Protein AF-A0A8S1F5Q4-F1 (afdb_monomer_lite)

InterPro domains:
  IPR000629 ATP-dependent RNA helicase DEAD-box, conserved site [PS00039] (224-232)
  IPR001650 Helicase, C-terminal domain-like [PF00271] (304-413)
  IPR001650 Helicase, C-terminal domain-like [PS51194] (291-463)
  IPR001650 Helicase, C-terminal domain-like [SM00490] (331-414)
  IPR001680 WD40 repeat [PF00400] (800-829)
  IPR001680 WD40 repeat [PF00400] (889-925)
  IPR001680 WD40 repeat [PF00400] (971-1007)
  IPR001680 WD40 repeat [PS50082] (797-838)
  IPR001680 WD40 repeat [PS50082] (892-934)
  IPR001680 WD40 repeat [PS50082] (976-1017)
  IPR001680 WD40 repeat [SM00320] (749-787)
  IPR001680 WD40 repeat [SM00320] (790-829)
  IPR001680 WD40 repeat [SM00320] (837-876)
  IPR001680 WD40 repeat [SM00320] (885-925)
  IPR001680 WD40 repeat [SM00320] (928-965)
  IPR001680 WD40 repeat [SM00320] (969-1008)
  IPR001680 WD40 repeat [SM00320] (1011-1048)
  IPR011545 DEAD/DEAH-box helicase domain [PF00270] (97-267)
  IPR014001 Helicase superfamily 1/2, ATP-binding domain [PS51192] (104-278)
  IPR014001 Helicase superfamily 1/2, ATP-binding domain [SM00487] (92-295)

Foldseek 3Di:
DDDDDDDDDDDVPDPDPPPPPPPVPVVVVVVVVVVVVVVVVVVVVVVVVLVVLLVVLVVVLVCLVVDDLVVAFFPVVHSADPLLVVLCVVVVRTGAQSLLSVLQNQLLNLFAAEGAAAQQRPVLCSPLRSQLRVCVSVVPALQAAAAEEEEFADLQLLVVSLVSNCSSVVRPRFAEEEQEPQDDPVVCLVCRLRHHYYRYYLVRVLCCVVPHPSNDQANYAEYEYEQVVVCVVVVVVVSVLVVQVPHDPNHHYYYYHNDDDPVVVVVCVSRHDPYDYHDPPVPPLASADPLEAAAEEADDLLQLLLVVLLVCLVQQQAQEEEEDADPLLQVLSQVLCCVVPSVHAEAEAEPQDNPVVNVVRLVVSQPDSGYYYRYYCSCLGSDAHPHHAEQEYSDDDLDVVSVSSRSSNPCHPNDHHYYYYYAYPQLPPVVVVRCVVNSHDYYYDYDDPVSGDQCLVVLLVVCVVDVVSVVSLLVNLLVNLVSLVVRPPCSNRPSVVDDQASSSSSNNHPDGHDRVVCVVVVVVVVVVVVVVVVVVPPDPDDDDDDDDDDDDDDDDDDDDDDDDDDDDDDDDDDDDDDDDDDDDDDDDDPVNVVVVVVVDPDDDDDDDDDDDDDDDDDDDDDDDDDDDPVVVVVVVVVVVVVVVVVVVVVVVVVVVVVVVVVVVVVVVPPDDDDDDDDDDDDDDPPDDDPDDDDDDDDDDDDDDDDDPPVVVVVVVVVLVPDDDDPPPVPPPPVNVVVPADVLLVQVVLWFFDDKDFFPFFWQAWAFQQDPVRWIWTFGWQKIWIAGPVVRDTDDIDRPHPTGWHEWDAQNVSQKIWTWFACQKIFIAGPPVCPDPDGDTPDIENRDRGTFNYKDAFLVRQWIWTFWQCQKIFIAGPPDDPPDHHRDTPDMDRHDPGGFNEWDADNVDRQWIWTFGQVQKIFIARRVVRDTLAIERRVAGWQEKDQAVVSQKIWTFGWQKIWIFGVVVRTDTDDIDRPGPTGWRYWDAAPQRQWIWIFFQSQKIWIAGPVPRDTSDIDHHPAGWHYKYAHHVNQWIWTRGTSMIIIIGRDDPPPPPPVVVVVVVVVVVDPPDDDDDDDDDDDDDDDDDDPDDDPVPPDDDDPLRVCVVVVVLLVSLCQCQPDPDPDPDLVVVLVSLVVCVVVVCLLVNLAPDDPSSVQSLLVSLLSPCPPPVRVVSSVVNVVSNCVRCVPVQPPVVNVVSVVSSVSSVVVVVVVVVVVVVVVVVVVVVVVVVVVCVVVVVVDPDDDDDPDDDDDDCPDDPDDDDDDD

pLDDT: mean 72.37, std 23.04, range [19.89, 96.25]

Radius of gyration: 42.25 Å; chains: 1; bounding box: 136×98×160 Å

Secondary structure (DSSP, 8-state):
---------S-TTSSSSSSSSSHHHHHHHHHHHHHHHHHHHHHHHHHHHHHHHHHHHHHHHHHHTTS-GGG--SGGGS---HHHHHHHHHTT--S--HHHHHHHHHHHTT--EEEE--TTS-HHHHHHHHHHHHHHHTT--TTS---EEEE-S-HHHHHHHHHHHHHHGGGS---EEEE-BTB-HHHHHHHGGG-SEEEE-HHHHHHHHHH-TT---TT--EEEE-SHHHHHHTTTHHHHHHHHHTS-SSSEEEEEES---HHHHHHHHHH-SSPEEE-TTTT-S-SS-TTEEEEEEE--TTTHHHHHHHHHHH-TTSEEEEE-S-HHHHHHHHHHHHHH--SS-EEEE-TTS-HHHHHHHHHHHHH-SSEEEEE-TTTTSS---TT--EEEESS--SSHHHHHHHHTTSS-TT--EEEEEEE-TTTHHHHHHHHHHTT---EE-PPPGGG---THHHHHHHHHH-HHHHHHHHHHHHHHHHHHHH-S-TTT--GGG--HHHHHHHTT-SS----TTHHHHHHHHHHHHHHHHHHTTT--S------------------------------------------PPPP--HHHHHHHHHT-----------------------------TTHHHHHHHHHHHHHHHHHHHHHHHHHHHHHHHHHHHTTT--S---------------PPP------------------TTHHHHHHHHHHHH-PPPPTTTTS-TTTGGGSS-HHHHHHHTEEEEEEEE-SS-EEEEEE-SSTT-PEEEEETTEEEEE-TTT-SEEEEE---SS-EEEEEE-TTSSEEEEEETTSEEEEEETTGGGSSS---SEEEE--SS-EEEEEE-SSSSEEEEEETTSEEEEEESS----SS-PPPSEEEE--SS-EEEEEE-SS-TTEEEEEESSSEEEEEETTTTEEEEEEE-SS-EEEEEEPTTSSEEEEEETTEEEEEETTTTSEEEEEE---SS-EEEEEEETTTTEEEEEETTSEEEEEETTT--EEEEEE-SS-EEEEEE-TTSSEEEEEETTEEEEEEEPP------HHHHHHHHHTT---PPPP------SS-------PPPGGG-----HHHHHHHTT-HHHHHHHHHSTT---S-HHHHHHHHHHHHTTT-HHHHHTT--HHHHHHHHHHHHHHTT-TTTHHHHHHHHHHHHHHHTT-TT-HHHHHHHHHHHHHHHHHHHHHHHHHHHHHHHHHHHHHHHHHHHHHTT--S----------------S---S--

Structure (mmCIF, N/CA/C/O backbone):
data_AF-A0A8S1F5Q4-F1
#
_entry.id   AF-A0A8S1F5Q4-F1
#
loop_
_atom_site.group_PDB
_atom_site.id
_atom_site.type_symbol
_atom_site.label_atom_id
_atom_site.label_alt_id
_atom_site.label_comp_id
_atom_site.label_asym_id
_atom_site.label_entity_id
_atom_site.label_seq_id
_atom_site.pdbx_PDB_ins_code
_atom_site.Cartn_x
_atom_site.Cartn_y
_atom_site.Cartn_z
_atom_site.occupancy
_atom_site.B_iso_or_equiv
_atom_site.auth_seq_id
_atom_site.auth_comp_id
_atom_site.auth_asym_id
_atom_site.auth_atom_id
_atom_site.pdbx_PDB_model_num
ATOM 1 N N . MET A 1 1 ? -50.833 10.712 97.512 1.00 32.00 1 MET A N 1
ATOM 2 C CA . MET A 1 1 ? -49.747 10.052 98.278 1.00 32.00 1 MET A CA 1
ATOM 3 C C . MET A 1 1 ? -49.373 8.753 97.566 1.00 32.00 1 MET A C 1
ATOM 5 O O . MET A 1 1 ? -50.268 8.239 96.903 1.00 32.00 1 MET A O 1
ATOM 9 N N . PRO A 1 2 ? -48.155 8.193 97.718 1.00 52.97 2 PRO A N 1
ATOM 10 C CA . PRO A 1 2 ? -46.964 8.725 98.396 1.00 52.97 2 PRO A CA 1
ATOM 11 C C . PRO A 1 2 ? -45.700 8.847 97.492 1.00 52.97 2 PRO A C 1
ATOM 13 O O . PRO A 1 2 ? -45.705 8.457 96.333 1.00 52.97 2 PRO A O 1
ATOM 16 N N . HIS A 1 3 ? -44.661 9.454 98.082 1.00 34.16 3 HIS A N 1
ATOM 17 C CA . HIS A 1 3 ? -43.183 9.386 97.925 1.00 34.16 3 HIS A CA 1
ATOM 18 C C . HIS A 1 3 ? -42.518 8.381 96.924 1.00 34.16 3 HIS A C 1
ATOM 20 O O . HIS A 1 3 ? -43.102 7.359 96.597 1.00 34.16 3 HIS A O 1
ATOM 26 N N . THR A 1 4 ? -41.270 8.558 96.429 1.00 36.00 4 THR A N 1
ATOM 27 C CA . THR A 1 4 ? -40.132 9.418 96.876 1.00 36.00 4 THR A CA 1
ATOM 28 C C . THR A 1 4 ? -39.133 9.786 95.739 1.00 36.00 4 THR A C 1
ATOM 30 O O . THR A 1 4 ? -39.283 9.377 94.594 1.00 36.00 4 THR A O 1
ATOM 33 N N . ASN A 1 5 ? -38.091 10.567 96.070 1.00 31.89 5 ASN A N 1
ATOM 34 C CA . ASN A 1 5 ? -37.079 11.172 95.181 1.00 31.89 5 ASN A CA 1
ATOM 35 C C . ASN A 1 5 ? -35.859 10.294 94.781 1.00 31.89 5 ASN A C 1
ATOM 37 O O . ASN A 1 5 ? -35.498 9.348 95.471 1.00 31.89 5 ASN A O 1
ATOM 41 N N . ASN A 1 6 ? -35.115 10.803 93.782 1.00 28.64 6 ASN A N 1
ATOM 42 C CA . ASN A 1 6 ? -33.656 10.680 93.550 1.00 28.64 6 ASN A CA 1
ATOM 43 C C . ASN A 1 6 ? -33.017 9.344 93.092 1.00 28.64 6 ASN A C 1
ATOM 45 O O . ASN A 1 6 ? -32.606 8.522 93.906 1.00 28.64 6 ASN A O 1
ATOM 49 N N . LYS A 1 7 ? -32.565 9.321 91.823 1.00 32.69 7 LYS A N 1
ATOM 50 C CA . LYS A 1 7 ? -31.179 9.746 91.487 1.00 32.69 7 LYS A CA 1
ATOM 51 C C . LYS A 1 7 ? -31.016 10.139 90.006 1.00 32.69 7 LYS A C 1
ATOM 53 O O . LYS A 1 7 ? -31.901 9.913 89.187 1.00 32.69 7 LYS A O 1
ATOM 58 N N . GLN A 1 8 ? -29.919 10.831 89.690 1.00 28.41 8 GLN A N 1
ATOM 59 C CA . GLN A 1 8 ? -29.794 11.694 88.506 1.00 28.41 8 GLN A CA 1
ATOM 60 C C . GLN A 1 8 ? -29.066 11.064 87.300 1.00 28.41 8 GLN A C 1
ATOM 62 O O . GLN A 1 8 ? -28.077 10.353 87.439 1.00 28.41 8 GLN A O 1
ATOM 67 N N . GLY A 1 9 ? -29.507 11.463 86.102 1.00 40.00 9 GLY A N 1
ATOM 68 C CA . GLY A 1 9 ? -28.656 11.986 85.020 1.00 40.00 9 GLY A CA 1
ATOM 69 C C . GLY A 1 9 ? -27.405 11.221 84.559 1.00 40.00 9 GLY A C 1
ATOM 70 O O . GLY A 1 9 ? -26.304 11.542 84.995 1.00 40.00 9 GLY A O 1
ATOM 71 N N . LYS A 1 10 ? -27.547 10.376 83.518 1.00 33.53 10 LYS A N 1
ATOM 72 C CA . LYS A 1 10 ? -26.506 10.126 82.482 1.00 33.53 10 LYS A CA 1
ATOM 73 C C . LYS A 1 10 ? -27.036 9.332 81.262 1.00 33.53 10 LYS A C 1
ATOM 75 O O . LYS A 1 10 ? -26.681 8.173 81.079 1.00 33.53 10 LYS A O 1
ATOM 80 N N . ARG A 1 11 ? -27.885 9.934 80.398 1.00 31.89 11 ARG A N 1
ATOM 81 C CA . ARG A 1 11 ? -28.118 9.417 79.010 1.00 31.89 11 ARG A CA 1
ATOM 82 C C . ARG A 1 11 ? -28.834 10.319 77.980 1.00 31.89 11 ARG A C 1
ATOM 84 O O . ARG A 1 11 ? -28.804 9.982 76.799 1.00 31.89 11 ARG A O 1
ATOM 91 N N . LYS A 1 12 ? -29.407 11.481 78.337 1.00 33.00 12 LYS A N 1
ATOM 92 C CA . LYS A 1 12 ? -30.061 12.409 77.374 1.00 33.00 12 LYS A CA 1
ATOM 93 C C . LYS A 1 12 ? -29.076 13.265 76.540 1.00 33.00 12 LYS A C 1
ATOM 95 O O . LYS A 1 12 ? -29.266 14.467 76.402 1.00 33.00 12 LYS A O 1
ATOM 100 N N . GLN A 1 13 ? -28.032 12.658 75.963 1.00 34.66 13 GLN A N 1
ATOM 101 C CA . GLN A 1 13 ? -27.099 13.367 75.065 1.00 34.66 13 GLN A CA 1
ATOM 102 C C . GLN A 1 13 ? -26.383 12.460 74.036 1.00 34.66 13 GLN A C 1
ATOM 104 O O . GLN A 1 13 ? -25.209 12.650 73.741 1.00 34.66 13 GLN A O 1
ATOM 109 N N . LYS A 1 14 ? -27.074 11.450 73.475 1.00 36.19 14 LYS A N 1
ATOM 110 C CA . LYS A 1 14 ? -26.520 10.628 72.368 1.00 36.19 14 LYS A CA 1
ATOM 111 C C . LYS A 1 14 ? -27.525 10.155 71.300 1.00 36.19 14 LYS A C 1
ATOM 113 O O . LYS A 1 14 ? -27.208 9.274 70.512 1.00 36.19 14 LYS A O 1
ATOM 118 N N . PHE A 1 15 ? -28.717 10.761 71.246 1.00 33.44 15 PHE A N 1
ATOM 119 C CA . PHE A 1 15 ? -29.827 10.358 70.358 1.00 33.44 15 PHE A CA 1
ATOM 120 C C . PHE A 1 15 ? -30.441 11.523 69.546 1.00 33.44 15 PHE A C 1
ATOM 122 O O . PHE A 1 15 ? -31.631 11.532 69.257 1.00 33.44 15 PHE A O 1
ATOM 129 N N . LYS A 1 16 ? -29.635 12.531 69.166 1.00 33.91 16 LYS A N 1
ATOM 130 C CA . LYS A 1 16 ? -30.095 13.669 68.332 1.00 33.91 16 LYS A CA 1
ATOM 131 C C . LYS A 1 16 ? -29.193 14.027 67.135 1.00 33.91 16 LYS A C 1
ATOM 133 O O . LYS A 1 16 ? -29.323 15.107 66.574 1.00 33.91 16 LYS A O 1
ATOM 138 N N . GLN A 1 17 ? -28.299 13.117 66.732 1.00 34.34 17 GLN A N 1
ATOM 139 C CA . GLN A 1 17 ? -27.389 13.293 65.581 1.00 34.34 17 GLN A CA 1
ATOM 140 C C . GLN A 1 17 ? -27.389 12.128 64.568 1.00 34.34 17 GLN A C 1
ATOM 142 O O . GLN A 1 17 ? -26.711 12.226 63.552 1.00 34.34 17 GLN A O 1
ATOM 147 N N . LYS A 1 18 ? -28.165 11.051 64.785 1.00 34.28 18 LYS A N 1
ATOM 148 C CA . LYS A 1 18 ? -28.217 9.890 63.867 1.00 34.28 18 LYS A CA 1
ATOM 149 C C . LYS A 1 18 ? -29.406 9.846 62.892 1.00 34.28 18 LYS A C 1
ATOM 151 O O . LYS A 1 18 ? -29.429 8.958 62.054 1.00 34.28 18 LYS A O 1
ATOM 156 N N . SER A 1 19 ? -30.337 10.806 62.934 1.00 33.09 19 SER A N 1
ATOM 157 C CA . SER A 1 19 ? -31.489 10.868 62.009 1.00 33.09 19 SER A CA 1
ATOM 158 C C . SER A 1 19 ? -31.401 11.964 60.935 1.00 33.09 19 SER A C 1
ATOM 160 O O . SER A 1 19 ? -32.370 12.174 60.228 1.00 33.09 19 SER A O 1
ATOM 162 N N . ARG A 1 20 ? -30.269 12.675 60.796 1.00 30.89 20 ARG A N 1
ATOM 163 C CA . ARG A 1 20 ? -30.059 13.702 59.743 1.00 30.89 20 ARG A CA 1
ATOM 164 C C . ARG A 1 20 ? -29.095 13.290 58.622 1.00 30.89 20 ARG A C 1
ATOM 166 O O . ARG A 1 20 ? -28.882 14.057 57.692 1.00 30.89 20 ARG A O 1
ATOM 173 N N . TYR A 1 21 ? -28.510 12.095 58.712 1.00 36.91 21 TYR A N 1
ATOM 174 C CA . TYR A 1 21 ? -27.532 11.586 57.738 1.00 36.91 21 TYR A CA 1
ATOM 175 C C . TYR A 1 21 ? -28.067 10.464 56.831 1.00 36.91 21 TYR A C 1
ATOM 177 O O . TYR A 1 21 ? -27.402 10.127 55.859 1.00 36.91 21 TYR A O 1
ATOM 185 N N . ALA A 1 22 ? -29.259 9.921 57.104 1.00 34.47 22 ALA A N 1
ATOM 186 C CA . ALA A 1 22 ? -29.886 8.891 56.267 1.00 34.47 22 ALA A CA 1
ATOM 187 C C . ALA A 1 22 ? -30.712 9.489 55.108 1.00 34.47 22 ALA A C 1
ATOM 189 O O . ALA A 1 22 ? -30.582 9.063 53.966 1.00 34.47 22 ALA A O 1
ATOM 190 N N . GLU A 1 23 ? -31.512 10.524 55.384 1.00 33.69 23 GLU A N 1
ATOM 191 C CA . GLU A 1 23 ? -32.509 11.071 54.443 1.00 33.69 23 GLU A CA 1
ATOM 192 C C . GLU A 1 23 ? -31.888 11.751 53.202 1.00 33.69 23 GLU A C 1
ATOM 194 O O . GLU A 1 23 ? -32.475 11.747 52.122 1.00 33.69 23 GLU A O 1
ATOM 199 N N . ASN A 1 24 ? -30.673 12.300 53.326 1.00 37.44 24 ASN A N 1
ATOM 200 C CA . ASN A 1 24 ? -30.022 13.068 52.254 1.00 37.44 24 ASN A CA 1
ATOM 201 C C . ASN A 1 24 ? -29.370 12.219 51.150 1.00 37.44 24 ASN A C 1
ATOM 203 O O . ASN A 1 24 ? -29.115 12.747 50.066 1.00 37.44 24 ASN A O 1
ATOM 207 N N . TYR A 1 25 ? -29.073 10.939 51.398 1.00 42.50 25 TYR A N 1
ATOM 208 C CA . TYR A 1 25 ? -28.492 10.072 50.365 1.00 42.50 25 TYR A CA 1
ATOM 209 C C . TYR A 1 25 ? -29.565 9.544 49.410 1.00 42.50 25 TYR A C 1
ATOM 211 O O . TYR A 1 25 ? -29.386 9.619 48.192 1.00 42.50 25 TYR A O 1
ATOM 219 N N . ASP A 1 26 ? -30.709 9.110 49.946 1.00 46.38 26 ASP A N 1
ATOM 220 C CA . ASP A 1 26 ? -31.762 8.498 49.132 1.00 46.38 26 ASP A CA 1
ATOM 221 C C . ASP A 1 26 ? -32.503 9.519 48.241 1.00 46.38 26 ASP A C 1
ATOM 223 O O . ASP A 1 26 ? -32.948 9.224 47.133 1.00 46.38 26 ASP A O 1
ATOM 227 N N . PHE A 1 27 ? -32.545 10.792 48.650 1.00 46.59 27 PHE A N 1
ATOM 228 C CA . PHE A 1 27 ? -33.130 11.847 47.818 1.00 46.59 27 PHE A CA 1
ATOM 229 C C . PHE A 1 27 ? -32.359 12.084 46.503 1.00 46.59 27 PHE A C 1
ATOM 231 O O . PHE A 1 27 ? -32.960 12.503 45.511 1.00 46.59 27 PHE A O 1
ATOM 238 N N . LYS A 1 28 ? -31.047 11.795 46.450 1.00 48.47 28 LYS A N 1
ATOM 239 C CA . LYS A 1 28 ? -30.246 11.897 45.214 1.00 48.47 28 LYS A CA 1
ATOM 240 C C . LYS A 1 28 ? -30.462 10.701 44.283 1.00 48.47 28 LYS A C 1
ATOM 242 O O . LYS A 1 28 ? -30.693 10.920 43.094 1.00 48.47 28 LYS A O 1
ATOM 247 N N . SER A 1 29 ? -30.444 9.468 44.796 1.00 50.50 29 SER A N 1
ATOM 248 C CA . SER A 1 29 ? -30.765 8.254 44.021 1.00 50.50 29 SER A CA 1
ATOM 249 C C . SER A 1 29 ? -32.179 8.325 43.446 1.00 50.50 29 SER A C 1
ATOM 251 O O . SER A 1 29 ? -32.365 8.137 42.242 1.00 50.50 29 SER A O 1
ATOM 253 N N . LEU A 1 30 ? -33.169 8.690 44.268 1.00 49.72 30 LEU A N 1
ATOM 254 C CA . LEU A 1 30 ? -34.555 8.865 43.830 1.00 49.72 30 LEU A CA 1
ATOM 255 C C . LEU A 1 30 ? -34.701 9.976 42.784 1.00 49.72 30 LEU A C 1
ATOM 257 O O . LEU A 1 30 ? -35.465 9.802 41.832 1.00 49.72 30 LEU A O 1
ATOM 261 N N . LYS A 1 31 ? -33.956 11.087 42.894 1.00 55.62 31 LYS A N 1
ATOM 262 C CA . LYS A 1 31 ? -33.971 12.148 41.874 1.00 55.62 31 LYS A CA 1
ATOM 263 C C . LYS A 1 31 ? -33.420 11.649 40.534 1.00 55.62 31 LYS A C 1
ATOM 265 O O . LYS A 1 31 ? -34.119 11.783 39.533 1.00 55.62 31 LYS A O 1
ATOM 270 N N . VAL A 1 32 ? -32.266 10.976 40.522 1.00 61.28 32 VAL A N 1
ATOM 271 C CA . VAL A 1 32 ? -31.673 10.388 39.302 1.00 61.28 32 VAL A CA 1
ATOM 272 C C . VAL A 1 32 ? -32.579 9.309 38.689 1.00 61.28 32 VAL A C 1
ATOM 274 O O . VAL A 1 32 ? -32.727 9.239 37.469 1.00 61.28 32 VAL A O 1
ATOM 277 N N . LEU A 1 33 ? -33.255 8.492 39.504 1.00 58.38 33 LEU A N 1
ATOM 278 C CA . LEU A 1 33 ? -34.243 7.512 39.029 1.00 58.38 33 LEU A CA 1
ATOM 279 C C . LEU A 1 33 ? -35.497 8.177 38.437 1.00 58.38 33 LEU A C 1
ATOM 281 O O . LEU A 1 33 ? -36.035 7.700 37.434 1.00 58.38 33 LEU A O 1
ATOM 285 N N . LYS A 1 34 ? -35.955 9.291 39.019 1.00 61.06 34 LYS A N 1
ATOM 286 C CA . LYS A 1 34 ? -37.094 10.080 38.524 1.00 61.06 34 LYS A CA 1
ATOM 287 C C . LYS A 1 34 ? -36.738 10.824 37.233 1.00 61.06 34 LYS A C 1
ATOM 289 O O . LYS A 1 34 ? -37.537 10.828 36.302 1.00 61.06 34 LYS A O 1
ATOM 294 N N . GLU A 1 35 ? -35.520 11.349 37.128 1.00 60.03 35 GLU A N 1
ATOM 295 C CA . GLU A 1 35 ? -34.954 11.927 35.904 1.00 60.03 35 GLU A CA 1
ATOM 296 C C . GLU A 1 35 ? -34.806 10.861 34.805 1.00 60.03 35 GLU A C 1
ATOM 298 O O . GLU A 1 35 ? -35.297 11.076 33.699 1.00 60.03 35 GLU A O 1
ATOM 303 N N . ARG A 1 36 ? -34.282 9.662 35.108 1.00 66.00 36 ARG A N 1
ATOM 304 C CA . ARG A 1 36 ? -34.246 8.519 34.168 1.00 66.00 36 ARG A CA 1
ATOM 305 C C . ARG A 1 36 ? -35.643 8.076 33.708 1.00 66.00 36 ARG A C 1
ATOM 307 O O . ARG A 1 36 ? -35.829 7.802 32.523 1.00 66.00 36 ARG A O 1
ATOM 314 N N . ARG A 1 37 ? -36.643 8.033 34.600 1.00 67.19 37 ARG A N 1
ATOM 315 C CA . ARG A 1 37 ? -38.048 7.750 34.229 1.00 67.19 37 ARG A CA 1
ATOM 316 C C . ARG A 1 37 ? -38.642 8.847 33.341 1.00 67.19 37 ARG A C 1
ATOM 318 O O . ARG A 1 37 ? -39.289 8.526 32.347 1.00 67.19 37 ARG A O 1
ATOM 325 N N . ASN A 1 38 ? -38.387 10.117 33.647 1.00 65.88 38 ASN A N 1
ATOM 326 C CA . ASN A 1 38 ? -38.855 11.246 32.840 1.00 65.88 38 ASN A CA 1
ATOM 327 C C . ASN A 1 38 ? -38.162 11.301 31.468 1.00 65.88 38 ASN A C 1
ATOM 329 O O . ASN A 1 38 ? -38.821 11.589 30.473 1.00 65.88 38 ASN A O 1
ATOM 333 N N . ALA A 1 39 ? -36.873 10.961 31.389 1.00 62.94 39 ALA A N 1
ATOM 334 C CA . ALA A 1 39 ? -36.134 10.830 30.135 1.00 62.94 39 ALA A CA 1
ATOM 335 C C . ALA A 1 39 ? -36.678 9.681 29.270 1.00 62.94 39 ALA A C 1
ATOM 337 O O . ALA A 1 39 ? -36.912 9.886 28.081 1.00 62.94 39 ALA A O 1
ATOM 338 N N . LYS A 1 40 ? -36.975 8.508 29.862 1.00 66.62 40 LYS A N 1
ATOM 339 C CA . LYS A 1 40 ? -37.666 7.417 29.149 1.00 66.62 40 LYS A CA 1
ATOM 340 C C . LYS A 1 40 ? -39.034 7.859 28.619 1.00 66.62 40 LYS A C 1
ATOM 342 O O . LYS A 1 40 ? -39.288 7.670 27.436 1.00 66.62 40 LYS A O 1
ATOM 347 N N . LYS A 1 41 ? -39.871 8.509 29.443 1.00 66.56 41 LYS A N 1
ATOM 348 C CA . LYS A 1 41 ? -41.172 9.040 28.993 1.00 66.56 41 LYS A CA 1
ATOM 349 C C . LYS A 1 41 ? -41.029 10.055 27.855 1.00 66.56 41 LYS A C 1
ATOM 351 O O . LYS A 1 41 ? -41.737 9.931 26.867 1.00 66.56 41 LYS A O 1
ATOM 356 N N . ARG A 1 42 ? -40.083 11.000 27.951 1.00 65.75 42 ARG A N 1
ATOM 357 C CA . ARG A 1 42 ? -39.794 11.964 26.873 1.00 65.75 42 ARG A CA 1
ATOM 358 C C . ARG A 1 42 ? -39.364 11.265 25.580 1.00 65.75 42 ARG A C 1
ATOM 360 O O . ARG A 1 42 ? -39.939 11.559 24.539 1.00 65.75 42 ARG A O 1
ATOM 367 N N . LYS A 1 43 ? -38.416 10.319 25.637 1.00 67.69 43 LYS A N 1
ATOM 368 C CA . LYS A 1 43 ? -37.957 9.582 24.444 1.00 67.69 43 LYS A CA 1
ATOM 369 C C . LYS A 1 43 ? -39.063 8.713 23.832 1.00 67.69 43 LYS A C 1
ATOM 371 O O . LYS A 1 43 ? -39.106 8.577 22.617 1.00 67.69 43 LYS A O 1
ATOM 376 N N . GLN A 1 44 ? -39.978 8.186 24.643 1.00 68.88 44 GLN A N 1
ATOM 377 C CA . GLN A 1 44 ? -41.157 7.471 24.157 1.00 68.88 44 GLN A CA 1
ATOM 378 C C . GLN A 1 44 ? -42.150 8.415 23.449 1.00 68.88 44 GLN A C 1
ATOM 380 O O . GLN A 1 44 ? -42.456 8.186 22.285 1.00 68.88 44 GLN A O 1
ATOM 385 N N . SER A 1 45 ? -42.526 9.540 24.072 1.00 70.62 45 SER A N 1
ATOM 386 C CA . SER A 1 45 ? -43.408 10.546 23.448 1.00 70.62 45 SER A CA 1
ATOM 387 C C . SER A 1 45 ? -42.808 11.249 22.223 1.00 70.62 45 SER A C 1
ATOM 389 O O . SER A 1 45 ? -43.535 11.839 21.431 1.00 70.62 45 SER A O 1
ATOM 391 N N . LEU A 1 46 ? -41.479 11.218 22.070 1.00 70.88 46 LEU A N 1
ATOM 392 C CA . LEU A 1 46 ? -40.807 11.639 20.841 1.00 70.88 46 LEU A CA 1
ATOM 393 C C . LEU A 1 46 ? -40.981 10.577 19.749 1.00 70.88 46 LEU A C 1
ATOM 395 O O . LEU A 1 46 ? -41.449 10.920 18.673 1.00 70.88 46 LEU A O 1
ATOM 399 N N . LYS A 1 47 ? -40.717 9.294 20.040 1.00 69.00 47 LYS A N 1
ATOM 400 C CA . LYS A 1 47 ? -40.915 8.201 19.070 1.00 69.00 47 LYS A CA 1
ATOM 401 C C . LYS A 1 47 ? -42.355 8.077 18.565 1.00 69.00 47 LYS A C 1
ATOM 403 O O . LYS A 1 47 ? -42.549 7.748 17.402 1.00 69.00 47 LYS A O 1
ATOM 408 N N . GLU A 1 48 ? -43.341 8.346 19.418 1.00 73.00 48 GLU A N 1
ATOM 409 C CA . GLU A 1 48 ? -44.761 8.369 19.038 1.00 73.00 48 GLU A CA 1
ATOM 410 C C . GLU A 1 48 ? -45.021 9.466 17.980 1.00 73.00 48 GLU A C 1
ATOM 412 O O . GLU A 1 48 ? -45.508 9.164 16.892 1.00 73.00 48 GLU A O 1
ATOM 417 N N . LYS A 1 49 ? -44.548 10.698 18.219 1.00 73.06 49 LYS A N 1
ATOM 418 C CA . LYS A 1 49 ? -44.619 11.812 17.252 1.00 73.06 49 LYS A CA 1
ATOM 419 C C . LYS A 1 49 ? -43.796 11.598 15.981 1.00 73.06 49 LYS A C 1
ATOM 421 O O . LYS A 1 49 ? -44.156 12.099 14.922 1.00 73.06 49 LYS A O 1
ATOM 426 N N . GLU A 1 50 ? -42.678 10.880 16.068 1.00 73.31 50 GLU A N 1
ATOM 427 C CA . GLU A 1 50 ? -41.877 10.529 14.890 1.00 73.31 50 GLU A CA 1
ATOM 428 C C . GLU A 1 50 ? -42.588 9.512 13.988 1.00 73.31 50 GLU A C 1
ATOM 430 O O . GLU A 1 50 ? -42.379 9.547 12.779 1.00 73.31 50 GLU A O 1
ATOM 435 N N . GLY A 1 51 ? -43.464 8.663 14.539 1.00 74.12 51 GLY A N 1
ATOM 436 C CA . GLY A 1 51 ? -44.370 7.824 13.750 1.00 74.12 51 GLY A CA 1
ATOM 437 C C . GLY A 1 51 ? -45.361 8.667 12.946 1.00 74.12 51 GLY A C 1
ATOM 438 O O . GLY A 1 51 ? -45.377 8.585 11.720 1.00 74.12 51 GLY A O 1
ATOM 439 N N . GLU A 1 52 ? -46.103 9.542 13.634 1.00 75.81 52 GLU A N 1
ATOM 440 C CA . GLU A 1 52 ? -47.065 10.473 13.021 1.00 75.81 52 GLU A CA 1
ATOM 441 C C . GLU A 1 52 ? -46.402 11.357 11.944 1.00 75.81 52 GLU A C 1
ATOM 443 O O . GLU A 1 52 ? -46.954 11.563 10.863 1.00 75.81 52 GLU A O 1
ATOM 448 N N . MET A 1 53 ? -45.193 11.868 12.202 1.00 75.88 53 MET A N 1
ATOM 449 C CA . MET A 1 53 ? -44.465 12.713 11.249 1.00 75.88 53 MET A CA 1
ATOM 450 C C . MET A 1 53 ? -43.990 11.945 10.006 1.00 75.88 53 MET A C 1
ATOM 452 O O . MET A 1 53 ? -43.985 12.509 8.914 1.00 75.88 53 MET A O 1
ATOM 456 N N . LEU A 1 54 ? -43.605 10.674 10.148 1.00 78.81 54 LEU A N 1
ATOM 457 C CA . LEU A 1 54 ? -43.118 9.850 9.039 1.00 78.81 54 LEU A CA 1
ATOM 458 C C . LEU A 1 54 ? -44.242 9.520 8.043 1.00 78.81 54 LEU A C 1
ATOM 460 O O . LEU A 1 54 ? -44.027 9.624 6.837 1.00 78.81 54 LEU A O 1
ATOM 464 N N . GLU A 1 55 ? -45.451 9.228 8.532 1.00 76.44 55 GLU A N 1
ATOM 465 C CA . GLU A 1 55 ? -46.639 9.014 7.689 1.00 76.44 55 GLU A CA 1
ATOM 466 C C . GLU A 1 55 ? -47.000 10.284 6.894 1.00 76.44 55 GLU A C 1
ATOM 468 O O . GLU A 1 55 ? -47.118 10.238 5.668 1.00 76.44 55 GLU A O 1
ATOM 473 N N . ASN A 1 56 ? -47.048 11.447 7.560 1.00 80.56 56 ASN A N 1
ATOM 474 C CA . ASN A 1 56 ? -47.267 12.743 6.900 1.00 80.56 56 ASN A CA 1
ATOM 475 C C . ASN A 1 56 ? -46.198 13.054 5.829 1.00 80.56 56 ASN A C 1
ATOM 477 O O . ASN A 1 56 ? -46.503 13.622 4.778 1.00 80.56 56 ASN A O 1
ATOM 481 N N . ILE A 1 57 ? -44.933 12.698 6.070 1.00 78.25 57 ILE A N 1
ATOM 482 C CA . ILE A 1 57 ? -43.835 12.919 5.118 1.00 78.25 57 ILE A CA 1
ATOM 483 C C . ILE A 1 57 ? -43.978 12.026 3.871 1.00 78.25 57 ILE A C 1
ATOM 485 O O . ILE A 1 57 ? -43.758 12.497 2.752 1.00 78.25 57 ILE A O 1
ATOM 489 N N . GLU A 1 58 ? -44.406 10.769 4.018 1.00 76.31 58 GLU A N 1
ATOM 490 C CA . GLU A 1 58 ? -44.640 9.872 2.876 1.00 76.31 58 GLU A CA 1
ATOM 491 C C . GLU A 1 58 ? -45.793 10.312 1.962 1.00 76.31 58 GLU A C 1
ATOM 493 O O . GLU A 1 58 ? -45.761 10.031 0.761 1.00 76.31 58 GLU A O 1
ATOM 498 N N . GLU A 1 59 ? -46.812 10.994 2.486 1.00 77.06 59 GLU A N 1
ATOM 499 C CA . GLU A 1 59 ? -47.856 11.609 1.655 1.00 77.06 59 GLU A CA 1
ATOM 500 C C . GLU A 1 59 ? -47.329 12.842 0.911 1.00 77.06 59 GLU A C 1
ATOM 502 O O . GLU A 1 59 ? -47.494 12.948 -0.308 1.00 77.06 59 GLU A O 1
ATOM 507 N N . ASN A 1 60 ? -46.596 13.721 1.602 1.00 78.75 60 ASN A N 1
ATOM 508 C CA . ASN A 1 60 ? -46.001 14.913 0.995 1.00 78.75 60 ASN A CA 1
ATOM 509 C C . ASN A 1 60 ? -45.006 14.583 -0.135 1.00 78.75 60 ASN A C 1
ATOM 511 O O . ASN A 1 60 ? -44.984 15.284 -1.149 1.00 78.75 60 ASN A O 1
ATOM 515 N N . TYR A 1 61 ? -44.237 13.490 -0.035 1.00 74.94 61 TYR A N 1
ATOM 516 C CA . TYR A 1 61 ? -43.368 13.045 -1.134 1.00 74.94 61 TYR A CA 1
ATOM 517 C C . TYR A 1 61 ? -44.144 12.644 -2.401 1.00 74.94 61 TYR A C 1
ATOM 519 O O . TYR A 1 61 ? -43.704 12.959 -3.508 1.00 74.94 61 TYR A O 1
ATOM 527 N N . LYS A 1 62 ? -45.333 12.039 -2.266 1.00 71.19 62 LYS A N 1
ATOM 528 C CA . LYS A 1 62 ? -46.204 11.676 -3.405 1.00 71.19 62 LYS A CA 1
ATOM 529 C C . LYS A 1 62 ? -46.826 12.908 -4.079 1.00 71.19 62 LYS A C 1
ATOM 531 O O . LYS A 1 62 ? -47.198 12.851 -5.252 1.00 71.19 62 LYS A O 1
ATOM 536 N N . GLU A 1 63 ? -46.931 14.031 -3.367 1.00 72.25 63 GLU A N 1
ATOM 537 C CA . GLU A 1 63 ? -47.291 15.323 -3.959 1.00 72.25 63 GLU A CA 1
ATOM 538 C C . GLU A 1 63 ? -46.120 16.056 -4.615 1.00 72.25 63 GLU A C 1
ATOM 540 O O . GLU A 1 63 ? -46.346 16.834 -5.542 1.00 72.25 63 GLU A O 1
ATOM 545 N N . LEU A 1 64 ? -44.888 15.849 -4.142 1.00 71.12 64 LEU A N 1
ATOM 546 C CA . LEU A 1 64 ? -43.723 16.644 -4.544 1.00 71.12 64 LEU A CA 1
ATOM 547 C C . LEU A 1 64 ? -43.488 16.582 -6.060 1.00 71.12 64 LEU A C 1
ATOM 549 O O . LEU A 1 64 ? -43.320 17.620 -6.693 1.00 71.12 64 LEU A O 1
ATOM 553 N N . MET A 1 65 ? -43.624 15.396 -6.660 1.00 64.44 65 MET A N 1
ATOM 554 C CA . MET A 1 65 ? -43.530 15.175 -8.114 1.00 64.44 65 MET A CA 1
ATOM 555 C C . MET A 1 65 ? -44.611 15.895 -8.954 1.00 64.44 65 MET A C 1
ATOM 557 O O . MET A 1 65 ? -44.530 15.882 -10.180 1.00 64.44 65 MET A O 1
ATOM 561 N N . LYS A 1 66 ? -45.631 16.509 -8.332 1.00 63.59 66 LYS A N 1
ATOM 562 C CA . LYS A 1 66 ? -46.665 17.323 -9.006 1.00 63.59 66 LYS A CA 1
ATOM 563 C C . LYS A 1 66 ? -46.383 18.831 -8.935 1.00 63.59 66 LYS A C 1
ATOM 565 O O . LYS A 1 66 ? -47.086 19.606 -9.582 1.00 63.59 66 LYS A O 1
ATOM 570 N N . LYS A 1 67 ? -45.411 19.261 -8.123 1.00 65.94 67 LYS A N 1
ATOM 571 C CA . LYS A 1 67 ? -45.057 20.671 -7.888 1.00 65.94 67 LYS A CA 1
ATOM 572 C C . LYS A 1 67 ? -43.828 21.022 -8.739 1.00 65.94 67 LYS A C 1
ATOM 574 O O . LYS A 1 67 ? -42.934 20.201 -8.913 1.00 65.94 67 LYS A O 1
ATOM 579 N N . SER A 1 68 ? -43.796 22.225 -9.317 1.00 61.00 68 SER A N 1
ATOM 580 C CA . SER A 1 68 ? -42.675 22.657 -10.169 1.00 61.00 68 SER A CA 1
ATOM 581 C C . SER A 1 68 ? -41.403 22.842 -9.339 1.00 61.00 68 SER A C 1
ATOM 583 O O . SER A 1 68 ? -41.448 23.469 -8.285 1.00 61.00 68 SER A O 1
ATOM 585 N N . THR A 1 69 ? -40.248 22.384 -9.829 1.00 61.66 69 THR A N 1
ATOM 586 C CA . THR A 1 69 ? -38.951 22.535 -9.138 1.00 61.66 69 THR A CA 1
ATOM 587 C C . THR A 1 69 ? -38.576 23.991 -8.842 1.00 61.66 69 THR A C 1
ATOM 589 O O . THR A 1 69 ? -37.770 24.242 -7.950 1.00 61.66 69 THR A O 1
ATOM 592 N N . GLN A 1 70 ? -39.187 24.969 -9.518 1.00 61.94 70 GLN A N 1
ATOM 593 C CA . GLN A 1 70 ? -38.976 26.396 -9.252 1.00 61.94 70 GLN A CA 1
ATOM 594 C C . GLN A 1 70 ? -39.667 26.920 -7.975 1.00 61.94 70 GLN A C 1
ATOM 596 O O . GLN A 1 70 ? -39.360 28.034 -7.560 1.00 61.94 70 GLN A O 1
ATOM 601 N N . THR A 1 71 ? -40.568 26.167 -7.326 1.00 65.69 71 THR A N 1
ATOM 602 C CA . THR A 1 71 ? -41.278 26.655 -6.121 1.00 65.69 71 THR A CA 1
ATOM 603 C C . THR A 1 71 ? -40.485 26.531 -4.818 1.00 65.69 71 THR A C 1
ATOM 605 O O . THR A 1 71 ? -40.914 27.078 -3.808 1.00 65.69 71 THR A O 1
ATOM 608 N N . PHE A 1 72 ? -39.352 25.822 -4.812 1.00 77.38 72 PHE A N 1
ATOM 609 C CA . PHE A 1 72 ? -38.580 25.523 -3.599 1.00 77.38 72 PHE A CA 1
ATOM 610 C C . PHE A 1 72 ? -37.424 26.524 -3.414 1.00 77.38 72 PHE A C 1
ATOM 612 O O . PHE A 1 72 ? -36.377 26.409 -4.056 1.00 77.38 72 PHE A O 1
ATOM 619 N N . LEU A 1 73 ? -37.609 27.527 -2.551 1.00 79.00 73 LEU A N 1
ATOM 620 C CA . LEU A 1 73 ? -36.666 28.644 -2.362 1.00 79.00 73 LEU A CA 1
ATOM 621 C C . LEU A 1 73 ? -35.757 28.475 -1.133 1.00 79.00 73 LEU A C 1
ATOM 623 O O . LEU A 1 73 ? -34.712 29.122 -1.039 1.00 79.00 73 LEU A O 1
ATOM 627 N N . THR A 1 74 ? -36.148 27.609 -0.204 1.00 86.00 74 THR A N 1
ATOM 628 C CA . THR A 1 74 ? -35.488 27.305 1.068 1.00 86.00 74 THR A CA 1
ATOM 629 C C . THR A 1 74 ? -35.489 25.795 1.320 1.00 86.00 74 THR A C 1
ATOM 631 O O . THR A 1 74 ? -36.208 25.045 0.661 1.00 86.00 74 THR A O 1
ATOM 634 N N . PHE A 1 75 ? -34.686 25.317 2.274 1.00 85.75 75 PHE A N 1
ATOM 635 C CA . PHE A 1 75 ? -34.723 23.896 2.655 1.00 85.75 75 PHE A CA 1
ATOM 636 C C . PHE A 1 75 ? -35.991 23.506 3.433 1.00 85.75 75 PHE A C 1
ATOM 638 O O . PHE A 1 75 ? -36.376 22.343 3.387 1.00 85.75 75 PHE A O 1
ATOM 645 N N . ASP A 1 76 ? -36.663 24.464 4.081 1.00 84.25 76 ASP A N 1
ATOM 646 C CA . ASP A 1 76 ? -37.948 24.246 4.765 1.00 84.25 76 ASP A CA 1
ATOM 647 C C . ASP A 1 76 ? -39.123 24.008 3.793 1.00 84.25 76 ASP A C 1
ATOM 649 O O . ASP A 1 76 ? -40.157 23.490 4.207 1.00 84.25 76 ASP A O 1
ATOM 653 N N . ASP A 1 77 ? -38.970 24.333 2.501 1.00 83.44 77 ASP A N 1
ATOM 654 C CA . ASP A 1 77 ? -39.979 24.039 1.469 1.00 83.44 77 ASP A CA 1
ATOM 655 C C . ASP A 1 77 ? -39.994 22.546 1.059 1.00 83.44 77 ASP A C 1
ATOM 657 O O . ASP A 1 77 ? -40.925 22.091 0.390 1.00 83.44 77 ASP A O 1
ATOM 661 N N . PHE A 1 78 ? -38.965 21.772 1.433 1.00 84.75 78 PHE A N 1
ATOM 662 C CA . PHE A 1 78 ? -38.893 20.326 1.197 1.00 84.75 78 PHE A CA 1
ATOM 663 C C . PHE A 1 78 ? -39.423 19.547 2.419 1.00 84.75 78 PHE A C 1
ATOM 665 O O . PHE A 1 78 ? -39.118 19.919 3.552 1.00 84.75 78 PHE A O 1
ATOM 672 N N . PRO A 1 79 ? -40.144 18.421 2.233 1.00 84.56 79 PRO A N 1
ATOM 673 C CA . PRO A 1 79 ? -40.693 17.605 3.323 1.00 84.56 79 PRO A CA 1
ATOM 674 C C . PRO A 1 79 ? -39.621 16.708 3.973 1.00 84.56 79 PRO A C 1
ATOM 676 O O . PRO A 1 79 ? -39.713 15.481 3.971 1.00 84.56 79 PRO A O 1
ATOM 679 N N . LEU A 1 80 ? -38.574 17.339 4.503 1.00 87.88 80 LEU A N 1
ATOM 680 C CA . LEU A 1 80 ? -37.456 16.706 5.200 1.00 87.88 80 LEU A CA 1
ATOM 681 C C . LEU A 1 80 ? -37.799 16.437 6.673 1.00 87.88 80 LEU A C 1
ATOM 683 O O . LEU A 1 80 ? -38.586 17.158 7.292 1.00 87.88 80 LEU A O 1
ATOM 687 N N . SER A 1 81 ? -37.160 15.433 7.274 1.00 88.81 81 SER A N 1
ATOM 688 C CA . SER A 1 81 ? -37.252 15.195 8.714 1.00 88.81 81 SER A CA 1
ATOM 689 C C . SER A 1 81 ? -36.714 16.383 9.528 1.00 88.81 81 SER A C 1
ATOM 691 O O . SER A 1 81 ? -35.749 17.056 9.149 1.00 88.81 81 SER A O 1
ATOM 693 N N . TRP A 1 82 ? -37.304 16.615 10.707 1.00 86.75 82 TRP A N 1
ATOM 694 C CA . TRP A 1 82 ? -36.890 17.698 11.611 1.00 86.75 82 TRP A CA 1
ATOM 695 C C . TRP A 1 82 ? -35.406 17.612 12.002 1.00 86.75 82 TRP A C 1
ATOM 697 O O . TRP A 1 82 ? -34.746 18.640 12.115 1.00 86.75 82 TRP A O 1
ATOM 707 N N . ARG A 1 83 ? -34.869 16.390 12.135 1.00 89.12 83 ARG A N 1
ATOM 708 C CA . ARG A 1 83 ? -33.461 16.110 12.462 1.00 89.12 83 ARG A CA 1
ATOM 709 C C . ARG A 1 83 ? -32.517 16.634 11.378 1.00 89.12 83 ARG A C 1
ATOM 711 O O . ARG A 1 83 ? -31.516 17.272 11.693 1.00 89.12 83 ARG A O 1
ATOM 718 N N . THR A 1 84 ? -32.858 16.410 10.108 1.00 90.62 84 THR A N 1
ATOM 719 C CA . THR A 1 84 ? -32.088 16.929 8.968 1.00 90.62 84 THR A CA 1
ATOM 720 C C . THR A 1 84 ? -32.231 18.447 8.854 1.00 90.62 84 THR A C 1
ATOM 722 O O . THR A 1 84 ? -31.232 19.130 8.657 1.00 90.62 84 THR A O 1
ATOM 725 N N . LEU A 1 85 ? -33.435 19.004 9.044 1.00 90.06 85 LEU A N 1
ATOM 726 C CA . LEU A 1 85 ? -33.650 20.460 9.020 1.00 90.06 85 LEU A CA 1
ATOM 727 C C . LEU A 1 85 ? -32.890 21.195 10.136 1.00 90.06 85 LEU A C 1
ATOM 729 O O . LEU A 1 85 ? -32.335 22.264 9.890 1.00 90.06 85 LEU A O 1
ATOM 733 N N . GLU A 1 86 ? -32.824 20.633 11.345 1.00 89.88 86 GLU A N 1
ATOM 734 C CA . GLU A 1 86 ? -32.041 21.194 12.454 1.00 89.88 86 GLU A CA 1
ATOM 735 C C . GLU A 1 86 ? -30.532 21.104 12.169 1.00 89.88 86 GLU A C 1
ATOM 737 O O . GLU A 1 86 ? -29.820 22.095 12.325 1.00 89.88 86 GLU A O 1
ATOM 742 N N . GLY A 1 87 ? -30.055 19.975 11.627 1.00 90.69 87 GLY A N 1
ATOM 743 C CA . GLY A 1 87 ? -28.670 19.820 11.166 1.00 90.69 87 GLY A CA 1
ATOM 744 C C . GLY A 1 87 ? -28.279 20.786 10.038 1.00 90.69 87 GLY A C 1
ATOM 745 O O . GLY A 1 87 ? -27.172 21.321 10.041 1.00 90.69 87 GLY A O 1
ATOM 746 N N . LEU A 1 88 ? -29.183 21.078 9.096 1.00 90.44 88 LEU A N 1
ATOM 747 C CA . LEU A 1 88 ? -28.952 22.090 8.058 1.00 90.44 88 LEU A CA 1
ATOM 748 C C . LEU A 1 88 ? -28.904 23.512 8.646 1.00 90.44 88 LEU A C 1
ATOM 750 O O . LEU A 1 88 ? -28.044 24.304 8.260 1.00 90.44 88 LEU A O 1
ATOM 754 N N . LYS A 1 89 ? -29.778 23.823 9.613 1.00 89.31 89 LYS A N 1
ATOM 755 C CA . LYS A 1 89 ? -29.855 25.142 10.267 1.00 89.31 89 LYS A CA 1
ATOM 756 C C . LYS A 1 89 ? -28.668 25.439 11.177 1.00 89.31 89 LYS A C 1
ATOM 758 O O . LYS A 1 89 ? -28.215 26.579 11.195 1.00 89.31 89 LYS A O 1
ATOM 763 N N . GLU A 1 90 ? -28.130 24.440 11.876 1.00 89.94 90 GLU A N 1
ATOM 764 C CA . GLU A 1 90 ? -26.889 24.591 12.650 1.00 89.94 90 GLU A CA 1
ATOM 765 C C . GLU A 1 90 ? -25.665 24.926 11.778 1.00 89.94 90 GLU A C 1
ATOM 767 O O . GLU A 1 90 ? -24.740 25.575 12.256 1.00 89.94 90 GLU A O 1
ATOM 772 N N . ASN A 1 91 ? -25.663 24.506 10.508 1.00 86.00 91 ASN A N 1
ATOM 773 C CA . ASN A 1 91 ? -24.574 24.736 9.551 1.00 86.00 91 ASN A CA 1
ATOM 774 C C . ASN A 1 91 ? -24.895 25.877 8.556 1.00 86.00 91 ASN A C 1
ATOM 776 O O . ASN A 1 91 ? -24.342 25.928 7.461 1.00 86.00 91 ASN A O 1
ATOM 780 N N . ASP A 1 92 ? -25.818 26.779 8.919 1.00 86.25 92 ASP A N 1
ATOM 781 C CA . ASP A 1 92 ? -26.242 27.963 8.147 1.00 86.25 92 ASP A CA 1
ATOM 782 C C . ASP A 1 92 ? -26.787 27.705 6.715 1.00 86.25 92 ASP A C 1
ATOM 784 O O . ASP A 1 92 ? -27.040 28.650 5.955 1.00 86.25 92 ASP A O 1
ATOM 788 N N . TYR A 1 93 ? -27.073 26.449 6.350 1.00 86.94 93 TYR A N 1
ATOM 789 C CA . TYR A 1 93 ? -27.616 26.067 5.042 1.00 86.94 93 TYR A CA 1
ATOM 790 C C . TYR A 1 93 ? -29.089 26.486 4.899 1.00 86.94 93 TYR A C 1
ATOM 792 O O . TYR A 1 93 ? -30.011 25.759 5.263 1.00 86.94 93 TYR A O 1
ATOM 800 N N . LYS A 1 94 ? -29.317 27.689 4.352 1.00 84.06 94 LYS A N 1
ATOM 801 C CA . LYS A 1 94 ? -30.651 28.323 4.259 1.00 84.06 94 LYS A CA 1
ATOM 802 C C . LYS A 1 94 ? -31.362 28.151 2.912 1.00 84.06 94 LYS A C 1
ATOM 804 O O . LYS A 1 94 ? -32.591 28.097 2.886 1.00 84.06 94 LYS A O 1
ATOM 809 N N . LYS A 1 95 ? -30.622 28.073 1.800 1.00 87.38 95 LYS A N 1
ATOM 810 C CA . LYS A 1 95 ? -31.176 27.981 0.434 1.00 87.38 95 LYS A CA 1
ATOM 811 C C . LYS A 1 95 ? -30.519 26.856 -0.379 1.00 87.38 95 LYS A C 1
ATOM 813 O O . LYS A 1 95 ? -29.298 26.722 -0.291 1.00 87.38 95 LYS A O 1
ATOM 818 N N . PRO A 1 96 ? -31.281 26.108 -1.197 1.00 88.44 96 PRO A N 1
ATOM 819 C CA . PRO A 1 96 ? -30.740 25.095 -2.095 1.00 88.44 96 PRO A CA 1
ATOM 820 C C . PRO A 1 96 ? -30.133 25.715 -3.365 1.00 88.44 96 PRO A C 1
ATOM 822 O O . PRO A 1 96 ? -30.758 26.562 -4.017 1.00 88.44 96 PRO A O 1
ATOM 825 N N . THR A 1 97 ? -28.951 25.239 -3.765 1.00 86.19 97 THR A N 1
ATOM 826 C CA . THR A 1 97 ? -28.381 25.512 -5.100 1.00 86.19 97 THR A CA 1
ATOM 827 C C . THR A 1 97 ? -29.224 24.838 -6.187 1.00 86.19 97 THR A C 1
ATOM 829 O O . THR A 1 97 ? -29.983 23.911 -5.903 1.00 86.19 97 THR A O 1
ATOM 832 N N . ASP A 1 98 ? -29.114 25.262 -7.447 1.00 83.75 98 ASP A N 1
ATOM 833 C CA . ASP A 1 98 ? -30.017 24.770 -8.502 1.00 83.75 98 ASP A CA 1
ATOM 834 C C . ASP A 1 98 ? -29.887 23.256 -8.744 1.00 83.75 98 ASP A C 1
ATOM 836 O O . ASP A 1 98 ? -30.898 22.560 -8.823 1.00 83.75 98 ASP A O 1
ATOM 840 N N . ILE A 1 99 ? -28.661 22.709 -8.710 1.00 85.31 99 ILE A N 1
ATOM 841 C CA . ILE A 1 99 ? -28.451 21.252 -8.774 1.00 85.31 99 ILE A CA 1
ATOM 842 C C . ILE A 1 99 ? -29.094 20.526 -7.585 1.00 85.31 99 ILE A C 1
ATOM 844 O O . ILE A 1 99 ? -29.658 19.450 -7.775 1.00 85.31 99 ILE A O 1
ATOM 848 N N . GLN A 1 100 ? -29.055 21.091 -6.372 1.00 89.31 100 GLN A N 1
ATOM 849 C CA . GLN A 1 100 ? -29.743 20.513 -5.212 1.00 89.31 100 GLN A CA 1
ATOM 850 C C . GLN A 1 100 ? -31.262 20.563 -5.422 1.00 89.31 100 GLN A C 1
ATOM 852 O O . GLN A 1 100 ? -31.935 19.556 -5.228 1.00 89.31 100 GLN A O 1
ATOM 857 N N . ARG A 1 101 ? -31.801 21.699 -5.879 1.00 87.75 101 ARG A N 1
ATOM 858 C CA . ARG A 1 101 ? -33.242 21.906 -6.081 1.00 87.75 101 ARG A CA 1
ATOM 859 C C . ARG A 1 101 ? -33.835 20.930 -7.101 1.00 87.75 101 ARG A C 1
ATOM 861 O O . ARG A 1 101 ? -34.897 20.364 -6.855 1.00 87.75 101 ARG A O 1
ATOM 868 N N . GLU A 1 102 ? -33.133 20.697 -8.208 1.00 85.12 102 GLU A N 1
ATOM 869 C CA . GLU A 1 102 ? -33.534 19.720 -9.224 1.00 85.12 102 GLU A CA 1
ATOM 870 C C . GLU A 1 102 ? -33.374 18.276 -8.718 1.00 85.12 102 GLU A C 1
ATOM 872 O O . GLU A 1 102 ? -34.338 17.510 -8.715 1.00 85.12 102 GLU A O 1
ATOM 877 N N . THR A 1 103 ? -32.187 17.892 -8.230 1.00 89.19 103 THR A N 1
ATOM 878 C CA . THR A 1 103 ? -31.906 16.484 -7.874 1.00 89.19 103 THR A CA 1
ATOM 879 C C . THR A 1 103 ? -32.647 15.984 -6.636 1.00 89.19 103 THR A C 1
ATOM 881 O O . THR A 1 103 ? -33.091 14.835 -6.645 1.00 89.19 103 THR A O 1
ATOM 884 N N . LEU A 1 104 ? -32.830 16.809 -5.594 1.00 89.38 104 LEU A N 1
ATOM 885 C CA . LEU A 1 104 ? -33.523 16.398 -4.365 1.00 89.38 104 LEU A CA 1
ATOM 886 C C . LEU A 1 104 ? -34.965 15.960 -4.649 1.00 89.38 104 LEU A C 1
ATOM 888 O O . LEU A 1 104 ? -35.433 14.998 -4.042 1.00 89.38 104 LEU A O 1
ATOM 892 N N . SER A 1 105 ? -35.641 16.605 -5.607 1.00 85.50 105 SER A N 1
ATOM 893 C CA . SER A 1 105 ? -37.025 16.275 -5.973 1.00 85.50 105 SER A CA 1
ATOM 894 C C . SER A 1 105 ? -37.192 14.813 -6.421 1.00 85.50 105 SER A C 1
ATOM 896 O O . SER A 1 105 ? -38.128 14.133 -6.001 1.00 85.50 105 SER A O 1
ATOM 898 N N . HIS A 1 106 ? -36.237 14.297 -7.199 1.00 88.50 106 HIS A N 1
ATOM 899 C CA . HIS A 1 106 ? -36.234 12.924 -7.705 1.00 88.50 106 HIS A CA 1
ATOM 900 C C . HIS A 1 106 ? -35.569 11.940 -6.731 1.00 88.50 106 HIS A C 1
ATOM 902 O O . HIS A 1 106 ? -36.078 10.838 -6.512 1.00 88.50 106 HIS A O 1
ATOM 908 N N . ALA A 1 107 ? -34.457 12.342 -6.108 1.00 90.69 107 ALA A N 1
ATOM 909 C CA . ALA A 1 107 ? -33.687 11.483 -5.213 1.00 90.69 107 ALA A CA 1
ATOM 910 C C . ALA A 1 107 ? -34.459 11.142 -3.927 1.00 90.69 107 ALA A C 1
ATOM 912 O O . ALA A 1 107 ? -34.429 9.996 -3.479 1.00 90.69 107 ALA A O 1
ATOM 913 N N . LEU A 1 108 ? -35.210 12.087 -3.351 1.00 89.06 108 LEU A N 1
ATOM 914 C CA . LEU A 1 108 ? -36.019 11.813 -2.158 1.00 89.06 108 LEU A CA 1
ATOM 915 C C . LEU A 1 108 ? -37.208 10.883 -2.468 1.00 89.06 108 LEU A C 1
ATOM 917 O O . LEU A 1 108 ? -37.581 10.060 -1.630 1.00 89.06 108 LEU A O 1
ATOM 921 N N . ASN A 1 109 ? -37.733 10.913 -3.697 1.00 86.31 109 ASN A N 1
ATOM 922 C CA . ASN A 1 109 ? -38.742 9.968 -4.189 1.00 86.31 109 ASN A CA 1
ATOM 923 C C . ASN A 1 109 ? -38.164 8.571 -4.542 1.00 86.31 109 ASN A C 1
ATOM 925 O O . ASN A 1 109 ? -38.851 7.751 -5.144 1.00 86.31 109 ASN A O 1
ATOM 929 N N . GLY A 1 110 ? -36.902 8.283 -4.196 1.00 86.62 110 GLY A N 1
ATOM 930 C CA . GLY A 1 110 ? -36.284 6.963 -4.377 1.00 86.62 110 GLY A CA 1
ATOM 931 C C . GLY A 1 110 ? -35.873 6.627 -5.815 1.00 86.62 110 GLY A C 1
ATOM 932 O O . GLY A 1 110 ? -35.553 5.478 -6.098 1.00 86.62 110 GLY A O 1
ATOM 933 N N . SER A 1 111 ? -35.884 7.600 -6.733 1.00 89.56 111 SER A N 1
ATOM 934 C CA . SER A 1 111 ? -35.468 7.389 -8.128 1.00 89.56 111 SER A CA 1
ATOM 935 C C . SER A 1 111 ? -33.943 7.410 -8.271 1.00 89.56 111 SER A C 1
ATOM 937 O O . SER A 1 111 ? -33.270 8.176 -7.577 1.00 89.56 111 SER A O 1
ATOM 939 N N . ASP A 1 112 ? -33.388 6.619 -9.191 1.00 92.62 112 ASP A N 1
ATOM 940 C CA . ASP A 1 112 ? -31.977 6.731 -9.583 1.00 92.62 112 ASP A CA 1
ATOM 941 C C . ASP A 1 112 ? -31.724 8.092 -10.251 1.00 92.62 112 ASP A C 1
ATOM 943 O O . ASP A 1 112 ? -32.529 8.553 -11.065 1.00 92.62 112 ASP A O 1
ATOM 947 N N . VAL A 1 113 ? -30.599 8.740 -9.931 1.00 91.50 113 VAL A N 1
ATOM 948 C CA . VAL A 1 113 ? -30.265 10.082 -10.443 1.00 91.50 113 VAL A CA 1
ATOM 949 C C . VAL A 1 113 ? -28.828 10.131 -10.949 1.00 91.50 113 VAL A C 1
ATOM 951 O O . VAL A 1 113 ? -27.899 9.698 -10.268 1.00 91.50 113 VAL A O 1
ATOM 954 N N . VAL A 1 114 ? -28.644 10.716 -12.133 1.00 90.62 114 VAL A N 1
ATOM 955 C CA . VAL A 1 114 ? -27.342 11.046 -12.725 1.00 90.62 114 VAL A CA 1
ATOM 956 C C . VAL A 1 114 ? -27.209 12.570 -12.772 1.00 90.62 114 VAL A C 1
ATOM 958 O O . VAL A 1 114 ? -27.713 13.220 -13.689 1.00 90.62 114 VAL A O 1
ATOM 961 N N . GLY A 1 115 ? -26.551 13.141 -11.761 1.00 87.75 115 GLY A N 1
ATOM 962 C CA . GLY A 1 115 ? -26.370 14.583 -11.586 1.00 87.75 115 GLY A CA 1
ATOM 963 C C . GLY A 1 115 ? -25.044 15.093 -12.157 1.00 87.75 115 GLY A C 1
ATOM 964 O O . GLY A 1 115 ? -23.966 14.750 -11.661 1.00 87.75 115 GLY A O 1
ATOM 965 N N . ALA A 1 116 ? -25.112 15.964 -13.165 1.00 84.69 116 ALA A N 1
ATOM 966 C CA . ALA A 1 116 ? -23.952 16.614 -13.772 1.00 84.69 116 ALA A CA 1
ATOM 967 C C . ALA A 1 116 ? -23.931 18.116 -13.440 1.00 84.69 116 ALA A C 1
ATOM 969 O O . ALA A 1 116 ? -24.740 18.881 -13.963 1.00 84.69 116 ALA A O 1
ATOM 970 N N . ALA A 1 117 ? -22.996 18.546 -12.580 1.00 78.75 117 ALA A N 1
ATOM 971 C CA . ALA A 1 117 ? -22.850 19.959 -12.210 1.00 78.75 117 ALA A CA 1
ATOM 972 C C . ALA A 1 117 ? -21.410 20.373 -11.838 1.00 78.75 117 ALA A C 1
ATOM 974 O O . ALA A 1 117 ? -20.587 19.559 -11.403 1.00 78.75 117 ALA A O 1
ATOM 975 N N . LYS A 1 118 ? -21.128 21.679 -11.994 1.00 74.19 118 LYS A N 1
ATOM 976 C CA . LYS A 1 118 ? -19.812 22.339 -11.854 1.00 74.19 118 LYS A CA 1
ATOM 977 C C . LYS A 1 118 ? -19.203 22.011 -10.486 1.00 74.19 118 LYS A C 1
ATOM 979 O O . LYS A 1 118 ? -19.913 21.910 -9.483 1.00 74.19 118 LYS A O 1
ATOM 984 N N . THR A 1 119 ? -17.887 21.837 -10.420 1.00 72.12 119 THR A N 1
ATOM 985 C CA . THR A 1 119 ? -17.177 21.670 -9.140 1.00 72.12 119 THR A CA 1
ATOM 986 C C . THR A 1 119 ? -17.387 22.917 -8.279 1.00 72.12 119 THR A C 1
ATOM 988 O O . THR A 1 119 ? -17.148 24.019 -8.763 1.00 72.12 119 THR A O 1
ATOM 991 N N . GLY A 1 120 ? -17.858 22.753 -7.038 1.00 66.94 120 GLY A N 1
ATOM 992 C CA . GLY A 1 120 ? -18.266 23.870 -6.172 1.00 66.94 120 GLY A CA 1
ATOM 993 C C . GLY A 1 120 ? -19.755 24.257 -6.225 1.00 66.94 120 GLY A C 1
ATOM 994 O O . GLY A 1 120 ? -20.141 25.211 -5.564 1.00 66.94 120 GLY A O 1
ATOM 995 N N . SER A 1 121 ? -20.609 23.524 -6.955 1.00 72.75 121 SER A N 1
ATOM 996 C CA . SER A 1 121 ? -22.074 23.761 -7.016 1.00 72.75 121 SER A CA 1
ATOM 997 C C . SER A 1 121 ? -22.889 23.167 -5.847 1.00 72.75 121 SER A C 1
ATOM 999 O O . SER A 1 121 ? -24.117 23.113 -5.910 1.00 72.75 121 SER A O 1
ATOM 1001 N N . GLY A 1 122 ? -22.236 22.688 -4.782 1.00 78.69 122 GLY A N 1
ATOM 1002 C CA . GLY A 1 122 ? -22.915 22.118 -3.609 1.00 78.69 122 GLY A CA 1
ATOM 1003 C C . GLY A 1 122 ? -23.409 20.667 -3.753 1.00 78.69 122 GLY A C 1
ATOM 1004 O O . GLY A 1 122 ? -24.280 20.252 -2.988 1.00 78.69 122 GLY A O 1
ATOM 1005 N N . LYS A 1 123 ? -22.868 19.879 -4.698 1.00 87.19 123 LYS A N 1
ATOM 1006 C CA . LYS A 1 123 ? -23.289 18.481 -4.969 1.00 87.19 123 LYS A CA 1
ATOM 1007 C C . LYS A 1 123 ? -23.331 17.568 -3.734 1.00 87.19 123 LYS A C 1
ATOM 1009 O O . LYS A 1 123 ? -24.170 16.679 -3.688 1.00 87.19 123 LYS A O 1
ATOM 1014 N N . THR A 1 124 ? -22.496 17.801 -2.721 1.00 89.81 124 THR A N 1
ATOM 1015 C CA . THR A 1 124 ? -22.443 16.977 -1.501 1.00 89.81 124 THR A CA 1
ATOM 1016 C C . THR A 1 124 ? -23.797 16.877 -0.793 1.00 89.81 124 THR A C 1
ATOM 1018 O O . THR A 1 124 ? -24.263 15.778 -0.502 1.00 89.81 124 THR A O 1
ATOM 1021 N N . LEU A 1 125 ? -24.493 18.001 -0.573 1.00 90.50 125 LEU A N 1
ATOM 1022 C CA . LEU A 1 125 ? -25.808 17.984 0.087 1.00 90.50 125 LEU A CA 1
ATOM 1023 C C . LEU A 1 125 ? -26.890 17.309 -0.774 1.00 90.50 125 LEU A C 1
ATOM 1025 O O . LEU A 1 125 ? -27.811 16.709 -0.224 1.00 90.50 125 LEU A O 1
ATOM 1029 N N . ALA A 1 126 ? -26.746 17.339 -2.104 1.00 91.19 126 ALA A N 1
ATOM 1030 C CA . ALA A 1 126 ? -27.685 16.711 -3.033 1.00 91.19 126 ALA A CA 1
ATOM 1031 C C . ALA A 1 126 ? -27.743 15.176 -2.906 1.00 91.19 126 ALA A C 1
ATOM 1033 O O . ALA A 1 126 ? -28.773 14.592 -3.232 1.00 91.19 126 ALA A O 1
ATOM 1034 N N . PHE A 1 127 ? -26.684 14.523 -2.402 1.00 92.69 127 PHE A N 1
ATOM 1035 C CA . PHE A 1 127 ? -26.708 13.093 -2.060 1.00 92.69 127 PHE A CA 1
ATOM 1036 C C . PHE A 1 127 ? -26.734 12.802 -0.553 1.00 92.69 127 PHE A C 1
ATOM 1038 O O . PHE A 1 127 ? -27.324 11.802 -0.149 1.00 92.69 127 PHE A O 1
ATOM 1045 N N . VAL A 1 128 ? -26.165 13.665 0.299 1.00 94.44 128 VAL A N 1
ATOM 1046 C CA . VAL A 1 128 ? -26.192 13.465 1.762 1.00 94.44 128 VAL A CA 1
ATOM 1047 C C . VAL A 1 128 ? -27.615 13.549 2.326 1.00 94.44 128 VAL A C 1
ATOM 1049 O O . VAL A 1 128 ? -27.979 12.715 3.153 1.00 94.44 128 VAL A O 1
ATOM 1052 N N . ILE A 1 129 ? -28.442 14.494 1.861 1.00 94.00 129 ILE A N 1
ATOM 1053 C CA . ILE A 1 129 ? -29.826 14.639 2.347 1.00 94.00 129 ILE A CA 1
ATOM 1054 C C . ILE A 1 129 ? -30.669 13.388 1.991 1.00 94.00 129 ILE A C 1
ATOM 1056 O O . ILE A 1 129 ? -31.233 12.800 2.915 1.00 94.00 129 ILE A O 1
ATOM 1060 N N . PRO A 1 130 ? -30.705 12.880 0.735 1.00 93.75 130 PRO A N 1
ATOM 1061 C CA . PRO A 1 130 ? -31.399 11.628 0.419 1.00 93.75 130 PRO A CA 1
ATOM 1062 C C . PRO A 1 130 ? -30.902 10.403 1.190 1.00 93.75 130 PRO A C 1
ATOM 1064 O O . PRO A 1 130 ? -31.725 9.579 1.585 1.00 93.75 130 PRO A O 1
ATOM 1067 N N . VAL A 1 131 ? -29.594 10.291 1.456 1.00 94.94 131 VAL A N 1
ATOM 1068 C CA . VAL A 1 131 ? -29.038 9.193 2.270 1.00 94.94 131 VAL A CA 1
ATOM 1069 C C . VAL A 1 131 ? -29.609 9.198 3.691 1.00 94.94 131 VAL A C 1
ATOM 1071 O O . VAL A 1 131 ? -30.045 8.151 4.171 1.00 94.94 131 VAL A O 1
ATOM 1074 N N . LEU A 1 132 ? -29.662 10.359 4.352 1.00 93.62 132 LEU A N 1
ATOM 1075 C CA . LEU A 1 132 ? -30.222 10.477 5.703 1.00 93.62 132 LEU A CA 1
ATOM 1076 C C . LEU A 1 132 ? -31.739 10.214 5.716 1.00 93.62 132 LEU A C 1
ATOM 1078 O O . LEU A 1 132 ? -32.222 9.419 6.521 1.00 93.62 132 LEU A O 1
ATOM 1082 N N . GLU A 1 133 ? -32.489 10.825 4.796 1.00 91.50 133 GLU A N 1
ATOM 1083 C CA . GLU A 1 133 ? -33.956 10.722 4.742 1.00 91.50 133 GLU A CA 1
ATOM 1084 C C . GLU A 1 133 ? -34.461 9.329 4.328 1.00 91.50 133 GLU A C 1
ATOM 1086 O O . GLU A 1 133 ? -35.515 8.881 4.786 1.00 91.50 133 GLU A O 1
ATOM 1091 N N . ALA A 1 134 ? -33.738 8.604 3.469 1.00 90.31 134 ALA A N 1
ATOM 1092 C CA . ALA A 1 134 ? -34.101 7.235 3.107 1.00 90.31 134 ALA A CA 1
ATOM 1093 C C . ALA A 1 134 ? -33.881 6.254 4.265 1.00 90.31 134 ALA A C 1
ATOM 1095 O O . ALA A 1 134 ? -34.779 5.469 4.568 1.00 90.31 134 ALA A O 1
ATOM 1096 N N . LEU A 1 135 ? -32.740 6.336 4.961 1.00 91.12 135 LEU A N 1
ATOM 1097 C CA . LEU A 1 135 ? -32.479 5.506 6.143 1.00 91.12 135 LEU A CA 1
ATOM 1098 C C . LEU A 1 135 ? -33.442 5.839 7.294 1.00 91.12 135 LEU A C 1
ATOM 1100 O O . LEU A 1 135 ? -33.889 4.934 8.000 1.00 91.12 135 LEU A O 1
ATOM 1104 N N . TRP A 1 136 ? -33.824 7.112 7.447 1.00 90.00 136 TRP A N 1
ATOM 1105 C CA . TRP A 1 136 ? -34.803 7.533 8.450 1.00 90.00 136 TRP A CA 1
ATOM 1106 C C . TRP A 1 136 ? -36.202 6.966 8.159 1.00 90.00 136 TRP A C 1
ATOM 1108 O O . TRP A 1 136 ? -36.798 6.342 9.039 1.00 90.00 136 TRP A O 1
ATOM 1118 N N . ARG A 1 137 ? -36.691 7.071 6.912 1.00 87.06 137 ARG A N 1
ATOM 1119 C CA . ARG A 1 137 ? -37.965 6.451 6.482 1.00 87.06 137 ARG A CA 1
ATOM 1120 C C . ARG A 1 137 ? -37.958 4.929 6.620 1.00 87.06 137 ARG A C 1
ATOM 1122 O O . ARG A 1 137 ? -38.918 4.357 7.128 1.00 87.06 137 ARG A O 1
ATOM 1129 N N . ALA A 1 138 ? -36.851 4.280 6.258 1.00 85.94 138 ALA A N 1
ATOM 1130 C CA . ALA A 1 138 ? -36.649 2.842 6.439 1.00 85.94 138 ALA A CA 1
ATOM 1131 C C . ALA A 1 138 ? -36.484 2.419 7.918 1.00 85.94 138 ALA A C 1
ATOM 1133 O O . ALA A 1 138 ? -36.294 1.237 8.201 1.00 85.94 138 ALA A O 1
ATOM 1134 N N . LYS A 1 139 ? -36.561 3.367 8.870 1.00 85.75 139 LYS A N 1
ATOM 1135 C CA . LYS A 1 139 ? -36.463 3.157 10.326 1.00 85.75 139 LYS A CA 1
ATOM 1136 C C . LYS A 1 139 ? -35.166 2.438 10.737 1.00 85.75 139 LYS A C 1
ATOM 1138 O O . LYS A 1 139 ? -35.134 1.712 11.735 1.00 85.75 139 LYS A O 1
ATOM 1143 N N . TRP A 1 140 ? -34.087 2.679 9.983 1.00 87.94 140 TRP A N 1
ATOM 1144 C CA . TRP A 1 140 ? -32.750 2.156 10.268 1.00 87.94 140 TRP A CA 1
ATOM 1145 C C . TRP A 1 140 ? -32.272 2.659 11.634 1.00 87.94 140 TRP A C 1
ATOM 1147 O O . TRP A 1 140 ? -32.468 3.816 12.003 1.00 87.94 140 TRP A O 1
ATOM 1157 N N . SER A 1 141 ? -31.616 1.788 12.391 1.00 82.50 141 SER A N 1
ATOM 1158 C CA . SER A 1 141 ? -30.995 2.140 13.669 1.00 82.50 141 SER A CA 1
ATOM 1159 C C . SER A 1 141 ? -29.577 1.587 13.733 1.00 82.50 141 SER A C 1
ATOM 1161 O O . SER A 1 141 ? -29.249 0.651 13.005 1.00 82.50 141 SER A O 1
ATOM 1163 N N . SER A 1 142 ? -28.765 2.093 14.663 1.00 77.75 142 SER A N 1
ATOM 1164 C CA . SER A 1 142 ? -27.390 1.638 14.941 1.00 77.75 142 SER A CA 1
ATOM 1165 C C . SER A 1 142 ? -27.220 0.128 15.265 1.00 77.75 142 SER A C 1
ATOM 1167 O O . SER A 1 142 ? -26.113 -0.295 15.587 1.00 77.75 142 SER A O 1
ATOM 1169 N N . THR A 1 143 ? -28.286 -0.681 15.213 1.00 79.00 143 THR A N 1
ATOM 1170 C CA . THR A 1 143 ? -28.272 -2.154 15.353 1.00 79.00 143 THR A CA 1
ATOM 1171 C C . THR A 1 143 ? -28.410 -2.910 14.025 1.00 79.00 143 THR A C 1
ATOM 1173 O O . THR A 1 143 ? -28.155 -4.110 13.992 1.00 79.00 143 THR A O 1
ATOM 1176 N N . TYR A 1 144 ? -28.790 -2.230 12.940 1.00 82.38 144 TYR A N 1
ATOM 1177 C CA . TYR A 1 144 ? -28.787 -2.777 11.581 1.00 82.38 144 TYR A CA 1
ATOM 1178 C C . TYR A 1 144 ? -27.404 -2.621 10.936 1.00 82.38 144 TYR A C 1
ATOM 1180 O O . TYR A 1 144 ? -26.605 -1.783 11.358 1.00 82.38 144 TYR A O 1
ATOM 1188 N N . GLY A 1 145 ? -27.145 -3.400 9.885 1.00 84.88 145 GLY A N 1
ATOM 1189 C CA . GLY A 1 145 ? -25.913 -3.316 9.102 1.00 84.88 145 GLY A CA 1
ATOM 1190 C C . GLY A 1 145 ? -25.868 -2.125 8.136 1.00 84.88 145 GLY A C 1
ATOM 1191 O O . GLY A 1 145 ? -26.550 -1.104 8.312 1.00 84.88 145 GLY A O 1
ATOM 1192 N N . LEU A 1 146 ? -25.057 -2.289 7.090 1.00 91.50 146 LEU A N 1
ATOM 1193 C CA . LEU A 1 146 ? -24.805 -1.298 6.048 1.00 91.50 146 LEU A CA 1
ATOM 1194 C C . LEU A 1 146 ? -26.078 -0.965 5.252 1.00 91.50 146 LEU A C 1
ATOM 1196 O O . LEU A 1 146 ? -26.574 -1.782 4.479 1.00 91.50 146 LEU A O 1
ATOM 1200 N N . GLY A 1 147 ? -26.577 0.260 5.419 1.00 91.75 147 GLY A N 1
ATOM 1201 C CA . GLY A 1 147 ? -27.734 0.789 4.696 1.00 91.75 147 GLY A CA 1
ATOM 1202 C C . GLY A 1 147 ? -27.362 1.716 3.534 1.00 91.75 147 GLY A C 1
ATOM 1203 O O . GLY A 1 147 ? -28.061 1.722 2.521 1.00 91.75 147 GLY A O 1
ATOM 1204 N N . ALA A 1 148 ? -26.257 2.466 3.629 1.00 95.19 148 ALA A N 1
ATOM 1205 C CA . ALA A 1 148 ? -25.799 3.358 2.559 1.00 95.19 148 ALA A CA 1
ATOM 1206 C C . ALA A 1 148 ? -24.274 3.349 2.366 1.00 95.19 148 ALA A C 1
ATOM 1208 O O . ALA A 1 148 ? -23.503 3.322 3.326 1.00 95.19 148 ALA A O 1
ATOM 1209 N N . LEU A 1 149 ? -23.843 3.423 1.107 1.00 95.69 149 LEU A N 1
ATOM 1210 C CA . LEU A 1 149 ? -22.445 3.332 0.695 1.00 95.69 149 LEU A CA 1
ATOM 1211 C C . LEU A 1 149 ? -22.097 4.483 -0.253 1.00 95.69 149 LEU A C 1
ATOM 1213 O O . LEU A 1 149 ? -22.680 4.601 -1.327 1.00 95.69 149 LEU A O 1
ATOM 1217 N N . VAL A 1 150 ? -21.121 5.306 0.127 1.00 96.25 150 VAL A N 1
ATOM 1218 C CA . VAL A 1 150 ? -20.617 6.437 -0.661 1.00 96.25 150 VAL A CA 1
ATOM 1219 C C . VAL A 1 150 ? -19.190 6.143 -1.116 1.00 96.25 150 VAL A C 1
ATOM 1221 O O . VAL A 1 150 ? -18.296 5.944 -0.290 1.00 96.25 150 VAL A O 1
ATOM 1224 N N . ILE A 1 151 ? -18.967 6.124 -2.429 1.00 94.62 151 ILE A N 1
ATOM 1225 C CA . ILE A 1 151 ? -17.665 5.853 -3.047 1.00 94.62 151 ILE A CA 1
ATOM 1226 C C . ILE A 1 151 ? -17.108 7.140 -3.664 1.00 94.62 151 ILE A C 1
ATOM 1228 O O . ILE A 1 151 ? -17.798 7.829 -4.415 1.00 94.62 151 ILE A O 1
ATOM 1232 N N . SER A 1 152 ? -15.848 7.446 -3.344 1.00 91.62 152 SER A N 1
ATOM 1233 C CA . SER A 1 152 ? -15.149 8.681 -3.710 1.00 91.62 152 SER A CA 1
ATOM 1234 C C . SER A 1 152 ? -13.729 8.384 -4.241 1.00 91.62 152 SER A C 1
ATOM 1236 O O . SER A 1 152 ? -13.070 7.473 -3.729 1.00 91.62 152 SER A O 1
ATOM 1238 N N . PRO A 1 153 ? -13.201 9.115 -5.248 1.00 87.00 153 PRO A N 1
ATOM 1239 C CA . PRO A 1 153 ? -11.880 8.844 -5.833 1.00 87.00 153 PRO A CA 1
ATOM 1240 C C . PRO A 1 153 ? -10.692 9.128 -4.903 1.00 87.00 153 PRO A C 1
ATOM 1242 O O . PRO A 1 153 ? -9.603 8.594 -5.133 1.00 87.00 153 PRO A O 1
ATOM 1245 N N . THR A 1 154 ? -10.850 9.988 -3.891 1.00 85.88 154 THR A N 1
ATOM 1246 C CA . THR A 1 154 ? -9.744 10.452 -3.038 1.00 85.88 154 THR A CA 1
ATOM 1247 C C . THR A 1 154 ? -10.064 10.298 -1.552 1.00 85.88 154 THR A C 1
ATOM 1249 O O . THR A 1 154 ? -11.217 10.313 -1.126 1.00 85.88 154 THR A O 1
ATOM 1252 N N . ARG A 1 155 ? -9.022 10.105 -0.737 1.00 85.69 155 ARG A N 1
ATOM 1253 C CA . ARG A 1 155 ? -9.148 9.862 0.715 1.00 85.69 155 ARG A CA 1
ATOM 1254 C C . ARG A 1 155 ? -9.562 11.134 1.452 1.00 85.69 155 ARG A C 1
ATOM 1256 O O . ARG A 1 155 ? -10.193 11.091 2.499 1.00 85.69 155 ARG A O 1
ATOM 1263 N N . GLU A 1 156 ? -9.156 12.254 0.879 1.00 84.75 156 GLU A N 1
ATOM 1264 C CA . GLU A 1 156 ? -9.317 13.613 1.350 1.00 84.75 156 GLU A CA 1
ATOM 1265 C C . GLU A 1 156 ? -10.750 14.110 1.059 1.00 84.75 156 GLU A C 1
ATOM 1267 O O . GLU A 1 156 ? -11.396 14.637 1.959 1.00 84.75 156 GLU A O 1
ATOM 1272 N N . LEU A 1 157 ? -11.307 13.816 -0.129 1.00 86.62 157 LEU A N 1
ATOM 1273 C CA . LEU A 1 157 ? -12.731 14.038 -0.425 1.00 86.62 157 LEU A CA 1
ATOM 1274 C C . LEU A 1 157 ? -13.635 13.116 0.410 1.00 86.62 157 LEU A C 1
ATOM 1276 O O . LEU A 1 157 ? -14.638 13.573 0.951 1.00 86.62 157 LEU A O 1
ATOM 1280 N N . ALA A 1 158 ? -13.261 11.843 0.588 1.00 90.31 158 ALA A N 1
ATOM 1281 C CA . ALA A 1 158 ? -13.982 10.926 1.473 1.00 90.31 158 ALA A CA 1
ATOM 1282 C C . ALA A 1 158 ? -14.037 11.439 2.930 1.00 90.31 158 ALA A C 1
ATOM 1284 O O . ALA A 1 158 ? -15.090 11.377 3.563 1.00 90.31 158 ALA A O 1
ATOM 1285 N N . LEU A 1 159 ? -12.936 12.001 3.447 1.00 89.06 159 LEU A N 1
ATOM 1286 C CA . LEU A 1 159 ? -12.898 12.641 4.767 1.00 89.06 159 LEU A CA 1
ATOM 1287 C C . LEU A 1 159 ? -13.809 13.881 4.835 1.00 89.06 159 LEU A C 1
ATOM 1289 O O . LEU A 1 159 ? -14.524 14.050 5.821 1.00 89.06 159 LEU A O 1
ATOM 1293 N N . GLN A 1 160 ? -13.829 14.712 3.788 1.00 88.25 160 GLN A N 1
ATOM 1294 C CA . GLN A 1 160 ? -14.711 15.880 3.716 1.00 88.25 160 GLN A CA 1
ATOM 1295 C C . GLN A 1 160 ? -16.197 15.475 3.719 1.00 88.25 160 GLN A C 1
ATOM 1297 O O . GLN A 1 160 ? -16.974 16.000 4.513 1.00 88.25 160 GLN A O 1
ATOM 1302 N N . ILE A 1 161 ? -16.584 14.497 2.890 1.00 92.56 161 ILE A N 1
ATOM 1303 C CA . ILE A 1 161 ? -17.956 13.963 2.826 1.00 92.56 161 ILE A CA 1
ATOM 1304 C C . ILE A 1 161 ? -18.376 13.374 4.181 1.00 92.56 161 ILE A C 1
ATOM 1306 O O . ILE A 1 161 ? -19.485 13.630 4.647 1.00 92.56 161 ILE A O 1
ATOM 1310 N N . PHE A 1 162 ? -17.485 12.630 4.845 1.00 93.69 162 PHE A N 1
ATOM 1311 C CA . PHE A 1 162 ? -17.704 12.122 6.203 1.00 93.69 162 PHE A CA 1
ATOM 1312 C C . PHE A 1 162 ? -17.935 13.261 7.213 1.00 93.69 162 PHE A C 1
ATOM 1314 O O . PHE A 1 162 ? -18.846 13.172 8.035 1.00 93.69 162 PHE A O 1
ATOM 1321 N N . GLY A 1 163 ? -17.187 14.365 7.105 1.00 91.06 163 GLY A N 1
ATOM 1322 C CA . GLY A 1 163 ? -17.429 15.596 7.863 1.00 91.06 163 GLY A CA 1
ATOM 1323 C C . GLY A 1 163 ? -18.831 16.171 7.632 1.00 91.06 163 GLY A C 1
ATOM 1324 O O . GLY A 1 163 ? -19.567 16.380 8.594 1.00 91.06 163 GLY A O 1
ATOM 1325 N N . THR A 1 164 ? -19.246 16.347 6.372 1.00 91.62 164 THR A N 1
ATOM 1326 C CA . THR A 1 164 ? -20.592 16.846 6.021 1.00 91.62 164 THR A CA 1
ATOM 1327 C C . THR A 1 164 ? -21.709 15.931 6.536 1.00 91.62 164 THR A C 1
ATOM 1329 O O . THR A 1 164 ? -22.711 16.423 7.054 1.00 91.62 164 THR A O 1
ATOM 1332 N N . ILE A 1 165 ? -21.537 14.605 6.448 1.00 94.25 165 ILE A N 1
ATOM 1333 C CA . ILE A 1 165 ? -22.506 13.629 6.973 1.00 94.25 165 ILE A CA 1
ATOM 1334 C C . ILE A 1 165 ? -22.614 13.728 8.497 1.00 94.25 165 ILE A C 1
ATOM 1336 O O . ILE A 1 165 ? -23.724 13.700 9.014 1.00 94.25 165 ILE A O 1
ATOM 1340 N N . ASN A 1 166 ? -21.507 13.896 9.224 1.00 92.69 166 ASN A N 1
ATOM 1341 C CA . ASN A 1 166 ? -21.554 14.067 10.680 1.00 92.69 166 ASN A CA 1
ATOM 1342 C C . ASN A 1 166 ? -22.164 15.419 11.094 1.00 92.69 166 ASN A C 1
ATOM 1344 O O . ASN A 1 166 ? -22.853 15.485 12.109 1.00 92.69 166 ASN A O 1
ATOM 1348 N N . ALA A 1 167 ? -21.942 16.482 10.315 1.00 90.50 167 ALA A N 1
ATOM 1349 C CA . ALA A 1 167 ? -22.468 17.818 10.591 1.00 90.50 167 ALA A CA 1
ATOM 1350 C C . ALA A 1 167 ? -23.991 17.909 10.382 1.00 90.50 167 ALA A C 1
ATOM 1352 O O . ALA A 1 167 ? -24.710 18.356 11.274 1.00 90.50 167 ALA A O 1
ATOM 1353 N N . VAL A 1 168 ? -24.499 17.435 9.237 1.00 91.62 168 VAL A N 1
ATOM 1354 C CA . VAL A 1 168 ? -25.943 17.442 8.922 1.00 91.62 168 VAL A CA 1
ATOM 1355 C C . VAL A 1 168 ? -26.672 16.277 9.604 1.00 91.62 168 VAL A C 1
ATOM 1357 O O . VAL A 1 168 ? -27.805 16.420 10.055 1.00 91.62 168 VAL A O 1
ATOM 1360 N N . GLY A 1 169 ? -26.013 15.124 9.731 1.00 90.56 169 GLY A N 1
ATOM 1361 C CA . GLY A 1 169 ? -26.548 13.915 10.363 1.00 90.56 169 GLY A CA 1
ATOM 1362 C C . GLY A 1 169 ? -26.499 13.906 11.894 1.00 90.56 169 GLY A C 1
ATOM 1363 O O . GLY A 1 169 ? -26.998 12.956 12.493 1.00 90.56 169 GLY A O 1
ATOM 1364 N N . LYS A 1 170 ? -25.941 14.948 12.528 1.00 89.50 170 LYS A N 1
ATOM 1365 C CA . LYS A 1 170 ? -25.725 15.098 13.983 1.00 89.50 170 LYS A CA 1
ATOM 1366 C C . LYS A 1 170 ? -26.920 14.687 14.855 1.00 89.50 170 LYS A C 1
ATOM 1368 O O . LYS A 1 170 ? -26.734 14.138 15.938 1.00 89.50 170 LYS A O 1
ATOM 1373 N N . HIS A 1 171 ? -28.139 14.964 14.389 1.00 89.19 171 HIS A N 1
ATOM 1374 C CA . HIS A 1 171 ? -29.382 14.707 15.122 1.00 89.19 171 HIS A CA 1
ATOM 1375 C C . HIS A 1 171 ? -30.019 13.337 14.837 1.00 89.19 171 HIS A C 1
ATOM 1377 O O . HIS A 1 171 ? -31.085 13.058 15.379 1.00 89.19 171 HIS A O 1
ATOM 1383 N N . HIS A 1 172 ? -29.413 12.460 14.031 1.00 88.44 172 HIS A N 1
ATOM 1384 C CA . HIS A 1 172 ? -29.914 11.102 13.739 1.00 88.44 172 HIS A CA 1
ATOM 1385 C C . HIS A 1 172 ? -29.249 10.015 14.609 1.00 88.44 172 HIS A C 1
ATOM 1387 O O . HIS A 1 172 ? -28.172 10.215 15.158 1.00 88.44 172 HIS A O 1
ATOM 1393 N N . GLU A 1 173 ? -29.874 8.835 14.736 1.00 85.44 173 GLU A N 1
ATOM 1394 C CA . GLU A 1 173 ? -29.330 7.687 15.506 1.00 85.44 173 GLU A CA 1
ATOM 1395 C C . GLU A 1 173 ? -28.499 6.707 14.635 1.00 85.44 173 GLU A C 1
ATOM 1397 O O . GLU A 1 173 ? -28.462 5.504 14.914 1.00 85.44 173 GLU A O 1
ATOM 1402 N N . PHE A 1 174 ? -27.858 7.205 13.568 1.00 90.12 174 PHE A N 1
ATOM 1403 C CA . PHE A 1 174 ? -27.060 6.408 12.621 1.00 90.12 174 PHE A CA 1
ATOM 1404 C C . PHE A 1 174 ? -25.574 6.343 12.999 1.00 90.12 174 PHE A C 1
ATOM 1406 O O . PHE A 1 174 ? -25.003 7.307 13.507 1.00 90.12 174 PHE A O 1
ATOM 1413 N N . SER A 1 175 ? -24.912 5.239 12.652 1.00 90.50 175 SER A N 1
ATOM 1414 C CA . SER A 1 175 ? -23.450 5.121 12.687 1.00 90.50 175 SER A CA 1
ATOM 1415 C C . SER A 1 175 ? -22.827 5.377 11.306 1.00 90.50 175 SER A C 1
ATOM 1417 O O . SER A 1 175 ? -23.173 4.724 10.320 1.00 90.50 175 SER A O 1
ATOM 1419 N N . CYS A 1 176 ? -21.872 6.309 11.235 1.00 92.31 176 CYS A N 1
ATOM 1420 C CA . CYS A 1 176 ? -21.091 6.606 10.030 1.00 92.31 176 CYS A CA 1
ATOM 1421 C C . CYS A 1 176 ? -19.636 6.128 10.187 1.00 92.31 176 CYS A C 1
ATOM 1423 O O . CYS A 1 176 ? -19.064 6.219 11.276 1.00 92.31 176 CYS A O 1
ATOM 1425 N N . GLY A 1 177 ? -19.024 5.627 9.111 1.00 91.69 177 GLY A N 1
ATOM 1426 C CA . GLY A 1 177 ? -17.648 5.123 9.091 1.00 91.69 177 GLY A CA 1
ATOM 1427 C C . GLY A 1 177 ? -16.884 5.521 7.828 1.00 91.69 177 GLY A C 1
ATOM 1428 O O . GLY A 1 177 ? -17.468 5.690 6.759 1.00 91.69 177 GLY A O 1
ATOM 1429 N N . LEU A 1 178 ? -15.562 5.660 7.956 1.00 92.88 178 LEU A N 1
ATOM 1430 C CA . LEU A 1 178 ? -14.659 6.122 6.899 1.00 92.88 178 LEU A CA 1
ATOM 1431 C C . LEU A 1 178 ? -13.620 5.038 6.564 1.00 92.88 178 LEU A C 1
ATOM 1433 O O . LEU A 1 178 ? -12.761 4.740 7.391 1.00 92.88 178 LEU A O 1
ATOM 1437 N N . LEU A 1 179 ? -13.674 4.477 5.352 1.00 92.50 179 LEU A N 1
ATOM 1438 C CA . LEU A 1 179 ? -12.757 3.431 4.872 1.00 92.50 179 LEU A CA 1
ATOM 1439 C C . LEU A 1 179 ? -11.774 3.989 3.834 1.00 92.50 179 LEU A C 1
ATOM 1441 O O . LEU A 1 179 ? -12.039 4.021 2.623 1.00 92.50 179 LEU A O 1
ATOM 1445 N N . ILE A 1 180 ? -10.608 4.422 4.314 1.00 90.62 180 ILE A N 1
ATOM 1446 C CA . ILE A 1 180 ? -9.546 5.019 3.496 1.00 90.62 180 ILE A CA 1
ATOM 1447 C C . ILE A 1 180 ? -8.216 4.286 3.685 1.00 90.62 180 ILE A C 1
ATOM 1449 O O . ILE A 1 180 ? -7.815 3.932 4.790 1.00 90.62 180 ILE A O 1
ATOM 1453 N N . GLY A 1 181 ? -7.500 4.056 2.582 1.00 81.50 181 GLY A N 1
ATOM 1454 C CA . GLY A 1 181 ? -6.189 3.407 2.642 1.00 81.50 181 GLY A CA 1
ATOM 1455 C C . GLY A 1 181 ? -5.186 4.210 3.483 1.00 81.50 181 GLY A C 1
ATOM 1456 O O . GLY A 1 181 ? -5.129 5.436 3.389 1.00 81.50 181 GLY A O 1
ATOM 1457 N N . GLY A 1 182 ? -4.362 3.513 4.268 1.00 75.62 182 GLY A N 1
ATOM 1458 C CA . GLY A 1 182 ? -3.399 4.116 5.201 1.00 75.62 182 GLY A CA 1
ATOM 1459 C C . GLY A 1 182 ? -3.843 4.104 6.669 1.00 75.62 182 GLY A C 1
ATOM 1460 O O . GLY A 1 182 ? -3.014 4.373 7.533 1.00 75.62 182 GLY A O 1
ATOM 1461 N N . ASN A 1 183 ? -5.100 3.749 6.944 1.00 79.31 183 ASN A N 1
ATOM 1462 C CA . ASN A 1 183 ? -5.584 3.387 8.277 1.00 79.31 183 ASN A CA 1
ATOM 1463 C C . ASN A 1 183 ? -5.324 1.896 8.581 1.00 79.31 183 ASN A C 1
ATOM 1465 O O . ASN A 1 183 ? -5.077 1.094 7.672 1.00 79.31 183 ASN A O 1
ATOM 1469 N N . ASP A 1 184 ? -5.426 1.508 9.855 1.00 81.88 184 ASP A N 1
ATOM 1470 C CA . ASP A 1 184 ? -5.300 0.113 10.297 1.00 81.88 184 ASP A CA 1
ATOM 1471 C C . ASP A 1 184 ? -6.479 -0.747 9.803 1.00 81.88 184 ASP A C 1
ATOM 1473 O O . ASP A 1 184 ? -7.647 -0.467 10.080 1.00 81.88 184 ASP A O 1
ATOM 1477 N N . VAL A 1 185 ? -6.151 -1.817 9.073 1.00 85.62 185 VAL A N 1
ATOM 1478 C CA . VAL A 1 185 ? -7.110 -2.805 8.559 1.00 85.62 185 VAL A CA 1
ATOM 1479 C C . VAL A 1 185 ? -7.846 -3.503 9.703 1.00 85.62 185 VAL A C 1
ATOM 1481 O O . VAL A 1 185 ? -9.046 -3.737 9.602 1.00 85.62 185 VAL A O 1
ATOM 1484 N N . SER A 1 186 ? -7.146 -3.854 10.783 1.00 84.50 186 SER A N 1
ATOM 1485 C CA . SER A 1 186 ? -7.686 -4.677 11.869 1.00 84.50 186 SER A CA 1
ATOM 1486 C C . SER A 1 186 ? -8.744 -3.932 12.687 1.00 84.50 186 SER A C 1
ATOM 1488 O O . SER A 1 186 ? -9.808 -4.482 12.978 1.00 84.50 186 SER A O 1
ATOM 1490 N N . PHE A 1 187 ? -8.501 -2.647 12.963 1.00 86.31 187 PHE A N 1
ATOM 1491 C CA . PHE A 1 187 ? -9.472 -1.746 13.578 1.00 86.31 187 PHE A CA 1
ATOM 1492 C C . PHE A 1 187 ? -10.721 -1.570 12.702 1.00 86.31 187 PHE A C 1
ATOM 1494 O O . PHE A 1 187 ? -11.840 -1.694 13.198 1.00 86.31 187 PHE A O 1
ATOM 1501 N N . GLU A 1 188 ? -10.543 -1.332 11.397 1.00 88.44 188 GLU A N 1
ATOM 1502 C CA . GLU A 1 188 ? -11.663 -1.203 10.457 1.00 88.44 188 GLU A CA 1
ATOM 1503 C C . GLU A 1 188 ? -12.488 -2.497 10.365 1.00 88.44 188 GLU A C 1
ATOM 1505 O O . GLU A 1 188 ? -13.715 -2.434 10.462 1.00 88.44 188 GLU A O 1
ATOM 1510 N N . LYS A 1 189 ? -11.839 -3.669 10.246 1.00 86.81 189 LYS A N 1
ATOM 1511 C CA . LYS A 1 189 ? -12.533 -4.962 10.109 1.00 86.81 189 LYS A CA 1
ATOM 1512 C C . LYS A 1 189 ? -13.459 -5.247 11.289 1.00 86.81 189 LYS A C 1
ATOM 1514 O O . LYS A 1 189 ? -14.620 -5.568 11.063 1.00 86.81 189 LYS A O 1
ATOM 1519 N N . ASN A 1 190 ? -12.980 -5.034 12.516 1.00 85.81 190 ASN A N 1
ATOM 1520 C CA . ASN A 1 190 ? -13.757 -5.239 13.746 1.00 85.81 190 ASN A CA 1
ATOM 1521 C C . ASN A 1 190 ? -14.899 -4.224 13.941 1.00 85.81 190 ASN A C 1
ATOM 1523 O O . ASN A 1 190 ? -15.770 -4.434 14.786 1.00 85.81 190 ASN A O 1
ATOM 1527 N N . ARG A 1 191 ? -14.879 -3.086 13.232 1.00 85.44 191 ARG A N 1
ATOM 1528 C CA . ARG A 1 191 ? -15.859 -2.002 13.405 1.00 85.44 191 ARG A CA 1
ATOM 1529 C C . ARG A 1 191 ? -16.946 -1.997 12.331 1.00 85.44 191 ARG A C 1
ATOM 1531 O O . ARG A 1 191 ? -18.047 -1.535 12.620 1.00 85.44 191 ARG A O 1
ATOM 1538 N N . ILE A 1 192 ? -16.657 -2.513 11.132 1.00 87.00 192 ILE A N 1
ATOM 1539 C CA . ILE A 1 192 ? -17.506 -2.376 9.935 1.00 87.00 192 ILE A CA 1
ATOM 1540 C C . ILE A 1 192 ? -18.936 -2.910 10.121 1.00 87.00 192 ILE A C 1
ATOM 1542 O O . ILE A 1 192 ? -19.880 -2.291 9.641 1.00 87.00 192 ILE A O 1
ATOM 1546 N N . ALA A 1 193 ? -19.106 -4.005 10.871 1.00 82.06 193 ALA A N 1
ATOM 1547 C CA . ALA A 1 193 ? -20.394 -4.678 11.055 1.00 82.06 193 ALA A CA 1
ATOM 1548 C C . ALA A 1 193 ? -21.445 -3.827 11.797 1.00 82.06 193 ALA A C 1
ATOM 1550 O O . ALA A 1 193 ? -22.637 -4.093 11.690 1.00 82.06 193 ALA A O 1
ATOM 1551 N N . GLY A 1 194 ? -21.014 -2.799 12.540 1.00 82.56 194 GLY A N 1
ATOM 1552 C CA . GLY A 1 194 ? -21.889 -1.868 13.263 1.00 82.56 194 GLY A CA 1
ATOM 1553 C C . GLY A 1 194 ? -22.061 -0.503 12.588 1.00 82.56 194 GLY A C 1
ATOM 1554 O O . GLY A 1 194 ? -22.410 0.460 13.275 1.00 82.56 194 GLY A O 1
ATOM 1555 N N . VAL A 1 195 ? -21.750 -0.372 11.292 1.00 91.06 195 VAL A N 1
ATOM 1556 C CA . VAL A 1 195 ? -21.786 0.900 10.546 1.00 91.06 195 VAL A CA 1
ATOM 1557 C C . VAL A 1 195 ? -22.961 0.934 9.564 1.00 91.06 195 VAL A C 1
ATOM 1559 O O . VAL A 1 195 ? -23.037 0.113 8.655 1.00 91.06 195 VAL A O 1
ATOM 1562 N N . ASN A 1 196 ? -23.851 1.922 9.703 1.00 92.56 196 ASN A N 1
ATOM 1563 C CA . ASN A 1 196 ? -24.987 2.116 8.796 1.00 92.56 196 ASN A CA 1
ATOM 1564 C C . ASN A 1 196 ? -24.600 2.834 7.493 1.00 92.56 196 ASN A C 1
ATOM 1566 O O . ASN A 1 196 ? -25.154 2.518 6.440 1.00 92.56 196 ASN A O 1
ATOM 1570 N N . ILE A 1 197 ? -23.682 3.805 7.565 1.00 94.88 197 ILE A N 1
ATOM 1571 C CA . ILE A 1 197 ? -23.241 4.633 6.433 1.00 94.88 197 ILE A CA 1
ATOM 1572 C C . ILE A 1 197 ? -21.724 4.511 6.276 1.00 94.88 197 ILE A C 1
ATOM 1574 O O . ILE A 1 197 ? -20.978 4.906 7.170 1.00 94.88 197 ILE A O 1
ATOM 1578 N N . ILE A 1 198 ? -21.248 4.001 5.139 1.00 94.94 198 ILE A N 1
ATOM 1579 C CA . ILE A 1 198 ? -19.812 3.908 4.834 1.00 94.94 198 ILE A CA 1
ATOM 1580 C C . ILE A 1 198 ? -19.436 4.925 3.758 1.00 94.94 198 ILE A C 1
ATOM 1582 O O . ILE A 1 198 ? -19.961 4.881 2.649 1.00 94.94 198 ILE A O 1
ATOM 1586 N N . VAL A 1 199 ? -18.465 5.791 4.056 1.00 96.06 199 VAL A N 1
ATOM 1587 C CA . VAL A 1 199 ? -17.773 6.634 3.071 1.00 96.06 199 VAL A CA 1
ATOM 1588 C C . VAL A 1 199 ? -16.409 6.013 2.779 1.00 96.06 199 VAL A C 1
ATOM 1590 O O . VAL A 1 199 ? -15.660 5.697 3.704 1.00 96.06 199 VAL A O 1
ATOM 1593 N N . CYS A 1 200 ? -16.069 5.787 1.511 1.00 94.19 200 CYS A N 1
ATOM 1594 C CA . CYS A 1 200 ? -14.915 4.958 1.162 1.00 94.19 200 CYS A CA 1
ATOM 1595 C C . CYS A 1 200 ? -14.205 5.350 -0.140 1.00 94.19 200 CYS A C 1
ATOM 1597 O O . CYS A 1 200 ? -14.714 6.104 -0.969 1.00 94.19 200 CYS A O 1
ATOM 1599 N N . THR A 1 201 ? -13.016 4.770 -0.328 1.00 92.88 201 THR A N 1
ATOM 1600 C CA . THR A 1 201 ? -12.278 4.783 -1.605 1.00 92.88 201 THR A CA 1
ATOM 1601 C C . THR A 1 201 ? -12.313 3.389 -2.254 1.00 92.88 201 THR A C 1
ATOM 1603 O O . THR A 1 201 ? -12.154 2.406 -1.522 1.00 92.88 201 THR A O 1
ATOM 1606 N N . PRO A 1 202 ? -12.469 3.256 -3.594 1.00 91.69 202 PRO A N 1
ATOM 1607 C CA . PRO A 1 202 ? -12.731 1.972 -4.261 1.00 91.69 202 PRO A CA 1
ATOM 1608 C C . PRO A 1 202 ? -11.784 0.835 -3.857 1.00 91.69 202 PRO A C 1
ATOM 1610 O O . PRO A 1 202 ? -12.231 -0.229 -3.440 1.00 91.69 202 PRO A O 1
ATOM 1613 N N . GLY A 1 203 ? -10.469 1.069 -3.908 1.00 90.12 203 GLY A N 1
ATOM 1614 C CA . GLY A 1 203 ? -9.478 0.038 -3.586 1.00 90.12 203 GLY A CA 1
ATOM 1615 C C . GLY A 1 203 ? -9.508 -0.437 -2.129 1.00 90.12 203 GLY A C 1
ATOM 1616 O O . GLY A 1 203 ? -9.207 -1.598 -1.872 1.00 90.12 203 GLY A O 1
ATOM 1617 N N . ARG A 1 204 ? -9.898 0.423 -1.174 1.00 91.00 204 ARG A N 1
ATOM 1618 C CA . ARG A 1 204 ? -10.013 0.038 0.243 1.00 91.00 204 ARG A CA 1
ATOM 1619 C C . ARG A 1 204 ? -11.344 -0.641 0.547 1.00 91.00 204 ARG A C 1
ATOM 1621 O O . ARG A 1 204 ? -11.368 -1.562 1.354 1.00 91.00 204 ARG A O 1
ATOM 1628 N N . LEU A 1 205 ? -12.424 -0.227 -0.118 1.00 92.81 205 LEU A N 1
ATOM 1629 C CA . LEU A 1 205 ? -13.699 -0.935 -0.045 1.00 92.81 205 LEU A CA 1
ATOM 1630 C C . LEU A 1 205 ? -13.544 -2.369 -0.563 1.00 92.81 205 LEU A C 1
ATOM 1632 O O . LEU A 1 205 ? -13.883 -3.306 0.151 1.00 92.81 205 LEU A O 1
ATOM 1636 N N . LEU A 1 206 ? -12.966 -2.536 -1.758 1.00 91.62 206 LEU A N 1
ATOM 1637 C CA . LEU A 1 206 ? -12.754 -3.850 -2.365 1.00 91.62 206 LEU A CA 1
ATOM 1638 C C . LEU A 1 206 ? -11.868 -4.751 -1.488 1.00 91.62 206 LEU A C 1
ATOM 1640 O O . LEU A 1 206 ? -12.188 -5.919 -1.326 1.00 91.62 206 LEU A O 1
ATOM 1644 N N . GLN A 1 207 ? -10.834 -4.206 -0.829 1.00 91.38 207 GLN A N 1
ATOM 1645 C CA . GLN A 1 207 ? -10.041 -4.965 0.150 1.00 91.38 207 GLN A CA 1
ATOM 1646 C C . GLN A 1 207 ? -10.901 -5.527 1.299 1.00 91.38 207 GLN A C 1
ATOM 1648 O O . GLN A 1 207 ? -10.688 -6.659 1.724 1.00 91.38 207 GLN A O 1
ATOM 1653 N N . HIS A 1 208 ? -11.876 -4.770 1.812 1.00 90.94 208 HIS A N 1
ATOM 1654 C CA . HIS A 1 208 ? -12.787 -5.283 2.842 1.00 90.94 208 HIS A CA 1
ATOM 1655 C C . HIS A 1 208 ? -13.815 -6.271 2.279 1.00 90.94 208 HIS A C 1
ATOM 1657 O O . HIS A 1 208 ? -14.129 -7.232 2.968 1.00 90.94 208 HIS A O 1
ATOM 1663 N N . MET A 1 209 ? -14.283 -6.099 1.039 1.00 89.94 209 MET A N 1
ATOM 1664 C CA . MET A 1 209 ? -15.166 -7.076 0.379 1.00 89.94 209 MET A CA 1
ATOM 1665 C C . MET A 1 209 ? -14.454 -8.413 0.091 1.00 89.94 209 MET A C 1
ATOM 1667 O O . MET A 1 209 ? -15.073 -9.465 0.206 1.00 89.94 209 MET A O 1
ATOM 1671 N N . ASP A 1 210 ? -13.160 -8.379 -0.244 1.00 88.69 210 ASP A N 1
ATOM 1672 C CA . ASP A 1 210 ? -12.354 -9.568 -0.561 1.00 88.69 210 ASP A CA 1
ATOM 1673 C C . ASP A 1 210 ? -11.749 -10.248 0.689 1.00 88.69 210 ASP A C 1
ATOM 1675 O O . ASP A 1 210 ? -11.499 -11.454 0.672 1.00 88.69 210 ASP A O 1
ATOM 1679 N N . GLU A 1 211 ? -11.465 -9.500 1.768 1.00 88.56 211 GLU A N 1
ATOM 1680 C CA . GLU A 1 211 ? -10.762 -10.014 2.958 1.00 88.56 211 GLU A CA 1
ATOM 1681 C C . GLU A 1 211 ? -11.559 -9.994 4.285 1.00 88.56 211 GLU A C 1
ATOM 1683 O O . GLU A 1 211 ? -10.977 -10.337 5.324 1.00 88.56 211 GLU A O 1
ATOM 1688 N N . ASN A 1 212 ? -12.805 -9.508 4.334 1.00 86.06 212 ASN A N 1
ATOM 1689 C CA . ASN A 1 212 ? -13.562 -9.409 5.590 1.00 86.06 212 ASN A CA 1
ATOM 1690 C C . ASN A 1 212 ? -14.955 -10.047 5.510 1.00 86.06 212 ASN A C 1
ATOM 1692 O O . ASN A 1 212 ? -15.919 -9.430 5.071 1.00 86.06 212 ASN A O 1
ATOM 1696 N N . GLU A 1 213 ? -15.066 -11.247 6.074 1.00 80.31 213 GLU A N 1
ATOM 1697 C CA . GLU A 1 213 ? -16.309 -12.019 6.213 1.00 80.31 213 GLU A CA 1
ATOM 1698 C C . GLU A 1 213 ? -17.424 -11.266 6.973 1.00 80.31 213 GLU A C 1
ATOM 1700 O O . GLU A 1 213 ? -18.601 -11.578 6.812 1.00 80.31 213 GLU A O 1
ATOM 1705 N N . GLN A 1 214 ? -17.082 -10.249 7.776 1.00 80.62 214 GLN A N 1
ATOM 1706 C CA . GLN A 1 214 ? -18.046 -9.419 8.515 1.00 80.62 214 GLN A CA 1
ATOM 1707 C C . GLN A 1 214 ? -18.655 -8.272 7.679 1.00 80.62 214 GLN A C 1
ATOM 1709 O O . GLN A 1 214 ? -19.486 -7.515 8.183 1.00 80.62 214 GLN A O 1
ATOM 1714 N N . MET A 1 215 ? -18.237 -8.100 6.422 1.00 85.19 215 MET A N 1
ATOM 1715 C CA . MET A 1 215 ? -18.669 -7.009 5.544 1.00 85.19 215 MET A CA 1
ATOM 1716 C C . MET A 1 215 ? -19.882 -7.441 4.698 1.00 85.19 215 MET A C 1
ATOM 1718 O O . MET A 1 215 ? -19.753 -7.861 3.552 1.00 85.19 215 MET A O 1
ATOM 1722 N N . GLN A 1 216 ? -21.081 -7.358 5.280 1.00 83.81 216 GLN A N 1
ATOM 1723 C CA . GLN A 1 216 ? -22.334 -7.702 4.593 1.00 83.81 216 GLN A CA 1
ATOM 1724 C C . GLN A 1 216 ? -22.902 -6.505 3.814 1.00 83.81 216 GLN A C 1
ATOM 1726 O O . GLN A 1 216 ? -23.118 -5.432 4.378 1.00 83.81 216 GLN A O 1
ATOM 1731 N N . CYS A 1 217 ? -23.176 -6.700 2.519 1.00 87.88 217 CYS A N 1
ATOM 1732 C CA . CYS A 1 217 ? -23.756 -5.682 1.628 1.00 87.88 217 CYS A CA 1
ATOM 1733 C C . CYS A 1 217 ? -25.216 -5.946 1.232 1.00 87.88 217 CYS A C 1
ATOM 1735 O O . CYS A 1 217 ? -25.816 -5.107 0.564 1.00 87.88 217 CYS A O 1
ATOM 1737 N N . ASP A 1 218 ? -25.802 -7.080 1.620 1.00 87.88 218 ASP A N 1
ATOM 1738 C CA . ASP A 1 218 ? -27.085 -7.560 1.080 1.00 87.88 218 ASP A CA 1
ATOM 1739 C C . ASP A 1 218 ? -28.278 -6.640 1.387 1.00 87.88 218 ASP A C 1
ATOM 1741 O O . ASP A 1 218 ? -29.259 -6.621 0.646 1.00 87.88 218 ASP A O 1
ATOM 1745 N N . GLN A 1 219 ? -28.182 -5.853 2.464 1.00 86.81 219 GLN A N 1
ATOM 1746 C CA . GLN A 1 219 ? -29.212 -4.911 2.915 1.00 86.81 219 GLN A CA 1
ATOM 1747 C C . GLN A 1 219 ? -29.011 -3.472 2.396 1.00 86.81 219 GLN A C 1
ATOM 1749 O O . GLN A 1 219 ? -29.769 -2.581 2.783 1.00 86.81 219 GLN A O 1
ATOM 1754 N N . LEU A 1 220 ? -28.027 -3.223 1.520 1.00 92.38 220 LEU A N 1
ATOM 1755 C CA . LEU A 1 220 ? -27.699 -1.881 1.029 1.00 92.38 220 LEU A CA 1
ATOM 1756 C C . LEU A 1 220 ? -28.883 -1.226 0.293 1.00 92.38 220 LEU A C 1
ATOM 1758 O O . LEU A 1 220 ? -29.278 -1.676 -0.780 1.00 92.38 220 LEU A O 1
ATOM 1762 N N . GLN A 1 221 ? -29.389 -0.116 0.834 1.00 91.81 221 GLN A N 1
ATOM 1763 C CA . GLN A 1 221 ? -30.493 0.657 0.255 1.00 91.81 221 GLN A CA 1
ATOM 1764 C C . GLN A 1 221 ? -30.013 1.680 -0.781 1.00 91.81 221 GLN A C 1
ATOM 1766 O O . GLN A 1 221 ? -30.669 1.856 -1.807 1.00 91.81 221 GLN A O 1
ATOM 1771 N N . ILE A 1 222 ? -28.882 2.356 -0.528 1.00 94.81 222 ILE A N 1
ATOM 1772 C CA . ILE A 1 222 ? -28.363 3.430 -1.395 1.00 94.81 222 ILE A CA 1
ATOM 1773 C C . ILE A 1 222 ? -26.880 3.240 -1.721 1.00 94.81 222 ILE A C 1
ATOM 1775 O O . ILE A 1 222 ? -26.041 3.135 -0.826 1.00 94.81 222 ILE A O 1
ATOM 1779 N N . LEU A 1 223 ? -26.553 3.306 -3.013 1.00 95.38 223 LEU A N 1
ATOM 1780 C CA . LEU A 1 223 ? -25.194 3.490 -3.524 1.00 95.38 223 LEU A CA 1
ATOM 1781 C C . LEU A 1 223 ? -25.020 4.922 -4.054 1.00 95.38 223 LEU A C 1
ATOM 1783 O O . LEU A 1 223 ? -25.772 5.352 -4.926 1.00 95.38 223 LEU A O 1
ATOM 1787 N N . VAL A 1 224 ? -23.992 5.633 -3.591 1.00 95.19 224 VAL A N 1
ATOM 1788 C CA . VAL A 1 224 ? -23.576 6.936 -4.129 1.00 95.19 224 VAL A CA 1
ATOM 1789 C C . VAL A 1 224 ? -22.191 6.821 -4.764 1.00 95.19 224 VAL A C 1
ATOM 1791 O O . VAL A 1 224 ? -21.256 6.319 -4.139 1.00 95.19 224 VAL A O 1
ATOM 1794 N N . LEU A 1 225 ? -22.049 7.318 -5.992 1.00 92.94 225 LEU A N 1
ATOM 1795 C CA . LEU A 1 225 ? -20.783 7.416 -6.723 1.00 92.94 225 LEU A CA 1
ATOM 1796 C C . LEU A 1 225 ? -20.485 8.898 -7.001 1.00 92.94 225 LEU A C 1
ATOM 1798 O O . LEU A 1 225 ? -21.137 9.485 -7.862 1.00 92.94 225 LEU A O 1
ATOM 1802 N N . ASP A 1 226 ? -19.526 9.500 -6.290 1.00 90.88 226 ASP A N 1
ATOM 1803 C CA . ASP A 1 226 ? -19.119 10.905 -6.490 1.00 90.88 226 ASP A CA 1
ATOM 1804 C C . ASP A 1 226 ? -17.808 11.021 -7.290 1.00 90.88 226 ASP A C 1
ATOM 1806 O O . ASP A 1 226 ? -16.964 10.125 -7.258 1.00 90.88 226 ASP A O 1
ATOM 1810 N N . GLU A 1 227 ? -17.657 12.116 -8.044 1.00 85.81 227 GLU A N 1
ATOM 1811 C CA . GLU A 1 227 ? -16.624 12.327 -9.077 1.00 85.81 227 GLU A CA 1
ATOM 1812 C C . GLU A 1 227 ? -16.360 11.070 -9.939 1.00 85.81 227 GLU A C 1
ATOM 1814 O O . GLU A 1 227 ? -15.222 10.624 -10.137 1.00 85.81 227 GLU A O 1
ATOM 1819 N N . ALA A 1 228 ? -17.441 10.477 -10.459 1.00 81.81 228 ALA A N 1
ATOM 1820 C CA . ALA A 1 228 ? -17.400 9.222 -11.213 1.00 81.81 228 ALA A CA 1
ATOM 1821 C C . ALA A 1 228 ? -16.500 9.268 -12.467 1.00 81.81 228 ALA A C 1
ATOM 1823 O O . ALA A 1 228 ? -15.864 8.269 -12.802 1.00 81.81 228 ALA A O 1
ATOM 1824 N N . ASP A 1 229 ? -16.386 10.429 -13.116 1.00 78.19 229 ASP A N 1
ATOM 1825 C CA . ASP A 1 229 ? -15.411 10.716 -14.174 1.00 78.19 229 ASP A CA 1
ATOM 1826 C C . ASP A 1 229 ? -13.972 10.478 -13.692 1.00 78.19 229 ASP A C 1
ATOM 1828 O O . ASP A 1 229 ? -13.226 9.700 -14.292 1.00 78.19 229 ASP A O 1
ATOM 1832 N N . ARG A 1 230 ? -13.600 11.033 -12.534 1.00 77.50 230 ARG A N 1
ATOM 1833 C CA . ARG A 1 230 ? -12.239 10.894 -11.993 1.00 77.50 230 ARG A CA 1
ATOM 1834 C C . ARG A 1 230 ? -11.927 9.495 -11.472 1.00 77.50 230 ARG A C 1
ATOM 1836 O O . ARG A 1 230 ? -10.774 9.067 -11.553 1.00 77.50 230 ARG A O 1
ATOM 1843 N N . MET A 1 231 ? -12.925 8.743 -11.003 1.00 81.00 231 MET A N 1
ATOM 1844 C CA . MET A 1 231 ? -12.727 7.325 -10.673 1.00 81.00 231 MET A CA 1
ATOM 1845 C C . MET A 1 231 ? -12.383 6.475 -11.909 1.00 81.00 231 MET A C 1
ATOM 1847 O O . MET A 1 231 ? -11.586 5.537 -11.808 1.00 81.00 231 MET A O 1
ATOM 1851 N N . LEU A 1 232 ? -12.939 6.807 -13.079 1.00 78.06 232 LEU A N 1
ATOM 1852 C CA . LEU A 1 232 ? -12.615 6.136 -14.340 1.00 78.06 232 LEU A CA 1
ATOM 1853 C C . LEU A 1 232 ? -11.208 6.529 -14.830 1.00 78.06 232 LEU A C 1
ATOM 1855 O O . LEU A 1 232 ? -10.407 5.634 -15.114 1.00 78.06 232 LEU A O 1
ATOM 1859 N N . ASP A 1 233 ? -10.874 7.827 -14.832 1.00 69.38 233 ASP A N 1
ATOM 1860 C CA . ASP A 1 233 ? -9.551 8.357 -15.221 1.00 69.38 233 ASP A CA 1
ATOM 1861 C C . ASP A 1 233 ? -8.398 7.734 -14.423 1.00 69.38 233 ASP A C 1
ATOM 1863 O O . ASP A 1 233 ? -7.356 7.372 -14.973 1.00 69.38 233 ASP A O 1
ATOM 1867 N N . MET A 1 234 ? -8.582 7.585 -13.106 1.00 63.28 234 MET A N 1
ATOM 1868 C CA . MET A 1 234 ? -7.574 7.025 -12.199 1.00 63.28 234 MET A CA 1
ATOM 1869 C C . MET A 1 234 ? -7.357 5.510 -12.374 1.00 63.28 234 MET A C 1
ATOM 1871 O O . MET A 1 234 ? -6.530 4.924 -11.677 1.00 63.28 234 MET A O 1
ATOM 1875 N N . GLY A 1 235 ? -8.073 4.861 -13.299 1.00 72.12 235 GLY A N 1
ATOM 1876 C CA . GLY A 1 235 ? -7.955 3.430 -13.580 1.00 72.12 235 GLY A CA 1
ATOM 1877 C C . GLY A 1 235 ? -8.735 2.529 -12.617 1.00 72.12 235 GLY A C 1
ATOM 1878 O O . GLY A 1 235 ? -8.698 1.305 -12.769 1.00 72.12 235 GLY A O 1
ATOM 1879 N N . PHE A 1 236 ? -9.495 3.097 -11.671 1.00 79.75 236 PHE A N 1
ATOM 1880 C CA . PHE A 1 236 ? -10.321 2.329 -10.732 1.00 79.75 236 PHE A CA 1
ATOM 1881 C C . PHE A 1 236 ? -11.552 1.686 -11.388 1.00 79.75 236 PHE A C 1
ATOM 1883 O O . PHE A 1 236 ? -12.226 0.894 -10.738 1.00 79.75 236 PHE A O 1
ATOM 1890 N N . ALA A 1 237 ? -11.813 1.932 -12.678 1.00 81.62 237 ALA A N 1
ATOM 1891 C CA . ALA A 1 237 ? -12.901 1.319 -13.450 1.00 81.62 237 ALA A CA 1
ATOM 1892 C C . ALA A 1 237 ? -13.025 -0.209 -13.257 1.00 81.62 237 ALA A C 1
ATOM 1894 O O . ALA A 1 237 ? -14.129 -0.734 -13.148 1.00 81.62 237 ALA A O 1
ATOM 1895 N N . ARG A 1 238 ? -11.900 -0.938 -13.153 1.00 84.44 238 ARG A N 1
ATOM 1896 C CA . ARG A 1 238 ? -11.922 -2.387 -12.859 1.00 84.44 238 ARG A CA 1
ATOM 1897 C C . ARG A 1 238 ? -12.421 -2.695 -11.445 1.00 84.44 238 ARG A C 1
ATOM 1899 O O . ARG A 1 238 ? -13.206 -3.617 -11.280 1.00 84.44 238 ARG A O 1
ATOM 1906 N N . GLN A 1 239 ? -11.972 -1.927 -10.452 1.00 88.88 239 GLN A N 1
ATOM 1907 C CA . GLN A 1 239 ? -12.362 -2.099 -9.051 1.00 88.88 239 GLN A CA 1
ATOM 1908 C C . GLN A 1 239 ? -13.834 -1.730 -8.843 1.00 88.88 239 GLN A C 1
ATOM 1910 O O . GLN A 1 239 ? -14.555 -2.490 -8.209 1.00 88.88 239 GLN A O 1
ATOM 1915 N N . LEU A 1 240 ? -14.298 -0.622 -9.437 1.00 88.06 240 LEU A N 1
ATOM 1916 C CA . LEU A 1 240 ? -15.712 -0.231 -9.432 1.00 88.06 240 LEU A CA 1
ATOM 1917 C C . LEU A 1 240 ? -16.611 -1.313 -10.032 1.00 88.06 240 LEU A C 1
ATOM 1919 O O . LEU A 1 240 ? -17.623 -1.647 -9.427 1.00 88.06 240 LEU A O 1
ATOM 1923 N N . ASN A 1 241 ? -16.230 -1.899 -11.169 1.00 87.44 241 ASN A N 1
ATOM 1924 C CA . ASN A 1 241 ? -17.010 -2.980 -11.769 1.00 87.44 241 ASN A CA 1
ATOM 1925 C C . ASN A 1 241 ? -17.083 -4.210 -10.844 1.00 87.44 241 ASN A C 1
ATOM 1927 O O . ASN A 1 241 ? -18.168 -4.760 -10.682 1.00 87.44 241 ASN A O 1
ATOM 1931 N N . SER A 1 242 ? -15.981 -4.609 -10.192 1.00 89.31 242 SER A N 1
ATOM 1932 C CA . SER A 1 242 ? -16.003 -5.692 -9.192 1.00 89.31 242 SER A CA 1
ATOM 1933 C C . SER A 1 242 ? -16.898 -5.369 -7.991 1.00 89.31 242 SER A C 1
ATOM 1935 O O . SER A 1 242 ? -17.693 -6.211 -7.588 1.00 89.31 242 SER A O 1
ATOM 1937 N N . ILE A 1 243 ? -16.817 -4.146 -7.452 1.00 91.31 243 ILE A N 1
ATOM 1938 C CA . ILE A 1 243 ? -17.676 -3.688 -6.349 1.00 91.31 243 ILE A CA 1
ATOM 1939 C C . ILE A 1 243 ? -19.149 -3.778 -6.765 1.00 91.31 243 ILE A C 1
ATOM 1941 O O . ILE A 1 243 ? -19.934 -4.438 -6.098 1.00 91.31 243 ILE A O 1
ATOM 1945 N N . VAL A 1 244 ? -19.528 -3.166 -7.891 1.00 88.88 244 VAL A N 1
ATOM 1946 C CA . VAL A 1 244 ? -20.927 -3.078 -8.346 1.00 88.88 244 VAL A CA 1
ATOM 1947 C C . VAL A 1 244 ? -21.526 -4.449 -8.680 1.00 88.88 244 VAL A C 1
ATOM 1949 O O . VAL A 1 244 ? -22.724 -4.640 -8.472 1.00 88.88 244 VAL A O 1
ATOM 1952 N N . LEU A 1 245 ? -20.715 -5.410 -9.141 1.00 87.62 245 LEU A N 1
ATOM 1953 C CA . LEU A 1 245 ? -21.136 -6.804 -9.344 1.00 87.62 245 LEU A CA 1
ATOM 1954 C C . LEU A 1 245 ? -21.435 -7.546 -8.030 1.00 87.62 245 LEU A C 1
ATOM 1956 O O . LEU A 1 245 ? -22.288 -8.431 -8.030 1.00 87.62 245 LEU A O 1
ATOM 1960 N N . ASN A 1 246 ? -20.775 -7.166 -6.932 1.00 88.94 246 ASN A N 1
ATOM 1961 C CA . ASN A 1 246 ? -20.950 -7.753 -5.600 1.00 88.94 246 ASN A CA 1
ATOM 1962 C C . ASN A 1 246 ? -22.010 -7.023 -4.742 1.00 88.94 246 ASN A C 1
ATOM 1964 O O . ASN A 1 246 ? -22.246 -7.420 -3.604 1.00 88.94 246 ASN A O 1
ATOM 1968 N N . LEU A 1 247 ? -22.645 -5.957 -5.249 1.00 91.44 247 LEU A N 1
ATOM 1969 C CA . LEU A 1 247 ? -23.693 -5.206 -4.540 1.00 91.44 247 LEU A CA 1
ATOM 1970 C C . LEU A 1 247 ? -25.107 -5.638 -4.975 1.00 91.44 247 LEU A C 1
ATOM 1972 O O . LEU A 1 247 ? -25.324 -5.923 -6.158 1.00 91.44 247 LEU A O 1
ATOM 1976 N N . PRO A 1 248 ? -26.109 -5.616 -4.071 1.00 90.50 248 PRO A N 1
ATOM 1977 C CA . PRO A 1 248 ? -27.478 -6.001 -4.404 1.00 90.50 248 PRO A CA 1
ATOM 1978 C C . PRO A 1 248 ? -28.056 -5.113 -5.511 1.00 90.50 248 PRO A C 1
ATOM 1980 O O . PRO A 1 248 ? -27.813 -3.904 -5.563 1.00 90.50 248 PRO A O 1
ATOM 1983 N N . LYS A 1 249 ? -28.837 -5.719 -6.415 1.00 85.00 249 LYS A N 1
ATOM 1984 C CA . LYS A 1 249 ? -29.459 -5.016 -7.553 1.00 85.00 249 LYS A CA 1
ATOM 1985 C C . LYS A 1 249 ? -30.651 -4.148 -7.147 1.00 85.00 249 LYS A C 1
ATOM 1987 O O . LYS A 1 249 ? -30.929 -3.165 -7.825 1.00 85.00 249 LYS A O 1
ATOM 1992 N N . ASN A 1 250 ? -31.354 -4.518 -6.077 1.00 88.25 250 ASN A N 1
ATOM 1993 C CA . ASN A 1 250 ? -32.501 -3.778 -5.557 1.00 88.25 250 ASN A CA 1
ATOM 1994 C C . ASN A 1 250 ? -32.029 -2.714 -4.555 1.00 88.25 250 ASN A C 1
ATOM 1996 O O . ASN A 1 250 ? -32.024 -2.953 -3.352 1.00 88.25 250 ASN A O 1
ATOM 2000 N N . ARG A 1 251 ? -31.574 -1.579 -5.087 1.00 91.31 251 ARG A N 1
ATOM 2001 C CA . ARG A 1 251 ? -31.070 -0.407 -4.358 1.00 91.31 251 ARG A CA 1
ATOM 2002 C C . ARG A 1 251 ? -31.328 0.841 -5.204 1.00 91.31 251 ARG A C 1
ATOM 2004 O O . ARG A 1 251 ? -31.368 0.732 -6.429 1.00 91.31 251 ARG A O 1
ATOM 2011 N N . GLN A 1 252 ? -31.387 2.011 -4.582 1.00 93.12 252 GLN A N 1
ATOM 2012 C CA . GLN A 1 252 ? -31.269 3.283 -5.295 1.00 93.12 252 GLN A CA 1
ATOM 2013 C C . GLN A 1 252 ? -29.786 3.570 -5.587 1.00 93.12 252 GLN A C 1
ATOM 2015 O O . GLN A 1 252 ? -28.917 3.334 -4.743 1.00 93.12 252 GLN A O 1
ATOM 2020 N N . THR A 1 253 ? -29.477 4.085 -6.774 1.00 94.06 253 THR A N 1
ATOM 2021 C CA . THR A 1 253 ? -28.123 4.484 -7.173 1.00 94.06 253 THR A CA 1
ATOM 2022 C C . THR A 1 253 ? -28.089 5.948 -7.614 1.00 94.06 253 THR A C 1
ATOM 2024 O O . THR A 1 253 ? -28.765 6.363 -8.555 1.00 94.06 253 THR A O 1
ATOM 2027 N N . LEU A 1 254 ? -27.255 6.738 -6.936 1.00 93.69 254 LEU A N 1
ATOM 2028 C CA . LEU A 1 254 ? -27.023 8.154 -7.206 1.00 93.69 254 LEU A CA 1
ATOM 2029 C C . LEU A 1 254 ? -25.606 8.335 -7.766 1.00 93.69 254 LEU A C 1
ATOM 2031 O O . LEU A 1 254 ? -24.625 8.017 -7.095 1.00 93.69 254 LEU A O 1
ATOM 2035 N N . LEU A 1 255 ? -25.477 8.850 -8.988 1.00 91.56 255 LEU A N 1
ATOM 2036 C CA . LEU A 1 255 ? -24.185 9.120 -9.623 1.00 91.56 255 LEU A CA 1
ATOM 2037 C C . LEU A 1 255 ? -24.009 10.624 -9.820 1.00 91.56 255 LEU A C 1
ATOM 2039 O O . LEU A 1 255 ? -24.784 11.261 -10.531 1.00 91.56 255 LEU A O 1
ATOM 2043 N N . PHE A 1 256 ? -22.954 11.177 -9.229 1.00 89.00 256 PHE A N 1
ATOM 2044 C CA . PHE A 1 256 ? -22.581 12.577 -9.355 1.00 89.00 256 PHE A CA 1
ATOM 2045 C C . PHE A 1 256 ? -21.230 12.719 -10.060 1.00 89.00 256 PHE A C 1
ATOM 2047 O O . PHE A 1 256 ? -20.270 11.986 -9.825 1.00 89.00 256 PHE A O 1
ATOM 2054 N N . SER A 1 257 ? -21.165 13.684 -10.972 1.00 84.62 257 SER A N 1
ATOM 2055 C CA . SER A 1 257 ? -19.978 13.962 -11.779 1.00 84.62 257 SER A CA 1
ATOM 2056 C C . SER A 1 257 ? -19.906 15.450 -12.120 1.00 84.62 257 SER A C 1
ATOM 2058 O O . SER A 1 257 ? -20.851 16.209 -11.874 1.00 84.62 257 SER A O 1
ATOM 2060 N N . ALA A 1 258 ? -18.752 15.920 -12.587 1.00 74.88 258 ALA A N 1
ATOM 2061 C CA . ALA A 1 258 ? -18.622 17.259 -13.150 1.00 74.88 258 ALA A CA 1
ATOM 2062 C C . ALA A 1 258 ? -18.955 17.297 -14.652 1.00 74.88 258 ALA A C 1
ATOM 2064 O O . ALA A 1 258 ? -19.388 18.339 -15.145 1.00 74.88 258 ALA A O 1
ATOM 2065 N N . THR A 1 259 ? -18.807 16.170 -15.359 1.00 70.50 259 THR A N 1
ATOM 2066 C CA . THR A 1 259 ? -18.874 16.088 -16.824 1.00 70.50 259 THR A CA 1
ATOM 2067 C C . THR A 1 259 ? -19.649 14.851 -17.303 1.00 70.50 259 THR A C 1
ATOM 2069 O O . THR A 1 259 ? -19.552 13.767 -16.735 1.00 70.50 259 THR A O 1
ATOM 2072 N N . GLN A 1 260 ? -20.426 14.968 -18.387 1.00 68.81 260 GLN A N 1
ATOM 2073 C CA . GLN A 1 260 ? -21.122 13.818 -18.990 1.00 68.81 260 GLN A CA 1
ATOM 2074 C C . GLN A 1 260 ? -20.290 13.149 -20.103 1.00 68.81 260 GLN A C 1
ATOM 2076 O O . GLN A 1 260 ? -20.717 13.084 -21.260 1.00 68.81 260 GLN A O 1
ATOM 2081 N N . THR A 1 261 ? -19.098 12.638 -19.777 1.00 72.31 261 THR A N 1
ATOM 2082 C CA . THR A 1 261 ? -18.270 11.913 -20.762 1.00 72.31 261 THR A CA 1
ATOM 2083 C C . THR A 1 261 ? -18.936 10.605 -21.215 1.00 72.31 261 THR A C 1
ATOM 2085 O O . THR A 1 261 ? -19.775 10.025 -20.519 1.00 72.31 261 THR A O 1
ATOM 2088 N N . ARG A 1 262 ? -18.547 10.089 -22.393 1.00 69.38 262 ARG A N 1
ATOM 2089 C CA . ARG A 1 262 ? -19.072 8.810 -22.920 1.00 69.38 262 ARG A CA 1
ATOM 2090 C C . ARG A 1 262 ? -18.832 7.647 -21.946 1.00 69.38 262 ARG A C 1
ATOM 2092 O O . ARG A 1 262 ? -19.731 6.839 -21.739 1.00 69.38 262 ARG A O 1
ATOM 2099 N N . ASN A 1 263 ? -17.670 7.628 -21.290 1.00 70.31 263 ASN A N 1
ATOM 2100 C CA . ASN A 1 263 ? -17.298 6.599 -20.318 1.00 70.31 263 ASN A CA 1
ATOM 2101 C C . ASN A 1 263 ? -18.208 6.624 -19.076 1.00 70.31 263 ASN A C 1
ATOM 2103 O O . ASN A 1 263 ? -18.591 5.566 -18.584 1.00 70.31 263 ASN A O 1
ATOM 2107 N N . VAL A 1 264 ? -18.605 7.814 -18.601 1.00 75.62 264 VAL A N 1
ATOM 2108 C CA . VAL A 1 264 ? -19.580 7.946 -17.503 1.00 75.62 264 VAL A CA 1
ATOM 2109 C C . VAL A 1 264 ? -20.951 7.421 -17.935 1.00 75.62 264 VAL A C 1
ATOM 2111 O O . VAL A 1 264 ? -21.571 6.680 -17.178 1.00 75.62 264 VAL A O 1
ATOM 2114 N N . LYS A 1 265 ? -21.407 7.701 -19.166 1.00 77.50 265 LYS A N 1
ATOM 2115 C CA . LYS A 1 265 ? -22.688 7.161 -19.673 1.00 77.50 265 LYS A CA 1
ATOM 2116 C C . LYS A 1 265 ? -22.686 5.629 -19.779 1.00 77.50 265 LYS A C 1
ATOM 2118 O O . LYS A 1 265 ? -23.715 5.011 -19.508 1.00 77.50 265 LYS A O 1
ATOM 2123 N N . ASP A 1 266 ? -21.548 5.013 -20.100 1.00 77.31 266 ASP A N 1
ATOM 2124 C CA . ASP A 1 266 ? -21.394 3.552 -20.064 1.00 77.31 266 ASP A CA 1
ATOM 2125 C C . ASP A 1 266 ? -21.321 2.982 -18.635 1.00 77.31 266 ASP A C 1
ATOM 2127 O O . ASP A 1 266 ? -21.862 1.905 -18.395 1.00 77.31 266 ASP A O 1
ATOM 2131 N N . LEU A 1 267 ? -20.765 3.715 -17.662 1.00 77.38 267 LEU A N 1
ATOM 2132 C CA . LEU A 1 267 ? -20.845 3.342 -16.243 1.00 77.38 267 LEU A CA 1
ATOM 2133 C C . LEU A 1 267 ? -22.293 3.416 -15.717 1.00 77.38 267 LEU A C 1
ATOM 2135 O O . LEU A 1 267 ? -22.749 2.480 -15.062 1.00 77.38 267 LEU A O 1
ATOM 2139 N N . CYS A 1 268 ? -23.055 4.468 -16.053 1.00 80.50 268 CYS A N 1
ATOM 2140 C CA . CYS A 1 268 ? -24.470 4.591 -15.670 1.00 80.50 268 CYS A CA 1
ATOM 2141 C C . CYS A 1 268 ? -25.283 3.356 -16.094 1.00 80.50 268 CYS A C 1
ATOM 2143 O O . CYS A 1 268 ? -26.041 2.817 -15.288 1.00 80.50 268 CYS A O 1
ATOM 2145 N N . ARG A 1 269 ? -25.078 2.869 -17.328 1.00 79.19 269 ARG A N 1
ATOM 2146 C CA . ARG A 1 269 ? -25.751 1.682 -17.898 1.00 79.19 269 ARG A CA 1
ATOM 2147 C C . ARG A 1 269 ? -25.511 0.380 -17.124 1.00 79.19 269 ARG A C 1
ATOM 2149 O O . ARG A 1 269 ? -26.288 -0.554 -17.286 1.00 79.19 269 ARG A O 1
ATOM 2156 N N . VAL A 1 270 ? -24.442 0.300 -16.331 1.00 79.62 270 VAL A N 1
ATOM 2157 C CA . VAL A 1 270 ? -24.115 -0.866 -15.489 1.00 79.62 270 VAL A CA 1
ATOM 2158 C C . VAL A 1 270 ? -24.596 -0.666 -14.047 1.00 79.62 270 VAL A C 1
ATOM 2160 O O . VAL A 1 270 ? -24.974 -1.630 -13.385 1.00 79.62 270 VAL A O 1
ATOM 2163 N N . CYS A 1 271 ? -24.588 0.576 -13.555 1.00 81.88 271 CYS A N 1
ATOM 2164 C CA . CYS A 1 271 ? -24.835 0.885 -12.146 1.00 81.88 271 CYS A CA 1
ATOM 2165 C C . CYS A 1 271 ? -26.294 1.213 -11.787 1.00 81.88 271 CYS A C 1
ATOM 2167 O O . CYS A 1 271 ? -26.648 1.027 -10.623 1.00 81.88 271 CYS A O 1
ATOM 2169 N N . THR A 1 272 ? -27.098 1.716 -12.733 1.00 83.50 272 THR A N 1
ATOM 2170 C CA . THR A 1 272 ? -28.421 2.335 -12.476 1.00 83.50 272 THR A CA 1
ATOM 2171 C C . THR A 1 272 ? -29.580 1.632 -13.191 1.00 83.50 272 THR A C 1
ATOM 2173 O O . THR A 1 272 ? -29.376 0.957 -14.201 1.00 83.50 272 THR A O 1
ATOM 2176 N N . GLN A 1 273 ? -30.806 1.825 -12.696 1.00 82.75 273 GLN A N 1
ATOM 2177 C CA . GLN A 1 273 ? -32.052 1.364 -13.318 1.00 82.75 273 GLN A CA 1
ATOM 2178 C C . GLN A 1 273 ? -32.972 2.559 -13.616 1.00 82.75 273 GLN A C 1
ATOM 2180 O O . GLN A 1 273 ? -33.431 3.233 -12.702 1.00 82.75 273 GLN A O 1
ATOM 2185 N N . ASN A 1 274 ? -33.256 2.812 -14.900 1.00 84.75 274 ASN A N 1
ATOM 2186 C CA . ASN A 1 274 ? -34.078 3.939 -15.381 1.00 84.75 274 ASN A CA 1
ATOM 2187 C C . ASN A 1 274 ? -33.730 5.311 -14.739 1.00 84.75 274 ASN A C 1
ATOM 2189 O O . ASN A 1 274 ? -34.620 5.974 -14.204 1.00 84.75 274 ASN A O 1
ATOM 2193 N N . PRO A 1 275 ? -32.455 5.754 -14.779 1.00 89.19 275 PRO A N 1
ATOM 2194 C CA . PRO A 1 275 ? -32.020 6.972 -14.101 1.00 89.19 275 PRO A CA 1
ATOM 2195 C C . PRO A 1 275 ? -32.636 8.248 -14.688 1.00 89.19 275 PRO A C 1
ATOM 2197 O O . PRO A 1 275 ? -32.720 8.417 -15.908 1.00 89.19 275 PRO A O 1
ATOM 2200 N N . VAL A 1 276 ? -32.948 9.203 -13.812 1.00 88.81 276 VAL A N 1
ATOM 2201 C CA . VAL A 1 276 ? -33.224 10.592 -14.193 1.00 88.81 276 VAL A CA 1
ATOM 2202 C C . VAL A 1 276 ? -31.896 11.317 -14.416 1.00 88.81 276 VAL A C 1
ATOM 2204 O O . VAL A 1 276 ? -31.051 11.382 -13.522 1.00 88.81 276 VAL A O 1
ATOM 2207 N N . TYR A 1 277 ? -31.701 11.875 -15.609 1.00 86.75 277 TYR A N 1
ATOM 2208 C CA . TYR A 1 277 ? -30.544 12.715 -15.922 1.00 86.75 277 TYR A CA 1
ATOM 2209 C C . TYR A 1 277 ? -30.839 14.169 -15.544 1.00 86.75 277 TYR A C 1
ATOM 2211 O O . TYR A 1 277 ? -31.852 14.716 -15.970 1.00 86.75 277 TYR A O 1
ATOM 2219 N N . VAL A 1 278 ? -29.951 14.785 -14.760 1.00 85.38 278 VAL A N 1
ATOM 2220 C CA . VAL A 1 278 ? -30.068 16.183 -14.316 1.00 85.38 278 VAL A CA 1
ATOM 2221 C C . VAL A 1 278 ? -28.810 16.948 -14.732 1.00 85.38 278 VAL A C 1
ATOM 2223 O O . VAL A 1 278 ? -27.694 16.604 -14.327 1.00 85.38 278 VAL A O 1
ATOM 2226 N N . SER A 1 279 ? -28.987 17.964 -15.578 1.00 80.12 279 SER A N 1
ATOM 2227 C CA . SER A 1 279 ? -27.917 18.624 -16.339 1.00 80.12 279 SER A CA 1
ATOM 2228 C C . SER A 1 279 ? -28.101 20.146 -16.407 1.00 80.12 279 SER A C 1
ATOM 2230 O O . SER A 1 279 ? -28.336 20.721 -17.467 1.00 80.12 279 SER A O 1
ATOM 2232 N N . VAL A 1 280 ? -27.872 20.817 -15.272 1.00 69.81 280 VAL A N 1
ATOM 2233 C CA . VAL A 1 280 ? -27.930 22.291 -15.106 1.00 69.81 280 VAL A CA 1
ATOM 2234 C C . VAL A 1 280 ? -27.093 23.062 -16.153 1.00 69.81 280 VAL A C 1
ATOM 2236 O O . VAL A 1 280 ? -27.331 24.239 -16.414 1.00 69.81 280 VAL A O 1
ATOM 2239 N N . HIS A 1 281 ? -26.121 22.405 -16.795 1.00 62.06 281 HIS A N 1
ATOM 2240 C CA . HIS A 1 281 ? -25.207 23.023 -17.763 1.00 62.06 281 HIS A CA 1
ATOM 2241 C C . HIS A 1 281 ? -25.724 23.128 -19.190 1.00 62.06 281 HIS A C 1
ATOM 2243 O O . HIS A 1 281 ? -25.192 23.943 -19.938 1.00 62.06 281 HIS A O 1
ATOM 2249 N N . GLU A 1 282 ? -26.739 22.355 -19.580 1.00 56.69 282 GLU A N 1
ATOM 2250 C CA . GLU A 1 282 ? -27.292 22.422 -20.945 1.00 56.69 282 GLU A CA 1
ATOM 2251 C C . GLU A 1 282 ? -27.972 23.779 -21.216 1.00 56.69 282 GLU A C 1
ATOM 2253 O O . GLU A 1 282 ? -28.081 24.199 -22.366 1.00 56.69 282 GLU A O 1
ATOM 2258 N N . ASN A 1 283 ? -28.313 24.513 -20.149 1.00 45.94 283 ASN A N 1
ATOM 2259 C CA . ASN A 1 283 ? -28.860 25.870 -20.184 1.00 45.94 283 ASN A CA 1
ATOM 2260 C C . ASN A 1 283 ? -27.807 26.984 -19.972 1.00 45.94 283 ASN A C 1
ATOM 2262 O O . ASN A 1 283 ? -28.164 28.160 -20.003 1.00 45.94 283 ASN A O 1
ATOM 2266 N N . SER A 1 284 ? -26.526 26.661 -19.724 1.00 50.12 284 SER A N 1
ATOM 2267 C CA . SER A 1 284 ? -25.496 27.653 -19.357 1.00 50.12 284 SER A CA 1
ATOM 2268 C C . SER A 1 284 ? -24.490 27.912 -20.485 1.00 50.12 284 SER A C 1
ATOM 2270 O O . SER A 1 284 ? -23.854 26.986 -20.981 1.00 50.12 284 SER A O 1
ATOM 2272 N N . MET A 1 285 ? -24.292 29.182 -20.858 1.00 50.16 285 MET A N 1
ATOM 2273 C CA . MET A 1 285 ? -23.463 29.584 -22.012 1.00 50.16 285 MET A CA 1
ATOM 2274 C C . MET A 1 285 ? -21.953 29.313 -21.861 1.00 50.16 285 MET A C 1
ATOM 2276 O O . MET A 1 285 ? -21.230 29.337 -22.859 1.00 50.16 285 MET A O 1
ATOM 2280 N N . THR A 1 286 ? -21.453 29.087 -20.641 1.00 55.97 286 THR A N 1
ATOM 2281 C CA . THR A 1 286 ? -20.017 28.939 -20.346 1.00 55.97 286 THR A CA 1
ATOM 2282 C C . THR A 1 286 ? -19.723 27.724 -19.465 1.00 55.97 286 THR A C 1
ATOM 2284 O O . THR A 1 286 ? -20.462 27.389 -18.537 1.00 55.97 286 THR A O 1
ATOM 2287 N N . SER A 1 287 ? -18.586 27.073 -19.721 1.00 60.94 287 SER A N 1
ATOM 2288 C CA . SER A 1 287 ? -18.167 25.839 -19.032 1.00 60.94 287 SER A CA 1
ATOM 2289 C C . SER A 1 287 ? -17.675 26.058 -17.588 1.00 60.94 287 SER A C 1
ATOM 2291 O O . SER A 1 287 ? -17.563 25.108 -16.813 1.00 60.94 287 SER A O 1
ATOM 2293 N N . THR A 1 288 ? -17.393 27.303 -17.197 1.00 71.12 288 THR A N 1
ATOM 2294 C CA . THR A 1 288 ? -16.779 27.694 -15.910 1.00 71.12 288 THR A CA 1
ATOM 2295 C C . THR A 1 288 ? -17.775 28.424 -14.987 1.00 71.12 288 THR A C 1
ATOM 2297 O O . THR A 1 288 ? -18.899 28.702 -15.411 1.00 71.12 288 THR A O 1
ATOM 2300 N N . PRO A 1 289 ? -17.436 28.715 -13.714 1.00 71.88 289 PRO A N 1
ATOM 2301 C CA . PRO A 1 289 ? -18.218 29.638 -12.884 1.00 71.88 289 PRO A CA 1
ATOM 2302 C C . PRO A 1 289 ? -18.218 31.059 -13.471 1.00 71.88 289 PRO A C 1
ATOM 2304 O O . PRO A 1 289 ? -17.248 31.457 -14.115 1.00 71.88 289 PRO A O 1
ATOM 2307 N N . GLU A 1 290 ? -19.280 31.830 -13.231 1.00 71.75 290 GLU A N 1
ATOM 2308 C CA . GLU A 1 290 ? -19.445 33.180 -13.803 1.00 71.75 290 GLU A CA 1
ATOM 2309 C C . GLU A 1 290 ? -18.624 34.244 -13.055 1.00 71.75 290 GLU A C 1
ATOM 2311 O O . GLU A 1 290 ? -18.003 35.103 -13.677 1.00 71.75 290 GLU A O 1
ATOM 2316 N N . ASN A 1 291 ? -18.514 34.131 -11.726 1.00 82.06 291 ASN A N 1
ATOM 2317 C CA . ASN A 1 291 ? -17.723 35.037 -10.878 1.00 82.06 291 ASN A CA 1
ATOM 2318 C C . ASN A 1 291 ? -16.204 34.735 -10.882 1.00 82.06 291 ASN A C 1
ATOM 2320 O O . ASN A 1 291 ? -15.460 35.245 -10.038 1.00 82.06 291 ASN A O 1
ATOM 2324 N N . LEU A 1 292 ? -15.731 33.907 -11.821 1.00 85.75 292 LEU A N 1
ATOM 2325 C CA . LEU A 1 292 ? -14.330 33.515 -11.972 1.00 85.75 292 LEU A CA 1
ATOM 2326 C C . LEU A 1 292 ? -13.640 34.346 -13.064 1.00 85.75 292 LEU A C 1
ATOM 2328 O O . LEU A 1 292 ? -13.846 34.121 -14.258 1.00 85.75 292 LEU A O 1
ATOM 2332 N N . LYS A 1 293 ? -12.732 35.243 -12.668 1.00 88.50 293 LYS A N 1
ATOM 2333 C CA . LYS A 1 293 ? -11.822 35.911 -13.606 1.00 88.50 293 LYS A CA 1
ATOM 2334 C C . LYS A 1 293 ? -10.706 34.965 -14.030 1.00 88.50 293 LYS A C 1
ATOM 2336 O O . LYS A 1 293 ? -10.019 34.395 -13.185 1.00 88.50 293 LYS A O 1
ATOM 2341 N N . GLN A 1 294 ? -10.507 34.807 -15.333 1.00 90.25 294 GLN A N 1
ATOM 2342 C CA . GLN A 1 294 ? -9.545 33.861 -15.896 1.00 90.25 294 GLN A CA 1
ATOM 2343 C C . GLN A 1 294 ? -8.509 34.621 -16.717 1.00 90.25 294 GLN A C 1
ATOM 2345 O O . GLN A 1 294 ? -8.848 35.300 -17.681 1.00 90.25 294 GLN A O 1
ATOM 2350 N N . MET A 1 295 ? -7.245 34.506 -16.324 1.00 92.50 295 MET A N 1
ATOM 2351 C CA . MET A 1 295 ? -6.116 35.200 -16.934 1.00 92.50 295 MET A CA 1
ATOM 2352 C C . MET A 1 295 ? -5.037 34.208 -17.370 1.00 92.50 295 MET A C 1
ATOM 2354 O O . MET A 1 295 ? -4.870 33.139 -16.771 1.00 92.50 295 MET A O 1
ATOM 2358 N N . TYR A 1 296 ? -4.246 34.585 -18.369 1.00 92.56 296 TYR A N 1
ATOM 2359 C CA . TYR A 1 296 ? -2.981 33.927 -18.690 1.00 92.56 296 TYR A CA 1
ATOM 2360 C C . TYR A 1 296 ? -1.820 34.920 -18.680 1.00 92.56 296 TYR A C 1
ATOM 2362 O O . TYR A 1 296 ? -2.005 36.104 -18.938 1.00 92.56 296 TYR A O 1
ATOM 2370 N N . ALA A 1 297 ? -0.617 34.427 -18.401 1.00 91.69 297 ALA A N 1
ATOM 2371 C CA . ALA A 1 297 ? 0.623 35.181 -18.533 1.00 91.69 297 ALA A CA 1
ATOM 2372 C C . ALA A 1 297 ? 1.589 34.430 -19.456 1.00 91.69 297 ALA A C 1
ATOM 2374 O O . ALA A 1 297 ? 1.763 33.212 -19.329 1.00 91.69 297 ALA A O 1
ATOM 2375 N N . LEU A 1 298 ? 2.218 35.169 -20.371 1.00 91.69 298 LEU A N 1
ATOM 2376 C CA . LEU A 1 298 ? 3.273 34.678 -21.255 1.00 91.69 298 LEU A CA 1
ATOM 2377 C C . LEU A 1 298 ? 4.609 34.669 -20.505 1.00 91.69 298 LEU A C 1
ATOM 2379 O O . LEU A 1 298 ? 5.142 35.726 -20.180 1.00 91.69 298 LEU A O 1
ATOM 2383 N N . ILE A 1 299 ? 5.129 33.476 -20.200 1.00 90.31 299 ILE A N 1
ATOM 2384 C CA . ILE A 1 299 ? 6.340 33.291 -19.386 1.00 90.31 299 ILE A CA 1
ATOM 2385 C C . ILE A 1 299 ? 7.165 32.114 -19.922 1.00 90.31 299 ILE A C 1
ATOM 2387 O O . ILE A 1 299 ? 6.662 30.991 -20.039 1.00 90.31 299 ILE A O 1
ATOM 2391 N N . ASP A 1 300 ? 8.453 32.340 -20.185 1.00 89.38 300 ASP A N 1
ATOM 2392 C CA . ASP A 1 300 ? 9.390 31.275 -20.550 1.00 89.38 300 ASP A CA 1
ATOM 2393 C C . ASP A 1 300 ? 9.663 30.317 -19.378 1.00 89.38 300 ASP A C 1
ATOM 2395 O O . ASP A 1 300 ? 9.703 30.710 -18.211 1.00 89.38 300 ASP A O 1
ATOM 2399 N N . GLU A 1 301 ? 9.906 29.033 -19.674 1.00 87.56 301 GLU A N 1
ATOM 2400 C CA . GLU A 1 301 ? 10.000 27.982 -18.642 1.00 87.56 301 GLU A CA 1
ATOM 2401 C C . GLU A 1 301 ? 11.033 28.262 -17.542 1.00 87.56 301 GLU A C 1
ATOM 2403 O O . GLU A 1 301 ? 10.846 27.854 -16.394 1.00 87.56 301 GLU A O 1
ATOM 2408 N N . HIS A 1 302 ? 12.125 28.947 -17.885 1.00 89.06 302 HIS A N 1
ATOM 2409 C CA . HIS A 1 302 ? 13.194 29.280 -16.951 1.00 89.06 302 HIS A CA 1
ATOM 2410 C C . HIS A 1 302 ? 12.850 30.472 -16.036 1.00 89.06 302 HIS A C 1
ATOM 2412 O O . HIS A 1 302 ? 13.430 30.589 -14.961 1.00 89.06 302 HIS A O 1
ATOM 2418 N N . GLU A 1 303 ? 11.865 31.302 -16.384 1.00 89.62 303 GLU A N 1
ATOM 2419 C CA . GLU A 1 303 ? 11.434 32.444 -15.566 1.00 89.62 303 GLU A CA 1
ATOM 2420 C C . GLU A 1 303 ? 10.204 32.149 -14.697 1.00 89.62 303 GLU A C 1
ATOM 2422 O O . GLU A 1 303 ? 9.923 32.893 -13.752 1.00 89.62 303 GLU A O 1
ATOM 2427 N N . LYS A 1 304 ? 9.484 31.046 -14.957 1.00 91.12 304 LYS A N 1
ATOM 2428 C CA . LYS A 1 304 ? 8.283 30.644 -14.199 1.00 91.12 304 LYS A CA 1
ATOM 2429 C C . LYS A 1 304 ? 8.486 30.646 -12.680 1.00 91.12 304 LYS A C 1
ATOM 2431 O O . LYS A 1 304 ? 7.591 31.061 -11.947 1.00 91.12 304 LYS A O 1
ATOM 2436 N N . LEU A 1 305 ? 9.650 30.201 -12.195 1.00 92.25 305 LEU A N 1
ATOM 2437 C CA . LEU A 1 305 ? 9.944 30.126 -10.756 1.00 92.25 305 LEU A CA 1
ATOM 2438 C C . LEU A 1 305 ? 10.102 31.518 -10.115 1.00 92.25 305 LEU A C 1
ATOM 2440 O O . LEU A 1 305 ? 9.579 31.740 -9.023 1.00 92.25 305 LEU A O 1
ATOM 2444 N N . ASN A 1 306 ? 10.758 32.454 -10.812 1.00 91.75 306 ASN A N 1
ATOM 2445 C CA . ASN A 1 306 ? 10.894 33.844 -10.366 1.00 91.75 306 ASN A CA 1
ATOM 2446 C C . ASN A 1 306 ? 9.523 34.541 -10.335 1.00 91.75 306 ASN A C 1
ATOM 2448 O O . ASN A 1 306 ? 9.157 35.162 -9.338 1.00 91.75 306 ASN A O 1
ATOM 2452 N N . ASN A 1 307 ? 8.727 34.362 -11.393 1.00 91.06 307 ASN A N 1
ATOM 2453 C CA . ASN A 1 307 ? 7.384 34.931 -11.491 1.00 91.06 307 ASN A CA 1
ATOM 2454 C C . ASN A 1 307 ? 6.424 34.375 -10.424 1.00 91.06 307 ASN A C 1
ATOM 2456 O O . ASN A 1 307 ? 5.694 35.147 -9.806 1.00 91.06 307 ASN A O 1
ATOM 2460 N N . LEU A 1 308 ? 6.462 33.065 -10.135 1.00 92.56 308 LEU A N 1
ATOM 2461 C CA . LEU A 1 308 ? 5.665 32.468 -9.054 1.00 92.56 308 LEU A CA 1
ATOM 2462 C C . LEU A 1 308 ? 6.008 33.075 -7.684 1.00 92.56 308 LEU A C 1
ATOM 2464 O O . LEU A 1 308 ? 5.112 33.344 -6.886 1.00 92.56 308 LEU A O 1
ATOM 2468 N N . TRP A 1 309 ? 7.294 33.300 -7.408 1.00 91.94 309 TRP A N 1
ATOM 2469 C CA . TRP A 1 309 ? 7.731 33.915 -6.157 1.00 91.94 309 TRP A CA 1
ATOM 2470 C C . TRP A 1 309 ? 7.279 35.376 -6.044 1.00 91.94 309 TRP A C 1
ATOM 2472 O O . TRP A 1 309 ? 6.688 35.738 -5.029 1.00 91.94 309 TRP A O 1
ATOM 2482 N N . SER A 1 310 ? 7.482 36.201 -7.081 1.00 90.38 310 SER A N 1
ATOM 2483 C CA . SER A 1 310 ? 6.985 37.588 -7.095 1.00 90.38 310 SER A CA 1
ATOM 2484 C C . SER A 1 310 ? 5.461 37.660 -6.952 1.00 90.38 310 SER A C 1
ATOM 2486 O O . SER A 1 310 ? 4.953 38.502 -6.216 1.00 90.38 310 SER A O 1
ATOM 2488 N N . PHE A 1 311 ? 4.722 36.740 -7.577 1.00 90.94 311 PHE A N 1
ATOM 2489 C CA . PHE A 1 311 ? 3.273 36.629 -7.411 1.00 90.94 311 PHE A CA 1
ATOM 2490 C C . PHE A 1 311 ? 2.879 36.343 -5.948 1.00 90.94 311 PHE A C 1
ATOM 2492 O O . PHE A 1 311 ? 2.038 37.042 -5.379 1.00 90.94 311 PHE A O 1
ATOM 2499 N N . ILE A 1 312 ? 3.530 35.371 -5.299 1.00 92.00 312 ILE A N 1
ATOM 2500 C CA . ILE A 1 312 ? 3.315 35.056 -3.877 1.00 92.00 312 ILE A CA 1
ATOM 2501 C C . ILE A 1 312 ? 3.698 36.243 -2.975 1.00 92.00 312 ILE A C 1
ATOM 2503 O O . ILE A 1 312 ? 2.982 36.551 -2.021 1.00 92.00 312 ILE A O 1
ATOM 2507 N N . GLU A 1 313 ? 4.795 36.942 -3.280 1.00 88.94 313 GLU A N 1
ATOM 2508 C CA . GLU A 1 313 ? 5.225 38.143 -2.554 1.00 88.94 313 GLU A CA 1
ATOM 2509 C C . GLU A 1 313 ? 4.235 39.315 -2.664 1.00 88.94 313 GLU A C 1
ATOM 2511 O O . GLU A 1 313 ? 4.165 40.116 -1.727 1.00 88.94 313 GLU A O 1
ATOM 2516 N N . THR A 1 314 ? 3.470 39.409 -3.754 1.00 89.06 314 THR A N 1
ATOM 2517 C CA . THR A 1 314 ? 2.397 40.401 -3.935 1.00 89.06 314 THR A CA 1
ATOM 2518 C C . THR A 1 314 ? 1.135 40.010 -3.162 1.00 89.06 314 THR A C 1
ATOM 2520 O O . THR A 1 314 ? 0.532 40.846 -2.489 1.00 89.06 314 THR A O 1
ATOM 2523 N N . PHE A 1 315 ? 0.751 38.729 -3.181 1.00 88.69 315 PHE A N 1
ATOM 2524 C CA . PHE A 1 315 ? -0.529 38.250 -2.640 1.00 88.69 315 PHE A CA 1
ATOM 2525 C C . PHE A 1 315 ? -0.446 37.569 -1.256 1.00 88.69 315 PHE A C 1
ATOM 2527 O O . PHE A 1 315 ? -1.346 36.822 -0.878 1.00 88.69 315 PHE A O 1
ATOM 2534 N N . ARG A 1 316 ? 0.574 37.879 -0.438 1.00 87.69 316 ARG A N 1
ATOM 2535 C CA . ARG A 1 316 ? 0.848 37.260 0.890 1.00 87.69 316 ARG A CA 1
ATOM 2536 C C . ARG A 1 316 ? -0.332 37.183 1.873 1.00 87.69 316 ARG A C 1
ATOM 2538 O O . ARG A 1 316 ? -0.295 36.376 2.794 1.00 87.69 316 ARG A O 1
ATOM 2545 N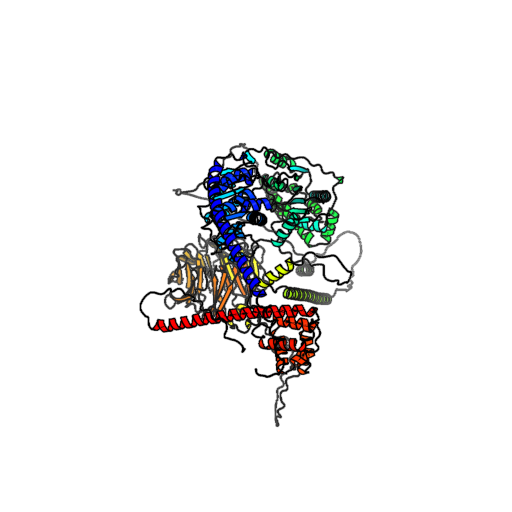 N . LYS A 1 317 ? -1.344 38.046 1.729 1.00 88.69 317 LYS A N 1
ATOM 2546 C CA . LYS A 1 317 ? -2.540 38.092 2.594 1.00 88.69 317 LYS A CA 1
ATOM 2547 C C . LYS A 1 317 ? -3.707 37.221 2.098 1.00 88.69 317 LYS A C 1
ATOM 2549 O O . LYS A 1 317 ? -4.785 37.312 2.674 1.00 88.69 317 LYS A O 1
ATOM 2554 N N . LYS A 1 318 ? -3.532 36.448 1.022 1.00 89.50 318 LYS A N 1
ATOM 2555 C CA . LYS A 1 318 ? -4.592 35.673 0.356 1.00 89.50 318 LYS A CA 1
ATOM 2556 C C . LYS A 1 318 ? -4.341 34.164 0.461 1.00 89.50 318 LYS A C 1
ATOM 2558 O O . LYS A 1 318 ? -3.205 33.738 0.673 1.00 89.50 318 LYS A O 1
ATOM 2563 N N . LYS A 1 319 ? -5.391 33.351 0.300 1.00 92.00 319 LYS A N 1
ATOM 2564 C CA . LYS A 1 319 ? -5.282 31.890 0.143 1.00 92.00 319 LYS A CA 1
ATOM 2565 C C . LYS A 1 319 ? -5.057 31.562 -1.344 1.00 92.00 319 LYS A C 1
ATOM 2567 O O . LYS A 1 319 ? -5.855 31.957 -2.194 1.00 92.00 319 LYS A O 1
ATOM 2572 N N . ILE A 1 320 ? -3.941 30.897 -1.656 1.00 93.12 320 ILE A N 1
ATOM 2573 C CA . ILE A 1 320 ? -3.450 30.645 -3.023 1.00 93.12 320 ILE A CA 1
ATOM 2574 C C . ILE A 1 320 ? -3.219 29.142 -3.225 1.00 93.12 320 ILE A C 1
ATOM 2576 O O . ILE A 1 320 ? -2.491 28.513 -2.454 1.00 93.12 320 ILE A O 1
ATOM 2580 N N . LEU A 1 321 ? -3.774 28.576 -4.297 1.00 93.44 321 LEU A N 1
ATOM 2581 C CA . LEU A 1 321 ? -3.553 27.188 -4.711 1.00 93.44 321 LEU A CA 1
ATOM 2582 C C . LEU A 1 321 ? -2.725 27.147 -6.004 1.00 93.44 321 LEU A C 1
ATOM 2584 O O . LEU A 1 321 ? -3.130 27.704 -7.020 1.00 93.44 321 LEU A O 1
ATOM 2588 N N . VAL A 1 322 ? -1.564 26.488 -5.976 1.00 94.62 322 VAL A N 1
ATOM 2589 C CA . VAL A 1 322 ? -0.604 26.445 -7.092 1.00 94.62 322 VAL A CA 1
ATOM 2590 C C . VAL A 1 322 ? -0.511 25.028 -7.659 1.00 94.62 322 VAL A C 1
ATOM 2592 O O . VAL A 1 322 ? -0.011 24.131 -6.985 1.00 94.62 322 VAL A O 1
ATOM 2595 N N . PHE A 1 323 ? -0.938 24.821 -8.904 1.00 94.69 323 PHE A N 1
ATOM 2596 C CA . PHE A 1 323 ? -0.871 23.531 -9.599 1.00 94.69 323 PHE A CA 1
ATOM 2597 C C . PHE A 1 323 ? 0.433 23.354 -10.390 1.00 94.69 323 PHE A C 1
ATOM 2599 O O . PHE A 1 323 ? 0.746 24.156 -11.275 1.00 94.69 323 PHE A O 1
ATOM 2606 N N . VAL A 1 324 ? 1.158 22.264 -10.113 1.00 94.12 324 VAL A N 1
ATOM 2607 C CA . VAL A 1 324 ? 2.378 21.829 -10.821 1.00 94.12 324 VAL A CA 1
ATOM 2608 C C . VAL A 1 324 ? 2.255 20.386 -11.326 1.00 94.12 324 VAL A C 1
ATOM 2610 O O . VAL A 1 324 ? 1.585 19.553 -10.716 1.00 94.12 324 VAL A O 1
ATOM 2613 N N . ALA A 1 325 ? 2.941 20.059 -12.422 1.00 89.94 325 ALA A N 1
ATOM 2614 C CA . ALA A 1 325 ? 2.756 18.808 -13.160 1.00 89.94 325 ALA A CA 1
ATOM 2615 C C . ALA A 1 325 ? 3.305 17.554 -12.458 1.00 89.94 325 ALA A C 1
ATOM 2617 O O . ALA A 1 325 ? 2.876 16.442 -12.767 1.00 89.94 325 ALA A O 1
ATOM 2618 N N . THR A 1 326 ? 4.270 17.677 -11.534 1.00 91.94 326 THR A N 1
ATOM 2619 C CA . THR A 1 326 ? 4.878 16.499 -10.887 1.00 91.94 326 THR A CA 1
ATOM 2620 C C . THR A 1 326 ? 5.052 16.628 -9.377 1.00 91.94 326 THR A C 1
ATOM 2622 O O . THR A 1 326 ? 5.454 17.660 -8.841 1.00 91.94 326 THR A O 1
ATOM 2625 N N . CYS A 1 327 ? 4.870 15.503 -8.674 1.00 91.88 327 CYS A N 1
ATOM 2626 C CA . CYS A 1 327 ? 5.048 15.405 -7.219 1.00 91.88 327 CYS A CA 1
ATOM 2627 C C . CYS A 1 327 ? 6.459 15.805 -6.752 1.00 91.88 327 CYS A C 1
ATOM 2629 O O . CYS A 1 327 ? 6.647 16.183 -5.599 1.00 91.88 327 CYS A O 1
ATOM 2631 N N . LYS A 1 328 ? 7.474 15.696 -7.624 1.00 93.69 328 LYS A N 1
ATOM 2632 C CA . LYS A 1 328 ? 8.856 16.062 -7.282 1.00 93.69 328 LYS A CA 1
ATOM 2633 C C . LYS A 1 328 ? 9.144 17.549 -7.532 1.00 93.69 328 LYS A C 1
ATOM 2635 O O . LYS A 1 328 ? 9.952 18.097 -6.792 1.00 93.69 328 LYS A O 1
ATOM 2640 N N . GLN A 1 329 ? 8.449 18.216 -8.464 1.00 93.56 329 GLN A N 1
ATOM 2641 C CA . GLN A 1 329 ? 8.387 19.687 -8.496 1.00 93.56 329 GLN A CA 1
ATOM 2642 C C . GLN A 1 329 ? 7.666 20.226 -7.261 1.00 93.56 329 GLN A C 1
ATOM 2644 O O . GLN A 1 329 ? 8.259 21.034 -6.558 1.00 93.56 329 GLN A O 1
ATOM 2649 N N . ALA A 1 330 ? 6.459 19.728 -6.952 1.00 94.38 330 ALA A N 1
ATOM 2650 C CA . ALA A 1 330 ? 5.671 20.193 -5.804 1.00 94.38 330 ALA A CA 1
ATOM 2651 C C . ALA A 1 330 ? 6.501 20.169 -4.516 1.00 94.38 330 ALA A C 1
ATOM 2653 O O . ALA A 1 330 ? 6.709 21.200 -3.885 1.00 94.38 330 ALA A O 1
ATOM 2654 N N . ARG A 1 331 ? 7.105 19.010 -4.222 1.00 94.44 331 ARG A N 1
ATOM 2655 C CA . ARG A 1 331 ? 8.011 18.838 -3.086 1.00 94.44 331 ARG A CA 1
ATOM 2656 C C . ARG A 1 331 ? 9.188 19.815 -3.088 1.00 94.44 331 ARG A C 1
ATOM 2658 O O . ARG A 1 331 ? 9.453 20.417 -2.055 1.00 94.44 331 ARG A O 1
ATOM 2665 N N . PHE A 1 332 ? 9.899 19.965 -4.209 1.00 95.06 332 PHE A N 1
ATOM 2666 C CA . PHE A 1 332 ? 11.054 20.864 -4.274 1.00 95.06 332 PHE A CA 1
ATOM 2667 C C . PHE A 1 332 ? 10.661 22.329 -4.048 1.00 95.06 332 PHE A C 1
ATOM 2669 O O . PHE A 1 332 ? 11.327 23.013 -3.278 1.00 95.06 332 PHE A O 1
ATOM 2676 N N . ILE A 1 333 ? 9.590 22.806 -4.692 1.00 94.88 333 ILE A N 1
ATOM 2677 C CA . ILE A 1 333 ? 9.167 24.208 -4.592 1.00 94.88 333 ILE A CA 1
ATOM 2678 C C . ILE A 1 333 ? 8.637 24.492 -3.177 1.00 94.88 333 ILE A C 1
ATOM 2680 O O . ILE A 1 333 ? 9.000 25.516 -2.608 1.00 94.88 333 ILE A O 1
ATOM 2684 N N . THR A 1 334 ? 7.892 23.565 -2.553 1.00 94.81 334 THR A N 1
ATOM 2685 C CA . THR A 1 334 ? 7.511 23.676 -1.131 1.00 94.81 334 THR A CA 1
ATOM 2686 C C . THR A 1 334 ? 8.746 23.727 -0.227 1.00 94.81 334 THR A C 1
ATOM 2688 O O . THR A 1 334 ? 8.910 24.698 0.504 1.00 94.81 334 THR A O 1
ATOM 2691 N N . GLU A 1 335 ? 9.652 22.741 -0.298 1.00 93.25 335 GLU A N 1
ATOM 2692 C CA . GLU A 1 335 ? 10.865 22.701 0.542 1.00 93.25 335 GLU A CA 1
ATOM 2693 C C . GLU A 1 335 ? 11.727 23.972 0.371 1.00 93.25 335 GLU A C 1
ATOM 2695 O O . GLU A 1 335 ? 12.206 24.532 1.358 1.00 93.25 335 GLU A O 1
ATOM 2700 N N . ALA A 1 336 ? 11.884 24.468 -0.862 1.00 93.06 336 ALA A N 1
ATOM 2701 C CA . ALA A 1 336 ? 12.654 25.674 -1.161 1.00 93.06 336 ALA A CA 1
ATOM 2702 C C . ALA A 1 336 ? 11.964 26.962 -0.679 1.00 93.06 336 ALA A C 1
ATOM 2704 O O . ALA A 1 336 ? 12.613 27.804 -0.060 1.00 93.06 336 ALA A O 1
ATOM 2705 N N . PHE A 1 337 ? 10.660 27.133 -0.915 1.00 93.94 337 PHE A N 1
ATOM 2706 C CA . PHE A 1 337 ? 9.944 28.346 -0.503 1.00 93.94 337 PHE A CA 1
ATOM 2707 C C . PHE A 1 337 ? 9.745 28.404 1.021 1.00 93.94 337 PHE A C 1
ATOM 2709 O O . PHE A 1 337 ? 9.840 29.486 1.598 1.00 93.94 337 PHE A O 1
ATOM 2716 N N . CYS A 1 338 ? 9.581 27.266 1.706 1.00 92.50 338 CYS A N 1
ATOM 2717 C CA . CYS A 1 338 ? 9.619 27.211 3.172 1.00 92.50 338 CYS A CA 1
ATOM 2718 C C . CYS A 1 338 ? 10.977 27.676 3.737 1.00 92.50 338 CYS A C 1
ATOM 2720 O O . CYS A 1 338 ? 11.006 28.367 4.755 1.00 92.50 338 CYS A O 1
ATOM 2722 N N . ALA A 1 339 ? 12.091 27.341 3.074 1.00 89.50 339 ALA A N 1
ATOM 2723 C CA . ALA A 1 339 ? 13.426 27.797 3.469 1.00 89.50 339 ALA A CA 1
ATOM 2724 C C . ALA A 1 339 ? 13.656 29.295 3.180 1.00 89.50 339 ALA A C 1
ATOM 2726 O O . ALA A 1 339 ? 14.227 29.995 4.013 1.00 89.50 339 ALA A O 1
ATOM 2727 N N . LEU A 1 340 ? 13.171 29.797 2.038 1.00 88.56 340 LEU A N 1
ATOM 2728 C CA . LEU A 1 340 ? 13.285 31.206 1.630 1.00 88.56 340 LEU A CA 1
ATOM 2729 C C . LEU A 1 340 ? 12.339 32.160 2.388 1.00 88.56 340 LEU A C 1
ATOM 2731 O O . LEU A 1 340 ? 12.606 33.356 2.442 1.00 88.56 340 LEU A O 1
ATOM 2735 N N . ARG A 1 341 ? 11.247 31.647 2.978 1.00 88.44 341 ARG A N 1
ATOM 2736 C CA . ARG A 1 341 ? 10.270 32.377 3.817 1.00 88.44 341 ARG A CA 1
ATOM 2737 C C . ARG A 1 341 ? 9.639 33.619 3.139 1.00 88.44 341 ARG A C 1
ATOM 2739 O O . ARG A 1 341 ? 9.912 34.743 3.556 1.00 88.44 341 ARG A O 1
ATOM 2746 N N . PRO A 1 342 ? 8.695 33.465 2.185 1.00 84.31 342 PRO A N 1
ATOM 2747 C CA . PRO A 1 342 ? 8.046 34.589 1.483 1.00 84.31 342 PRO A CA 1
ATOM 2748 C C . PRO A 1 342 ? 7.150 35.502 2.355 1.00 84.31 342 PRO A C 1
ATOM 2750 O O . PRO A 1 342 ? 6.521 36.430 1.848 1.00 84.31 342 PRO A O 1
ATOM 2753 N N . GLY A 1 343 ? 7.056 35.278 3.671 1.00 84.12 343 GLY A N 1
ATOM 2754 C CA . GLY A 1 343 ? 6.173 36.033 4.575 1.00 84.12 343 GLY A CA 1
ATOM 2755 C C . GLY A 1 343 ? 4.704 35.589 4.552 1.00 84.12 343 GLY A C 1
ATOM 2756 O O . GLY A 1 343 ? 3.840 36.327 5.011 1.00 84.12 343 GLY A O 1
ATOM 2757 N N . VAL A 1 344 ? 4.432 34.395 4.026 1.00 90.75 344 VAL A N 1
ATOM 2758 C CA . VAL A 1 344 ? 3.143 33.685 4.040 1.00 90.75 344 VAL A CA 1
ATOM 2759 C C . VAL A 1 344 ? 3.446 32.192 4.267 1.00 90.75 344 VAL A C 1
ATOM 2761 O O . VAL A 1 344 ? 4.484 31.728 3.779 1.00 90.75 344 VAL A O 1
ATOM 2764 N N . PRO A 1 345 ? 2.640 31.425 5.029 1.00 92.25 345 PRO A N 1
ATOM 2765 C CA . PRO A 1 345 ? 2.891 29.998 5.210 1.00 92.25 345 PRO A CA 1
ATOM 2766 C C . PRO A 1 345 ? 2.735 29.248 3.882 1.00 92.25 345 PRO A C 1
ATOM 2768 O O . PRO A 1 345 ? 1.722 29.376 3.194 1.00 92.25 345 PRO A O 1
ATOM 2771 N N . VAL A 1 346 ? 3.749 28.452 3.537 1.00 94.06 346 VAL A N 1
ATOM 2772 C CA . VAL A 1 346 ? 3.767 27.603 2.339 1.00 94.06 346 VAL A CA 1
ATOM 2773 C C . VAL A 1 346 ? 3.604 26.144 2.760 1.00 94.06 346 VAL A C 1
ATOM 2775 O O . VAL A 1 346 ? 4.276 25.680 3.679 1.00 94.06 346 VAL A O 1
ATOM 2778 N N . MET A 1 347 ? 2.705 25.435 2.086 1.00 93.50 347 MET A N 1
ATOM 2779 C CA . MET A 1 347 ? 2.336 24.038 2.321 1.00 93.50 347 MET A CA 1
ATOM 2780 C C . MET A 1 347 ? 2.374 23.265 0.991 1.00 93.50 347 MET A C 1
ATOM 2782 O O . MET A 1 347 ? 2.552 23.857 -0.080 1.00 93.50 347 MET A O 1
ATOM 2786 N N . GLY A 1 348 ? 2.244 21.937 1.028 1.00 92.81 348 GLY A N 1
ATOM 2787 C CA . GLY A 1 348 ? 2.361 21.116 -0.178 1.00 92.81 348 GLY A CA 1
ATOM 2788 C C . GLY A 1 348 ? 1.493 19.863 -0.167 1.00 92.81 348 GLY A C 1
ATOM 2789 O O . GLY A 1 348 ? 1.381 19.193 0.855 1.00 92.81 348 GLY A O 1
ATOM 2790 N N . LEU A 1 349 ? 0.893 19.538 -1.318 1.00 90.75 349 LEU A N 1
ATOM 2791 C CA . LEU A 1 349 ? -0.072 18.442 -1.448 1.00 90.75 349 LEU A CA 1
ATOM 2792 C C . LEU A 1 349 ? 0.195 17.596 -2.705 1.00 90.75 349 LEU A C 1
ATOM 2794 O O . LEU A 1 349 ? -0.209 17.919 -3.826 1.00 90.75 349 LEU A O 1
ATOM 2798 N N . TRP A 1 350 ? 0.906 16.481 -2.522 1.00 90.06 350 TRP A N 1
ATOM 2799 C CA . TRP A 1 350 ? 1.269 15.565 -3.605 1.00 90.06 350 TRP A CA 1
ATOM 2800 C C . TRP A 1 350 ? 1.018 14.097 -3.247 1.00 90.06 350 TRP A C 1
ATOM 2802 O O . TRP A 1 350 ? 1.179 13.672 -2.103 1.00 90.06 350 TRP A O 1
ATOM 2812 N N . GLY A 1 351 ? 0.653 13.303 -4.259 1.00 81.38 351 GLY A N 1
ATOM 2813 C CA . GLY A 1 351 ? 0.089 11.958 -4.082 1.00 81.38 351 GLY A CA 1
ATOM 2814 C C . GLY A 1 351 ? 1.002 10.918 -3.432 1.00 81.38 351 GLY A C 1
ATOM 2815 O O . GLY A 1 351 ? 0.505 9.890 -2.983 1.00 81.38 351 GLY A O 1
ATOM 2816 N N . THR A 1 352 ? 2.306 11.193 -3.334 1.00 82.69 352 THR A N 1
ATOM 2817 C CA . THR A 1 352 ? 3.273 10.309 -2.664 1.00 82.69 352 THR A CA 1
ATOM 2818 C C . THR A 1 352 ? 3.431 10.603 -1.163 1.00 82.69 352 THR A C 1
ATOM 2820 O O . THR A 1 352 ? 4.006 9.796 -0.455 1.00 82.69 352 THR A O 1
ATOM 2823 N N . MET A 1 353 ? 2.922 11.722 -0.629 1.00 84.06 353 MET A N 1
ATOM 2824 C CA . MET A 1 353 ? 3.138 12.087 0.783 1.00 84.06 353 MET A CA 1
ATOM 2825 C C . MET A 1 353 ? 2.343 11.205 1.764 1.00 84.06 353 MET A C 1
ATOM 2827 O O . MET A 1 353 ? 1.158 10.957 1.524 1.00 84.06 353 MET A O 1
ATOM 2831 N N . ASN A 1 354 ? 2.964 10.798 2.885 1.00 83.94 354 ASN A N 1
ATOM 2832 C CA . ASN A 1 354 ? 2.338 10.031 3.979 1.00 83.94 354 ASN A CA 1
ATOM 2833 C C . ASN A 1 354 ? 0.967 10.592 4.388 1.00 83.94 354 ASN A C 1
ATOM 2835 O O . ASN A 1 354 ? 0.829 11.801 4.581 1.00 83.94 354 ASN A O 1
ATOM 2839 N N . GLN A 1 355 ? -0.013 9.706 4.609 1.00 79.75 355 GLN A N 1
ATOM 2840 C CA . GLN A 1 355 ? -1.413 10.093 4.823 1.00 79.75 355 GLN A CA 1
ATOM 2841 C C . GLN A 1 355 ? -1.608 11.067 5.995 1.00 79.75 355 GLN A C 1
ATOM 2843 O O . GLN A 1 355 ? -2.267 12.085 5.820 1.00 79.75 355 GLN A O 1
ATOM 2848 N N . THR A 1 356 ? -0.986 10.818 7.152 1.00 84.81 356 THR A N 1
ATOM 2849 C CA . THR A 1 356 ? -1.119 11.676 8.345 1.00 84.81 356 THR A CA 1
ATOM 2850 C C . THR A 1 356 ? -0.667 13.111 8.070 1.00 84.81 356 THR A C 1
ATOM 2852 O O . THR A 1 356 ? -1.428 14.046 8.287 1.00 84.81 356 THR A O 1
ATOM 2855 N N . LYS A 1 357 ? 0.529 13.283 7.485 1.00 85.75 357 LYS A N 1
ATOM 2856 C CA . LYS A 1 357 ? 1.072 14.602 7.106 1.00 85.75 357 LYS A CA 1
ATOM 2857 C C . LYS A 1 357 ? 0.256 15.286 6.014 1.00 85.75 357 LYS A C 1
ATOM 2859 O O . LYS A 1 357 ? 0.282 16.506 5.886 1.00 85.75 357 LYS A O 1
ATOM 2864 N N . ARG A 1 358 ? -0.432 14.499 5.187 1.00 85.81 358 ARG A N 1
ATOM 2865 C CA . ARG A 1 358 ? -1.294 14.995 4.118 1.00 85.81 358 ARG A CA 1
ATOM 2866 C C . ARG A 1 358 ? -2.610 15.542 4.665 1.00 85.81 358 ARG A C 1
ATOM 2868 O O . ARG A 1 358 ? -3.012 16.613 4.235 1.00 85.81 358 ARG A O 1
ATOM 2875 N N . ILE A 1 359 ? -3.215 14.855 5.634 1.00 85.06 359 ILE A N 1
ATOM 2876 C CA . ILE A 1 359 ? -4.381 15.352 6.376 1.00 85.06 359 ILE A CA 1
ATOM 2877 C C . ILE A 1 359 ? -3.985 16.601 7.178 1.00 85.06 359 ILE A C 1
ATOM 2879 O O . ILE A 1 359 ? -4.634 17.626 7.032 1.00 85.06 359 ILE A O 1
ATOM 2883 N N . GLU A 1 360 ? -2.859 16.570 7.899 1.00 88.06 360 GLU A N 1
ATOM 2884 C CA . GLU A 1 360 ? -2.290 17.733 8.610 1.00 88.06 360 GLU A CA 1
ATOM 2885 C C . GLU A 1 360 ? -2.072 18.947 7.683 1.00 88.06 360 GLU A C 1
ATOM 2887 O O . GLU A 1 360 ? -2.414 20.072 8.033 1.00 88.06 360 GLU A O 1
ATOM 2892 N N . SER A 1 361 ? -1.531 18.734 6.477 1.00 89.38 361 SER A N 1
ATOM 2893 C CA . SER A 1 361 ? -1.326 19.812 5.494 1.00 89.38 361 SER A CA 1
ATOM 2894 C C . SER A 1 361 ? -2.636 20.317 4.880 1.00 89.38 361 SER A C 1
ATOM 2896 O O . SER A 1 361 ? -2.703 21.474 4.476 1.00 89.38 361 SER A O 1
ATOM 2898 N N . PHE A 1 362 ? -3.658 19.460 4.794 1.00 87.69 362 PHE A N 1
ATOM 2899 C CA . PHE A 1 362 ? -4.991 19.805 4.304 1.00 87.69 362 PHE A CA 1
ATOM 2900 C C . PHE A 1 362 ? -5.743 20.662 5.331 1.00 87.69 362 PHE A C 1
ATOM 2902 O O . PHE A 1 362 ? -6.093 21.795 5.011 1.00 87.69 362 PHE A O 1
ATOM 2909 N N . THR A 1 363 ? -5.915 20.182 6.571 1.00 86.69 363 THR A N 1
ATOM 2910 C CA . THR A 1 363 ? -6.669 20.913 7.610 1.00 86.69 363 THR A CA 1
ATOM 2911 C C . THR A 1 363 ? -6.008 22.249 7.923 1.00 86.69 363 THR A C 1
ATOM 2913 O O . THR A 1 363 ? -6.661 23.286 7.890 1.00 86.69 363 THR A O 1
ATOM 2916 N N . ARG A 1 364 ? -4.677 22.263 8.075 1.00 90.06 364 ARG A N 1
ATOM 2917 C CA . ARG A 1 364 ? -3.917 23.488 8.339 1.00 90.06 364 ARG A CA 1
ATOM 2918 C C . ARG A 1 364 ? -4.017 24.513 7.208 1.00 90.06 364 ARG A C 1
ATOM 2920 O O . ARG A 1 364 ? -3.966 25.711 7.485 1.00 90.06 364 ARG A O 1
ATOM 2927 N N . PHE A 1 365 ? -4.121 24.088 5.946 1.00 90.44 365 PHE A N 1
ATOM 2928 C CA . PHE A 1 365 ? -4.348 25.014 4.830 1.00 90.44 365 PHE A CA 1
ATOM 2929 C C . PHE A 1 365 ? -5.772 25.569 4.847 1.00 90.44 365 PHE A C 1
ATOM 2931 O O . PHE A 1 365 ? -5.966 26.741 4.528 1.00 90.44 365 PHE A O 1
ATOM 2938 N N . ASP A 1 366 ? -6.750 24.756 5.240 1.00 85.94 366 ASP A N 1
ATOM 2939 C CA . ASP A 1 366 ? -8.148 25.167 5.284 1.00 85.94 366 ASP A CA 1
ATOM 2940 C C . ASP A 1 366 ? -8.410 26.174 6.418 1.00 85.94 366 ASP A C 1
ATOM 2942 O O . ASP A 1 366 ? -8.839 27.298 6.155 1.00 85.94 366 ASP A O 1
ATOM 2946 N N . GLU A 1 367 ? -7.959 25.849 7.635 1.00 87.75 367 GLU A N 1
ATOM 2947 C CA . GLU A 1 367 ? -7.928 26.724 8.822 1.00 87.75 367 GLU A CA 1
ATOM 2948 C C . GLU A 1 367 ? -7.184 28.061 8.582 1.00 87.75 367 GLU A C 1
ATOM 2950 O O . GLU A 1 367 ? -7.436 29.072 9.248 1.00 87.75 367 GLU A O 1
ATOM 2955 N N . SER A 1 368 ? -6.230 28.093 7.642 1.00 88.25 368 SER A N 1
ATOM 2956 C CA . SER A 1 368 ? -5.383 29.263 7.387 1.00 88.25 368 SER A CA 1
ATOM 2957 C C . SER A 1 368 ? -6.060 30.309 6.499 1.00 88.25 368 SER A C 1
ATOM 2959 O O . SER A 1 368 ? -6.152 30.157 5.283 1.00 88.25 368 SER A O 1
ATOM 2961 N N . LYS A 1 369 ? -6.388 31.470 7.083 1.00 86.81 369 LYS A N 1
ATOM 2962 C CA . LYS A 1 369 ? -6.930 32.643 6.357 1.00 86.81 369 LYS A CA 1
ATOM 2963 C C . LYS A 1 369 ? -6.030 33.166 5.223 1.00 86.81 369 LYS A C 1
ATOM 2965 O O . LYS A 1 369 ? -6.529 33.778 4.285 1.00 86.81 369 LYS A O 1
ATOM 2970 N N . ALA A 1 370 ? -4.717 32.948 5.303 1.00 89.81 370 ALA A N 1
ATOM 2971 C CA . ALA A 1 370 ? -3.762 33.271 4.244 1.00 89.81 370 ALA A CA 1
ATOM 2972 C C . ALA A 1 370 ? -2.645 32.220 4.211 1.00 89.81 370 ALA A C 1
ATOM 2974 O O . ALA A 1 370 ? -1.912 32.058 5.187 1.00 89.81 370 ALA A O 1
ATOM 2975 N N . ALA A 1 371 ? -2.532 31.499 3.097 1.00 93.12 371 ALA A N 1
ATOM 2976 C CA . ALA A 1 371 ? -1.572 30.417 2.899 1.00 93.12 371 ALA A CA 1
ATOM 2977 C C . ALA A 1 371 ? -1.367 30.132 1.407 1.00 93.12 371 ALA A C 1
ATOM 2979 O O . ALA A 1 371 ? -2.248 30.393 0.589 1.00 93.12 371 ALA A O 1
ATOM 2980 N N . VAL A 1 372 ? -0.225 29.536 1.061 1.00 94.38 372 VAL A N 1
ATOM 2981 C CA . VAL A 1 372 ? 0.057 29.031 -0.288 1.00 94.38 372 VAL A CA 1
ATOM 2982 C C . VAL A 1 372 ? 0.179 27.516 -0.240 1.00 94.38 372 VAL A C 1
ATOM 2984 O O . VAL A 1 372 ? 1.055 27.000 0.451 1.00 94.38 372 VAL A O 1
ATOM 2987 N N . MET A 1 373 ? -0.634 26.794 -1.007 1.00 93.75 373 MET A N 1
ATOM 2988 C CA . MET A 1 373 ? -0.483 25.349 -1.174 1.00 93.75 373 MET A CA 1
ATOM 2989 C C . MET A 1 373 ? 0.013 25.014 -2.575 1.00 93.75 373 MET A C 1
ATOM 2991 O O . MET A 1 373 ? -0.639 25.325 -3.568 1.00 93.75 373 MET A O 1
ATOM 2995 N N . ILE A 1 374 ? 1.160 24.340 -2.649 1.00 95.00 374 ILE A N 1
ATOM 2996 C CA . ILE A 1 374 ? 1.730 23.850 -3.905 1.00 95.00 374 ILE A CA 1
ATOM 2997 C C . ILE A 1 374 ? 1.309 22.394 -4.090 1.00 95.00 374 ILE A C 1
ATOM 2999 O O . ILE A 1 374 ? 1.722 21.501 -3.346 1.00 95.00 374 ILE A O 1
ATOM 3003 N N . ALA A 1 375 ? 0.471 22.150 -5.087 1.00 92.69 375 ALA A N 1
ATOM 3004 C CA . ALA A 1 375 ? -0.207 20.887 -5.288 1.00 92.69 375 ALA A CA 1
ATOM 3005 C C . ALA A 1 375 ? 0.008 20.298 -6.685 1.00 92.69 375 ALA A C 1
ATOM 3007 O O . ALA A 1 375 ? 0.366 20.969 -7.649 1.00 92.69 375 ALA A O 1
ATOM 3008 N N . THR A 1 376 ? -0.253 19.001 -6.777 1.00 90.19 376 THR A N 1
ATOM 3009 C CA . THR A 1 376 ? -0.450 18.290 -8.052 1.00 90.19 376 THR A CA 1
ATOM 3010 C C . THR A 1 376 ? -1.946 18.102 -8.307 1.00 90.19 376 THR A C 1
ATOM 3012 O O . THR A 1 376 ? -2.758 18.440 -7.447 1.00 90.19 376 THR A O 1
ATOM 3015 N N . ASP A 1 377 ? -2.333 17.474 -9.419 1.00 80.31 377 ASP A N 1
ATOM 3016 C CA . ASP A 1 377 ? -3.733 17.131 -9.747 1.00 80.31 377 ASP A CA 1
ATOM 3017 C C . ASP A 1 377 ? -4.438 16.185 -8.746 1.00 80.31 377 ASP A C 1
ATOM 3019 O O . ASP A 1 377 ? -5.572 15.772 -8.954 1.00 80.31 377 ASP A O 1
ATOM 3023 N N . VAL A 1 378 ? -3.805 15.856 -7.616 1.00 75.06 378 VAL A N 1
ATOM 3024 C CA . VAL A 1 378 ? -4.499 15.362 -6.417 1.00 75.06 378 VAL A CA 1
ATOM 3025 C C . VAL A 1 378 ? -5.457 16.424 -5.856 1.00 75.06 378 VAL A C 1
ATOM 3027 O O . VAL A 1 378 ? -6.547 16.075 -5.422 1.00 75.06 378 VAL A O 1
ATOM 3030 N N . ALA A 1 379 ? -5.092 17.712 -5.904 1.00 67.50 379 ALA A N 1
ATOM 3031 C CA . ALA A 1 379 ? -5.909 18.805 -5.368 1.00 67.50 379 ALA A CA 1
ATOM 3032 C C . ALA A 1 379 ? -7.049 19.268 -6.292 1.00 67.50 379 ALA A C 1
ATOM 3034 O O . ALA A 1 379 ? -7.892 20.051 -5.867 1.00 67.50 379 ALA A O 1
ATOM 3035 N N . SER A 1 380 ? -7.096 18.806 -7.547 1.00 63.50 380 SER A N 1
ATOM 3036 C CA . SER A 1 380 ? -8.178 19.124 -8.493 1.00 63.50 380 SER A CA 1
ATOM 3037 C C . SER A 1 380 ? -9.356 18.139 -8.424 1.00 63.50 380 SER A C 1
ATOM 3039 O O . SER A 1 380 ? -10.313 18.295 -9.179 1.00 63.50 380 SER A O 1
ATOM 3041 N N . ARG A 1 381 ? -9.302 17.150 -7.518 1.00 71.94 381 ARG A N 1
ATOM 3042 C CA . ARG A 1 381 ? -10.283 16.062 -7.347 1.00 71.94 381 ARG A CA 1
ATOM 3043 C C . ARG A 1 381 ? -11.129 16.285 -6.096 1.00 71.94 381 ARG A C 1
ATOM 3045 O O . ARG A 1 381 ? -10.681 15.985 -4.988 1.00 71.94 381 ARG A O 1
ATOM 3052 N N . GLY A 1 382 ? -12.316 16.858 -6.263 1.00 65.31 382 GLY A N 1
ATOM 3053 C CA . GLY A 1 382 ? -13.329 17.017 -5.218 1.00 65.31 382 GLY A CA 1
ATOM 3054 C C . GLY A 1 382 ? -13.057 18.132 -4.224 1.00 65.31 382 GLY A C 1
ATOM 3055 O O . GLY A 1 382 ? -13.899 19.018 -4.095 1.00 65.31 382 GLY A O 1
ATOM 3056 N N . LEU A 1 383 ? -11.843 18.152 -3.662 1.00 74.69 383 LEU A N 1
ATOM 3057 C CA . LEU A 1 383 ? -11.428 18.959 -2.513 1.00 74.69 383 LEU A CA 1
ATOM 3058 C C . LEU A 1 383 ? -12.025 20.361 -2.525 1.00 74.69 383 LEU A C 1
ATOM 3060 O O . LEU A 1 383 ? -11.852 21.122 -3.491 1.00 74.69 383 LEU A O 1
ATOM 3064 N N . ASP A 1 384 ? -12.731 20.652 -1.444 1.00 73.50 384 ASP A N 1
ATOM 3065 C CA . ASP A 1 384 ? -13.136 21.988 -1.054 1.00 73.50 384 ASP A CA 1
ATOM 3066 C C . ASP A 1 384 ? -12.089 22.624 -0.148 1.00 73.50 384 ASP A C 1
ATOM 3068 O O . ASP A 1 384 ? -11.347 21.932 0.548 1.00 73.50 384 ASP A O 1
ATOM 3072 N N . PHE A 1 385 ? -12.018 23.946 -0.231 1.00 79.81 385 PHE A N 1
ATOM 3073 C CA . PHE A 1 385 ? -11.104 24.783 0.529 1.00 79.81 385 PHE A CA 1
ATOM 3074 C C . PHE A 1 385 ? -11.776 26.140 0.700 1.00 79.81 385 PHE A C 1
ATOM 3076 O O . PHE A 1 385 ? -12.064 26.806 -0.298 1.00 79.81 385 PHE A O 1
ATOM 3083 N N . GLU A 1 386 ? -12.008 26.572 1.934 1.00 74.38 386 GLU A N 1
ATOM 3084 C CA . GLU A 1 386 ? -12.735 27.818 2.176 1.00 74.38 386 GLU A CA 1
ATOM 3085 C C . GLU A 1 386 ? -11.962 29.025 1.620 1.00 74.38 386 GLU A C 1
ATOM 3087 O O . GLU A 1 386 ? -10.778 29.200 1.918 1.00 74.38 386 GLU A O 1
ATOM 3092 N N . ASN A 1 387 ? -12.629 29.898 0.862 1.00 80.00 387 ASN A N 1
ATOM 3093 C CA . ASN A 1 387 ? -12.126 31.222 0.474 1.00 80.00 387 ASN A CA 1
ATOM 3094 C C . ASN A 1 387 ? -10.803 31.214 -0.344 1.00 80.00 387 ASN A C 1
ATOM 3096 O O . ASN A 1 387 ? -9.912 32.043 -0.128 1.00 80.00 387 ASN A O 1
ATOM 3100 N N . VAL A 1 388 ? -10.625 30.274 -1.288 1.00 87.88 388 VAL A N 1
ATOM 3101 C CA . VAL A 1 388 ? -9.477 30.284 -2.228 1.00 87.88 388 VAL A CA 1
ATOM 3102 C C . VAL A 1 388 ? -9.665 31.371 -3.289 1.00 87.88 388 VAL A C 1
ATOM 3104 O O . VAL A 1 388 ? -10.375 31.182 -4.276 1.00 87.88 388 VAL A O 1
ATOM 3107 N N . GLU A 1 389 ? -8.979 32.502 -3.128 1.00 89.25 389 GLU A N 1
ATOM 3108 C CA . GLU A 1 389 ? -9.081 33.650 -4.046 1.00 89.25 389 GLU A CA 1
ATOM 3109 C C . GLU A 1 389 ? -8.278 33.504 -5.347 1.00 89.25 389 GLU A C 1
ATOM 3111 O O . GLU A 1 389 ? -8.622 34.138 -6.348 1.00 89.25 389 GLU A O 1
ATOM 3116 N N . TRP A 1 390 ? -7.197 32.714 -5.331 1.00 91.94 390 TRP A N 1
ATOM 3117 C CA . TRP A 1 390 ? -6.276 32.571 -6.463 1.00 91.94 390 TRP A CA 1
ATOM 3118 C C . TRP A 1 390 ? -5.910 31.114 -6.749 1.00 91.94 390 TRP A C 1
ATOM 3120 O O . TRP A 1 390 ? -5.317 30.431 -5.912 1.00 91.94 390 TRP A O 1
ATOM 3130 N N . VAL A 1 391 ? -6.172 30.675 -7.982 1.00 92.81 391 VAL A N 1
ATOM 3131 C CA . VAL A 1 391 ? -5.660 29.422 -8.552 1.00 92.81 391 VAL A CA 1
ATOM 3132 C C . VAL A 1 391 ? -4.580 29.744 -9.584 1.00 92.81 391 VAL A C 1
ATOM 3134 O O . VAL A 1 391 ? -4.862 30.313 -10.635 1.00 92.81 391 VAL A O 1
ATOM 3137 N N . VAL A 1 392 ? -3.337 29.353 -9.307 1.00 93.88 392 VAL A N 1
ATOM 3138 C CA . VAL A 1 392 ? -2.196 29.533 -10.217 1.00 93.88 392 VAL A CA 1
ATOM 3139 C C . VAL A 1 392 ? -1.859 28.201 -10.876 1.00 93.88 392 VAL A C 1
ATOM 3141 O O . VAL A 1 392 ? -1.481 27.242 -10.208 1.00 93.88 392 VAL A O 1
ATOM 3144 N N . GLN A 1 393 ? -1.945 28.131 -12.198 1.00 93.56 393 GLN A N 1
ATOM 3145 C CA . GLN A 1 393 ? -1.519 26.974 -12.978 1.00 93.56 393 GLN A CA 1
ATOM 3146 C C . GLN A 1 393 ? -0.102 27.224 -13.500 1.00 93.56 393 GLN A C 1
ATOM 3148 O O . GLN A 1 393 ? 0.096 27.784 -14.578 1.00 93.56 393 GLN A O 1
ATOM 3153 N N . PHE A 1 394 ? 0.888 26.830 -12.695 1.00 93.56 394 PHE A N 1
ATOM 3154 C CA . PHE A 1 394 ? 2.312 26.997 -12.994 1.00 93.56 394 PHE A CA 1
ATOM 3155 C C . PHE A 1 394 ? 2.743 26.128 -14.184 1.00 93.56 394 PHE A C 1
ATOM 3157 O O . PHE A 1 394 ? 3.501 26.580 -15.045 1.00 93.56 394 PHE A O 1
ATOM 3164 N N . ASP A 1 395 ? 2.221 24.901 -14.259 1.00 90.56 395 ASP A N 1
ATOM 3165 C CA . ASP A 1 395 ? 2.385 24.010 -15.407 1.00 90.56 395 ASP A CA 1
ATOM 3166 C C . ASP A 1 395 ? 1.075 23.880 -16.195 1.00 90.56 395 ASP A C 1
ATOM 3168 O O . ASP A 1 395 ? 0.005 23.608 -15.636 1.00 90.56 395 ASP A O 1
ATOM 3172 N N . CYS A 1 396 ? 1.185 24.052 -17.514 1.00 88.38 396 CYS A N 1
ATOM 3173 C CA . CYS A 1 396 ? 0.065 24.028 -18.449 1.00 88.38 396 CYS A CA 1
ATOM 3174 C C . CYS A 1 396 ? -0.648 22.655 -18.410 1.00 88.38 396 CYS A C 1
ATOM 3176 O O . CYS A 1 396 ? 0.040 21.629 -18.464 1.00 88.38 396 CYS A O 1
ATOM 3178 N N . PRO A 1 397 ? -1.990 22.595 -18.276 1.00 87.25 397 PRO A N 1
ATOM 3179 C CA . PRO A 1 397 ? -2.729 21.331 -18.250 1.00 87.25 397 PRO A CA 1
ATOM 3180 C C . PRO A 1 397 ? -2.645 20.595 -19.594 1.00 87.25 397 PRO A C 1
ATOM 3182 O O . PRO A 1 397 ? -2.480 21.207 -20.649 1.00 87.25 397 PRO A O 1
ATOM 3185 N N . ALA A 1 398 ? -2.762 19.266 -19.556 1.00 81.38 398 ALA A N 1
ATOM 3186 C CA . ALA A 1 398 ? -2.679 18.432 -20.757 1.00 81.38 398 ALA A CA 1
ATOM 3187 C C . ALA A 1 398 ? -3.993 18.396 -21.561 1.00 81.38 398 ALA A C 1
ATOM 3189 O O . ALA A 1 398 ? -3.956 18.278 -22.788 1.00 81.38 398 ALA A O 1
ATOM 3190 N N . GLU A 1 399 ? -5.129 18.479 -20.862 1.00 81.19 399 GLU A N 1
ATOM 3191 C CA . GLU A 1 399 ? -6.490 18.326 -21.386 1.00 81.19 399 GLU A CA 1
ATOM 3192 C C . GLU A 1 399 ? -7.404 19.414 -20.758 1.00 81.19 399 GLU A C 1
ATOM 3194 O O . GLU A 1 399 ? -7.143 19.890 -19.650 1.00 81.19 399 GLU A O 1
ATOM 3199 N N . ILE A 1 400 ? -8.452 19.861 -21.468 1.00 82.88 400 ILE A N 1
ATOM 3200 C CA . ILE A 1 400 ? -9.289 21.016 -21.052 1.00 82.88 400 ILE A CA 1
ATOM 3201 C C . ILE A 1 400 ? -10.083 20.709 -19.771 1.00 82.88 400 ILE A C 1
ATOM 3203 O O . ILE A 1 400 ? -10.293 21.582 -18.931 1.00 82.88 400 ILE A O 1
ATOM 3207 N N . GLU A 1 401 ? -10.482 19.453 -19.579 1.00 78.31 401 GLU A N 1
ATOM 3208 C CA . GLU A 1 401 ? -11.211 19.008 -18.389 1.00 78.31 401 GLU A CA 1
ATOM 3209 C C . GLU A 1 401 ? -10.365 19.201 -17.115 1.00 78.31 401 GLU A C 1
ATOM 3211 O O . GLU A 1 401 ? -10.877 19.659 -16.094 1.00 78.31 401 GLU A O 1
ATOM 3216 N N . ASP A 1 402 ? -9.044 18.986 -17.176 1.00 80.69 402 ASP A N 1
ATOM 3217 C CA . ASP A 1 402 ? -8.137 19.310 -16.066 1.00 80.69 402 ASP A CA 1
ATOM 3218 C C . ASP A 1 402 ? -8.077 20.819 -15.789 1.00 80.69 402 ASP A C 1
ATOM 3220 O O . ASP A 1 402 ? -8.072 21.214 -14.623 1.00 80.69 402 ASP A O 1
ATOM 3224 N N . TYR A 1 403 ? -8.082 21.672 -16.823 1.00 86.50 403 TYR A N 1
ATOM 3225 C CA . TYR A 1 403 ? -8.152 23.129 -16.645 1.00 86.50 403 TYR A CA 1
ATOM 3226 C C . TYR A 1 403 ? -9.422 23.523 -15.876 1.00 86.50 403 TYR A C 1
ATOM 3228 O O . TYR A 1 403 ? -9.327 24.184 -14.840 1.00 86.50 403 TYR A O 1
ATOM 3236 N N . ILE A 1 404 ? -10.595 23.059 -16.325 1.00 81.50 404 ILE A N 1
ATOM 3237 C CA . ILE A 1 404 ? -11.894 23.365 -15.702 1.00 81.50 404 ILE A CA 1
ATOM 3238 C C . ILE A 1 404 ? -11.919 22.896 -14.235 1.00 81.50 404 ILE A C 1
ATOM 3240 O O . ILE A 1 404 ? -12.278 23.664 -13.340 1.00 81.50 404 ILE A O 1
ATOM 3244 N N . HIS A 1 405 ? -11.464 21.671 -13.956 1.00 80.19 405 HIS A N 1
ATOM 3245 C CA . HIS A 1 405 ? -11.448 21.111 -12.599 1.00 80.19 405 HIS A CA 1
ATOM 3246 C C . HIS A 1 405 ? -10.429 21.773 -11.654 1.00 80.19 405 HIS A C 1
ATOM 3248 O O . HIS A 1 405 ? -10.655 21.793 -10.436 1.00 80.19 405 HIS A O 1
ATOM 3254 N N . ARG A 1 406 ? -9.333 22.332 -12.190 1.00 86.19 406 ARG A N 1
ATOM 3255 C CA . ARG A 1 406 ? -8.368 23.158 -11.444 1.00 86.19 406 ARG A CA 1
ATOM 3256 C C . ARG A 1 406 ? -8.936 24.538 -11.120 1.00 86.19 406 ARG A C 1
ATOM 3258 O O . ARG A 1 406 ? -8.872 24.945 -9.964 1.00 86.19 406 ARG A O 1
ATOM 3265 N N . VAL A 1 407 ? -9.504 25.257 -12.094 1.00 85.00 407 VAL A N 1
ATOM 3266 C CA . VAL A 1 407 ? -10.017 26.621 -11.848 1.00 85.00 407 VAL A CA 1
ATOM 3267 C C . VAL A 1 407 ? -11.272 26.621 -10.973 1.00 85.00 407 VAL A C 1
ATOM 3269 O O . VAL A 1 407 ? -11.421 27.494 -10.124 1.00 85.00 407 VAL A O 1
ATOM 3272 N N . GLY A 1 408 ? -12.093 25.568 -11.053 1.00 79.06 408 GLY A N 1
ATOM 3273 C CA . GLY A 1 408 ? -13.214 25.301 -10.145 1.00 79.06 408 GLY A CA 1
ATOM 3274 C C . GLY A 1 408 ? -12.832 24.960 -8.692 1.00 79.06 408 GLY A C 1
ATOM 3275 O O . GLY A 1 408 ? -13.659 24.430 -7.944 1.00 79.06 408 GLY A O 1
ATOM 3276 N N . ARG A 1 409 ? -11.588 25.228 -8.268 1.00 82.81 409 ARG A N 1
ATOM 3277 C CA . ARG A 1 409 ? -11.196 25.348 -6.849 1.00 82.81 409 ARG A CA 1
ATOM 3278 C C . ARG A 1 409 ? -11.375 26.769 -6.291 1.00 82.81 409 ARG A C 1
ATOM 3280 O O . ARG A 1 409 ? -11.221 26.947 -5.093 1.00 82.81 409 ARG A O 1
ATOM 3287 N N . SER A 1 410 ? -11.712 27.747 -7.131 1.00 80.94 410 SER A N 1
ATOM 3288 C CA . SER A 1 410 ? -12.063 29.125 -6.755 1.00 80.94 410 SER A CA 1
ATOM 3289 C C . SER A 1 410 ? -13.465 29.483 -7.279 1.00 80.94 410 SER A C 1
ATOM 3291 O O . SER A 1 410 ? -14.054 28.699 -8.026 1.00 80.94 410 SER A O 1
ATOM 3293 N N . ALA A 1 411 ? -14.001 30.644 -6.883 1.00 76.19 411 ALA A N 1
ATOM 3294 C CA . ALA A 1 411 ? -15.353 31.119 -7.220 1.00 76.19 411 ALA A CA 1
ATOM 3295 C C . ALA A 1 411 ? -16.476 30.103 -6.897 1.00 76.19 411 ALA A C 1
ATOM 3297 O O . ALA A 1 411 ? -17.318 29.781 -7.741 1.00 76.19 411 ALA A O 1
ATOM 3298 N N . ARG A 1 412 ? -16.458 29.556 -5.674 1.00 74.56 412 ARG A N 1
ATOM 3299 C CA . ARG A 1 412 ? -17.494 28.646 -5.150 1.00 74.56 412 ARG A CA 1
ATOM 3300 C C . ARG A 1 412 ? -18.602 29.433 -4.461 1.00 74.56 412 ARG A C 1
ATOM 3302 O O . ARG A 1 412 ? -18.338 30.519 -3.969 1.00 74.56 412 ARG A O 1
ATOM 3309 N N . MET A 1 413 ? -19.818 28.883 -4.413 1.00 66.44 413 MET A N 1
ATOM 3310 C CA . MET A 1 413 ? -20.945 29.449 -3.644 1.00 66.44 413 MET A CA 1
ATOM 3311 C C . MET A 1 413 ? -21.130 30.973 -3.849 1.00 66.44 413 MET A C 1
ATOM 3313 O O . MET A 1 413 ? -21.219 31.733 -2.892 1.00 66.44 413 MET A O 1
ATOM 3317 N N . GLU A 1 414 ? -21.144 31.409 -5.115 1.00 67.25 414 GLU A N 1
ATOM 3318 C CA . GLU A 1 414 ? -21.242 32.816 -5.562 1.00 67.25 414 GLU A CA 1
ATOM 3319 C C . GLU A 1 414 ? -20.037 33.736 -5.241 1.00 67.25 414 GLU A C 1
ATOM 3321 O O . GLU A 1 414 ? -20.022 34.888 -5.680 1.00 67.25 414 GLU A O 1
ATOM 3326 N N . GLU A 1 415 ? -18.977 33.258 -4.582 1.00 75.31 415 GLU A N 1
ATOM 3327 C CA . GLU A 1 415 ? -17.771 34.057 -4.329 1.00 75.31 415 GLU A CA 1
ATOM 3328 C C . GLU A 1 415 ? -17.018 34.472 -5.607 1.00 75.31 415 GLU A C 1
ATOM 3330 O O . GLU A 1 415 ? -17.139 33.872 -6.678 1.00 75.31 415 GLU A O 1
ATOM 3335 N N . LYS A 1 416 ? -16.177 35.508 -5.483 1.00 84.31 416 LYS A N 1
ATOM 3336 C CA . LYS A 1 416 ? -15.311 36.005 -6.562 1.00 84.31 416 LYS A CA 1
ATOM 3337 C C . LYS A 1 416 ? -13.961 35.299 -6.534 1.00 84.31 416 LYS A C 1
ATOM 3339 O O . LYS A 1 416 ? -13.280 35.311 -5.513 1.00 84.31 416 LYS A O 1
ATOM 3344 N N . GLY A 1 417 ? -13.554 34.746 -7.672 1.00 87.44 417 GLY A N 1
ATOM 3345 C CA . GLY A 1 417 ? -12.306 33.995 -7.807 1.00 87.44 417 GLY A CA 1
ATOM 3346 C C . GLY A 1 417 ? -11.429 34.477 -8.954 1.00 87.44 417 GLY A C 1
ATOM 3347 O O . GLY A 1 417 ? -11.926 35.042 -9.929 1.00 87.44 417 GLY A O 1
ATOM 3348 N N . ASN A 1 418 ? -10.126 34.214 -8.861 1.00 90.56 418 ASN A N 1
ATOM 3349 C CA . ASN A 1 418 ? -9.154 34.525 -9.906 1.00 90.56 418 ASN A CA 1
ATOM 3350 C C . ASN A 1 418 ? -8.343 33.276 -10.287 1.00 90.56 418 ASN A C 1
ATOM 3352 O O . ASN A 1 418 ? -7.859 32.534 -9.431 1.00 90.56 418 ASN A O 1
ATOM 3356 N N . SER A 1 419 ? -8.146 33.069 -11.585 1.00 92.06 419 SER A N 1
ATOM 3357 C CA . SER A 1 419 ? -7.294 32.029 -12.162 1.00 92.06 419 SER A CA 1
ATOM 3358 C C . SER A 1 419 ? -6.176 32.670 -12.980 1.00 92.06 419 SER A C 1
ATOM 3360 O O . SER A 1 419 ? -6.443 33.584 -13.758 1.00 92.06 419 SER A O 1
ATOM 3362 N N . LEU A 1 420 ? -4.944 32.175 -12.837 1.00 93.06 420 LEU A N 1
ATOM 3363 C CA . LEU A 1 420 ? -3.781 32.609 -13.613 1.00 93.06 420 LEU A CA 1
ATOM 3364 C C . LEU A 1 420 ? -3.034 31.404 -14.202 1.00 93.06 420 LEU A C 1
ATOM 3366 O O . LEU A 1 420 ? -2.510 30.572 -13.463 1.00 93.06 420 LEU A O 1
ATOM 3370 N N . LEU A 1 421 ? -2.960 31.316 -15.531 1.00 93.06 421 LEU A N 1
ATOM 3371 C CA . LEU A 1 421 ? -2.277 30.242 -16.263 1.00 93.06 421 LEU A CA 1
ATOM 3372 C C . LEU A 1 421 ? -0.921 30.708 -16.827 1.00 93.06 421 LEU A C 1
ATOM 3374 O O . LEU A 1 421 ? -0.861 31.681 -17.573 1.00 93.06 421 LEU A O 1
ATOM 3378 N N . PHE A 1 422 ? 0.167 29.995 -16.515 1.00 93.31 422 PHE A N 1
ATOM 3379 C CA . PHE A 1 422 ? 1.509 30.278 -17.046 1.00 93.31 422 PHE A CA 1
ATOM 3380 C C . PHE A 1 422 ? 1.759 29.529 -18.367 1.00 93.31 422 PHE A C 1
ATOM 3382 O O . PHE A 1 422 ? 2.097 28.336 -18.372 1.00 93.31 422 PHE A O 1
ATOM 3389 N N . ILE A 1 423 ? 1.642 30.245 -19.488 1.00 90.88 423 ILE A N 1
ATOM 3390 C CA . ILE A 1 423 ? 1.793 29.710 -20.849 1.00 90.88 423 ILE A CA 1
ATOM 3391 C C . ILE A 1 423 ? 3.153 30.129 -21.423 1.00 90.88 423 ILE A C 1
ATOM 3393 O O . ILE A 1 423 ? 3.548 31.286 -21.306 1.00 90.88 423 ILE A O 1
ATOM 3397 N N . THR A 1 424 ? 3.875 29.210 -22.071 1.00 89.31 424 THR A N 1
ATOM 3398 C CA . THR A 1 424 ? 5.085 29.579 -22.833 1.00 89.31 424 THR A CA 1
ATOM 3399 C C . THR A 1 424 ? 4.706 30.155 -24.206 1.00 89.31 424 THR A C 1
ATOM 3401 O O . THR A 1 424 ? 3.691 29.735 -24.766 1.00 89.31 424 THR A O 1
ATOM 3404 N N . PRO A 1 425 ? 5.515 31.034 -24.829 1.00 86.94 425 PRO A N 1
ATOM 3405 C CA . PRO A 1 425 ? 5.186 31.623 -26.135 1.00 86.94 425 PRO A CA 1
ATOM 3406 C C . PRO A 1 425 ? 4.871 30.613 -27.253 1.00 86.94 425 PRO A C 1
ATOM 3408 O O . PRO A 1 425 ? 4.128 30.931 -28.171 1.00 86.94 425 PRO A O 1
ATOM 3411 N N . ARG A 1 426 ? 5.380 29.373 -27.168 1.00 82.62 426 ARG A N 1
ATOM 3412 C CA . ARG A 1 426 ? 5.089 28.285 -28.126 1.00 82.62 426 ARG A CA 1
ATOM 3413 C C . ARG A 1 426 ? 3.819 27.478 -27.820 1.00 82.62 426 ARG A C 1
ATOM 3415 O O . ARG A 1 426 ? 3.366 26.730 -28.675 1.00 82.62 426 ARG A O 1
ATOM 3422 N N . GLN A 1 427 ? 3.266 27.594 -26.614 1.00 84.94 427 GLN A N 1
ATOM 3423 C CA . GLN A 1 427 ? 2.014 26.939 -26.200 1.00 84.94 427 GLN A CA 1
ATOM 3424 C C . GLN A 1 427 ? 0.783 27.832 -26.389 1.00 84.94 427 GLN A C 1
ATOM 3426 O O . GLN A 1 427 ? -0.335 27.320 -26.391 1.00 84.94 427 GLN A O 1
ATOM 3431 N N . HIS A 1 428 ? 0.999 29.141 -26.538 1.00 87.00 428 HIS A N 1
ATOM 3432 C CA . HIS A 1 428 ? -0.015 30.187 -26.657 1.00 87.00 428 HIS A CA 1
ATOM 3433 C C . HIS A 1 428 ? -1.126 29.840 -27.659 1.00 87.00 428 HIS A C 1
ATOM 3435 O O . HIS A 1 428 ? -2.271 29.639 -27.257 1.00 87.00 428 HIS A O 1
ATOM 3441 N N . ASP A 1 429 ? -0.778 29.701 -28.937 1.00 85.00 429 ASP A N 1
ATOM 3442 C CA . ASP A 1 429 ? -1.759 29.671 -30.027 1.00 85.00 429 ASP A CA 1
ATOM 3443 C C . ASP A 1 429 ? -2.673 28.435 -29.972 1.00 85.00 429 ASP A C 1
ATOM 3445 O O . ASP A 1 429 ? -3.891 28.537 -30.126 1.00 85.00 429 ASP A O 1
ATOM 3449 N N . GLU A 1 430 ? -2.108 27.253 -29.701 1.00 85.00 430 GLU A N 1
ATOM 3450 C CA . GLU A 1 430 ? -2.885 26.012 -29.623 1.00 85.00 430 GLU A CA 1
ATOM 3451 C C . GLU A 1 430 ? -3.693 25.918 -28.318 1.00 85.00 430 GLU A C 1
ATOM 3453 O O . GLU A 1 430 ? -4.848 25.492 -28.361 1.00 85.00 430 GLU A O 1
ATOM 3458 N N . MET A 1 431 ? -3.157 26.370 -27.173 1.00 86.00 431 MET A N 1
ATOM 3459 C CA . MET A 1 431 ? -3.906 26.359 -25.908 1.00 86.00 431 MET A CA 1
ATOM 3460 C C . MET A 1 431 ? -5.068 27.361 -25.928 1.00 86.00 431 MET A C 1
ATOM 3462 O O . MET A 1 431 ? -6.177 27.018 -25.521 1.00 86.00 431 MET A O 1
ATOM 3466 N N . ILE A 1 432 ? -4.869 28.566 -26.469 1.00 86.56 432 ILE A N 1
ATOM 3467 C CA . ILE A 1 432 ? -5.952 29.549 -26.615 1.00 86.56 432 ILE A CA 1
ATOM 3468 C C . ILE A 1 432 ? -6.994 29.058 -27.626 1.00 86.56 432 ILE A C 1
ATOM 3470 O O . ILE A 1 432 ? -8.188 29.147 -27.346 1.00 86.56 432 ILE A O 1
ATOM 3474 N N . SER A 1 433 ? -6.579 28.439 -28.740 1.00 87.12 433 SER A N 1
ATOM 3475 C CA . SER A 1 433 ? -7.518 27.812 -29.682 1.00 87.12 433 SER A CA 1
ATOM 3476 C C . SER A 1 433 ? -8.369 26.715 -29.025 1.00 87.12 433 SER A C 1
ATOM 3478 O O . SER A 1 433 ? -9.544 26.570 -29.362 1.00 87.12 433 SER A O 1
ATOM 3480 N N . LEU A 1 434 ? -7.808 25.944 -28.087 1.00 84.31 434 LEU A N 1
ATOM 3481 C CA . LEU A 1 434 ? -8.543 24.933 -27.319 1.00 84.31 434 LEU A CA 1
ATOM 3482 C C . LEU A 1 434 ? -9.524 25.564 -26.318 1.00 84.31 434 LEU A C 1
ATOM 3484 O O . LEU A 1 434 ? -10.685 25.162 -26.289 1.00 84.31 434 LEU A O 1
ATOM 3488 N N . LEU A 1 435 ? -9.103 26.582 -25.561 1.00 84.62 435 LEU A N 1
ATOM 3489 C CA . LEU A 1 435 ? -9.964 27.283 -24.597 1.00 84.62 435 LEU A CA 1
ATOM 3490 C C . LEU A 1 435 ? -11.143 27.998 -25.283 1.00 84.62 435 LEU A C 1
ATOM 3492 O O . LEU A 1 435 ? -12.287 27.870 -24.834 1.00 84.62 435 LEU A O 1
ATOM 3496 N N . GLN A 1 436 ? -10.893 28.653 -26.422 1.00 84.31 436 GLN A N 1
ATOM 3497 C CA . GLN A 1 436 ? -11.926 29.284 -27.253 1.00 84.31 436 GLN A CA 1
ATOM 3498 C C . GLN A 1 436 ? -12.949 28.263 -27.776 1.00 84.31 436 GLN A C 1
ATOM 3500 O O . GLN A 1 436 ? -14.148 28.511 -27.686 1.00 84.31 436 GLN A O 1
ATOM 3505 N N . LYS A 1 437 ? -12.509 27.080 -28.236 1.00 83.19 437 LYS A N 1
ATOM 3506 C CA . LYS A 1 437 ? -13.405 25.979 -28.661 1.00 83.19 437 LYS A CA 1
ATOM 3507 C C . LYS A 1 437 ? -14.290 25.425 -27.536 1.00 83.19 437 LYS A C 1
ATOM 3509 O O . LYS A 1 437 ? -15.289 24.778 -27.829 1.00 83.19 437 LYS A O 1
ATOM 3514 N N . SER A 1 438 ? -13.930 25.656 -26.273 1.00 75.75 438 SER A N 1
ATOM 3515 C CA . SER A 1 438 ? -14.706 25.258 -25.087 1.00 75.75 438 SER A CA 1
ATOM 3516 C C . SER A 1 438 ? -15.537 26.392 -24.460 1.00 75.75 438 SER A C 1
ATOM 3518 O O . SER A 1 438 ? -16.038 26.236 -23.342 1.00 75.75 438 SER A O 1
ATOM 3520 N N . ASN A 1 439 ? -15.685 27.524 -25.166 1.00 80.25 439 ASN A N 1
ATOM 3521 C CA . ASN A 1 439 ? -16.398 28.729 -24.720 1.00 80.25 439 ASN A CA 1
ATOM 3522 C C . ASN A 1 439 ? -15.905 29.267 -23.360 1.00 80.25 439 ASN A C 1
ATOM 3524 O O . ASN A 1 439 ? -16.700 29.673 -22.509 1.00 80.25 439 ASN A O 1
ATOM 3528 N N . ILE A 1 440 ? -14.584 29.256 -23.140 1.00 82.19 440 ILE A N 1
ATOM 3529 C CA . ILE A 1 440 ? -13.951 29.797 -21.929 1.00 82.19 440 ILE A CA 1
ATOM 3530 C C . ILE A 1 440 ? -13.376 31.192 -22.238 1.00 82.19 440 ILE A C 1
ATOM 3532 O O . ILE A 1 440 ? -12.443 31.288 -23.040 1.00 82.19 440 ILE A O 1
ATOM 3536 N N . PRO A 1 441 ? -13.886 32.277 -21.620 1.00 81.88 441 PRO A N 1
ATOM 3537 C CA . PRO A 1 441 ? -13.281 33.602 -21.735 1.00 81.88 441 PRO A CA 1
ATOM 3538 C C . PRO A 1 441 ? -11.977 33.662 -20.925 1.00 81.88 441 PRO A C 1
ATOM 3540 O O . PRO A 1 441 ? -11.938 33.205 -19.783 1.00 81.88 441 PRO A O 1
ATOM 3543 N N . ILE A 1 442 ? -10.914 34.232 -21.500 1.00 85.12 442 ILE A N 1
ATOM 3544 C CA . ILE A 1 442 ? -9.617 34.395 -20.827 1.00 85.12 442 ILE A CA 1
ATOM 3545 C C . ILE A 1 442 ? -8.930 35.708 -21.247 1.00 85.12 442 ILE A C 1
ATOM 3547 O O . ILE A 1 442 ? -8.961 36.079 -22.419 1.00 85.12 442 ILE A O 1
ATOM 3551 N N . GLU A 1 443 ? -8.322 36.410 -20.289 1.00 89.19 443 GLU A N 1
ATOM 3552 C CA . GLU A 1 443 ? -7.679 37.725 -20.460 1.00 89.19 443 GLU A CA 1
ATOM 3553 C C . GLU A 1 443 ? -6.134 37.618 -20.437 1.00 89.19 443 GLU A C 1
ATOM 3555 O O . GLU A 1 443 ? -5.573 36.791 -19.713 1.00 89.19 443 GLU A O 1
ATOM 3560 N N . GLU A 1 444 ? -5.419 38.461 -21.197 1.00 88.88 444 GLU A N 1
ATOM 3561 C CA . GLU A 1 444 ? -3.948 38.557 -21.115 1.00 88.88 444 GLU A CA 1
ATOM 3562 C C . GLU A 1 444 ? -3.533 39.393 -19.890 1.00 88.88 444 GLU A C 1
ATOM 3564 O O . GLU A 1 444 ? -3.800 40.592 -19.817 1.00 88.88 444 GLU A O 1
ATOM 3569 N N . SER A 1 445 ? -2.815 38.780 -18.948 1.00 85.75 445 SER A N 1
ATOM 3570 C CA . SER A 1 445 ? -2.198 39.454 -17.804 1.00 85.75 445 SER A CA 1
ATOM 3571 C C . SER A 1 445 ? -0.725 39.738 -18.089 1.00 85.75 445 SER A C 1
ATOM 3573 O O . SER A 1 445 ? 0.131 38.856 -17.975 1.00 85.75 445 SER A O 1
ATOM 3575 N N . ARG A 1 446 ? -0.409 40.996 -18.406 1.00 78.94 446 ARG A N 1
ATOM 3576 C CA . ARG A 1 446 ? 0.974 41.466 -18.574 1.00 78.94 446 ARG A CA 1
ATOM 3577 C C . ARG A 1 446 ? 1.631 41.659 -17.209 1.00 78.94 446 ARG A C 1
ATOM 3579 O O . ARG A 1 446 ? 1.094 42.360 -16.358 1.00 78.94 446 ARG A O 1
ATOM 3586 N N . ILE A 1 447 ? 2.782 41.023 -17.004 1.00 76.88 447 ILE A N 1
ATOM 3587 C CA . ILE A 1 447 ? 3.569 41.135 -15.771 1.00 76.88 447 ILE A CA 1
ATOM 3588 C C . ILE A 1 447 ? 4.595 42.255 -15.952 1.00 76.88 447 ILE A C 1
ATOM 3590 O O . ILE A 1 447 ? 5.386 42.218 -16.894 1.00 76.88 447 ILE A O 1
ATOM 3594 N N . ASP A 1 448 ? 4.612 43.231 -15.043 1.00 74.19 448 ASP A N 1
ATOM 3595 C CA . ASP A 1 448 ? 5.627 44.286 -15.050 1.00 74.19 448 ASP A CA 1
ATOM 3596 C C . ASP A 1 448 ? 7.018 43.692 -14.765 1.00 74.19 448 ASP A C 1
ATOM 3598 O O . ASP A 1 448 ? 7.219 43.140 -13.675 1.00 74.19 448 ASP A O 1
ATOM 3602 N N . PRO A 1 449 ? 8.020 43.840 -15.655 1.00 71.88 449 PRO A N 1
ATOM 3603 C CA . PRO A 1 449 ? 9.344 43.244 -15.450 1.00 71.88 449 PRO A CA 1
ATOM 3604 C C . PRO A 1 449 ? 10.046 43.791 -14.197 1.00 71.88 449 PRO A C 1
ATOM 3606 O O . PRO A 1 449 ? 10.772 43.065 -13.525 1.00 71.88 449 PRO A O 1
ATOM 3609 N N . ASN A 1 450 ? 9.750 45.037 -13.808 1.00 70.00 450 ASN A N 1
ATOM 3610 C CA . ASN A 1 450 ? 10.254 45.660 -12.579 1.00 70.00 450 ASN A CA 1
ATOM 3611 C C . ASN A 1 450 ? 9.711 45.013 -11.284 1.00 70.00 450 ASN A C 1
ATOM 3613 O O . ASN A 1 450 ? 10.238 45.283 -10.205 1.00 70.00 450 ASN A O 1
ATOM 3617 N N . SER A 1 451 ? 8.667 44.178 -11.365 1.00 74.56 451 SER A N 1
ATOM 3618 C CA . SER A 1 451 ? 8.123 43.424 -10.223 1.00 74.56 451 SER A CA 1
ATOM 3619 C C . SER A 1 451 ? 8.806 42.065 -10.007 1.00 74.56 451 SER A C 1
ATOM 3621 O O . SER A 1 451 ? 8.635 41.440 -8.953 1.00 74.56 451 SER A O 1
ATOM 3623 N N . ILE A 1 452 ? 9.589 41.592 -10.983 1.00 80.62 452 ILE A N 1
ATOM 3624 C CA . ILE A 1 452 ? 10.203 40.262 -10.970 1.00 80.62 452 ILE A CA 1
ATOM 3625 C C . ILE A 1 452 ? 11.466 40.288 -10.103 1.00 80.62 452 ILE A C 1
ATOM 3627 O O . ILE A 1 452 ? 12.428 41.003 -10.383 1.00 80.62 452 ILE A O 1
ATOM 3631 N N . LYS A 1 453 ? 11.482 39.478 -9.042 1.00 83.62 453 LYS A N 1
ATOM 3632 C CA . LYS A 1 453 ? 12.652 39.290 -8.175 1.00 83.62 453 LYS A CA 1
ATOM 3633 C C . LYS A 1 453 ? 13.429 38.056 -8.605 1.00 83.62 453 LYS A C 1
ATOM 3635 O O . LYS A 1 453 ? 12.841 37.034 -8.943 1.00 83.62 453 LYS A O 1
ATOM 3640 N N . ASP A 1 454 ? 14.756 38.143 -8.574 1.00 84.69 454 ASP A N 1
ATOM 3641 C CA . ASP A 1 454 ? 15.624 37.093 -9.108 1.00 84.69 454 ASP A CA 1
ATOM 3642 C C . ASP A 1 454 ? 16.195 36.189 -8.001 1.00 84.69 454 ASP A C 1
ATOM 3644 O O . ASP A 1 454 ? 17.241 36.450 -7.403 1.00 84.69 454 ASP A O 1
ATOM 3648 N N . ILE A 1 455 ? 15.479 35.102 -7.704 1.00 88.88 455 ILE A N 1
ATOM 3649 C CA . ILE A 1 455 ? 15.748 34.222 -6.552 1.00 88.88 455 ILE A CA 1
ATOM 3650 C C . ILE A 1 455 ? 16.883 33.223 -6.849 1.00 88.88 455 ILE A C 1
ATOM 3652 O O . ILE A 1 455 ? 17.396 32.565 -5.940 1.00 88.88 455 ILE A O 1
ATOM 3656 N N . ARG A 1 456 ? 17.360 33.143 -8.102 1.00 89.38 456 ARG A N 1
ATOM 3657 C CA . ARG A 1 456 ? 18.431 32.227 -8.549 1.00 89.38 456 ARG A CA 1
ATOM 3658 C C . ARG A 1 456 ? 19.669 32.250 -7.643 1.00 89.38 456 ARG A C 1
ATOM 3660 O O . ARG A 1 456 ? 20.243 31.199 -7.360 1.00 89.38 456 ARG A O 1
ATOM 3667 N N . VAL A 1 457 ? 20.067 33.421 -7.139 1.00 89.50 457 VAL A N 1
ATOM 3668 C CA . VAL A 1 457 ? 21.213 33.564 -6.217 1.00 89.50 457 VAL A CA 1
ATOM 3669 C C . VAL A 1 457 ? 20.932 32.924 -4.851 1.00 89.50 457 VAL A C 1
ATOM 3671 O O . VAL A 1 457 ? 21.769 32.182 -4.336 1.00 89.50 457 VAL A O 1
ATOM 3674 N N . GLN A 1 458 ? 19.743 33.154 -4.289 1.00 89.06 458 GLN A N 1
ATOM 3675 C CA . GLN A 1 458 ? 19.330 32.612 -2.989 1.00 89.06 458 GLN A CA 1
ATOM 3676 C C . GLN A 1 458 ? 19.146 31.086 -3.058 1.00 89.06 458 GLN A C 1
ATOM 3678 O O . GLN A 1 458 ? 19.616 30.359 -2.183 1.00 89.06 458 GLN A O 1
ATOM 3683 N N . LEU A 1 459 ? 18.564 30.577 -4.151 1.00 90.88 459 LEU A N 1
ATOM 3684 C CA . LEU A 1 459 ? 18.453 29.139 -4.417 1.00 90.88 459 LEU A CA 1
ATOM 3685 C C . LEU A 1 459 ? 19.828 28.474 -4.554 1.00 90.88 459 LEU A C 1
ATOM 3687 O O . LEU A 1 459 ? 20.067 27.443 -3.928 1.00 90.88 459 LEU A O 1
ATOM 3691 N N . ARG A 1 460 ? 20.772 29.067 -5.301 1.00 91.62 460 ARG A N 1
ATOM 3692 C CA . ARG A 1 460 ? 22.151 28.546 -5.397 1.00 91.62 460 ARG A CA 1
ATOM 3693 C C . ARG A 1 460 ? 22.832 28.449 -4.022 1.00 91.62 460 ARG A C 1
ATOM 3695 O O . ARG A 1 460 ? 23.562 27.483 -3.800 1.00 91.62 460 ARG A O 1
ATOM 3702 N N . ALA A 1 461 ? 22.575 29.388 -3.104 1.00 90.50 461 ALA A N 1
ATOM 3703 C CA . ALA A 1 461 ? 23.080 29.332 -1.729 1.00 90.50 461 ALA A CA 1
ATOM 3704 C C . ALA A 1 461 ? 22.454 28.172 -0.928 1.00 90.50 461 ALA A C 1
ATOM 3706 O O . ALA A 1 461 ? 23.182 27.306 -0.438 1.00 90.50 461 ALA A O 1
ATOM 3707 N N . LEU A 1 462 ? 21.119 28.068 -0.897 1.00 89.94 462 LEU A N 1
ATOM 3708 C CA . LEU A 1 462 ? 20.410 26.968 -0.220 1.00 89.94 462 LEU A CA 1
ATOM 3709 C C . LEU A 1 462 ? 20.798 25.581 -0.768 1.00 89.94 462 LEU A C 1
ATOM 3711 O O . LEU A 1 462 ? 20.879 24.612 -0.013 1.00 89.94 462 LEU A O 1
ATOM 3715 N N . LEU A 1 463 ? 21.088 25.470 -2.069 1.00 90.56 463 LEU A N 1
ATOM 3716 C CA . LEU A 1 463 ? 21.555 24.240 -2.730 1.00 90.56 463 LEU A CA 1
ATOM 3717 C C . LEU A 1 463 ? 23.068 23.977 -2.605 1.00 90.56 463 LEU A C 1
ATOM 3719 O O . LEU A 1 463 ? 23.558 22.926 -3.055 1.00 90.56 463 LEU A O 1
ATOM 3723 N N . ALA A 1 464 ? 23.828 24.915 -2.041 1.00 88.50 464 ALA A N 1
ATOM 3724 C CA . ALA A 1 464 ? 25.192 24.690 -1.575 1.00 88.50 464 ALA A CA 1
ATOM 3725 C C . ALA A 1 464 ? 25.190 24.166 -0.130 1.00 88.50 464 ALA A C 1
ATOM 3727 O O . ALA A 1 464 ? 25.916 23.218 0.164 1.00 88.50 464 ALA A O 1
ATOM 3728 N N . GLU A 1 465 ? 24.328 24.725 0.721 1.00 89.38 465 GLU A N 1
ATOM 3729 C CA . GLU A 1 465 ? 24.133 24.330 2.118 1.00 89.38 465 GLU A CA 1
ATOM 3730 C C . GLU A 1 465 ? 23.474 22.944 2.257 1.00 89.38 465 GLU A C 1
ATOM 3732 O O . GLU A 1 465 ? 24.003 22.052 2.925 1.00 89.38 465 GLU A O 1
ATOM 3737 N N . SER A 1 466 ? 22.343 22.717 1.580 1.00 88.12 466 SER A N 1
ATOM 3738 C CA . SER A 1 466 ? 21.513 21.524 1.779 1.00 88.12 466 SER A CA 1
ATOM 3739 C C . SER A 1 466 ? 21.676 20.477 0.662 1.00 88.12 466 SER A C 1
ATOM 3741 O O . SER A 1 466 ? 21.200 20.601 -0.472 1.00 88.12 466 SER A O 1
ATOM 3743 N N . SER A 1 467 ? 22.352 19.370 0.997 1.00 87.88 467 SER A N 1
ATOM 3744 C CA . SER A 1 467 ? 22.642 18.277 0.052 1.00 87.88 467 SER A CA 1
ATOM 3745 C C . SER A 1 467 ? 21.380 17.616 -0.520 1.00 87.88 467 SER A C 1
ATOM 3747 O O . SER A 1 467 ? 21.386 17.153 -1.661 1.00 87.88 467 SER A O 1
ATOM 3749 N N . ASP A 1 468 ? 20.297 17.558 0.254 1.00 89.00 468 ASP A N 1
ATOM 3750 C CA . ASP A 1 468 ? 19.088 16.811 -0.103 1.00 89.00 468 ASP A CA 1
ATOM 3751 C C . ASP A 1 468 ? 18.082 17.640 -0.903 1.00 89.00 468 ASP A C 1
ATOM 3753 O O . ASP A 1 468 ? 17.530 17.119 -1.876 1.00 89.00 468 ASP A O 1
ATOM 3757 N N . LEU A 1 469 ? 17.973 18.947 -0.640 1.00 89.81 469 LEU A N 1
ATOM 3758 C CA . LEU A 1 469 ? 17.251 19.875 -1.517 1.00 89.81 469 LEU A CA 1
ATOM 3759 C C . LEU A 1 469 ? 17.869 19.868 -2.927 1.00 89.81 469 LEU A C 1
ATOM 3761 O O . LEU A 1 469 ? 17.153 19.813 -3.922 1.00 89.81 469 LEU A O 1
ATOM 3765 N N . LYS A 1 470 ? 19.204 19.773 -3.027 1.00 91.69 470 LYS A N 1
ATOM 3766 C CA . LYS A 1 470 ? 19.936 19.624 -4.301 1.00 91.69 470 LYS A CA 1
ATOM 3767 C C . LYS A 1 470 ? 19.621 18.318 -5.031 1.00 91.69 470 LYS A C 1
ATOM 3769 O O . LYS A 1 470 ? 19.484 18.312 -6.255 1.00 91.69 470 LYS A O 1
ATOM 3774 N N . LYS A 1 471 ? 19.463 17.209 -4.299 1.00 90.75 471 LYS A N 1
ATOM 3775 C CA . LYS A 1 471 ? 18.989 15.934 -4.871 1.00 90.75 471 LYS A CA 1
ATOM 3776 C C . LYS A 1 471 ? 17.535 16.062 -5.335 1.00 90.75 471 LYS A C 1
ATOM 3778 O O . LYS A 1 471 ? 17.182 15.460 -6.344 1.00 90.75 471 LYS A O 1
ATOM 3783 N N . ASN A 1 472 ? 16.701 16.828 -4.634 1.00 91.75 472 ASN A N 1
ATOM 3784 C CA . ASN A 1 472 ? 15.298 17.030 -4.991 1.00 91.75 472 ASN A CA 1
ATOM 3785 C C . ASN A 1 472 ? 15.138 17.965 -6.205 1.00 91.75 472 ASN A C 1
ATOM 3787 O O . ASN A 1 472 ? 14.408 17.595 -7.118 1.00 91.75 472 ASN A O 1
ATOM 3791 N N . ALA A 1 473 ? 15.928 19.038 -6.320 1.00 93.25 473 ALA A N 1
ATOM 3792 C CA . ALA A 1 473 ? 16.047 19.873 -7.523 1.00 93.25 473 ALA A CA 1
ATOM 3793 C C . ALA A 1 473 ? 16.477 19.066 -8.767 1.00 93.25 473 ALA A C 1
ATOM 3795 O O . ALA A 1 473 ? 15.897 19.172 -9.846 1.00 93.25 473 ALA A O 1
ATOM 3796 N N . GLN A 1 474 ? 17.469 18.179 -8.627 1.00 92.31 474 GLN A N 1
ATOM 3797 C CA . GLN A 1 474 ? 17.872 17.298 -9.732 1.00 92.31 474 GLN A CA 1
ATOM 3798 C C . GLN A 1 474 ? 16.787 16.273 -10.103 1.00 92.31 474 GLN A C 1
ATOM 3800 O O . GLN A 1 474 ? 16.708 15.863 -11.261 1.00 92.31 474 GLN A O 1
ATOM 3805 N N . LYS A 1 475 ? 15.945 15.850 -9.148 1.00 91.44 475 LYS A N 1
ATOM 3806 C CA . LYS A 1 475 ? 14.801 14.959 -9.405 1.00 91.44 475 LYS A CA 1
ATOM 3807 C C . LYS A 1 475 ? 13.613 15.701 -10.025 1.00 91.44 475 LYS A C 1
ATOM 3809 O O . LYS A 1 475 ? 12.954 15.097 -10.863 1.00 91.44 475 LYS A O 1
ATOM 3814 N N . SER A 1 476 ? 13.334 16.951 -9.643 1.00 93.50 476 SER A N 1
ATOM 3815 C CA . SER A 1 476 ? 12.203 17.741 -10.155 1.00 93.50 476 SER A CA 1
ATOM 3816 C C . SER A 1 476 ? 12.380 18.079 -11.634 1.00 93.50 476 SER A C 1
ATOM 3818 O O . SER A 1 476 ? 11.523 17.714 -12.434 1.00 93.50 476 SER A O 1
ATOM 3820 N N . VAL A 1 477 ? 13.536 18.630 -12.023 1.00 92.31 477 VAL A N 1
ATOM 3821 C CA . VAL A 1 477 ? 13.884 18.909 -13.431 1.00 92.31 477 VAL A CA 1
ATOM 3822 C C . VAL A 1 477 ? 13.781 17.638 -14.287 1.00 92.31 477 VAL A C 1
ATOM 3824 O O . VAL A 1 477 ? 13.169 17.626 -15.352 1.00 92.31 477 VAL A O 1
ATOM 3827 N N . VAL A 1 478 ? 14.314 16.515 -13.791 1.00 91.56 478 VAL A N 1
ATOM 3828 C CA . VAL A 1 478 ? 14.267 15.216 -14.487 1.00 91.56 478 VAL A CA 1
ATOM 3829 C C . VAL A 1 478 ? 12.871 14.567 -14.468 1.00 91.56 478 VAL A C 1
ATOM 3831 O O . VAL A 1 478 ? 12.637 13.644 -15.252 1.00 91.56 478 VAL A O 1
ATOM 3834 N N . ALA A 1 479 ? 11.953 15.007 -13.603 1.00 90.38 479 ALA A N 1
ATOM 3835 C CA . ALA A 1 479 ? 10.558 14.568 -13.587 1.00 90.38 479 ALA A CA 1
ATOM 3836 C C . ALA A 1 479 ? 9.708 15.378 -14.577 1.00 90.38 479 ALA A C 1
ATOM 3838 O O . ALA A 1 479 ? 9.020 14.765 -15.389 1.00 90.38 479 ALA A O 1
ATOM 3839 N N . TYR A 1 480 ? 9.828 16.710 -14.581 1.00 91.12 480 TYR A N 1
ATOM 3840 C CA . TYR A 1 480 ? 9.128 17.602 -15.516 1.00 91.12 480 TYR A CA 1
ATOM 3841 C C . TYR A 1 480 ? 9.384 17.215 -16.982 1.00 91.12 480 TYR A C 1
ATOM 3843 O O . TYR A 1 480 ? 8.465 16.991 -17.767 1.00 91.12 480 TYR A O 1
ATOM 3851 N N . LEU A 1 481 ? 10.651 16.976 -17.332 1.00 89.69 481 LEU A N 1
ATOM 3852 C CA . LEU A 1 481 ? 11.033 16.540 -18.680 1.00 89.69 481 LEU A CA 1
ATOM 3853 C C . LEU A 1 481 ? 10.474 15.154 -19.061 1.00 89.69 481 LEU A C 1
ATOM 3855 O O . LEU A 1 481 ? 10.455 14.810 -20.241 1.00 89.69 481 LEU A O 1
ATOM 3859 N N . ARG A 1 482 ? 10.026 14.337 -18.093 1.00 88.06 482 ARG A N 1
ATOM 3860 C CA . ARG A 1 482 ? 9.318 13.071 -18.363 1.00 88.06 482 ARG A CA 1
ATOM 3861 C C . ARG A 1 482 ? 7.817 13.268 -18.517 1.00 88.06 482 ARG A C 1
ATOM 3863 O O . ARG A 1 482 ? 7.246 12.578 -19.352 1.00 88.06 482 ARG A O 1
ATOM 3870 N N . SER A 1 483 ? 7.183 14.166 -17.758 1.00 88.19 483 SER A N 1
ATOM 3871 C CA . SER A 1 483 ? 5.761 14.476 -17.962 1.00 88.19 483 SER A CA 1
ATOM 3872 C C . SER A 1 483 ? 5.547 15.101 -19.340 1.00 88.19 483 SER A C 1
ATOM 3874 O O . SER A 1 483 ? 4.730 14.584 -20.093 1.00 88.19 483 SER A O 1
ATOM 3876 N N . VAL A 1 484 ? 6.384 16.070 -19.740 1.00 87.31 484 VAL A N 1
ATOM 3877 C CA . VAL A 1 484 ? 6.370 16.648 -21.100 1.00 87.31 484 VAL A CA 1
ATOM 3878 C C . VAL A 1 484 ? 6.597 15.573 -22.179 1.00 87.31 484 VAL A C 1
ATOM 3880 O O . VAL A 1 484 ? 5.903 15.560 -23.188 1.00 87.31 484 VAL A O 1
ATOM 3883 N N . HIS A 1 485 ? 7.502 14.607 -21.960 1.00 85.50 485 HIS A N 1
ATOM 3884 C CA . HIS A 1 485 ? 7.705 13.476 -22.887 1.00 85.50 485 HIS A CA 1
ATOM 3885 C C . HIS A 1 485 ? 6.519 12.496 -22.949 1.00 85.50 485 HIS A C 1
ATOM 3887 O O . HIS A 1 485 ? 6.344 11.808 -23.954 1.00 85.50 485 HIS A O 1
ATOM 3893 N N . SER A 1 486 ? 5.733 12.393 -21.875 1.00 83.94 486 SER A N 1
ATOM 3894 C CA . SER A 1 486 ? 4.624 11.442 -21.744 1.00 83.94 486 SER A CA 1
ATOM 3895 C C . SER A 1 486 ? 3.270 12.004 -22.194 1.00 83.94 486 SER A C 1
ATOM 3897 O O . SER A 1 486 ? 2.306 11.242 -22.284 1.00 83.94 486 SER A O 1
ATOM 3899 N N . MET A 1 487 ? 3.173 13.310 -22.446 1.00 82.50 487 MET A N 1
ATOM 3900 C CA . MET A 1 487 ? 1.943 13.967 -22.888 1.00 82.50 487 MET A CA 1
ATOM 3901 C C . MET A 1 487 ? 1.595 13.599 -24.340 1.00 82.50 487 MET A C 1
ATOM 3903 O O . MET A 1 487 ? 2.459 13.498 -25.212 1.00 82.50 487 MET A O 1
ATOM 3907 N N . ARG A 1 488 ? 0.297 13.391 -24.604 1.00 77.94 488 ARG A N 1
ATOM 3908 C CA . ARG A 1 488 ? -0.223 12.987 -25.926 1.00 77.94 488 ARG A CA 1
ATOM 3909 C C . ARG A 1 488 ? -0.105 14.111 -26.962 1.00 77.94 488 ARG A C 1
ATOM 3911 O O . ARG A 1 488 ? 0.280 13.861 -28.104 1.00 77.94 488 ARG A O 1
ATOM 3918 N N . ASN A 1 489 ? -0.391 15.344 -26.544 1.00 80.12 489 ASN A N 1
ATOM 3919 C CA . ASN A 1 489 ? -0.461 16.531 -27.397 1.00 80.12 489 ASN A CA 1
ATOM 3920 C C . ASN A 1 489 ? 0.943 17.081 -27.707 1.00 80.12 489 ASN A C 1
ATOM 3922 O O . ASN A 1 489 ? 1.382 18.088 -27.162 1.00 80.12 489 ASN A O 1
ATOM 3926 N N . LYS A 1 490 ? 1.669 16.401 -28.600 1.00 78.44 490 LYS A N 1
ATOM 3927 C CA . LYS A 1 490 ? 3.064 16.722 -28.970 1.00 78.44 490 LYS A CA 1
ATOM 3928 C C . LYS A 1 490 ? 3.269 18.064 -29.685 1.00 78.44 490 LYS A C 1
ATOM 3930 O O . LYS A 1 490 ? 4.421 18.405 -29.929 1.00 78.44 490 LYS A O 1
ATOM 3935 N N . LYS A 1 491 ? 2.194 18.775 -30.039 1.00 75.31 491 LYS A N 1
ATOM 3936 C CA . LYS A 1 491 ? 2.216 20.150 -30.559 1.00 75.31 491 LYS A CA 1
ATOM 3937 C C . LYS A 1 491 ? 2.365 21.144 -29.386 1.00 75.31 491 LYS A C 1
ATOM 3939 O O . LYS A 1 491 ? 3.408 21.773 -29.269 1.00 75.31 491 LYS A O 1
ATOM 3944 N N . LEU A 1 492 ? 1.446 21.124 -28.412 1.00 77.94 492 LEU A N 1
ATOM 3945 C CA . LEU A 1 492 ? 1.598 21.802 -27.107 1.00 77.94 492 LEU A CA 1
ATOM 3946 C C . LEU A 1 492 ? 2.910 21.462 -26.365 1.00 77.94 492 LEU A C 1
ATOM 3948 O O . LEU A 1 492 ? 3.489 22.313 -25.686 1.00 77.94 492 LEU A O 1
ATOM 3952 N N . PHE A 1 493 ? 3.370 20.208 -26.429 1.00 82.62 493 PHE A N 1
ATOM 3953 C CA . PHE A 1 493 ? 4.436 19.693 -25.557 1.00 82.62 493 PHE A CA 1
ATOM 3954 C C . PHE A 1 493 ? 5.700 19.277 -26.333 1.00 82.62 493 PHE A C 1
ATOM 3956 O O . PHE A 1 493 ? 6.015 18.098 -26.507 1.00 82.62 493 PHE A O 1
ATOM 3963 N N . HIS A 1 494 ? 6.457 20.280 -26.789 1.00 78.31 494 HIS A N 1
ATOM 3964 C CA . HIS A 1 494 ? 7.714 20.119 -27.530 1.00 78.31 494 HIS A CA 1
ATOM 3965 C C . HIS A 1 494 ? 8.964 20.045 -26.626 1.00 78.31 494 HIS A C 1
ATOM 3967 O O . HIS A 1 494 ? 9.468 21.058 -26.149 1.00 78.31 494 HIS A O 1
ATOM 3973 N N . LEU A 1 495 ? 9.564 18.857 -26.480 1.00 79.06 495 LEU A N 1
ATOM 3974 C CA . LEU A 1 495 ? 10.824 18.669 -25.728 1.00 79.06 495 LEU A CA 1
ATOM 3975 C C . LEU A 1 495 ? 12.040 19.399 -26.320 1.00 79.06 495 LEU A C 1
ATOM 3977 O O . LEU A 1 495 ? 12.935 19.794 -25.580 1.00 79.06 495 LEU A O 1
ATOM 3981 N N . SER A 1 496 ? 12.105 19.542 -27.646 1.00 75.94 496 SER A N 1
ATOM 3982 C CA . SER A 1 496 ? 13.211 20.212 -28.348 1.00 75.94 496 SER A CA 1
ATOM 3983 C C . SER A 1 496 ? 13.234 21.727 -28.126 1.00 75.94 496 SER A C 1
ATOM 3985 O O . SER A 1 496 ? 14.265 22.354 -28.347 1.00 75.94 496 SER A O 1
ATOM 3987 N N . ALA A 1 497 ? 12.118 22.309 -27.676 1.00 74.69 497 ALA A N 1
ATOM 3988 C CA . ALA A 1 497 ? 12.000 23.730 -27.373 1.00 74.69 497 ALA A CA 1
ATOM 3989 C C . ALA A 1 497 ? 12.641 24.125 -26.028 1.00 74.69 497 ALA A C 1
ATOM 3991 O O . ALA A 1 497 ? 12.902 25.308 -25.815 1.00 74.69 497 ALA A O 1
ATOM 3992 N N . ILE A 1 498 ? 12.879 23.159 -25.133 1.00 82.25 498 ILE A N 1
ATOM 3993 C CA . ILE A 1 498 ? 13.270 23.394 -23.738 1.00 82.25 498 ILE A CA 1
ATOM 3994 C C . ILE A 1 498 ? 14.795 23.485 -23.612 1.00 82.25 498 ILE A C 1
ATOM 3996 O O . ILE A 1 498 ? 15.500 22.478 -23.748 1.00 82.25 498 ILE A O 1
ATOM 4000 N N . ASN A 1 499 ? 15.329 24.666 -23.275 1.00 86.38 499 ASN A N 1
ATOM 4001 C CA . ASN A 1 499 ? 16.748 24.775 -22.935 1.00 86.38 499 ASN A CA 1
ATOM 4002 C C . ASN A 1 499 ? 17.020 24.210 -21.531 1.00 86.38 499 ASN A C 1
ATOM 4004 O O . ASN A 1 499 ? 16.899 24.885 -20.509 1.00 86.38 499 ASN A O 1
ATOM 4008 N N . LEU A 1 500 ? 17.465 22.952 -21.507 1.00 85.56 500 LEU A N 1
ATOM 4009 C CA . LEU A 1 500 ? 17.846 22.216 -20.302 1.00 85.56 500 LEU A CA 1
ATOM 4010 C C . LEU A 1 500 ? 18.869 22.953 -19.414 1.00 85.56 500 LEU A C 1
ATOM 4012 O O . LEU A 1 500 ? 18.887 22.707 -18.208 1.00 85.56 500 LEU A O 1
ATOM 4016 N N . LYS A 1 501 ? 19.735 23.814 -19.969 1.00 87.50 501 LYS A N 1
ATOM 4017 C CA . LYS A 1 501 ? 20.721 24.572 -19.178 1.00 87.50 501 LYS A CA 1
ATOM 4018 C C . LYS A 1 501 ? 20.021 25.622 -18.321 1.00 87.50 501 LYS A C 1
ATOM 4020 O O . LYS A 1 501 ? 20.092 25.551 -17.099 1.00 87.50 501 LYS A O 1
ATOM 4025 N N . ASP A 1 502 ? 19.302 26.528 -18.969 1.00 88.06 502 ASP A N 1
ATOM 4026 C CA . ASP A 1 502 ? 18.689 27.703 -18.350 1.00 88.06 502 ASP A CA 1
ATOM 4027 C C . ASP A 1 502 ? 17.571 27.277 -17.385 1.00 88.06 502 ASP A C 1
ATOM 4029 O O . ASP A 1 502 ? 17.482 27.780 -16.267 1.00 88.06 502 ASP A O 1
ATOM 4033 N N . TYR A 1 503 ? 16.799 26.245 -17.756 1.00 90.62 503 TYR A N 1
ATOM 4034 C CA . TYR A 1 503 ? 15.812 25.623 -16.868 1.00 90.62 503 TYR A CA 1
ATOM 4035 C C . TYR A 1 503 ? 16.448 24.902 -15.664 1.00 90.62 503 TYR A C 1
ATOM 4037 O O . TYR A 1 503 ? 15.853 24.837 -14.595 1.00 90.62 503 TYR A O 1
ATOM 4045 N N . SER A 1 504 ? 17.671 24.371 -15.784 1.00 91.31 504 SER A N 1
ATOM 4046 C CA . SER A 1 504 ? 18.384 23.846 -14.606 1.00 91.31 504 SER A CA 1
ATOM 4047 C C . SER A 1 504 ? 18.881 24.977 -13.699 1.00 91.31 504 SER A C 1
ATOM 4049 O O . SER A 1 504 ? 18.858 24.840 -12.475 1.00 91.31 504 SER A O 1
ATOM 4051 N N . ASP A 1 505 ? 19.322 26.091 -14.283 1.00 90.19 505 ASP A N 1
ATOM 4052 C CA . ASP A 1 505 ? 19.856 27.229 -13.536 1.00 90.19 505 ASP A CA 1
ATOM 4053 C C . ASP A 1 505 ? 18.770 28.034 -12.803 1.00 90.19 505 ASP A C 1
ATOM 4055 O O . ASP A 1 505 ? 19.020 28.522 -11.701 1.00 90.19 505 ASP A O 1
ATOM 4059 N N . SER A 1 506 ? 17.538 28.088 -13.327 1.00 90.31 506 SER A N 1
ATOM 4060 C CA . SER A 1 506 ? 16.392 28.654 -12.597 1.00 90.31 506 SER A CA 1
ATOM 4061 C C . SER A 1 506 ? 16.067 27.877 -11.315 1.00 90.31 506 SER A C 1
ATOM 4063 O O . SER A 1 506 ? 15.776 28.475 -10.282 1.00 90.31 506 SER A O 1
ATOM 4065 N N . TYR A 1 507 ? 16.246 26.552 -11.332 1.00 91.25 507 TYR A N 1
ATOM 4066 C CA . TYR A 1 507 ? 16.210 25.686 -10.146 1.00 91.25 507 TYR A CA 1
ATOM 4067 C C . TYR A 1 507 ? 17.487 25.786 -9.281 1.00 91.25 507 TYR A C 1
ATOM 4069 O O . TYR A 1 507 ? 17.648 25.011 -8.341 1.00 91.25 507 TYR A O 1
ATOM 4077 N N . GLY A 1 508 ? 18.414 26.705 -9.577 1.00 88.44 508 GLY A N 1
ATOM 4078 C CA . GLY A 1 508 ? 19.658 26.934 -8.834 1.00 88.44 508 GLY A CA 1
ATOM 4079 C C . GLY A 1 508 ? 20.771 25.903 -9.081 1.00 88.44 508 GLY A C 1
ATOM 4080 O O . GLY A 1 508 ? 21.739 25.842 -8.316 1.00 88.44 508 GLY A O 1
ATOM 4081 N N . LEU A 1 509 ? 20.663 25.058 -10.115 1.00 90.12 509 LEU A N 1
ATOM 4082 C CA . LEU A 1 509 ? 21.642 24.005 -10.398 1.00 90.12 509 LEU A CA 1
ATOM 4083 C C . LEU A 1 509 ? 22.778 24.497 -11.307 1.00 90.12 509 LEU A C 1
ATOM 4085 O O . LEU A 1 509 ? 22.628 24.573 -12.521 1.00 90.12 509 LEU A O 1
ATOM 4089 N N . ILE A 1 510 ? 23.971 24.652 -10.720 1.00 84.75 510 ILE A N 1
ATOM 4090 C CA . ILE A 1 510 ? 25.249 24.987 -11.396 1.00 84.75 510 ILE A CA 1
ATOM 4091 C C . ILE A 1 510 ? 25.552 24.093 -12.625 1.00 84.75 510 ILE A C 1
ATOM 4093 O O . ILE A 1 510 ? 26.303 24.483 -13.515 1.00 84.75 510 ILE A O 1
ATOM 4097 N N . ALA A 1 511 ? 25.004 22.874 -12.680 1.00 84.88 511 ALA A N 1
ATOM 4098 C CA . ALA A 1 511 ? 25.144 21.979 -13.824 1.00 84.88 511 ALA A CA 1
ATOM 4099 C C . ALA A 1 511 ? 23.872 21.153 -14.055 1.00 84.88 511 ALA A C 1
ATOM 4101 O O . ALA A 1 511 ? 23.328 20.555 -13.121 1.00 84.88 511 ALA A O 1
ATOM 4102 N N . ALA A 1 512 ? 23.453 21.064 -15.320 1.00 85.00 512 ALA A N 1
ATOM 4103 C CA . ALA A 1 512 ? 22.271 20.319 -15.735 1.00 85.00 512 ALA A CA 1
ATOM 4104 C C . ALA A 1 512 ? 22.369 18.804 -15.423 1.00 85.00 512 ALA A C 1
ATOM 4106 O O . ALA A 1 512 ? 23.420 18.184 -15.643 1.00 85.00 512 ALA A O 1
ATOM 4107 N N . PRO A 1 513 ? 21.283 18.165 -14.944 1.00 86.12 513 PRO A N 1
ATOM 4108 C CA . PRO A 1 513 ? 21.260 16.734 -14.656 1.00 86.12 513 PRO A CA 1
ATOM 4109 C C . PRO A 1 513 ? 21.245 15.891 -15.945 1.00 86.12 513 PRO A C 1
ATOM 4111 O O . PRO A 1 513 ? 20.657 16.267 -16.956 1.00 86.12 513 PRO A O 1
ATOM 4114 N N . ARG A 1 514 ? 21.872 14.704 -15.927 1.00 79.19 514 ARG A N 1
ATOM 4115 C CA . ARG A 1 514 ? 21.979 13.841 -17.123 1.00 79.19 514 ARG A CA 1
ATOM 4116 C C . ARG A 1 514 ? 20.690 13.064 -17.412 1.00 79.19 514 ARG A C 1
ATOM 4118 O O . ARG A 1 514 ? 20.351 12.110 -16.706 1.00 79.19 514 ARG A O 1
ATOM 4125 N N . VAL A 1 515 ? 20.011 13.433 -18.496 1.00 80.75 515 VAL A N 1
ATOM 4126 C CA . VAL A 1 515 ? 18.705 12.890 -18.897 1.00 80.75 515 VAL A CA 1
ATOM 4127 C C . VAL A 1 515 ? 18.856 11.673 -19.827 1.00 80.75 515 VAL A C 1
ATOM 4129 O O . VAL A 1 515 ? 18.906 11.780 -21.050 1.00 80.75 515 VAL A O 1
ATOM 4132 N N . ARG A 1 516 ? 18.895 10.469 -19.237 1.00 76.19 516 ARG A N 1
ATOM 4133 C CA . ARG A 1 516 ? 19.185 9.197 -19.941 1.00 76.19 516 ARG A CA 1
ATOM 4134 C C . ARG A 1 516 ? 18.204 8.775 -21.051 1.00 76.19 516 ARG A C 1
ATOM 4136 O O . ARG A 1 516 ? 18.510 7.807 -21.745 1.00 76.19 516 ARG A O 1
ATOM 4143 N N . PHE A 1 517 ? 17.026 9.391 -21.183 1.00 77.75 517 PHE A N 1
ATOM 4144 C CA . PHE A 1 517 ? 16.078 9.069 -22.265 1.00 77.75 517 PHE A CA 1
ATOM 4145 C C . PHE A 1 517 ? 16.315 9.939 -23.504 1.00 77.75 517 PHE A C 1
ATOM 4147 O O . PHE A 1 517 ? 16.475 9.380 -24.582 1.00 77.75 517 PHE A O 1
ATOM 4154 N N . LEU A 1 518 ? 16.539 11.249 -23.341 1.00 71.88 518 LEU A N 1
ATOM 4155 C CA . LEU A 1 518 ? 17.005 12.123 -24.428 1.00 71.88 518 LEU A CA 1
ATOM 4156 C C . LEU A 1 518 ? 18.306 11.585 -25.062 1.00 71.88 518 LEU A C 1
ATOM 4158 O O . LEU A 1 518 ? 18.424 11.514 -26.280 1.00 71.88 518 LEU A O 1
ATOM 4162 N N . GLU A 1 519 ? 19.237 11.065 -24.250 1.00 68.75 519 GLU A N 1
ATOM 4163 C CA . GLU A 1 519 ? 20.443 10.362 -24.729 1.00 68.75 519 GLU A CA 1
ATOM 4164 C C . GLU A 1 519 ? 20.183 9.079 -25.551 1.00 68.75 519 GLU A C 1
ATOM 4166 O O . GLU A 1 519 ? 21.111 8.592 -26.205 1.00 68.75 519 GLU A O 1
ATOM 4171 N N . LYS A 1 520 ? 18.997 8.466 -25.456 1.00 69.56 520 LYS A N 1
ATOM 4172 C CA . LYS A 1 520 ? 18.595 7.300 -26.262 1.00 69.56 520 LYS A CA 1
ATOM 4173 C C . LYS A 1 520 ? 17.872 7.738 -27.522 1.00 69.56 520 LYS A C 1
ATOM 4175 O O . LYS A 1 520 ? 18.147 7.184 -28.578 1.00 69.56 520 LYS A O 1
ATOM 4180 N N . ASP A 1 521 ? 16.985 8.718 -27.422 1.00 64.94 521 ASP A N 1
ATOM 4181 C CA . ASP A 1 521 ? 16.200 9.163 -28.568 1.00 64.94 521 ASP A CA 1
ATOM 4182 C C . ASP A 1 521 ? 17.067 9.971 -29.548 1.00 64.94 521 ASP A C 1
ATOM 4184 O O . ASP A 1 521 ? 16.996 9.716 -30.743 1.00 64.94 521 ASP A O 1
ATOM 4188 N N . ALA A 1 522 ? 18.044 10.753 -29.070 1.00 63.75 522 ALA A N 1
ATOM 4189 C CA . ALA A 1 522 ? 19.105 11.335 -29.909 1.00 63.75 522 ALA A CA 1
ATOM 4190 C C . ALA A 1 522 ? 20.105 10.300 -30.478 1.00 63.75 522 ALA A C 1
ATOM 4192 O O . ALA A 1 522 ? 20.880 10.611 -31.378 1.00 63.75 522 ALA A O 1
ATOM 4193 N N . LYS A 1 523 ? 20.122 9.060 -29.961 1.00 68.50 523 LYS A N 1
ATOM 4194 C CA . LYS A 1 523 ? 20.832 7.933 -30.601 1.00 68.50 523 LYS A CA 1
ATOM 4195 C C . LYS A 1 523 ? 19.942 7.189 -31.595 1.00 68.50 523 LYS A C 1
ATOM 4197 O O . LYS A 1 523 ? 20.467 6.639 -32.548 1.00 68.50 523 LYS A O 1
ATOM 4202 N N . ARG A 1 524 ? 18.620 7.194 -31.401 1.00 64.44 524 ARG A N 1
ATOM 4203 C CA . ARG A 1 524 ? 17.637 6.662 -32.355 1.00 64.44 524 ARG A CA 1
ATOM 4204 C C . ARG A 1 524 ? 17.450 7.575 -33.560 1.00 64.44 524 ARG A C 1
ATOM 4206 O O . ARG A 1 524 ? 17.310 7.044 -34.650 1.00 64.44 524 ARG A O 1
ATOM 4213 N N . SER A 1 525 ? 17.488 8.899 -33.387 1.00 58.09 525 SER A N 1
ATOM 4214 C CA . SER A 1 525 ? 17.501 9.843 -34.511 1.00 58.09 525 SER A CA 1
ATOM 4215 C C . SER A 1 525 ? 18.778 9.645 -35.326 1.00 58.09 525 SER A C 1
ATOM 4217 O O . SER A 1 525 ? 18.685 9.310 -36.493 1.00 58.09 525 SER A O 1
ATOM 4219 N N . LYS A 1 526 ? 19.952 9.613 -34.681 1.00 62.25 526 LYS A N 1
ATOM 4220 C CA . LYS A 1 526 ? 21.236 9.297 -35.337 1.00 62.25 526 LYS A CA 1
ATOM 4221 C C . LYS A 1 526 ? 21.333 7.893 -35.949 1.00 62.25 526 LYS A C 1
ATOM 4223 O O . LYS A 1 526 ? 22.170 7.682 -36.810 1.00 62.25 526 LYS A O 1
ATOM 4228 N N . GLN A 1 527 ? 20.494 6.943 -35.531 1.00 55.75 527 GLN A N 1
ATOM 4229 C CA . GLN A 1 527 ? 20.342 5.618 -36.162 1.00 55.75 527 GLN A CA 1
ATOM 4230 C C . GLN A 1 527 ? 19.215 5.557 -37.210 1.00 55.75 527 GLN A C 1
ATOM 4232 O O . GLN A 1 527 ? 18.973 4.492 -37.770 1.00 55.75 527 GLN A O 1
ATOM 4237 N N . LYS A 1 528 ? 18.508 6.667 -37.444 1.00 52.91 528 LYS A N 1
ATOM 4238 C CA . LYS A 1 528 ? 17.640 6.892 -38.604 1.00 52.91 528 LYS A CA 1
ATOM 4239 C C . LYS A 1 528 ? 18.342 7.772 -39.635 1.00 52.91 528 LYS A C 1
ATOM 4241 O O . LYS A 1 528 ? 18.376 7.398 -40.788 1.00 52.91 528 LYS A O 1
ATOM 4246 N N . GLU A 1 529 ? 18.968 8.866 -39.204 1.00 47.94 529 GLU A N 1
ATOM 4247 C CA . GLU A 1 529 ? 19.848 9.726 -40.008 1.00 47.94 529 GLU A CA 1
ATOM 4248 C C . GLU A 1 529 ? 20.917 8.863 -40.709 1.00 47.94 529 GLU A C 1
ATOM 4250 O O . GLU A 1 529 ? 20.887 8.741 -41.925 1.00 47.94 529 GLU A O 1
ATOM 4255 N N . ALA A 1 530 ? 21.717 8.095 -39.955 1.00 48.53 530 ALA A N 1
ATOM 4256 C CA . ALA A 1 530 ? 22.688 7.141 -40.512 1.00 48.53 530 ALA A CA 1
ATOM 4257 C C . ALA A 1 530 ? 22.070 5.840 -41.082 1.00 48.53 530 ALA A C 1
ATOM 4259 O O . ALA A 1 530 ? 22.763 4.835 -41.197 1.00 48.53 530 ALA A O 1
ATOM 4260 N N . LYS A 1 531 ? 20.760 5.822 -41.356 1.00 46.19 531 LYS A N 1
ATOM 4261 C CA . LYS A 1 531 ? 20.117 4.830 -42.229 1.00 46.19 531 LYS A CA 1
ATOM 4262 C C . LYS A 1 531 ? 19.664 5.493 -43.518 1.00 46.19 531 LYS A C 1
ATOM 4264 O O . LYS A 1 531 ? 19.997 4.976 -44.564 1.00 46.19 531 LYS A O 1
ATOM 4269 N N . ASN A 1 532 ? 19.021 6.655 -43.442 1.00 40.78 532 ASN A N 1
ATOM 4270 C CA . ASN A 1 532 ? 18.729 7.494 -44.598 1.00 40.78 532 ASN A CA 1
ATOM 4271 C C . ASN A 1 532 ? 20.008 7.816 -45.405 1.00 40.78 532 ASN A C 1
ATOM 4273 O O . ASN A 1 532 ? 19.975 7.730 -46.620 1.00 40.78 532 ASN A O 1
ATOM 4277 N N . GLU A 1 533 ? 21.146 8.083 -44.751 1.00 42.56 533 GLU A N 1
ATOM 4278 C CA . GLU A 1 533 ? 22.451 8.276 -45.421 1.00 42.56 533 GLU A CA 1
ATOM 4279 C C . GLU A 1 533 ? 23.005 6.990 -46.086 1.00 42.56 533 GLU A C 1
ATOM 4281 O O . GLU A 1 533 ? 23.812 7.079 -47.011 1.00 42.56 533 GLU A O 1
ATOM 4286 N N . GLU A 1 534 ? 22.592 5.796 -45.639 1.00 42.44 534 GLU A N 1
ATOM 4287 C CA . GLU A 1 534 ? 22.902 4.518 -46.310 1.00 42.44 534 GLU A CA 1
ATOM 4288 C C . GLU A 1 534 ? 21.905 4.256 -47.460 1.00 42.44 534 GLU A C 1
ATOM 4290 O O . GLU A 1 534 ? 22.315 3.880 -48.554 1.00 42.44 534 GLU A O 1
ATOM 4295 N N . ASP A 1 535 ? 20.617 4.532 -47.232 1.00 38.44 535 ASP A N 1
ATOM 4296 C CA . ASP A 1 535 ? 19.509 4.328 -48.170 1.00 38.44 535 ASP A CA 1
ATOM 4297 C C . ASP A 1 535 ? 19.549 5.354 -49.354 1.00 38.44 535 ASP A C 1
ATOM 4299 O O . ASP A 1 535 ? 19.048 5.064 -50.437 1.00 38.44 535 ASP A O 1
ATOM 4303 N N . GLU A 1 536 ? 20.203 6.522 -49.214 1.00 35.25 536 GLU A N 1
ATOM 4304 C CA . GLU A 1 536 ? 20.388 7.545 -50.277 1.00 35.25 536 GLU A CA 1
ATOM 4305 C C . GLU A 1 536 ? 21.458 7.201 -51.343 1.00 35.25 536 GLU A C 1
ATOM 4307 O O . GLU A 1 536 ? 21.654 7.975 -52.282 1.00 35.25 536 GLU A O 1
ATOM 4312 N N . ASN A 1 537 ? 22.165 6.066 -51.232 1.00 33.19 537 ASN A N 1
ATOM 4313 C CA . ASN A 1 537 ? 23.296 5.725 -52.114 1.00 33.19 537 ASN A CA 1
ATOM 4314 C C . ASN A 1 537 ? 23.054 4.578 -53.122 1.00 33.19 537 ASN A C 1
ATOM 4316 O O . ASN A 1 537 ? 23.949 4.326 -53.931 1.00 33.19 537 ASN A O 1
ATOM 4320 N N . GLU A 1 538 ? 21.899 3.893 -53.123 1.00 32.94 538 GLU A N 1
ATOM 4321 C CA . GLU A 1 538 ? 21.657 2.749 -54.037 1.00 32.94 538 GLU A CA 1
ATOM 4322 C C . GLU A 1 538 ? 20.559 2.960 -55.107 1.00 32.94 538 GLU A C 1
ATOM 4324 O O . GLU A 1 538 ? 20.695 2.422 -56.208 1.00 32.94 538 GLU A O 1
ATOM 4329 N N . ASP A 1 539 ? 19.531 3.790 -54.882 1.00 29.06 539 ASP A N 1
ATOM 4330 C CA . ASP A 1 539 ? 18.419 3.948 -55.842 1.00 29.06 539 ASP A CA 1
ATOM 4331 C C . ASP A 1 539 ? 18.635 5.077 -56.870 1.00 29.06 539 ASP A C 1
ATOM 4333 O O . ASP A 1 539 ? 18.264 6.235 -56.675 1.00 29.06 539 ASP A O 1
ATOM 4337 N N . SER A 1 540 ? 19.190 4.711 -58.032 1.00 29.45 540 SER A N 1
ATOM 4338 C CA . SER A 1 540 ? 19.318 5.587 -59.215 1.00 29.45 540 SER A CA 1
ATOM 4339 C C . SER A 1 540 ? 18.541 5.096 -60.452 1.00 29.45 540 SER A C 1
ATOM 4341 O O . SER A 1 540 ? 18.890 5.417 -61.589 1.00 29.45 540 SER A O 1
ATOM 4343 N N . ALA A 1 541 ? 17.443 4.355 -60.248 1.00 28.44 541 ALA A N 1
ATOM 4344 C CA . ALA A 1 541 ? 16.482 4.003 -61.298 1.00 28.44 541 ALA A CA 1
ATOM 4345 C C . ALA A 1 541 ? 15.066 3.770 -60.734 1.00 28.44 541 ALA A C 1
ATOM 4347 O O . ALA A 1 541 ? 14.902 2.981 -59.812 1.00 28.44 541 ALA A O 1
ATOM 4348 N N . GLY A 1 542 ? 14.033 4.380 -61.336 1.00 27.73 542 GLY A N 1
ATOM 4349 C CA . GLY A 1 542 ? 12.625 4.049 -61.042 1.00 27.73 542 GLY A CA 1
ATOM 4350 C C . GLY A 1 542 ? 11.736 5.234 -60.656 1.00 27.73 542 GLY A C 1
ATOM 4351 O O . GLY A 1 542 ? 11.380 5.413 -59.497 1.00 27.73 542 GLY A O 1
ATOM 4352 N N . LEU A 1 543 ? 11.313 6.021 -61.646 1.00 25.72 543 LEU A N 1
ATOM 4353 C CA . LEU A 1 543 ? 10.219 6.983 -61.480 1.00 25.72 543 LEU A CA 1
ATOM 4354 C C . LEU A 1 543 ? 8.875 6.229 -61.403 1.00 25.72 543 LEU A C 1
ATOM 4356 O O . LEU A 1 543 ? 8.665 5.365 -62.247 1.00 25.72 543 LEU A O 1
ATOM 4360 N N . PHE A 1 544 ? 7.962 6.579 -60.484 1.00 25.09 544 PHE A N 1
ATOM 4361 C CA . PHE A 1 544 ? 6.554 6.915 -60.798 1.00 25.09 544 PHE A CA 1
ATOM 4362 C C . PHE A 1 544 ? 5.742 7.377 -59.564 1.00 25.09 544 PHE A C 1
ATOM 4364 O O . PHE A 1 544 ? 6.204 7.347 -58.428 1.00 25.09 544 PHE A O 1
ATOM 4371 N N . SER A 1 545 ? 4.560 7.931 -59.832 1.00 22.72 545 SER A N 1
ATOM 4372 C CA . SER A 1 545 ? 3.868 8.967 -59.056 1.00 22.72 545 SER A CA 1
ATOM 4373 C C . SER A 1 545 ? 2.800 8.501 -58.052 1.00 22.72 545 SER A C 1
ATOM 4375 O O . SER A 1 545 ? 1.988 7.642 -58.374 1.00 22.72 545 SER A O 1
ATOM 4377 N N . ILE A 1 546 ? 2.730 9.217 -56.920 1.00 25.41 546 ILE A N 1
ATOM 4378 C CA . ILE A 1 546 ? 1.538 9.905 -56.359 1.00 25.41 546 ILE A CA 1
ATOM 4379 C C . ILE A 1 546 ? 0.173 9.183 -56.466 1.00 25.41 546 ILE A C 1
ATOM 4381 O O . ILE A 1 546 ? -0.406 9.133 -57.549 1.00 25.41 546 ILE A O 1
ATOM 4385 N N . ASN A 1 547 ? -0.439 8.846 -55.317 1.00 23.91 547 ASN A N 1
ATOM 4386 C CA . ASN A 1 547 ? -1.730 9.452 -54.933 1.00 23.91 547 ASN A CA 1
ATOM 4387 C C . ASN A 1 547 ? -2.122 9.232 -53.460 1.00 23.91 547 ASN A C 1
ATOM 4389 O O . ASN A 1 547 ? -1.662 8.301 -52.802 1.00 23.91 547 ASN A O 1
ATOM 4393 N N . GLU A 1 548 ? -2.985 10.120 -52.968 1.00 26.59 548 GLU A N 1
ATOM 4394 C CA . GLU A 1 548 ? -3.630 10.085 -51.649 1.00 26.59 548 GLU A CA 1
ATOM 4395 C C . GLU A 1 548 ? -5.000 9.381 -51.739 1.00 26.59 548 GLU A C 1
ATOM 4397 O O . GLU A 1 548 ? -5.641 9.472 -52.789 1.00 26.59 548 GLU A O 1
ATOM 4402 N N . ASN A 1 549 ? -5.463 8.724 -50.659 1.00 22.97 549 ASN A N 1
ATOM 4403 C CA . ASN A 1 549 ? -6.767 8.982 -50.000 1.00 22.97 549 ASN A CA 1
ATOM 4404 C C . ASN A 1 549 ? -7.206 7.901 -48.980 1.00 22.97 549 ASN A C 1
ATOM 4406 O O . ASN A 1 549 ? -6.634 6.815 -48.902 1.00 22.97 549 ASN A O 1
ATOM 4410 N N . ASP A 1 550 ? -8.260 8.269 -48.242 1.00 22.64 550 ASP A N 1
ATOM 4411 C CA . ASP A 1 550 ? -9.219 7.472 -47.457 1.00 22.64 550 ASP A CA 1
ATOM 4412 C C . ASP A 1 550 ? -8.810 6.886 -46.084 1.00 22.64 550 ASP A C 1
ATOM 4414 O O . ASP A 1 550 ? -8.201 5.825 -45.938 1.00 22.64 550 ASP A O 1
ATOM 4418 N N . ASP A 1 551 ? -9.300 7.574 -45.041 1.00 22.97 551 ASP A N 1
ATOM 4419 C CA . ASP A 1 551 ? -9.634 7.025 -43.719 1.00 22.97 551 ASP A CA 1
ATOM 4420 C C . ASP A 1 551 ? -10.603 5.826 -43.809 1.00 22.97 551 ASP A C 1
ATOM 4422 O O . ASP A 1 551 ? -11.413 5.774 -44.725 1.00 22.97 551 ASP A O 1
ATOM 4426 N N . TYR A 1 552 ? -10.662 4.958 -42.782 1.00 24.69 552 TYR A N 1
ATOM 4427 C CA . TYR A 1 552 ? -11.950 4.549 -42.171 1.00 24.69 552 TYR A CA 1
ATOM 4428 C C . TYR A 1 552 ? -11.792 3.894 -40.775 1.00 24.69 552 TYR A C 1
ATOM 4430 O O . TYR A 1 552 ? -10.696 3.580 -40.311 1.00 24.69 552 TYR A O 1
ATOM 4438 N N . LEU A 1 553 ? -12.916 3.774 -40.055 1.00 22.78 553 LEU A N 1
ATOM 4439 C CA . LEU A 1 553 ? -13.009 3.643 -38.593 1.00 22.78 553 LEU A CA 1
ATOM 4440 C C . LEU A 1 553 ? -12.860 2.224 -37.989 1.00 22.78 553 LEU A C 1
ATOM 4442 O O . LEU A 1 553 ? -13.217 1.209 -38.571 1.00 22.78 553 LEU A O 1
ATOM 4446 N N . PHE A 1 554 ? -12.456 2.223 -36.711 1.00 21.94 554 PHE A N 1
ATOM 4447 C CA . PHE A 1 554 ? -12.843 1.328 -35.600 1.00 21.94 554 PHE A CA 1
ATOM 4448 C C . PHE A 1 554 ? -13.703 0.050 -35.860 1.00 21.94 554 PHE A C 1
ATOM 4450 O O . PHE A 1 554 ? -14.925 0.116 -35.935 1.00 21.94 554 PHE A O 1
ATOM 4457 N N . ALA A 1 555 ? -13.065 -1.101 -35.583 1.00 23.48 555 ALA A N 1
ATOM 4458 C CA . ALA A 1 555 ? -13.392 -2.033 -34.476 1.00 23.48 555 ALA A CA 1
ATOM 4459 C C . ALA A 1 555 ? -14.396 -3.219 -34.598 1.00 23.48 555 ALA A C 1
ATOM 4461 O O . ALA A 1 555 ? -15.492 -3.122 -35.134 1.00 23.48 555 ALA A O 1
ATOM 4462 N N . LYS A 1 556 ? -14.035 -4.259 -33.811 1.00 22.34 556 LYS A N 1
ATOM 4463 C CA . LYS A 1 556 ? -14.803 -5.398 -33.238 1.00 22.34 556 LYS A CA 1
ATOM 4464 C C . LYS A 1 556 ? -14.994 -6.694 -34.058 1.00 22.34 556 LYS A C 1
ATOM 4466 O O . LYS A 1 556 ? -14.986 -6.712 -35.275 1.00 22.34 556 LYS A O 1
ATOM 4471 N N . ALA A 1 557 ? -15.224 -7.755 -33.266 1.00 22.70 557 ALA A N 1
ATOM 4472 C CA . ALA A 1 557 ? -15.708 -9.109 -33.578 1.00 22.70 557 ALA A CA 1
ATOM 4473 C C . ALA A 1 557 ? -14.744 -10.132 -34.229 1.00 22.70 557 ALA A C 1
ATOM 4475 O O . ALA A 1 557 ? -14.461 -10.120 -35.419 1.00 22.70 557 ALA A O 1
ATOM 4476 N N . SER A 1 558 ? -14.351 -11.120 -33.419 1.00 22.50 558 SER A N 1
ATOM 4477 C CA . SER A 1 558 ? -14.277 -12.540 -33.808 1.00 22.50 558 SER A CA 1
ATOM 4478 C C . SER A 1 558 ? -15.690 -13.172 -33.635 1.00 22.50 558 SER A C 1
ATOM 4480 O O . SER A 1 558 ? -16.525 -12.498 -33.021 1.00 22.50 558 SER A O 1
ATOM 4482 N N . PRO A 1 559 ? -16.013 -14.415 -34.093 1.00 32.19 559 PRO A N 1
ATOM 4483 C CA . PRO A 1 559 ? -15.097 -15.526 -34.405 1.00 32.19 559 PRO A CA 1
ATOM 4484 C C . PRO A 1 559 ? -15.454 -16.424 -35.630 1.00 32.19 559 PRO A C 1
ATOM 4486 O O . PRO A 1 559 ? -16.421 -16.194 -36.343 1.00 32.19 559 PRO A O 1
ATOM 4489 N N . SER A 1 560 ? -14.711 -17.540 -35.746 1.00 20.27 560 SER A N 1
ATOM 4490 C CA . SER A 1 560 ? -15.092 -18.866 -36.302 1.00 20.27 560 SER A CA 1
ATOM 4491 C C . SER A 1 560 ? -14.453 -19.376 -37.621 1.00 20.27 560 SER A C 1
ATOM 4493 O O . SER A 1 560 ? -14.853 -19.051 -38.725 1.00 20.27 560 SER A O 1
ATOM 4495 N N . LYS A 1 561 ? -13.484 -20.290 -37.426 1.00 22.69 561 LYS A N 1
ATOM 4496 C CA . LYS A 1 561 ? -13.308 -21.635 -38.032 1.00 22.69 561 LYS A CA 1
ATOM 4497 C C . LYS A 1 561 ? -13.417 -21.893 -39.560 1.00 22.69 561 LYS A C 1
ATOM 4499 O O . LYS A 1 561 ? -14.502 -21.881 -40.122 1.00 22.69 561 LYS A O 1
ATOM 4504 N N . LYS A 1 562 ? -12.326 -22.537 -40.026 1.00 19.89 562 LYS A N 1
ATOM 4505 C CA . LYS A 1 562 ? -12.138 -23.551 -41.100 1.00 19.89 562 LYS A CA 1
ATOM 4506 C C . LYS A 1 562 ? -11.633 -23.085 -42.478 1.00 19.89 562 LYS A C 1
ATOM 4508 O O . LYS A 1 562 ? -12.185 -22.197 -43.108 1.00 19.89 562 LYS A O 1
ATOM 4513 N N . THR A 1 563 ? -10.584 -23.788 -42.911 1.00 21.20 563 THR A N 1
ATOM 4514 C CA . THR A 1 563 ? -9.990 -23.860 -44.257 1.00 21.20 563 THR A CA 1
ATOM 4515 C C . THR A 1 563 ? -10.701 -24.943 -45.100 1.00 21.20 563 THR A C 1
ATOM 4517 O O . THR A 1 563 ? -11.591 -25.625 -44.572 1.00 21.20 563 THR A O 1
ATOM 4520 N N . PRO A 1 564 ? -10.363 -25.097 -46.396 1.00 25.67 564 PRO A N 1
ATOM 4521 C CA . PRO A 1 564 ? -9.249 -25.995 -46.757 1.00 25.67 564 PRO A CA 1
ATOM 4522 C C . PRO A 1 564 ? -8.303 -25.464 -47.862 1.00 25.67 564 PRO A C 1
ATOM 4524 O O . PRO A 1 564 ? -8.687 -24.578 -48.612 1.00 25.67 564 PRO A O 1
ATOM 4527 N N . ASN A 1 565 ? -7.096 -26.049 -47.894 1.00 21.69 565 ASN A N 1
ATOM 4528 C CA . ASN A 1 565 ? -6.157 -26.370 -48.996 1.00 21.69 565 ASN A CA 1
ATOM 4529 C C . ASN A 1 565 ? -6.116 -25.469 -50.268 1.00 21.69 565 ASN A C 1
ATOM 4531 O O . ASN A 1 565 ? -7.150 -25.123 -50.826 1.00 21.69 565 ASN A O 1
ATOM 4535 N N . GLY A 1 566 ? -4.962 -25.160 -50.873 1.00 22.44 566 GLY A N 1
ATOM 4536 C CA . GLY A 1 566 ? -3.641 -25.786 -50.707 1.00 22.44 566 GLY A CA 1
ATOM 4537 C C . GLY A 1 566 ? -2.962 -26.085 -52.058 1.00 22.44 566 GLY A C 1
ATOM 4538 O O . GLY A 1 566 ? -3.614 -25.934 -53.092 1.00 22.44 566 GLY A O 1
ATOM 4539 N N . ASP A 1 567 ? -1.696 -26.514 -52.153 1.00 23.59 567 ASP A N 1
ATOM 4540 C CA . ASP A 1 567 ? -0.571 -26.654 -51.192 1.00 23.59 567 ASP A CA 1
ATOM 4541 C C . ASP A 1 567 ? 0.726 -26.760 -52.067 1.00 23.59 567 ASP A C 1
ATOM 4543 O O . ASP A 1 567 ? 0.674 -27.462 -53.079 1.00 23.59 567 ASP A O 1
ATOM 4547 N N . ASP A 1 568 ? 1.915 -26.169 -51.852 1.00 23.34 568 ASP A N 1
ATOM 4548 C CA . ASP A 1 568 ? 2.412 -25.073 -50.983 1.00 23.34 568 ASP A CA 1
ATOM 4549 C C . ASP A 1 568 ? 3.209 -24.042 -51.872 1.00 23.34 568 ASP A C 1
ATOM 4551 O O . ASP A 1 568 ? 2.555 -23.456 -52.733 1.00 23.34 568 ASP A O 1
ATOM 4555 N N . ASP A 1 569 ? 4.525 -23.714 -51.876 1.00 23.66 569 ASP A N 1
ATOM 4556 C CA . ASP A 1 569 ? 5.724 -23.919 -51.017 1.00 23.66 569 ASP A CA 1
ATOM 4557 C C . ASP A 1 569 ? 6.868 -22.903 -51.389 1.00 23.66 569 ASP A C 1
ATOM 4559 O O . ASP A 1 569 ? 6.729 -22.105 -52.314 1.00 23.66 569 ASP A O 1
ATOM 4563 N N . ASP A 1 570 ? 8.005 -22.976 -50.680 1.00 22.41 570 ASP A N 1
ATOM 4564 C CA . ASP A 1 570 ? 9.387 -22.522 -50.975 1.00 22.41 570 ASP A CA 1
ATOM 4565 C C . ASP A 1 570 ? 9.762 -21.005 -50.974 1.00 22.41 570 ASP A C 1
ATOM 4567 O O . ASP A 1 570 ? 9.854 -20.341 -52.006 1.00 22.41 570 ASP A O 1
ATOM 4571 N N . ILE A 1 571 ? 10.142 -20.466 -49.794 1.00 22.94 571 ILE A N 1
ATOM 4572 C CA . ILE A 1 571 ? 11.562 -20.170 -49.424 1.00 22.94 571 ILE A CA 1
ATOM 4573 C C . ILE A 1 571 ? 11.705 -19.388 -48.080 1.00 22.94 571 ILE A C 1
ATOM 4575 O O . ILE A 1 571 ? 11.330 -18.232 -47.917 1.00 22.94 571 ILE A O 1
ATOM 4579 N N . ALA A 1 572 ? 12.363 -20.046 -47.117 1.00 22.92 572 ALA A N 1
ATOM 4580 C CA . ALA A 1 572 ? 13.245 -19.550 -46.037 1.00 22.92 572 ALA A CA 1
ATOM 4581 C C . ALA A 1 572 ? 12.957 -18.283 -45.154 1.00 22.92 572 ALA A C 1
ATOM 4583 O O . ALA A 1 572 ? 13.413 -17.178 -45.426 1.00 22.92 572 ALA A O 1
ATOM 4584 N N . LYS A 1 573 ? 12.595 -18.583 -43.890 1.00 24.55 573 LYS A N 1
ATOM 4585 C CA . LYS A 1 573 ? 13.312 -18.217 -42.626 1.00 24.55 573 LYS A CA 1
ATOM 4586 C C . LYS A 1 573 ? 13.205 -16.826 -41.948 1.00 24.55 573 LYS A C 1
ATOM 4588 O O . LYS A 1 573 ? 14.011 -15.930 -42.147 1.00 24.55 573 LYS A O 1
ATOM 4593 N N . GLU A 1 574 ? 12.454 -16.891 -40.842 1.00 22.44 574 GLU A N 1
ATOM 4594 C CA . GLU A 1 574 ? 12.844 -16.579 -39.444 1.00 22.44 574 GLU A CA 1
ATOM 4595 C C . GLU A 1 574 ? 13.157 -15.144 -38.962 1.00 22.44 574 GLU A C 1
ATOM 4597 O O . GLU A 1 574 ? 13.742 -14.289 -39.613 1.00 22.44 574 GLU A O 1
ATOM 4602 N N . THR A 1 575 ? 12.810 -14.916 -37.690 1.00 24.50 575 THR A N 1
ATOM 4603 C CA . THR A 1 575 ? 12.899 -13.618 -37.014 1.00 24.50 575 THR A CA 1
ATOM 4604 C C . THR A 1 575 ? 14.111 -13.461 -36.083 1.00 24.50 575 THR A C 1
ATOM 4606 O O . THR A 1 575 ? 14.490 -14.378 -35.346 1.00 24.50 575 THR A O 1
ATOM 4609 N N . ALA A 1 576 ? 14.536 -12.197 -35.954 1.00 25.50 576 ALA A N 1
ATOM 4610 C CA . ALA A 1 576 ? 14.821 -11.488 -34.693 1.00 25.50 576 ALA A CA 1
ATOM 4611 C C . ALA A 1 576 ? 16.277 -11.207 -34.256 1.00 25.50 576 ALA A C 1
ATOM 4613 O O . ALA A 1 576 ? 17.213 -11.979 -34.452 1.00 25.50 576 ALA A O 1
ATOM 4614 N N . SER A 1 577 ? 16.368 -10.135 -33.449 1.00 23.45 577 SER A N 1
ATOM 4615 C CA . SER A 1 577 ? 17.526 -9.623 -32.690 1.00 23.45 577 SER A CA 1
ATOM 4616 C C . SER A 1 577 ? 18.529 -8.776 -33.511 1.00 23.45 577 SER A C 1
ATOM 4618 O O . SER A 1 577 ? 18.626 -8.928 -34.714 1.00 23.45 577 SER A O 1
ATOM 4620 N N . THR A 1 578 ? 19.286 -7.825 -32.939 1.00 23.27 578 THR A N 1
ATOM 4621 C CA . THR A 1 578 ? 19.682 -7.663 -31.523 1.00 23.27 578 THR A CA 1
ATOM 4622 C C . THR A 1 578 ? 19.709 -6.219 -30.990 1.00 23.27 578 THR A C 1
ATOM 4624 O O . THR A 1 578 ? 19.982 -5.249 -31.685 1.00 23.27 578 THR A O 1
ATOM 4627 N N . THR A 1 579 ? 19.583 -6.129 -29.662 1.00 25.89 579 THR A N 1
ATOM 4628 C CA . THR A 1 579 ? 20.025 -5.027 -28.781 1.00 25.89 579 THR A CA 1
ATOM 4629 C C . THR A 1 579 ? 21.466 -4.534 -29.014 1.00 25.89 579 THR A C 1
ATOM 4631 O O . THR A 1 579 ? 22.313 -5.335 -29.408 1.00 25.89 579 THR A O 1
ATOM 4634 N N . LYS A 1 580 ? 21.828 -3.355 -28.472 1.00 24.08 580 LYS A N 1
ATOM 4635 C CA . LYS A 1 580 ? 23.186 -3.102 -27.923 1.00 24.08 580 LYS A CA 1
ATOM 4636 C C . LYS A 1 580 ? 23.183 -2.188 -26.679 1.00 24.08 580 LYS A C 1
ATOM 4638 O O . LYS A 1 580 ? 22.211 -1.491 -26.406 1.00 24.08 580 LYS A O 1
ATOM 4643 N N . LYS A 1 581 ? 24.264 -2.261 -25.886 1.00 26.12 581 LYS A N 1
ATOM 4644 C CA . LYS A 1 581 ? 24.477 -1.588 -24.582 1.00 26.12 581 LYS A CA 1
ATOM 4645 C C . LYS A 1 581 ? 25.723 -0.685 -24.621 1.00 26.12 581 LYS A C 1
ATOM 4647 O O . LYS A 1 581 ? 26.689 -1.031 -25.290 1.00 26.12 581 LYS A O 1
ATOM 4652 N N . ALA A 1 582 ? 25.768 0.336 -23.762 1.00 24.70 582 ALA A N 1
ATOM 4653 C CA . ALA A 1 582 ? 27.000 0.880 -23.164 1.00 24.70 582 ALA A CA 1
ATOM 4654 C C . ALA A 1 582 ? 26.681 1.262 -21.698 1.00 24.70 582 ALA A C 1
ATOM 4656 O O . ALA A 1 582 ? 25.627 1.842 -21.457 1.00 24.70 582 ALA A O 1
ATOM 4657 N N . LEU A 1 583 ? 27.370 0.811 -20.639 1.00 28.31 583 LEU A N 1
ATOM 4658 C CA . LEU A 1 583 ? 28.804 0.763 -20.280 1.00 28.31 583 LEU A CA 1
ATOM 4659 C C . LEU A 1 583 ? 29.382 2.101 -19.784 1.00 28.31 583 LEU A C 1
ATOM 4661 O O . LEU A 1 583 ? 29.766 2.970 -20.558 1.00 28.31 583 LEU A O 1
ATOM 4665 N N . THR A 1 584 ? 29.522 2.206 -18.459 1.00 25.20 584 THR A N 1
ATOM 4666 C CA . THR A 1 584 ? 30.218 3.282 -17.734 1.00 25.20 584 THR A CA 1
ATOM 4667 C C . THR A 1 584 ? 31.631 2.847 -17.329 1.00 25.20 584 THR A C 1
ATOM 4669 O O . THR A 1 584 ? 31.798 1.782 -16.732 1.00 25.20 584 THR A O 1
ATOM 4672 N N . LYS A 1 585 ? 32.652 3.675 -17.587 1.00 28.62 585 LYS A N 1
ATOM 4673 C CA . LYS A 1 585 ? 34.043 3.417 -17.160 1.00 28.62 585 LYS A CA 1
ATOM 4674 C C . LYS A 1 585 ? 34.224 3.690 -15.652 1.00 28.62 585 LYS A C 1
ATOM 4676 O O . LYS A 1 585 ? 33.688 4.668 -15.142 1.00 28.62 585 LYS A O 1
ATOM 4681 N N . LYS A 1 586 ? 35.014 2.860 -14.953 1.00 31.53 586 LYS A N 1
ATOM 4682 C CA . LYS A 1 586 ? 35.532 3.140 -13.593 1.00 31.53 586 LYS A CA 1
ATOM 4683 C C . LYS A 1 586 ? 36.864 3.903 -13.677 1.00 31.53 586 LYS A C 1
ATOM 4685 O O . LYS A 1 586 ? 37.611 3.709 -14.636 1.00 31.53 586 LYS A O 1
ATOM 4690 N N . LEU A 1 587 ? 37.188 4.707 -12.658 1.00 31.94 587 LEU A N 1
ATOM 4691 C CA . LEU A 1 587 ? 38.549 5.232 -12.468 1.00 31.94 587 LEU A CA 1
ATOM 4692 C C . LEU A 1 587 ? 39.548 4.083 -12.246 1.00 31.94 587 LEU A C 1
ATOM 4694 O O . LEU A 1 587 ? 39.210 3.050 -11.664 1.00 31.94 587 LEU A O 1
ATOM 4698 N N . VAL A 1 588 ? 40.789 4.284 -12.691 1.00 35.44 588 VAL A N 1
ATOM 4699 C CA . VAL A 1 588 ? 41.878 3.300 -12.618 1.00 35.44 588 VAL A CA 1
ATOM 4700 C C . VAL A 1 588 ? 42.966 3.825 -11.683 1.00 35.44 588 VAL A C 1
ATOM 4702 O O . VAL A 1 588 ? 43.486 4.917 -11.890 1.00 35.44 588 VAL A O 1
ATOM 4705 N N . THR A 1 589 ? 43.330 3.054 -10.658 1.00 41.59 589 THR A N 1
ATOM 4706 C CA . THR A 1 589 ? 44.424 3.407 -9.738 1.00 41.59 589 THR A CA 1
ATOM 4707 C C . THR A 1 589 ? 45.792 3.237 -10.408 1.00 41.59 589 THR A C 1
ATOM 4709 O O . THR A 1 589 ? 45.980 2.334 -11.228 1.00 41.59 589 THR A O 1
ATOM 4712 N N . LYS A 1 590 ? 46.778 4.072 -10.033 1.00 42.94 590 LYS A N 1
ATOM 4713 C CA . LYS A 1 590 ? 48.127 4.093 -10.645 1.00 42.94 590 LYS A CA 1
ATOM 4714 C C . LYS A 1 590 ? 48.797 2.704 -10.683 1.00 42.94 590 LYS A C 1
ATOM 4716 O O . LYS A 1 590 ? 49.405 2.348 -11.688 1.00 42.94 590 LYS A O 1
ATOM 4721 N N . VAL A 1 591 ? 48.583 1.873 -9.657 1.00 42.38 591 VAL A N 1
ATOM 4722 C CA . VAL A 1 591 ? 49.065 0.475 -9.569 1.00 42.38 591 VAL A CA 1
ATOM 4723 C C . VAL A 1 591 ? 48.611 -0.397 -10.755 1.00 42.38 591 VAL A C 1
ATOM 4725 O O . VAL A 1 591 ? 49.375 -1.225 -11.249 1.00 42.38 591 VAL A O 1
ATOM 4728 N N . SER A 1 592 ? 47.384 -0.203 -11.250 1.00 44.94 592 SER A N 1
ATOM 4729 C CA . SER A 1 592 ? 46.838 -0.952 -12.393 1.00 44.94 592 SER A CA 1
ATOM 4730 C C . SER A 1 592 ? 47.432 -0.500 -13.735 1.00 44.94 592 SER A C 1
ATOM 4732 O O . SER A 1 592 ? 47.540 -1.300 -14.664 1.00 44.94 592 SER A O 1
ATOM 4734 N N . MET A 1 593 ? 47.892 0.753 -13.832 1.00 40.91 593 MET A N 1
ATOM 4735 C CA . MET A 1 593 ? 48.670 1.220 -14.985 1.00 40.91 593 MET A CA 1
ATOM 4736 C C . MET A 1 593 ? 50.108 0.692 -14.921 1.00 40.91 593 MET A C 1
ATOM 4738 O O . MET A 1 593 ? 50.571 0.096 -15.889 1.00 40.91 593 MET A O 1
ATOM 4742 N N . ALA A 1 594 ? 50.773 0.792 -13.764 1.00 43.91 594 ALA A N 1
ATOM 4743 C CA . ALA A 1 594 ? 52.133 0.286 -13.565 1.00 43.91 594 ALA A CA 1
ATOM 4744 C C . ALA A 1 594 ? 52.261 -1.217 -13.888 1.00 43.91 594 ALA A C 1
ATOM 4746 O O . ALA A 1 594 ? 53.156 -1.612 -14.633 1.00 43.91 594 ALA A O 1
ATOM 4747 N N . LYS A 1 595 ? 51.315 -2.058 -13.432 1.00 50.28 595 LYS A N 1
ATOM 4748 C CA . LYS A 1 595 ? 51.272 -3.485 -13.814 1.00 50.28 595 LYS A CA 1
ATOM 4749 C C . LYS A 1 595 ? 51.029 -3.716 -15.311 1.00 50.28 595 LYS A C 1
ATOM 4751 O O . LYS A 1 595 ? 51.557 -4.678 -15.858 1.00 50.28 595 LYS A O 1
ATOM 4756 N N . LYS A 1 596 ? 50.263 -2.857 -15.994 1.00 45.88 596 LYS A N 1
ATOM 4757 C CA . LYS A 1 596 ? 50.066 -2.951 -17.455 1.00 45.88 596 LYS A CA 1
ATOM 4758 C C . LYS A 1 596 ? 51.297 -2.525 -18.256 1.00 45.88 596 LYS A C 1
ATOM 4760 O O . LYS A 1 596 ? 51.491 -3.048 -19.348 1.00 45.88 596 LYS A O 1
ATOM 4765 N N . ILE A 1 597 ? 52.109 -1.615 -17.719 1.00 45.88 597 ILE A N 1
ATOM 4766 C CA . ILE A 1 597 ? 53.389 -1.206 -18.311 1.00 45.88 597 ILE A CA 1
ATOM 4767 C C . ILE A 1 597 ? 54.417 -2.331 -18.125 1.00 45.88 597 ILE A C 1
ATOM 4769 O O . ILE A 1 597 ? 54.943 -2.825 -19.113 1.00 45.88 597 ILE A O 1
ATOM 4773 N N . LEU A 1 598 ? 54.605 -2.836 -16.898 1.00 41.03 598 LEU A N 1
ATOM 4774 C CA . LEU A 1 598 ? 55.517 -3.958 -16.610 1.00 41.03 598 LEU A CA 1
ATOM 4775 C C . LEU A 1 598 ? 55.184 -5.246 -17.385 1.00 41.03 598 LEU A C 1
ATOM 4777 O O . LEU A 1 598 ? 56.092 -5.955 -17.811 1.00 41.03 598 LEU A O 1
ATOM 4781 N N . ASN A 1 599 ? 53.900 -5.546 -17.610 1.00 46.31 599 ASN A N 1
ATOM 4782 C CA . ASN A 1 599 ? 53.500 -6.712 -18.406 1.00 46.31 599 ASN A CA 1
ATOM 4783 C C . ASN A 1 599 ? 53.686 -6.516 -19.925 1.00 46.31 599 ASN A C 1
ATOM 4785 O O . ASN A 1 599 ? 53.624 -7.496 -20.668 1.00 46.31 599 ASN A O 1
ATOM 4789 N N . LYS A 1 600 ? 53.919 -5.289 -20.411 1.00 47.78 600 LYS A N 1
ATOM 4790 C CA . LYS A 1 600 ? 54.276 -5.021 -21.809 1.00 47.78 600 LYS A CA 1
ATOM 4791 C C . LYS A 1 600 ? 55.798 -4.960 -21.952 1.00 47.78 600 LYS A C 1
ATOM 4793 O O . LYS A 1 600 ? 56.393 -3.890 -21.877 1.00 47.78 600 LYS A O 1
ATOM 4798 N N . LYS A 1 601 ? 56.419 -6.114 -22.232 1.00 41.75 601 LYS A N 1
ATOM 4799 C CA . LYS A 1 601 ? 57.821 -6.210 -22.682 1.00 41.75 601 LYS A CA 1
ATOM 4800 C C . LYS A 1 601 ? 57.995 -5.532 -24.051 1.00 41.75 601 LYS A C 1
ATOM 4802 O O . LYS A 1 601 ? 57.966 -6.192 -25.084 1.00 41.75 601 LYS A O 1
ATOM 4807 N N . ILE A 1 602 ? 58.143 -4.212 -24.057 1.00 36.16 602 ILE A N 1
ATOM 4808 C CA . ILE A 1 602 ? 58.440 -3.417 -25.252 1.00 36.16 602 ILE A CA 1
ATOM 4809 C C . ILE A 1 602 ? 59.963 -3.362 -25.408 1.00 36.16 602 ILE A C 1
ATOM 4811 O O . ILE A 1 602 ? 60.654 -2.880 -24.513 1.00 36.16 602 ILE A O 1
ATOM 4815 N N . LYS A 1 603 ? 60.493 -3.851 -26.539 1.00 36.91 603 LYS A N 1
ATOM 4816 C CA . LYS A 1 603 ? 61.859 -3.506 -26.957 1.00 36.91 603 LYS A CA 1
ATOM 4817 C C . LYS A 1 603 ? 61.891 -2.013 -27.284 1.00 36.91 603 LYS A C 1
ATOM 4819 O O . LYS A 1 603 ? 61.027 -1.531 -28.013 1.00 36.91 603 LYS A O 1
ATOM 4824 N N . VAL A 1 604 ? 62.883 -1.301 -26.761 1.00 30.91 604 VAL A N 1
ATOM 4825 C CA . VAL A 1 604 ? 63.147 0.086 -27.153 1.00 30.91 604 VAL A CA 1
ATOM 4826 C C . VAL A 1 604 ? 63.871 0.055 -28.497 1.00 30.91 604 VAL A C 1
ATOM 4828 O O . VAL A 1 604 ? 64.984 -0.460 -28.573 1.00 30.91 604 VAL A O 1
ATOM 4831 N N . ASN A 1 605 ? 63.248 0.590 -29.547 1.00 29.48 605 ASN A N 1
ATOM 4832 C CA . ASN A 1 605 ? 63.975 0.922 -30.770 1.00 29.48 605 ASN A CA 1
ATOM 4833 C C . ASN A 1 605 ? 64.785 2.196 -30.511 1.00 29.48 605 ASN A C 1
ATOM 4835 O O . ASN A 1 605 ? 64.243 3.184 -30.011 1.00 29.48 605 ASN A O 1
ATOM 4839 N N . SER A 1 606 ? 66.072 2.178 -30.848 1.00 34.84 606 SER A N 1
ATOM 4840 C CA . SER A 1 606 ? 66.931 3.356 -30.790 1.00 34.84 606 SER A CA 1
ATOM 4841 C C . SER A 1 606 ? 66.479 4.395 -31.819 1.00 34.84 606 SER A C 1
ATOM 4843 O O . SER A 1 606 ? 66.295 4.089 -32.998 1.00 34.84 606 SER A O 1
ATOM 4845 N N . LYS A 1 607 ? 66.307 5.645 -31.379 1.00 32.12 607 LYS A N 1
ATOM 4846 C CA . LYS A 1 607 ? 66.060 6.773 -32.278 1.00 32.12 607 LYS A CA 1
ATOM 4847 C C . LYS A 1 607 ? 67.408 7.253 -32.820 1.00 32.12 607 LYS A C 1
ATOM 4849 O O . LYS A 1 607 ? 68.133 7.931 -32.100 1.00 32.12 607 LYS A O 1
ATOM 4854 N N . LYS A 1 608 ? 67.735 6.918 -34.073 1.00 29.95 608 LYS A N 1
ATOM 4855 C CA . LYS A 1 608 ? 68.741 7.691 -34.816 1.00 29.95 608 LYS A CA 1
ATOM 4856 C C . LYS A 1 608 ? 68.193 9.095 -35.079 1.00 29.95 608 LYS A C 1
ATOM 4858 O O . LYS A 1 608 ? 67.003 9.258 -35.349 1.00 29.95 608 LYS A O 1
ATOM 4863 N N . VAL A 1 609 ? 69.082 10.074 -35.015 1.00 34.41 609 VAL A N 1
ATOM 4864 C CA . VAL A 1 609 ? 68.924 11.404 -35.604 1.00 34.41 609 VAL A CA 1
ATOM 4865 C C . VAL A 1 609 ? 70.134 11.580 -36.517 1.00 34.41 609 VAL A C 1
ATOM 4867 O O . VAL A 1 609 ? 71.227 11.149 -36.155 1.00 34.41 609 VAL A O 1
ATOM 4870 N N . PHE A 1 610 ? 69.902 12.130 -37.701 1.00 25.19 610 PHE A N 1
ATOM 4871 C CA . PHE A 1 610 ? 70.922 12.726 -38.552 1.00 25.19 610 PHE A CA 1
ATOM 4872 C C . PHE A 1 610 ? 70.526 14.192 -38.690 1.00 25.19 610 PHE A C 1
ATOM 4874 O O . PHE A 1 610 ? 69.357 14.452 -38.961 1.00 25.19 610 PHE A O 1
ATOM 4881 N N . ASP A 1 611 ? 71.489 15.069 -38.467 1.00 30.52 611 ASP A N 1
ATOM 4882 C CA . ASP A 1 611 ? 71.666 16.402 -39.046 1.00 30.52 611 ASP A CA 1
ATOM 4883 C C . ASP A 1 611 ? 73.199 16.624 -39.027 1.00 30.52 611 ASP A C 1
ATOM 4885 O O . ASP A 1 611 ? 73.907 15.896 -38.318 1.00 30.52 611 ASP A O 1
ATOM 4889 N N . ASP A 1 612 ? 73.711 17.516 -39.870 1.00 35.12 612 ASP A N 1
ATOM 4890 C CA . ASP A 1 612 ? 75.099 17.459 -40.355 1.00 35.12 612 ASP A CA 1
ATOM 4891 C C . ASP A 1 612 ? 76.169 18.150 -39.467 1.00 35.12 612 ASP A C 1
ATOM 4893 O O . ASP A 1 612 ? 75.877 18.722 -38.415 1.00 35.12 612 ASP A O 1
ATOM 4897 N N . ASP A 1 613 ? 77.410 18.092 -39.968 1.00 35.12 613 ASP A N 1
ATOM 4898 C CA . ASP A 1 613 ? 78.652 18.765 -39.548 1.00 35.12 613 ASP A CA 1
ATOM 4899 C C . ASP A 1 613 ? 79.503 18.165 -38.395 1.00 35.12 613 ASP A C 1
ATOM 4901 O O . ASP A 1 613 ? 79.072 17.372 -37.557 1.00 35.12 613 ASP A O 1
ATOM 4905 N N . GLU A 1 614 ? 80.800 18.485 -38.478 1.00 33.19 614 GLU A N 1
ATOM 4906 C CA . GLU A 1 614 ? 81.975 17.848 -37.852 1.00 33.19 614 GLU A CA 1
ATOM 4907 C C . GLU A 1 614 ? 82.113 18.215 -36.340 1.00 33.19 614 GLU A C 1
ATOM 4909 O O . GLU A 1 614 ? 81.532 19.194 -35.880 1.00 33.19 614 GLU A O 1
ATOM 4914 N N . ASP A 1 615 ? 82.846 17.519 -35.454 1.00 31.11 615 ASP A N 1
ATOM 4915 C CA . ASP A 1 615 ? 83.954 16.561 -35.612 1.00 31.11 615 ASP A CA 1
ATOM 4916 C C . ASP A 1 615 ? 84.151 15.683 -34.330 1.00 31.11 615 ASP A C 1
ATOM 4918 O O . ASP A 1 615 ? 83.673 16.026 -33.248 1.00 31.11 615 ASP A O 1
ATOM 4922 N N . GLY A 1 616 ? 84.939 14.600 -34.414 1.00 30.47 616 GLY A N 1
ATOM 4923 C CA . GLY A 1 616 ? 85.822 14.142 -33.320 1.00 30.47 616 GLY A CA 1
ATOM 4924 C C . GLY A 1 616 ? 85.310 13.290 -32.129 1.00 30.47 616 GLY A C 1
ATOM 4925 O O . GLY A 1 616 ? 85.097 13.801 -31.035 1.00 30.47 616 GLY A O 1
ATOM 4926 N N . GLY A 1 617 ? 85.409 11.955 -32.252 1.00 29.62 617 GLY A N 1
ATOM 4927 C CA . GLY A 1 617 ? 86.033 11.089 -31.218 1.00 29.62 617 GLY A CA 1
ATOM 4928 C C . GLY A 1 617 ? 85.213 10.550 -30.019 1.00 29.62 617 GLY A C 1
ATOM 4929 O O . GLY A 1 617 ? 84.710 11.282 -29.174 1.00 29.62 617 GLY A O 1
ATOM 4930 N N . GLU A 1 618 ? 85.194 9.219 -29.852 1.00 30.53 618 GLU A N 1
ATOM 4931 C CA . GLU A 1 618 ? 84.563 8.533 -28.708 1.00 30.53 618 GLU A CA 1
ATOM 4932 C C . GLU A 1 618 ? 85.352 8.633 -27.382 1.00 30.53 618 GLU A C 1
ATOM 4934 O O . GLU A 1 618 ? 86.580 8.504 -27.358 1.00 30.53 618 GLU A O 1
ATOM 4939 N N . LYS A 1 619 ? 84.632 8.660 -26.245 1.00 29.84 619 LYS A N 1
ATOM 4940 C CA . LYS A 1 619 ? 85.072 7.993 -25.000 1.00 29.84 619 LYS A CA 1
ATOM 4941 C C . LYS A 1 619 ? 83.917 7.707 -24.037 1.00 29.84 619 LYS A C 1
ATOM 4943 O O . LYS A 1 619 ? 83.104 8.573 -23.740 1.00 29.84 619 LYS A O 1
ATOM 4948 N N . SER A 1 620 ? 83.872 6.482 -23.514 1.00 30.53 620 SER A N 1
ATOM 4949 C CA . SER A 1 620 ? 82.834 6.013 -22.591 1.00 30.53 620 SER A CA 1
ATOM 4950 C C . SER A 1 620 ? 83.228 6.182 -21.120 1.00 30.53 620 SER A C 1
ATOM 4952 O O . SER A 1 620 ? 84.241 5.626 -20.692 1.00 30.53 620 SER A O 1
ATOM 4954 N N . THR A 1 621 ? 82.379 6.820 -20.313 1.00 27.56 621 THR A N 1
ATOM 4955 C CA . THR A 1 621 ? 82.456 6.780 -18.843 1.00 27.56 621 THR A CA 1
ATOM 4956 C C . THR A 1 621 ? 81.088 6.478 -18.231 1.00 27.56 621 THR A C 1
ATOM 4958 O O . THR A 1 621 ? 80.074 7.080 -18.575 1.00 27.56 621 THR A O 1
ATOM 4961 N N . MET A 1 622 ? 81.057 5.511 -17.313 1.00 32.53 622 MET A N 1
ATOM 4962 C CA . MET A 1 622 ? 79.872 5.173 -16.522 1.00 32.53 622 MET A CA 1
ATOM 4963 C C . MET A 1 622 ? 79.822 6.066 -15.279 1.00 32.53 622 MET A C 1
ATOM 4965 O O . MET A 1 622 ? 80.797 6.116 -14.532 1.00 32.53 622 MET A O 1
ATOM 4969 N N . LEU A 1 623 ? 78.677 6.695 -15.007 1.00 29.75 623 LEU A N 1
ATOM 4970 C CA . LEU A 1 623 ? 78.357 7.260 -13.693 1.00 29.75 623 LEU A CA 1
ATOM 4971 C C . LEU A 1 623 ? 77.046 6.656 -13.188 1.00 29.75 623 LEU A C 1
ATOM 4973 O O . LEU A 1 623 ? 76.076 6.515 -13.933 1.00 29.75 623 LEU A O 1
ATOM 4977 N N . SER A 1 624 ? 77.051 6.229 -11.926 1.00 42.81 624 SER A N 1
ATOM 4978 C CA . SER A 1 624 ? 76.097 5.253 -11.402 1.00 42.81 624 SER A CA 1
ATOM 4979 C C . SER A 1 624 ? 75.263 5.793 -10.241 1.00 42.81 624 SER A C 1
ATOM 4981 O O . SER A 1 624 ? 75.658 5.661 -9.086 1.00 42.81 624 SER A O 1
ATOM 4983 N N . GLU A 1 625 ? 74.055 6.273 -10.534 1.00 36.53 625 GLU A N 1
ATOM 4984 C CA . GLU A 1 625 ? 72.967 6.369 -9.548 1.00 36.53 625 GLU A CA 1
ATOM 4985 C C . GLU A 1 625 ? 71.717 5.641 -10.062 1.00 36.53 625 GLU A C 1
ATOM 4987 O O . GLU A 1 625 ? 70.755 6.221 -10.564 1.00 36.53 625 GLU A O 1
ATOM 4992 N N . GLY A 1 626 ? 71.743 4.310 -9.958 1.00 39.53 626 GLY A N 1
ATOM 4993 C CA . GLY A 1 626 ? 70.571 3.478 -10.214 1.00 39.53 626 GLY A CA 1
ATOM 4994 C C . GLY A 1 626 ? 69.609 3.510 -9.026 1.00 39.53 626 GLY A C 1
ATOM 4995 O O . GLY A 1 626 ? 69.961 3.057 -7.939 1.00 39.53 626 GLY A O 1
ATOM 4996 N N . LEU A 1 627 ? 68.380 3.992 -9.236 1.00 43.50 627 LEU A N 1
ATOM 4997 C CA . LEU A 1 627 ? 67.303 3.942 -8.238 1.00 43.50 627 LEU A CA 1
ATOM 4998 C C . LEU A 1 627 ? 67.065 2.500 -7.758 1.00 43.50 627 LEU A C 1
ATOM 5000 O O . LEU A 1 627 ? 66.600 1.654 -8.525 1.00 43.50 627 LEU A O 1
ATOM 5004 N N . ASP A 1 628 ? 67.358 2.227 -6.483 1.00 49.25 628 ASP A N 1
ATOM 5005 C CA . ASP A 1 628 ? 67.302 0.871 -5.934 1.00 49.25 628 ASP A CA 1
ATOM 5006 C C . ASP A 1 628 ? 65.863 0.321 -5.895 1.00 49.25 628 ASP A C 1
ATOM 5008 O O . ASP A 1 628 ? 65.011 0.688 -5.076 1.00 49.25 628 ASP A O 1
ATOM 5012 N N . ILE A 1 629 ? 65.620 -0.626 -6.802 1.00 50.38 629 ILE A N 1
ATOM 5013 C CA . ILE A 1 629 ? 64.343 -1.306 -7.025 1.00 50.38 629 ILE A CA 1
ATOM 5014 C C . ILE A 1 629 ? 63.914 -2.128 -5.794 1.00 50.38 629 ILE A C 1
ATOM 5016 O O . ILE A 1 629 ? 62.730 -2.448 -5.661 1.00 50.38 629 ILE A O 1
ATOM 5020 N N . GLN A 1 630 ? 64.830 -2.493 -4.890 1.00 48.03 630 GLN A N 1
ATOM 5021 C CA . GLN A 1 630 ? 64.484 -3.173 -3.639 1.00 48.03 630 GLN A CA 1
ATOM 5022 C C . GLN A 1 630 ? 63.914 -2.182 -2.622 1.00 48.03 630 GLN A C 1
ATOM 5024 O O . GLN A 1 630 ? 62.801 -2.391 -2.135 1.00 48.03 630 GLN A O 1
ATOM 5029 N N . LYS A 1 631 ? 64.596 -1.054 -2.402 1.00 51.69 631 LYS A N 1
ATOM 5030 C CA . LYS A 1 631 ? 64.159 0.015 -1.491 1.00 51.69 631 LYS A CA 1
ATOM 5031 C C . LYS A 1 631 ? 62.771 0.552 -1.869 1.00 51.69 631 LYS A C 1
ATOM 5033 O O . LYS A 1 631 ? 61.845 0.517 -1.061 1.00 51.69 631 LYS A O 1
ATOM 5038 N N . ALA A 1 632 ? 62.558 0.845 -3.156 1.00 55.06 632 ALA A N 1
ATOM 5039 C CA . ALA A 1 632 ? 61.256 1.271 -3.683 1.00 55.06 632 ALA A CA 1
ATOM 5040 C C . ALA A 1 632 ? 60.126 0.220 -3.535 1.00 55.06 632 ALA A C 1
ATOM 5042 O O . ALA A 1 632 ? 58.942 0.573 -3.505 1.00 55.06 632 ALA A O 1
ATOM 5043 N N . LYS A 1 633 ? 60.451 -1.081 -3.434 1.00 60.28 633 LYS A N 1
ATOM 5044 C CA . LYS A 1 633 ? 59.465 -2.131 -3.106 1.00 60.28 633 LYS A CA 1
ATOM 5045 C C . LYS A 1 633 ? 59.122 -2.146 -1.621 1.00 60.28 633 LYS A C 1
ATOM 5047 O O . LYS A 1 633 ? 57.967 -2.416 -1.296 1.00 60.28 633 LYS A O 1
ATOM 5052 N N . GLU A 1 634 ? 60.081 -1.889 -0.736 1.00 57.22 634 GLU A N 1
ATOM 5053 C CA . GLU A 1 634 ? 59.829 -1.818 0.706 1.00 57.22 634 GLU A CA 1
ATOM 5054 C C . GLU A 1 634 ? 58.985 -0.592 1.062 1.00 57.22 634 GLU A C 1
ATOM 5056 O O . GLU A 1 634 ? 57.990 -0.733 1.775 1.00 57.22 634 GLU A O 1
ATOM 5061 N N . ASP A 1 635 ? 59.268 0.564 0.462 1.00 61.84 635 ASP A N 1
ATOM 5062 C CA . ASP A 1 635 ? 58.474 1.782 0.651 1.00 61.84 635 ASP A CA 1
ATOM 5063 C C . ASP A 1 635 ? 57.020 1.598 0.185 1.00 61.84 635 ASP A C 1
ATOM 5065 O O . ASP A 1 635 ? 56.087 1.858 0.947 1.00 61.84 635 ASP A O 1
ATOM 5069 N N . MET A 1 636 ? 56.784 1.021 -1.004 1.00 51.31 636 MET A N 1
ATOM 5070 C CA . MET A 1 636 ? 55.421 0.661 -1.439 1.00 51.31 636 MET A CA 1
ATOM 5071 C C . MET A 1 636 ? 54.724 -0.327 -0.488 1.00 51.31 636 MET A C 1
ATOM 5073 O O . MET A 1 636 ? 53.506 -0.265 -0.313 1.00 51.31 636 MET A O 1
ATOM 5077 N N . LYS A 1 637 ? 55.474 -1.247 0.126 1.00 62.75 637 LYS A N 1
ATOM 5078 C CA . LYS A 1 637 ? 54.955 -2.257 1.062 1.00 62.75 637 LYS A CA 1
ATOM 5079 C C . LYS A 1 637 ? 54.636 -1.649 2.432 1.00 62.75 637 LYS A C 1
ATOM 5081 O O . LYS A 1 637 ? 53.699 -2.106 3.086 1.00 62.75 637 LYS A O 1
ATOM 5086 N N . ASN A 1 638 ? 55.357 -0.604 2.836 1.00 61.19 638 ASN A N 1
ATOM 5087 C CA . ASN A 1 638 ? 55.055 0.210 4.010 1.00 61.19 638 ASN A CA 1
ATOM 5088 C C . ASN A 1 638 ? 53.826 1.102 3.768 1.00 61.19 638 ASN A C 1
ATOM 5090 O O . ASN A 1 638 ? 52.901 1.063 4.576 1.00 61.19 638 ASN A O 1
ATOM 5094 N N . VAL A 1 639 ? 53.727 1.784 2.622 1.00 61.38 639 VAL A N 1
ATOM 5095 C CA . VAL A 1 639 ? 52.541 2.587 2.263 1.00 61.38 639 VAL A CA 1
ATOM 5096 C C . VAL A 1 639 ? 51.271 1.726 2.190 1.00 61.38 639 VAL A C 1
ATOM 5098 O O . VAL A 1 639 ? 50.265 2.073 2.801 1.00 61.38 639 VAL A O 1
ATOM 5101 N N . ASP A 1 640 ? 51.305 0.549 1.552 1.00 62.94 640 ASP A N 1
ATOM 5102 C CA . ASP A 1 640 ? 50.161 -0.387 1.536 1.00 62.94 640 ASP A CA 1
ATOM 5103 C C . ASP A 1 640 ? 49.823 -0.921 2.949 1.00 62.94 640 ASP A C 1
ATOM 5105 O O . ASP A 1 640 ? 48.662 -1.148 3.289 1.00 62.94 640 ASP A O 1
ATOM 5109 N N . LYS A 1 641 ? 50.814 -1.069 3.837 1.00 63.50 641 LYS A N 1
ATOM 5110 C CA . LYS A 1 641 ? 50.602 -1.445 5.247 1.00 63.50 641 LYS A CA 1
ATOM 5111 C C . LYS A 1 641 ? 49.915 -0.325 6.040 1.00 63.50 641 LYS A C 1
ATOM 5113 O O . LYS A 1 641 ? 49.047 -0.635 6.863 1.00 63.50 641 LYS A O 1
ATOM 5118 N N . GLU A 1 642 ? 50.245 0.938 5.772 1.00 57.03 642 GLU A N 1
ATOM 5119 C CA . GLU A 1 642 ? 49.598 2.113 6.367 1.00 57.03 642 GLU A CA 1
ATOM 5120 C C . GLU A 1 642 ? 48.198 2.366 5.804 1.00 57.03 642 GLU A C 1
ATOM 5122 O O . GLU A 1 642 ? 47.258 2.495 6.587 1.00 57.03 642 GLU A O 1
ATOM 5127 N N . ASP A 1 643 ? 47.993 2.312 4.486 1.00 59.38 643 ASP A N 1
ATOM 5128 C CA . ASP A 1 643 ? 46.659 2.424 3.883 1.00 59.38 643 ASP A CA 1
ATOM 5129 C C . ASP A 1 643 ? 45.732 1.299 4.371 1.00 59.38 643 ASP A C 1
ATOM 5131 O O . ASP A 1 643 ? 44.587 1.550 4.755 1.00 59.38 643 ASP A O 1
ATOM 5135 N N . ARG A 1 644 ? 46.225 0.058 4.504 1.00 62.28 644 ARG A N 1
ATOM 5136 C CA . ARG A 1 644 ? 45.474 -1.043 5.143 1.00 62.28 644 ARG A CA 1
ATOM 5137 C C . ARG A 1 644 ? 45.226 -0.836 6.638 1.00 62.28 644 ARG A C 1
ATOM 5139 O O . ARG A 1 644 ? 44.378 -1.537 7.201 1.00 62.28 644 ARG A O 1
ATOM 5146 N N . LYS A 1 645 ? 45.968 0.037 7.321 1.00 54.53 645 LYS A N 1
ATOM 5147 C CA . LYS A 1 645 ? 45.736 0.412 8.726 1.00 54.53 645 LYS A CA 1
ATOM 5148 C C . LYS A 1 645 ? 44.669 1.511 8.794 1.00 54.53 645 LYS A C 1
ATOM 5150 O O . LYS A 1 645 ? 43.621 1.286 9.395 1.00 54.53 645 LYS A O 1
ATOM 5155 N N . ARG A 1 646 ? 44.848 2.587 8.026 1.00 50.53 646 ARG A N 1
ATOM 5156 C CA . ARG A 1 646 ? 43.913 3.710 7.842 1.00 50.53 646 ARG A CA 1
ATOM 5157 C C . ARG A 1 646 ? 42.529 3.238 7.379 1.00 50.53 646 ARG A C 1
ATOM 5159 O O . ARG A 1 646 ? 41.511 3.633 7.939 1.00 50.53 646 ARG A O 1
ATOM 5166 N N . PHE A 1 647 ? 42.468 2.298 6.432 1.00 48.59 647 PHE A N 1
ATOM 5167 C CA . PHE A 1 647 ? 41.219 1.679 5.967 1.00 48.59 647 PHE A CA 1
ATOM 5168 C C . PHE A 1 647 ? 40.572 0.768 7.027 1.00 48.59 647 PHE A C 1
ATOM 5170 O O . PHE A 1 647 ? 39.346 0.664 7.080 1.00 48.59 647 PHE A O 1
ATOM 5177 N N . ARG A 1 648 ? 41.358 0.127 7.907 1.00 54.72 648 ARG A N 1
ATOM 5178 C CA . ARG A 1 648 ? 40.828 -0.625 9.062 1.00 54.72 648 ARG A CA 1
ATOM 5179 C C . ARG A 1 648 ? 40.260 0.304 10.128 1.00 54.72 648 ARG A C 1
ATOM 5181 O O . ARG A 1 648 ? 39.177 0.019 10.623 1.00 54.72 648 ARG A O 1
ATOM 5188 N N . GLU A 1 649 ? 40.930 1.410 10.429 1.00 54.84 649 GLU A N 1
ATOM 5189 C CA . GLU A 1 649 ? 40.467 2.439 11.371 1.00 54.84 649 GLU A CA 1
ATOM 5190 C C . GLU A 1 649 ? 39.188 3.124 10.861 1.00 54.84 649 GLU A C 1
ATOM 5192 O O . GLU A 1 649 ? 38.208 3.237 11.594 1.00 54.84 649 GLU A O 1
ATOM 5197 N N . LEU A 1 650 ? 39.119 3.457 9.568 1.00 50.91 650 LEU A N 1
ATOM 5198 C CA . LEU A 1 650 ? 37.917 4.004 8.924 1.00 50.91 650 LEU A CA 1
ATOM 5199 C C . LEU A 1 650 ? 36.761 2.978 8.911 1.00 50.91 650 LEU A C 1
ATOM 5201 O O . LEU A 1 650 ? 35.602 3.328 9.143 1.00 50.91 650 LEU A O 1
ATOM 5205 N N . ARG A 1 651 ? 37.061 1.682 8.729 1.00 51.88 651 ARG A N 1
ATOM 5206 C CA . ARG A 1 651 ? 36.077 0.586 8.857 1.00 51.88 651 ARG A CA 1
ATOM 5207 C C . ARG A 1 651 ? 35.686 0.294 10.315 1.00 51.88 651 ARG A C 1
ATOM 5209 O O . ARG A 1 651 ? 34.595 -0.229 10.531 1.00 51.88 651 ARG A O 1
ATOM 5216 N N . ALA A 1 652 ? 36.530 0.636 11.292 1.00 54.19 652 ALA A N 1
ATOM 5217 C CA . ALA A 1 652 ? 36.237 0.547 12.722 1.00 54.19 652 ALA A CA 1
ATOM 5218 C C . ALA A 1 652 ? 35.317 1.690 13.170 1.00 54.19 652 ALA A C 1
ATOM 5220 O O . ALA A 1 652 ? 34.250 1.393 13.702 1.00 54.19 652 ALA A O 1
ATOM 5221 N N . LYS A 1 653 ? 35.621 2.950 12.815 1.00 53.97 653 LYS A N 1
ATOM 5222 C CA . LYS A 1 653 ? 34.709 4.092 13.023 1.00 53.97 653 LYS A CA 1
ATOM 5223 C C . LYS A 1 653 ? 33.328 3.819 12.421 1.00 53.97 653 LYS A C 1
ATOM 5225 O O . LYS A 1 653 ? 32.337 3.851 13.138 1.00 53.97 653 LYS A O 1
ATOM 5230 N N . ARG A 1 654 ? 33.257 3.357 11.164 1.00 52.44 654 ARG A N 1
ATOM 5231 C CA . ARG A 1 654 ? 31.994 2.921 10.521 1.00 52.44 654 ARG A CA 1
ATOM 5232 C C . ARG A 1 654 ? 31.282 1.743 11.199 1.00 52.44 654 ARG A C 1
ATOM 5234 O O . ARG A 1 654 ? 30.116 1.477 10.900 1.00 52.44 654 ARG A O 1
ATOM 5241 N N . ARG A 1 655 ? 31.956 0.994 12.075 1.00 51.75 655 ARG A N 1
ATOM 5242 C CA . ARG A 1 655 ? 31.364 -0.090 12.874 1.00 51.75 655 ARG A CA 1
ATOM 5243 C C . ARG A 1 655 ? 30.865 0.420 14.224 1.00 51.75 655 ARG A C 1
ATOM 5245 O O . ARG A 1 655 ? 29.812 -0.031 14.662 1.00 51.75 655 ARG A O 1
ATOM 5252 N N . GLU A 1 656 ? 31.568 1.371 14.832 1.00 49.19 656 GLU A N 1
ATOM 5253 C CA . GLU A 1 656 ? 31.135 2.091 16.033 1.00 49.19 656 GLU A CA 1
ATOM 5254 C C . GLU A 1 656 ? 29.943 3.006 15.735 1.00 49.19 656 GLU A C 1
ATOM 5256 O O . GLU A 1 656 ? 28.941 2.911 16.431 1.00 49.19 656 GLU A O 1
ATOM 5261 N N . GLU A 1 657 ? 29.963 3.766 14.636 1.00 49.31 657 GLU A N 1
ATOM 5262 C CA . GLU A 1 657 ? 28.816 4.532 14.119 1.00 49.31 657 GLU A CA 1
ATOM 5263 C C . GLU A 1 657 ? 27.579 3.640 13.933 1.00 49.31 657 GLU A C 1
ATOM 5265 O O . GLU A 1 657 ? 26.481 3.986 14.366 1.00 49.31 657 GLU A O 1
ATOM 5270 N N . LYS A 1 658 ? 27.745 2.445 13.345 1.00 56.91 658 LYS A N 1
ATOM 5271 C CA . LYS A 1 658 ? 26.649 1.473 13.193 1.00 56.91 658 LYS A CA 1
ATOM 5272 C C . LYS A 1 658 ? 26.193 0.871 14.526 1.00 56.91 658 LYS A C 1
ATOM 5274 O O . LYS A 1 658 ? 25.008 0.585 14.671 1.00 56.91 658 LYS A O 1
ATOM 5279 N N . LEU A 1 659 ? 27.086 0.700 15.503 1.00 50.81 659 LEU A N 1
ATOM 5280 C CA . LEU A 1 659 ? 26.735 0.271 16.862 1.00 50.81 659 LEU A CA 1
ATOM 5281 C C . LEU A 1 659 ? 26.016 1.374 17.650 1.00 50.81 659 LEU A C 1
ATOM 5283 O O . LEU A 1 659 ? 25.061 1.072 18.357 1.00 50.81 659 LEU A O 1
ATOM 5287 N N . ALA A 1 660 ? 26.408 2.636 17.481 1.00 57.19 660 ALA A N 1
ATOM 5288 C CA . ALA A 1 660 ? 25.743 3.801 18.054 1.00 57.19 660 ALA A CA 1
ATOM 5289 C C . ALA A 1 660 ? 24.359 4.018 17.424 1.00 57.19 660 ALA A C 1
ATOM 5291 O O . ALA A 1 660 ? 23.377 4.147 18.152 1.00 57.19 660 ALA A O 1
ATOM 5292 N N . LYS A 1 661 ? 24.240 3.944 16.088 1.00 53.66 661 LYS A N 1
ATOM 5293 C CA . LYS A 1 661 ? 22.947 4.010 15.381 1.00 53.66 661 LYS A CA 1
ATOM 5294 C C . LYS A 1 661 ? 22.030 2.841 15.774 1.00 53.66 661 LYS A C 1
ATOM 5296 O O . LYS A 1 661 ? 20.834 3.048 15.947 1.00 53.66 661 LYS A O 1
ATOM 5301 N N . LYS A 1 662 ? 22.578 1.639 16.013 1.00 49.84 662 LYS A N 1
ATOM 5302 C CA . LYS A 1 662 ? 21.806 0.487 16.519 1.00 49.84 662 LYS A CA 1
ATOM 5303 C C . LYS A 1 662 ? 21.450 0.588 18.010 1.00 49.84 662 LYS A C 1
ATOM 5305 O O . LYS A 1 662 ? 20.385 0.119 18.383 1.00 49.84 662 LYS A O 1
ATOM 5310 N N . ARG A 1 663 ? 22.281 1.228 18.843 1.00 41.84 663 ARG A N 1
ATOM 5311 C CA . ARG A 1 663 ? 21.943 1.563 20.241 1.00 41.84 663 ARG A CA 1
ATOM 5312 C C . ARG A 1 663 ? 20.840 2.616 20.330 1.00 41.84 663 ARG A C 1
ATOM 5314 O O . ARG A 1 663 ? 19.914 2.407 21.095 1.00 41.84 663 ARG A O 1
ATOM 5321 N N . ARG A 1 664 ? 20.898 3.677 19.512 1.00 42.69 664 ARG A N 1
ATOM 5322 C CA . ARG A 1 664 ? 19.810 4.665 19.394 1.00 42.69 664 ARG A CA 1
ATOM 5323 C C . ARG A 1 664 ? 18.504 4.003 18.946 1.00 42.69 664 ARG A C 1
ATOM 5325 O O . ARG A 1 664 ? 17.490 4.220 19.587 1.00 42.69 664 ARG A O 1
ATOM 5332 N N . LYS A 1 665 ? 18.542 3.128 17.930 1.00 39.19 665 LYS A N 1
ATOM 5333 C CA . LYS A 1 665 ? 17.345 2.389 17.487 1.00 39.19 665 LYS A CA 1
ATOM 5334 C C . LYS A 1 665 ? 16.789 1.419 18.555 1.00 39.19 665 LYS A C 1
ATOM 5336 O O . LYS A 1 665 ? 15.591 1.238 18.672 1.00 39.19 665 LYS A O 1
ATOM 5341 N N . MET A 1 666 ? 17.637 0.868 19.427 1.00 32.28 666 MET A N 1
ATOM 5342 C CA . MET A 1 666 ? 17.196 0.104 20.611 1.00 32.28 666 MET A CA 1
ATOM 5343 C C . MET A 1 666 ? 16.625 0.969 21.756 1.00 32.28 666 MET A C 1
ATOM 5345 O O . MET A 1 666 ? 16.356 0.434 22.825 1.00 32.28 666 MET A O 1
ATOM 5349 N N . GLN A 1 667 ? 16.469 2.284 21.569 1.00 32.38 667 GLN A N 1
ATOM 5350 C CA . GLN A 1 667 ? 15.784 3.187 22.507 1.00 32.38 667 GLN A CA 1
ATOM 5351 C C . GLN A 1 667 ? 14.529 3.839 21.892 1.00 32.38 667 GLN A C 1
ATOM 5353 O O . GLN A 1 667 ? 13.937 4.707 22.525 1.00 32.38 667 GLN A O 1
ATOM 5358 N N . THR A 1 668 ? 14.140 3.446 20.672 1.00 34.03 668 THR A N 1
ATOM 5359 C CA . THR A 1 668 ? 12.958 3.962 19.951 1.00 34.03 668 THR A CA 1
ATOM 5360 C C . THR A 1 668 ? 11.910 2.896 19.636 1.00 34.03 668 THR A C 1
ATOM 5362 O O . THR A 1 668 ? 10.783 3.243 19.304 1.00 34.03 668 THR A O 1
ATOM 5365 N N . ASP A 1 669 ? 12.271 1.616 19.724 1.00 27.73 669 ASP A N 1
ATOM 5366 C CA . ASP A 1 669 ? 11.512 0.504 19.146 1.00 27.73 669 ASP A CA 1
ATOM 5367 C C . ASP A 1 669 ? 10.821 -0.350 20.241 1.00 27.73 669 ASP A C 1
ATOM 5369 O O . ASP A 1 669 ? 11.118 -1.536 20.367 1.00 27.73 669 ASP A O 1
ATOM 5373 N N . ASP A 1 670 ? 9.928 0.256 21.037 1.00 25.25 670 ASP A N 1
ATOM 5374 C CA . ASP A 1 670 ? 9.096 -0.416 22.068 1.00 25.25 670 ASP A CA 1
ATOM 5375 C C . ASP A 1 670 ? 7.590 -0.032 21.949 1.00 25.25 670 ASP A C 1
ATOM 5377 O O . ASP A 1 670 ? 6.909 0.231 22.938 1.00 25.25 670 ASP A O 1
ATOM 5381 N N . VAL A 1 671 ? 7.065 -0.007 20.713 1.00 26.48 671 VAL A N 1
ATOM 5382 C CA . VAL A 1 671 ? 5.629 -0.148 20.357 1.00 26.48 671 VAL A CA 1
ATOM 5383 C C . VAL A 1 671 ? 5.538 -1.003 19.070 1.00 26.48 671 VAL A C 1
ATOM 5385 O O . VAL A 1 671 ? 6.496 -1.049 18.296 1.00 26.48 671 VAL A O 1
ATOM 5388 N N . GLU A 1 672 ? 4.431 -1.733 18.879 1.00 25.45 672 GLU A N 1
ATOM 5389 C CA . GLU A 1 672 ? 4.147 -2.677 17.770 1.00 25.45 672 GLU A CA 1
ATOM 5390 C C . GLU A 1 672 ? 4.122 -1.967 16.373 1.00 25.45 672 GLU A C 1
ATOM 5392 O O . GLU A 1 672 ? 3.991 -0.747 16.316 1.00 25.45 672 GLU A O 1
ATOM 5397 N N . MET A 1 673 ? 4.392 -2.558 15.191 1.00 24.52 673 MET A N 1
ATOM 5398 C CA . MET A 1 673 ? 4.133 -3.894 14.593 1.00 24.52 673 MET A CA 1
ATOM 5399 C C . MET A 1 673 ? 2.638 -4.117 14.238 1.00 24.52 673 MET A C 1
ATOM 5401 O O . MET A 1 673 ? 1.805 -4.027 15.121 1.00 24.52 673 MET A O 1
ATOM 5405 N N . ASP A 1 674 ? 2.192 -4.465 13.021 1.00 23.53 674 ASP A N 1
ATOM 5406 C CA . ASP A 1 674 ? 2.770 -4.488 11.656 1.00 23.53 674 ASP A CA 1
ATOM 5407 C C . ASP A 1 674 ? 1.617 -4.619 10.620 1.00 23.53 674 ASP A C 1
ATOM 5409 O O . ASP A 1 674 ? 0.679 -5.372 10.876 1.00 23.53 674 ASP A O 1
ATOM 5413 N N . CYS A 1 675 ? 1.673 -3.914 9.477 1.00 21.97 675 CYS A N 1
ATOM 5414 C CA . CYS A 1 675 ? 0.772 -4.049 8.308 1.00 21.97 675 CYS A CA 1
ATOM 5415 C C . CYS A 1 675 ? 1.357 -3.338 7.058 1.00 21.97 675 CYS A C 1
ATOM 5417 O O . CYS A 1 675 ? 1.828 -2.206 7.167 1.00 21.97 675 CYS A O 1
ATOM 5419 N N . GLY A 1 676 ? 1.299 -3.977 5.874 1.00 24.12 676 GLY A N 1
ATOM 5420 C CA . GLY A 1 676 ? 1.745 -3.417 4.572 1.00 24.12 676 GLY A CA 1
ATOM 5421 C C . GLY A 1 676 ? 0.805 -2.334 4.001 1.00 24.12 676 GLY A C 1
ATOM 5422 O O . GLY A 1 676 ? -0.329 -2.216 4.460 1.00 24.12 676 GLY A O 1
ATOM 5423 N N . ASP A 1 677 ? 1.217 -1.424 3.104 1.00 25.56 677 ASP A N 1
ATOM 5424 C CA . ASP A 1 677 ? 1.878 -1.594 1.776 1.00 25.56 677 ASP A CA 1
ATOM 5425 C C . ASP A 1 677 ? 0.915 -2.260 0.756 1.00 25.56 677 ASP A C 1
ATOM 5427 O O . ASP A 1 677 ? 0.168 -3.159 1.131 1.00 25.56 677 ASP A O 1
ATOM 5431 N N . ASP A 1 678 ? 0.780 -1.844 -0.511 1.00 25.81 678 ASP A N 1
ATOM 5432 C CA . ASP A 1 678 ? 1.737 -1.165 -1.410 1.00 25.81 678 ASP A CA 1
ATOM 5433 C C . ASP A 1 678 ? 1.508 0.353 -1.656 1.00 25.81 678 ASP A C 1
ATOM 5435 O O . ASP A 1 678 ? 0.372 0.840 -1.627 1.00 25.81 678 ASP A O 1
ATOM 5439 N N . GLY A 1 679 ? 2.567 1.114 -2.002 1.00 24.00 679 GLY A N 1
ATOM 5440 C CA . GLY A 1 679 ? 2.410 2.532 -2.409 1.00 24.00 679 GLY A CA 1
ATOM 5441 C C . GLY A 1 679 ? 3.596 3.356 -2.967 1.00 24.00 679 GLY A C 1
ATOM 5442 O O . GLY A 1 679 ? 3.379 4.516 -3.310 1.00 24.00 679 GLY A O 1
ATOM 5443 N N . ASP A 1 680 ? 4.814 2.813 -3.088 1.00 30.66 680 ASP A N 1
ATOM 5444 C CA . ASP A 1 680 ? 5.954 3.402 -3.842 1.00 30.66 680 ASP A CA 1
ATOM 5445 C C . ASP A 1 680 ? 6.418 4.852 -3.455 1.00 30.66 680 ASP A C 1
ATOM 5447 O O . ASP A 1 680 ? 6.374 5.796 -4.254 1.00 30.66 680 ASP A O 1
ATOM 5451 N N . GLU A 1 681 ? 6.976 5.049 -2.244 1.00 27.66 681 GLU A N 1
ATOM 5452 C CA . GLU A 1 681 ? 7.818 6.230 -1.907 1.00 27.66 681 GLU A CA 1
ATOM 5453 C C . GLU A 1 681 ? 9.321 5.882 -1.824 1.00 27.66 681 GLU A C 1
ATOM 5455 O O . GLU A 1 681 ? 9.700 4.841 -1.287 1.00 27.66 681 GLU A O 1
ATOM 5460 N N . PRO A 1 682 ? 10.221 6.776 -2.284 1.00 30.12 682 PRO A N 1
ATOM 5461 C CA . PRO A 1 682 ? 11.661 6.594 -2.139 1.00 30.12 682 PRO A CA 1
ATOM 5462 C C . PRO A 1 682 ? 12.162 7.053 -0.757 1.00 30.12 682 PRO A C 1
ATOM 5464 O O . PRO A 1 682 ? 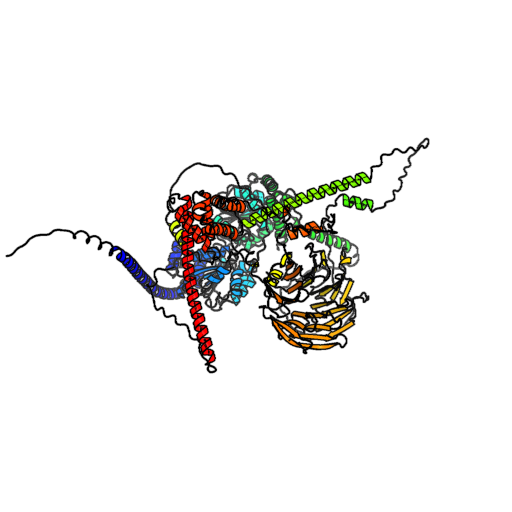12.202 8.255 -0.483 1.00 30.12 682 PRO A O 1
ATOM 5467 N N . ASP A 1 683 ? 12.628 6.105 0.065 1.00 32.94 683 ASP A N 1
ATOM 5468 C CA . ASP A 1 683 ? 13.249 6.361 1.378 1.00 32.94 683 ASP A CA 1
ATOM 5469 C C . ASP A 1 683 ? 14.363 7.435 1.321 1.00 32.94 683 ASP A C 1
ATOM 5471 O O . ASP A 1 683 ? 15.184 7.502 0.397 1.00 32.94 683 ASP A O 1
ATOM 5475 N N . LEU A 1 684 ? 14.375 8.291 2.345 1.00 37.75 684 LEU A N 1
ATOM 5476 C CA . LEU A 1 684 ? 15.225 9.468 2.511 1.00 37.75 684 LEU A CA 1
ATOM 5477 C C . LEU A 1 684 ? 15.855 9.548 3.920 1.00 37.75 684 LEU A C 1
ATOM 5479 O O . LEU A 1 684 ? 16.099 10.641 4.429 1.00 37.75 684 LEU A O 1
ATOM 5483 N N . SER A 1 685 ? 16.183 8.412 4.551 1.00 34.66 685 SER A N 1
ATOM 5484 C CA . SER A 1 685 ? 16.794 8.335 5.897 1.00 34.66 685 SER A CA 1
ATOM 5485 C C . SER A 1 685 ? 18.252 8.878 6.026 1.00 34.66 685 SER A C 1
ATOM 5487 O O . SER A 1 685 ? 19.104 8.255 6.680 1.00 34.66 685 SER A O 1
ATOM 5489 N N . TRP A 1 686 ? 18.595 10.004 5.385 1.00 37.53 686 TRP A N 1
ATOM 5490 C CA . TRP A 1 686 ? 19.948 10.596 5.358 1.00 37.53 686 TRP A CA 1
ATOM 5491 C C . TRP A 1 686 ? 20.001 12.121 5.619 1.00 37.53 686 TRP A C 1
ATOM 5493 O O . TRP A 1 686 ? 20.964 12.777 5.234 1.00 37.53 686 TRP A O 1
ATOM 5503 N N . LEU A 1 687 ? 19.041 12.684 6.355 1.00 32.22 687 LEU A N 1
ATOM 5504 C CA . LEU A 1 687 ? 19.235 13.976 7.032 1.00 32.22 687 LEU A CA 1
ATOM 5505 C C . LEU A 1 687 ? 19.642 13.764 8.507 1.00 32.22 687 LEU A C 1
ATOM 5507 O O . LEU A 1 687 ? 19.171 12.810 9.133 1.00 32.22 687 LEU A O 1
ATOM 5511 N N . PRO A 1 688 ? 20.555 14.586 9.056 1.00 29.38 688 PRO A N 1
ATOM 5512 C CA . PRO A 1 688 ? 20.758 14.738 10.493 1.00 29.38 688 PRO A CA 1
ATOM 5513 C C . PRO A 1 688 ? 19.909 15.901 11.028 1.00 29.38 688 PRO A C 1
ATOM 5515 O O . PRO A 1 688 ? 19.904 16.970 10.424 1.00 29.38 688 PRO A O 1
ATOM 5518 N N . ASP A 1 689 ? 19.252 15.725 12.174 1.00 29.72 689 ASP A N 1
ATOM 5519 C CA . ASP A 1 689 ? 18.507 16.813 12.818 1.00 29.72 689 ASP A CA 1
ATOM 5520 C C . ASP A 1 689 ? 19.463 17.794 13.529 1.00 29.72 689 ASP A C 1
ATOM 5522 O O . ASP A 1 689 ? 20.230 17.366 14.404 1.00 29.72 689 ASP A O 1
ATOM 5526 N N . PRO A 1 690 ? 19.419 19.100 13.211 1.00 31.41 690 PRO A N 1
ATOM 5527 C CA . PRO A 1 690 ? 19.897 20.141 14.104 1.00 31.41 690 PRO A CA 1
ATOM 5528 C C . PRO A 1 690 ? 18.780 20.475 15.105 1.00 31.41 690 PRO A C 1
ATOM 5530 O O . PRO A 1 690 ? 17.794 21.087 14.720 1.00 31.41 690 PRO A O 1
ATOM 5533 N N . ASP A 1 691 ? 18.905 19.994 16.350 1.00 28.73 691 ASP A N 1
ATOM 5534 C CA . ASP A 1 691 ? 18.581 20.740 17.589 1.00 28.73 691 ASP A CA 1
ATOM 5535 C C . ASP A 1 691 ? 18.522 19.824 18.827 1.00 28.73 691 ASP A C 1
ATOM 5537 O O . ASP A 1 691 ? 17.510 19.195 19.150 1.00 28.73 691 ASP A O 1
ATOM 5541 N N . LYS A 1 692 ? 19.666 19.758 19.524 1.00 28.81 692 LYS A N 1
ATOM 5542 C CA . LYS A 1 692 ? 19.858 19.466 20.962 1.00 28.81 692 LYS A CA 1
ATOM 5543 C C . LYS A 1 692 ? 21.370 19.440 21.231 1.00 28.81 692 LYS A C 1
ATOM 5545 O O . LYS A 1 692 ? 22.079 18.655 20.608 1.00 28.81 692 LYS A O 1
ATOM 5550 N N . PHE A 1 693 ? 21.943 20.251 22.118 1.00 27.58 693 PHE A N 1
ATOM 5551 C CA . PHE A 1 693 ? 21.372 20.989 23.252 1.00 27.58 693 PHE A CA 1
ATOM 5552 C C . PHE A 1 693 ? 21.850 22.444 23.305 1.00 27.58 693 PHE A C 1
ATOM 5554 O O . PHE A 1 693 ? 23.012 22.720 23.004 1.00 27.58 693 PHE A O 1
ATOM 5561 N N . LYS A 1 694 ? 21.022 23.293 23.916 1.00 23.81 694 LYS A N 1
ATOM 5562 C CA . LYS A 1 694 ? 21.454 24.077 25.076 1.00 23.81 694 LYS A CA 1
ATOM 5563 C C . LYS A 1 694 ? 20.309 24.133 26.089 1.00 23.81 694 LYS A C 1
ATOM 5565 O O . LYS A 1 694 ? 19.171 24.356 25.693 1.00 23.81 694 LYS A O 1
ATOM 5570 N N . ASP A 1 695 ? 20.625 23.890 27.355 1.00 28.11 695 ASP A N 1
ATOM 5571 C CA . ASP A 1 695 ? 19.825 24.381 28.474 1.00 28.11 695 ASP A CA 1
ATOM 5572 C C . ASP A 1 695 ? 20.354 25.790 28.796 1.00 28.11 695 ASP A C 1
ATOM 5574 O O . ASP A 1 695 ? 21.571 25.967 28.849 1.00 28.11 695 ASP A O 1
ATOM 5578 N N . ASP A 1 696 ? 19.468 26.761 28.998 1.00 23.98 696 ASP A N 1
ATOM 5579 C CA . ASP A 1 696 ? 19.695 28.050 29.673 1.00 23.98 696 ASP A CA 1
ATOM 5580 C C . ASP A 1 696 ? 18.321 28.477 30.258 1.00 23.98 696 ASP A C 1
ATOM 5582 O O . ASP A 1 696 ? 17.290 27.954 29.819 1.00 23.98 696 ASP A O 1
ATOM 5586 N N . SER A 1 697 ? 18.289 29.310 31.304 1.00 25.17 697 SER A N 1
ATOM 5587 C CA . SER A 1 697 ? 17.153 29.390 32.245 1.00 25.17 697 SER A CA 1
ATOM 5588 C C . SER A 1 697 ? 16.416 30.740 32.316 1.00 25.17 697 SER A C 1
ATOM 5590 O O . SER A 1 697 ? 16.937 31.765 31.887 1.00 25.17 697 SER A O 1
ATOM 5592 N N . ASP A 1 698 ? 15.240 30.683 32.959 1.00 24.73 698 ASP A N 1
ATOM 5593 C CA . ASP A 1 698 ? 14.498 31.767 33.635 1.00 24.73 698 ASP A CA 1
ATOM 5594 C C . ASP A 1 698 ? 13.730 32.820 32.792 1.00 24.73 698 ASP A C 1
ATOM 5596 O O . ASP A 1 698 ? 13.969 32.995 31.599 1.00 24.73 698 ASP A O 1
ATOM 5600 N N . CYS A 1 699 ? 12.801 33.501 33.492 1.00 23.14 699 CYS A N 1
ATOM 5601 C CA . CYS A 1 699 ? 11.899 34.618 33.124 1.00 23.14 699 CYS A CA 1
ATOM 5602 C C . CYS A 1 699 ? 10.411 34.312 32.800 1.00 23.14 699 CYS A C 1
ATOM 5604 O O . CYS A 1 699 ? 9.973 34.391 31.657 1.00 23.14 699 CYS A O 1
ATOM 5606 N N . ASP A 1 700 ? 9.663 34.006 33.868 1.00 24.59 700 ASP A N 1
ATOM 5607 C CA . ASP A 1 700 ? 8.508 34.763 34.414 1.00 24.59 700 ASP A CA 1
ATOM 5608 C C . ASP A 1 700 ? 7.202 35.046 33.612 1.00 24.59 700 ASP A C 1
ATOM 5610 O O . ASP A 1 700 ? 7.185 35.759 32.615 1.00 24.59 700 ASP A O 1
ATOM 5614 N N . GLU A 1 701 ? 6.109 34.556 34.225 1.00 26.23 701 GLU A N 1
ATOM 5615 C CA . GLU A 1 701 ? 4.776 35.161 34.495 1.00 26.23 701 GLU A CA 1
ATOM 5616 C C . GLU A 1 701 ? 3.731 35.503 33.390 1.00 26.23 701 GLU A C 1
ATOM 5618 O O . GLU A 1 701 ? 3.997 36.172 32.398 1.00 26.23 701 GLU A O 1
ATOM 5623 N N . ASP A 1 702 ? 2.489 35.076 33.704 1.00 26.34 702 ASP A N 1
ATOM 5624 C CA . ASP A 1 702 ? 1.142 35.492 33.248 1.00 26.34 702 ASP A CA 1
ATOM 5625 C C . ASP A 1 702 ? 0.741 35.365 31.746 1.00 26.34 702 ASP A C 1
ATOM 5627 O O . ASP A 1 702 ? 1.563 35.342 30.837 1.00 26.34 702 ASP A O 1
ATOM 5631 N N . ASP A 1 703 ? -0.540 35.172 31.376 1.00 25.59 703 ASP A N 1
ATOM 5632 C CA . ASP A 1 703 ? -1.798 35.436 32.109 1.00 25.59 703 ASP A CA 1
ATOM 5633 C C . ASP A 1 703 ? -2.913 34.357 31.888 1.00 25.59 703 ASP A C 1
ATOM 5635 O O . ASP A 1 703 ? -2.705 33.291 31.306 1.00 25.59 703 ASP A O 1
ATOM 5639 N N . ASN A 1 704 ? -4.112 34.612 32.421 1.00 25.05 704 ASN A N 1
ATOM 5640 C CA . ASN A 1 704 ? -5.061 33.654 32.995 1.00 25.05 704 ASN A CA 1
ATOM 5641 C C . ASN A 1 704 ? -6.080 32.925 32.069 1.00 25.05 704 ASN A C 1
ATOM 5643 O O . ASN A 1 704 ? -6.948 33.531 31.449 1.00 25.05 704 ASN A O 1
ATOM 5647 N N . ASN A 1 705 ? -6.117 31.591 32.222 1.00 28.66 705 ASN A N 1
ATOM 5648 C CA . ASN A 1 705 ? -7.280 30.811 32.712 1.00 28.66 705 ASN A CA 1
ATOM 5649 C C . ASN A 1 705 ? -8.622 30.803 31.922 1.00 28.66 705 ASN A C 1
ATOM 5651 O O . ASN A 1 705 ? -9.491 31.644 32.150 1.00 28.66 705 ASN A O 1
ATOM 5655 N N . THR A 1 706 ? -8.884 29.747 31.127 1.00 28.97 706 THR A N 1
ATOM 5656 C CA . THR A 1 706 ? -10.258 29.264 30.802 1.00 28.97 706 THR A CA 1
ATOM 5657 C C . THR A 1 706 ? -10.276 27.834 30.208 1.00 28.97 706 THR A C 1
ATOM 5659 O O . THR A 1 706 ? -10.536 27.668 29.025 1.00 28.97 706 THR A O 1
ATOM 5662 N N . ASP A 1 707 ? -9.986 26.775 30.990 1.00 31.89 707 ASP A N 1
ATOM 5663 C CA . ASP A 1 707 ? -10.008 25.390 30.431 1.00 31.89 707 ASP A CA 1
ATOM 5664 C C . ASP A 1 707 ? -10.191 24.214 31.435 1.00 31.89 707 ASP A C 1
ATOM 5666 O O . ASP A 1 707 ? -10.083 23.033 31.103 1.00 31.89 707 ASP A O 1
ATOM 5670 N N . SER A 1 708 ? -10.453 24.493 32.717 1.00 33.75 708 SER A N 1
ATOM 5671 C CA . SER A 1 708 ? -10.272 23.511 33.808 1.00 33.75 708 SER A CA 1
ATOM 5672 C C . SER A 1 708 ? -11.359 22.429 33.956 1.00 33.75 708 SER A C 1
ATOM 5674 O O . SER A 1 708 ? -11.263 21.587 34.855 1.00 33.75 708 SER A O 1
ATOM 5676 N N . LEU A 1 709 ? -12.383 22.406 33.096 1.00 32.00 709 LEU A N 1
ATOM 5677 C CA . LEU A 1 709 ? -13.488 21.437 33.158 1.00 32.00 709 LEU A CA 1
ATOM 5678 C C . LEU A 1 709 ? -13.376 20.327 32.106 1.00 32.00 709 LEU A C 1
ATOM 5680 O O . LEU A 1 709 ? -13.493 19.152 32.458 1.00 32.00 709 LEU A O 1
ATOM 5684 N N . GLU A 1 710 ? -13.102 20.660 30.844 1.00 38.88 710 GLU A N 1
ATOM 5685 C CA . GLU A 1 710 ? -13.103 19.669 29.757 1.00 38.88 710 GLU A CA 1
ATOM 5686 C C . GLU A 1 710 ? -11.906 18.720 29.849 1.00 38.88 710 GLU A C 1
ATOM 5688 O O . GLU A 1 710 ? -12.076 17.501 29.764 1.00 38.88 710 GLU A O 1
ATOM 5693 N N . GLN A 1 711 ? -10.718 19.239 30.185 1.00 36.50 711 GLN A N 1
ATOM 5694 C CA . GLN A 1 711 ? -9.528 18.416 30.428 1.00 36.50 711 GLN A CA 1
ATOM 5695 C C . GLN A 1 711 ? -9.738 17.379 31.549 1.00 36.50 711 GLN A C 1
ATOM 5697 O O . GLN A 1 711 ? -9.174 16.285 31.487 1.00 36.50 711 GLN A O 1
ATOM 5702 N N . ASN A 1 712 ? -10.575 17.673 32.552 1.00 31.67 712 ASN A N 1
ATOM 5703 C CA . ASN A 1 712 ? -10.904 16.728 33.625 1.00 31.67 712 ASN A CA 1
ATOM 5704 C C . ASN A 1 712 ? -11.865 15.616 33.164 1.00 31.67 712 ASN A C 1
ATOM 5706 O O . ASN A 1 712 ? -11.735 14.480 33.621 1.00 31.67 712 ASN A O 1
ATOM 5710 N N . VAL A 1 713 ? -12.781 15.901 32.232 1.00 38.31 713 VAL A N 1
ATOM 5711 C CA . VAL A 1 713 ? -13.647 14.880 31.614 1.00 38.31 713 VAL A CA 1
ATOM 5712 C C . VAL A 1 713 ? -12.843 14.006 30.646 1.00 38.31 713 VAL A C 1
ATOM 5714 O O . VAL A 1 713 ? -12.959 12.781 30.695 1.00 38.31 713 VAL A O 1
ATOM 5717 N N . LEU A 1 714 ? -11.966 14.606 29.834 1.00 36.38 714 LEU A N 1
ATOM 5718 C CA . LEU A 1 714 ? -11.109 13.884 28.889 1.00 36.38 714 LEU A CA 1
ATOM 5719 C C . LEU A 1 714 ? -10.173 12.900 29.614 1.00 36.38 714 LEU A C 1
ATOM 5721 O O . LEU A 1 714 ? -10.162 11.710 29.301 1.00 36.38 714 LEU A O 1
ATOM 5725 N N . ASN A 1 715 ? -9.494 13.361 30.675 1.00 33.97 715 ASN A N 1
ATOM 5726 C CA . ASN A 1 715 ? -8.658 12.513 31.535 1.00 33.97 715 ASN A CA 1
ATOM 5727 C C . ASN A 1 715 ? -9.440 11.360 32.191 1.00 33.97 715 ASN A C 1
ATOM 5729 O O . ASN A 1 715 ? -8.852 10.322 32.499 1.00 33.97 715 ASN A O 1
ATOM 5733 N N . MET A 1 716 ? -10.740 11.531 32.452 1.00 28.53 716 MET A N 1
ATOM 5734 C CA . MET A 1 716 ? -11.585 10.493 33.050 1.00 28.53 716 MET A CA 1
ATOM 5735 C C . MET A 1 716 ? -12.002 9.431 32.020 1.00 28.53 716 MET A C 1
ATOM 5737 O O . MET A 1 716 ? -12.045 8.247 32.353 1.00 28.53 716 MET A O 1
ATOM 5741 N N . LEU A 1 717 ? -12.231 9.835 30.766 1.00 33.41 717 LEU A N 1
ATOM 5742 C CA . LEU A 1 717 ? -12.529 8.934 29.648 1.00 33.41 717 LEU A CA 1
ATOM 5743 C C . LEU A 1 717 ? -11.291 8.134 29.204 1.00 33.41 717 LEU A C 1
ATOM 5745 O O . LEU A 1 717 ? -11.383 6.915 29.064 1.00 33.41 717 LEU A O 1
ATOM 5749 N N . GLU A 1 718 ? -10.117 8.764 29.078 1.00 33.06 718 GLU A N 1
ATOM 5750 C CA . GLU A 1 718 ? -8.861 8.052 28.770 1.00 33.06 718 GLU A CA 1
ATOM 5751 C C . GLU A 1 718 ? -8.504 6.991 29.826 1.00 33.06 718 GLU A C 1
ATOM 5753 O O . GLU A 1 718 ? -7.994 5.918 29.495 1.00 33.06 718 GLU A O 1
ATOM 5758 N N . GLN A 1 719 ? -8.808 7.251 31.103 1.00 31.19 719 GLN A N 1
ATOM 5759 C CA . GLN A 1 719 ? -8.571 6.286 32.182 1.00 31.19 719 GLN A CA 1
ATOM 5760 C C . GLN A 1 719 ? -9.451 5.030 32.071 1.00 31.19 719 GLN A C 1
ATOM 5762 O O . GLN A 1 719 ? -8.994 3.959 32.482 1.00 31.19 719 GLN A O 1
ATOM 5767 N N . MET A 1 720 ? -10.653 5.145 31.489 1.00 30.22 720 MET A N 1
ATOM 5768 C CA . MET A 1 720 ? -11.589 4.035 31.253 1.00 30.22 720 MET A CA 1
ATOM 5769 C C . MET A 1 720 ? -11.352 3.291 29.927 1.00 30.22 720 MET A C 1
ATOM 5771 O O . MET A 1 720 ? -11.713 2.123 29.820 1.00 30.22 720 MET A O 1
ATOM 5775 N N . ALA A 1 721 ? -10.755 3.933 28.919 1.00 28.95 721 ALA A N 1
ATOM 5776 C CA . ALA A 1 721 ? -10.682 3.398 27.553 1.00 28.95 721 ALA A CA 1
ATOM 5777 C C . ALA A 1 721 ? -9.543 2.387 27.289 1.00 28.95 721 ALA A C 1
ATOM 5779 O O . ALA A 1 721 ? -9.486 1.792 26.214 1.00 28.95 721 ALA A O 1
ATOM 5780 N N . GLN A 1 722 ? -8.620 2.176 28.234 1.00 29.42 722 GLN A N 1
ATOM 5781 C CA . GLN A 1 722 ? -7.490 1.256 28.046 1.00 29.42 722 GLN A CA 1
ATOM 5782 C C . GLN A 1 722 ? -7.854 -0.188 28.414 1.00 29.42 722 GLN A C 1
ATOM 5784 O O . GLN A 1 722 ? -7.674 -0.615 29.555 1.00 29.42 722 GLN A O 1
ATOM 5789 N N . SER A 1 723 ? -8.300 -0.957 27.417 1.00 29.73 723 SER A N 1
ATOM 5790 C CA . SER A 1 723 ? -8.424 -2.416 27.503 1.00 29.73 723 SER A CA 1
ATOM 5791 C C . SER A 1 723 ? -7.093 -3.057 27.910 1.00 29.73 723 SER A C 1
ATOM 5793 O O . SER A 1 723 ? -6.070 -2.842 27.256 1.00 29.73 723 SER A O 1
ATOM 5795 N N . TYR A 1 724 ? -7.099 -3.861 28.972 1.00 35.78 724 TYR A N 1
ATOM 5796 C CA . TYR A 1 724 ? -5.900 -4.539 29.459 1.00 35.78 724 TYR A CA 1
ATOM 5797 C C . TYR A 1 724 ? -5.425 -5.615 28.470 1.00 35.78 724 TYR A C 1
ATOM 5799 O O . TYR A 1 724 ? -6.108 -6.615 28.251 1.00 35.78 724 TYR A O 1
ATOM 5807 N N . LEU A 1 725 ? -4.220 -5.442 27.919 1.00 29.22 725 LEU A N 1
ATOM 5808 C CA . LEU A 1 725 ? -3.451 -6.554 27.360 1.00 29.22 725 LEU A CA 1
ATOM 5809 C C . LEU A 1 725 ? -2.702 -7.260 28.505 1.00 29.22 725 LEU A C 1
ATOM 5811 O O . LEU A 1 725 ? -1.979 -6.582 29.242 1.00 29.22 725 LEU A O 1
ATOM 5815 N N . PRO A 1 726 ? -2.775 -8.601 28.618 1.00 28.22 726 PRO A N 1
ATOM 5816 C CA . PRO A 1 726 ? -1.924 -9.368 29.522 1.00 28.22 726 PRO A CA 1
ATOM 5817 C C . PRO A 1 726 ? -0.437 -9.084 29.299 1.00 28.22 726 PRO A C 1
ATOM 5819 O O . PRO A 1 726 ? 0.075 -9.181 28.179 1.00 28.22 726 PRO A O 1
ATOM 5822 N N . VAL A 1 727 ? 0.287 -8.783 30.381 1.00 34.44 727 VAL A N 1
ATOM 5823 C CA . VAL A 1 727 ? 1.703 -8.357 30.344 1.00 34.44 727 VAL A CA 1
ATOM 5824 C C . VAL A 1 727 ? 2.669 -9.550 30.157 1.00 34.44 727 VAL A C 1
ATOM 5826 O O . VAL A 1 727 ? 3.800 -9.558 30.638 1.00 34.44 727 VAL A O 1
ATOM 5829 N N . GLU A 1 728 ? 2.248 -10.574 29.410 1.00 32.59 728 GLU A N 1
ATOM 5830 C CA . GLU A 1 728 ? 3.061 -11.750 29.061 1.00 32.59 728 GLU A CA 1
ATOM 5831 C C . GLU A 1 728 ? 3.918 -11.545 27.794 1.00 32.59 728 GLU A C 1
ATOM 5833 O O . GLU A 1 728 ? 4.879 -12.279 27.558 1.00 32.59 728 GLU A O 1
ATOM 5838 N N . LYS A 1 729 ? 3.661 -10.491 27.006 1.00 35.16 729 LYS A N 1
ATOM 5839 C CA . LYS A 1 729 ? 4.405 -10.178 25.767 1.00 35.16 729 LYS A CA 1
ATOM 5840 C C . LYS A 1 729 ? 5.785 -9.509 25.955 1.00 35.16 729 LYS A C 1
ATOM 5842 O O . LYS A 1 729 ? 6.382 -9.072 24.976 1.00 35.16 729 LYS A O 1
ATOM 5847 N N . PHE A 1 730 ? 6.340 -9.481 27.172 1.00 33.25 730 PHE A N 1
ATOM 5848 C CA . PHE A 1 730 ? 7.725 -9.034 27.429 1.00 33.25 730 PHE A CA 1
ATOM 5849 C C . PHE A 1 730 ? 8.592 -10.050 28.197 1.00 33.25 730 PHE A C 1
ATOM 5851 O O . PHE A 1 730 ? 9.502 -9.689 28.950 1.00 33.25 730 PHE A O 1
ATOM 5858 N N . LEU A 1 731 ? 8.407 -11.343 27.913 1.00 30.08 731 LEU A N 1
ATOM 5859 C CA . LEU A 1 731 ? 9.553 -12.255 27.908 1.00 30.08 731 LEU A CA 1
ATOM 5860 C C . LEU A 1 731 ? 10.538 -11.776 26.835 1.00 30.08 731 LEU A C 1
ATOM 5862 O O . LEU A 1 731 ? 10.213 -11.719 25.651 1.00 30.08 731 LEU A O 1
ATOM 5866 N N . SER A 1 732 ? 11.764 -11.425 27.227 1.00 33.16 732 SER A N 1
ATOM 5867 C CA . SER A 1 732 ? 12.771 -11.030 26.237 1.00 33.16 732 SER A CA 1
ATOM 5868 C C . SER A 1 732 ? 13.030 -12.188 25.260 1.00 33.16 732 SER A C 1
ATOM 5870 O O . SER A 1 732 ? 13.065 -13.347 25.674 1.00 33.16 732 SER A O 1
ATOM 5872 N N . ARG A 1 733 ? 13.322 -11.899 23.979 1.00 38.34 733 ARG A N 1
ATOM 5873 C CA . ARG A 1 733 ? 13.640 -12.906 22.928 1.00 38.34 733 ARG A CA 1
ATOM 5874 C C . ARG A 1 733 ? 14.803 -13.876 23.255 1.00 38.34 733 ARG A C 1
ATOM 5876 O O . ARG A 1 733 ? 15.134 -14.725 22.434 1.00 38.34 733 ARG A O 1
ATOM 5883 N N . LYS A 1 734 ? 15.453 -13.734 24.419 1.00 39.00 734 LYS A N 1
ATOM 5884 C CA . LYS A 1 734 ? 16.447 -14.660 24.992 1.00 39.00 734 LYS A CA 1
ATOM 5885 C C . LYS A 1 734 ? 15.863 -15.686 25.975 1.00 39.00 734 LYS A C 1
ATOM 5887 O O . LYS A 1 734 ? 16.476 -16.729 26.174 1.00 39.00 734 LYS A O 1
ATOM 5892 N N . GLN A 1 735 ? 14.742 -15.382 26.629 1.00 35.56 735 GLN A N 1
ATOM 5893 C CA . GLN A 1 735 ? 14.117 -16.268 27.617 1.00 35.56 735 GLN A CA 1
ATOM 5894 C C . GLN A 1 735 ? 13.241 -17.324 26.935 1.00 35.56 735 GLN A C 1
ATOM 5896 O O . GLN A 1 735 ? 13.335 -18.488 27.307 1.00 35.56 735 GLN A O 1
ATOM 5901 N N . GLU A 1 736 ? 12.522 -16.971 25.858 1.00 41.91 736 GLU A N 1
ATOM 5902 C CA . GLU A 1 736 ? 11.868 -17.957 24.970 1.00 41.91 736 GLU A CA 1
ATOM 5903 C C . GLU A 1 736 ? 12.823 -19.090 24.555 1.00 41.91 736 GLU A C 1
ATOM 5905 O O . GLU A 1 736 ? 12.451 -20.257 24.504 1.00 41.91 736 GLU A O 1
ATOM 5910 N N . THR A 1 737 ? 14.073 -18.744 24.228 1.00 43.56 737 THR A N 1
ATOM 5911 C CA . THR A 1 737 ? 15.055 -19.676 23.660 1.00 43.56 737 THR A CA 1
ATOM 5912 C C . THR A 1 737 ? 15.650 -20.667 24.660 1.00 43.56 737 THR A C 1
ATOM 5914 O O . THR A 1 737 ? 16.482 -21.468 24.251 1.00 43.56 737 THR A O 1
ATOM 5917 N N . LEU A 1 738 ? 15.249 -20.634 25.935 1.00 44.31 738 LEU A N 1
ATOM 5918 C CA . LEU A 1 738 ? 15.686 -21.606 26.946 1.00 44.31 738 LEU A CA 1
ATOM 5919 C C . LEU A 1 738 ? 14.783 -22.848 27.026 1.00 44.31 738 LEU A C 1
ATOM 5921 O O . LEU A 1 738 ? 15.263 -23.899 27.436 1.00 44.31 738 LEU A O 1
ATOM 5925 N N . ASN A 1 739 ? 13.519 -22.750 26.594 1.00 45.84 739 ASN A N 1
ATOM 5926 C CA . ASN A 1 739 ? 12.532 -23.839 26.689 1.00 45.84 739 ASN A CA 1
ATOM 5927 C C . ASN A 1 739 ? 12.185 -24.474 25.323 1.00 45.84 739 ASN A C 1
ATOM 5929 O O . ASN A 1 739 ? 11.258 -25.275 25.231 1.00 45.84 739 ASN A O 1
ATOM 5933 N N . LEU A 1 740 ? 12.890 -24.108 24.247 1.00 60.66 740 LEU A N 1
ATOM 5934 C CA . LEU A 1 740 ? 12.655 -24.635 22.897 1.00 60.66 740 LEU A CA 1
ATOM 5935 C C . LEU A 1 740 ? 13.590 -25.810 22.586 1.00 60.66 740 LEU A C 1
ATOM 5937 O O . LEU A 1 740 ? 14.766 -25.785 22.934 1.00 60.66 740 LEU A O 1
ATOM 5941 N N . HIS A 1 741 ? 13.075 -26.814 21.875 1.00 68.88 741 HIS A N 1
ATOM 5942 C CA . HIS A 1 741 ? 13.856 -27.978 21.452 1.00 68.88 741 HIS A CA 1
ATOM 5943 C C . HIS A 1 741 ? 14.976 -27.587 20.467 1.00 68.88 741 HIS A C 1
ATOM 5945 O O . HIS A 1 741 ? 14.801 -26.676 19.651 1.00 68.88 741 HIS A O 1
ATOM 5951 N N . ASP A 1 742 ? 16.113 -28.290 20.504 1.00 76.75 742 ASP A N 1
ATOM 5952 C CA . ASP A 1 742 ? 17.311 -27.943 19.722 1.00 76.75 742 ASP A CA 1
ATOM 5953 C C . ASP A 1 742 ? 17.060 -27.896 18.206 1.00 76.75 742 ASP A C 1
ATOM 5955 O O . ASP A 1 742 ? 17.607 -27.023 17.531 1.00 76.75 742 ASP A O 1
ATOM 5959 N N . ASP A 1 743 ? 16.184 -28.755 17.669 1.00 78.81 743 ASP A N 1
ATOM 5960 C CA . ASP A 1 743 ? 15.765 -28.721 16.258 1.00 78.81 743 ASP A CA 1
ATOM 5961 C C . ASP A 1 743 ? 15.017 -27.409 15.916 1.00 78.81 743 ASP A C 1
ATOM 5963 O O . ASP A 1 743 ? 15.223 -26.816 14.855 1.00 78.81 743 ASP A O 1
ATOM 5967 N N . VAL A 1 744 ? 14.206 -26.869 16.834 1.00 80.50 744 VAL A N 1
ATOM 5968 C CA . VAL A 1 744 ? 13.515 -25.577 16.647 1.00 80.50 744 VAL A CA 1
ATOM 5969 C C . VAL A 1 744 ? 14.513 -24.422 16.736 1.00 80.50 744 VAL A C 1
ATOM 5971 O O . VAL A 1 744 ? 14.488 -23.505 15.911 1.00 80.50 744 VAL A O 1
ATOM 5974 N N . ILE A 1 745 ? 15.453 -24.480 17.686 1.00 81.19 745 ILE A N 1
ATOM 5975 C CA . ILE A 1 745 ? 16.570 -23.527 17.776 1.00 81.19 745 ILE A CA 1
ATOM 5976 C C . ILE A 1 745 ? 17.454 -23.622 16.521 1.00 81.19 745 ILE A C 1
ATOM 5978 O O . ILE A 1 745 ? 17.980 -22.607 16.055 1.00 81.19 745 ILE A O 1
ATOM 5982 N N . TYR A 1 746 ? 17.592 -24.805 15.916 1.00 85.44 746 TYR A N 1
ATOM 5983 C CA . TYR A 1 746 ? 18.363 -24.996 14.696 1.00 85.44 746 TYR A CA 1
ATOM 5984 C C . TYR A 1 746 ? 17.812 -24.146 13.551 1.00 85.44 746 TYR A C 1
ATOM 5986 O O . TYR A 1 746 ? 18.584 -23.389 12.947 1.00 85.44 746 TYR A O 1
ATOM 5994 N N . TRP A 1 747 ? 16.496 -24.212 13.325 1.00 86.38 747 TRP A N 1
ATOM 5995 C CA . TRP A 1 747 ? 15.794 -23.505 12.253 1.00 86.38 747 TRP A CA 1
ATOM 5996 C C . TRP A 1 747 ? 15.492 -22.029 12.568 1.00 86.38 747 TRP A C 1
ATOM 5998 O O . TRP A 1 747 ? 15.679 -21.188 11.689 1.00 86.38 747 TRP A O 1
ATOM 6008 N N . LYS A 1 748 ? 15.198 -21.658 13.828 1.00 85.00 748 LYS A N 1
ATOM 6009 C CA . LYS A 1 748 ? 15.019 -20.252 14.285 1.00 85.00 748 LYS A CA 1
ATOM 6010 C C . LYS A 1 748 ? 16.293 -19.389 14.124 1.00 85.00 748 LYS A C 1
ATOM 6012 O O . LYS A 1 748 ? 16.243 -18.166 14.250 1.00 85.00 748 LYS A O 1
ATOM 6017 N N . ARG A 1 749 ? 17.448 -19.998 13.802 1.00 87.12 749 ARG A N 1
ATOM 6018 C CA . ARG A 1 749 ? 18.711 -19.316 13.426 1.00 87.12 749 ARG A CA 1
ATOM 6019 C C . ARG A 1 749 ? 18.868 -19.034 11.926 1.00 87.12 749 ARG A C 1
ATOM 6021 O O . ARG A 1 749 ? 19.848 -18.383 11.562 1.00 87.12 749 ARG A O 1
ATOM 6028 N N . MET A 1 750 ? 17.979 -19.514 11.054 1.00 87.56 750 MET A N 1
ATOM 6029 C CA . MET A 1 750 ? 17.962 -19.114 9.640 1.00 87.56 750 MET A CA 1
ATOM 6030 C C . MET A 1 750 ? 17.489 -17.664 9.547 1.00 87.56 750 MET A C 1
ATOM 6032 O O . MET A 1 750 ? 16.326 -17.370 9.800 1.00 87.56 750 MET A O 1
ATOM 6036 N N . GLN A 1 751 ? 18.398 -16.747 9.219 1.00 87.06 751 GLN A N 1
ATOM 6037 C CA . GLN A 1 751 ? 18.102 -15.318 9.143 1.00 87.06 751 GLN A CA 1
ATOM 6038 C C . GLN A 1 751 ? 18.160 -14.840 7.695 1.00 87.06 751 GLN A C 1
ATOM 6040 O O . GLN A 1 751 ? 19.081 -15.179 6.951 1.00 87.06 751 GLN A O 1
ATOM 6045 N N . GLN A 1 752 ? 17.170 -14.041 7.306 1.00 87.75 752 GLN A N 1
ATOM 6046 C CA . GLN A 1 752 ? 17.126 -13.355 6.021 1.00 87.75 752 GLN A CA 1
ATOM 6047 C C . GLN A 1 752 ? 18.370 -12.461 5.894 1.00 87.75 752 GLN A C 1
ATOM 6049 O O . GLN A 1 752 ? 18.638 -11.633 6.766 1.00 87.75 752 GLN A O 1
ATOM 6054 N N . LEU A 1 753 ? 19.169 -12.671 4.847 1.00 85.50 753 LEU A N 1
ATOM 6055 C CA . LEU A 1 753 ? 20.448 -11.983 4.655 1.00 85.50 753 LEU A CA 1
ATOM 6056 C C . LEU A 1 753 ? 20.337 -10.869 3.613 1.00 85.50 753 LEU A C 1
ATOM 6058 O O . LEU A 1 753 ? 20.837 -9.769 3.838 1.00 85.50 753 LEU A O 1
ATOM 6062 N N . THR A 1 754 ? 19.692 -11.165 2.483 1.00 87.88 754 THR A N 1
ATOM 6063 C CA . THR A 1 754 ? 19.399 -10.219 1.396 1.00 87.88 754 THR A CA 1
ATOM 6064 C C . THR A 1 754 ? 18.107 -10.612 0.684 1.00 87.88 754 THR A C 1
ATOM 6066 O O . THR A 1 754 ? 17.706 -11.777 0.714 1.00 87.88 754 THR A O 1
ATOM 6069 N N . VAL A 1 755 ? 17.477 -9.637 0.030 1.00 91.56 755 VAL A N 1
ATOM 6070 C CA . VAL A 1 755 ? 16.400 -9.846 -0.942 1.00 91.56 755 VAL A CA 1
ATOM 6071 C C . VAL A 1 755 ? 16.789 -9.118 -2.223 1.00 91.56 755 VAL A C 1
ATOM 6073 O O . VAL A 1 755 ? 17.290 -7.994 -2.164 1.00 91.56 755 VAL A O 1
ATOM 6076 N N . PHE A 1 756 ? 16.562 -9.753 -3.367 1.00 91.00 756 PHE A N 1
ATOM 6077 C CA . PHE A 1 756 ? 16.706 -9.153 -4.688 1.00 91.00 756 PHE A CA 1
ATOM 6078 C C . PHE A 1 756 ? 15.328 -9.029 -5.328 1.00 91.00 756 PHE A C 1
ATOM 6080 O O . PHE A 1 756 ? 14.532 -9.963 -5.262 1.00 91.00 756 PHE A O 1
ATOM 6087 N N . GLN A 1 757 ? 15.060 -7.887 -5.956 1.00 90.94 757 GLN A N 1
ATOM 6088 C CA . GLN A 1 757 ? 13.875 -7.697 -6.782 1.00 90.94 757 GLN A CA 1
ATOM 6089 C C . GLN A 1 757 ? 14.205 -8.127 -8.214 1.00 90.94 757 GLN A C 1
ATOM 6091 O O . GLN A 1 757 ? 15.118 -7.585 -8.843 1.00 90.94 757 GLN A O 1
ATOM 6096 N N . GLU A 1 758 ? 13.474 -9.116 -8.707 1.00 87.50 758 GLU A N 1
ATOM 6097 C CA . GLU A 1 758 ? 13.559 -9.628 -10.070 1.00 87.50 758 GLU A CA 1
ATOM 6098 C C . GLU A 1 758 ? 12.497 -8.935 -10.953 1.00 87.50 758 GLU A C 1
ATOM 6100 O O . GLU A 1 758 ? 11.514 -8.393 -10.444 1.00 87.50 758 GLU A O 1
ATOM 6105 N N . PRO A 1 759 ? 12.674 -8.868 -12.288 1.00 85.56 759 PRO A N 1
ATOM 6106 C CA . PRO A 1 759 ? 11.810 -8.067 -13.167 1.00 85.56 759 PRO A CA 1
ATOM 6107 C C . PRO A 1 759 ? 10.397 -8.638 -13.360 1.00 85.56 759 PRO A C 1
ATOM 6109 O O . PRO A 1 759 ? 9.569 -8.007 -14.013 1.00 85.56 759 PRO A O 1
ATOM 6112 N N . SER A 1 760 ? 10.158 -9.860 -12.896 1.00 90.31 760 SER A N 1
ATOM 6113 C CA . SER A 1 760 ? 8.916 -10.613 -13.024 1.00 90.31 760 SER A CA 1
ATOM 6114 C C . SER A 1 760 ? 8.918 -11.751 -11.998 1.00 90.31 760 SER A C 1
ATOM 6116 O O . SER A 1 760 ? 9.861 -11.886 -11.215 1.00 90.31 760 SER A O 1
ATOM 6118 N N . VAL A 1 761 ? 7.888 -12.591 -12.032 1.00 89.75 761 VAL A N 1
ATOM 6119 C CA . VAL A 1 761 ? 7.760 -13.771 -11.173 1.00 89.75 761 VAL A CA 1
ATOM 6120 C C . VAL A 1 761 ? 8.991 -14.681 -11.295 1.00 89.75 761 VAL A C 1
ATOM 6122 O O . VAL A 1 761 ? 9.455 -14.947 -12.406 1.00 89.75 761 VAL A O 1
ATOM 6125 N N . VAL A 1 762 ? 9.523 -15.132 -10.157 1.00 91.38 762 VAL A N 1
ATOM 6126 C CA . VAL A 1 762 ? 10.633 -16.087 -10.076 1.00 91.38 762 VAL A CA 1
ATOM 6127 C C . VAL A 1 762 ? 10.087 -17.495 -10.322 1.00 91.38 762 VAL A C 1
ATOM 6129 O O . VAL A 1 762 ? 9.359 -18.024 -9.486 1.00 91.38 762 VAL A O 1
ATOM 6132 N N . SER A 1 763 ? 10.400 -18.079 -11.480 1.00 89.50 763 SER A N 1
ATOM 6133 C CA . SER A 1 763 ? 9.838 -19.354 -11.952 1.00 89.50 763 SER A CA 1
ATOM 6134 C C . SER A 1 763 ? 10.538 -20.580 -11.362 1.00 89.50 763 SER A C 1
ATOM 6136 O O . SER A 1 763 ? 9.870 -21.531 -10.968 1.00 89.50 763 SER A O 1
ATOM 6138 N N . SER A 1 764 ? 11.870 -20.554 -11.262 1.00 91.19 764 SER A N 1
ATOM 6139 C CA . SER A 1 764 ? 12.650 -21.599 -10.589 1.00 91.19 764 SER A CA 1
ATOM 6140 C C . SER A 1 764 ? 13.927 -21.052 -9.943 1.00 91.19 764 SER A C 1
ATOM 6142 O O . SER A 1 764 ? 14.531 -20.085 -10.428 1.00 91.19 764 SER A O 1
ATOM 6144 N N . VAL A 1 765 ? 14.334 -21.687 -8.839 1.00 94.19 765 VAL A N 1
ATOM 6145 C CA . VAL A 1 765 ? 15.505 -21.360 -8.016 1.00 94.19 765 VAL A CA 1
ATOM 6146 C C . VAL A 1 765 ? 16.302 -22.630 -7.726 1.00 94.19 765 VAL A C 1
ATOM 6148 O O . VAL A 1 765 ? 15.772 -23.601 -7.190 1.00 94.19 765 VAL A O 1
ATOM 6151 N N . ARG A 1 766 ? 17.607 -22.622 -8.011 1.00 93.56 766 ARG A N 1
ATOM 6152 C CA . ARG A 1 766 ? 18.513 -23.731 -7.662 1.00 93.56 766 ARG A CA 1
ATOM 6153 C C . ARG A 1 766 ? 19.807 -23.230 -7.041 1.00 93.56 766 ARG A C 1
ATOM 6155 O O . ARG A 1 766 ? 20.269 -22.132 -7.342 1.00 93.56 766 ARG A O 1
ATOM 6162 N N . ILE A 1 767 ? 20.416 -24.050 -6.193 1.00 93.31 767 ILE A N 1
ATOM 6163 C CA . ILE A 1 767 ? 21.730 -23.805 -5.597 1.00 93.31 767 ILE A CA 1
ATOM 6164 C C . ILE A 1 767 ? 22.741 -24.777 -6.205 1.00 93.31 767 ILE A C 1
ATOM 6166 O O . ILE A 1 767 ? 22.535 -25.989 -6.208 1.00 93.31 767 ILE A O 1
ATOM 6170 N N . SER A 1 768 ? 23.863 -24.244 -6.695 1.00 90.44 768 SER A N 1
ATOM 6171 C CA . SER A 1 768 ? 24.975 -25.049 -7.203 1.00 90.44 768 SER A CA 1
ATOM 6172 C C . SER A 1 768 ? 25.453 -26.046 -6.135 1.00 90.44 768 SER A C 1
ATOM 6174 O O . SER A 1 768 ? 25.672 -25.634 -4.992 1.00 90.44 768 SER A O 1
ATOM 6176 N N . PRO A 1 769 ? 25.675 -27.332 -6.466 1.00 86.69 769 PRO A N 1
ATOM 6177 C CA . PRO A 1 769 ? 26.089 -28.347 -5.491 1.00 86.69 769 PRO A CA 1
ATOM 6178 C C . PRO A 1 769 ? 27.510 -28.135 -4.936 1.00 86.69 769 PRO A C 1
ATOM 6180 O O . PRO A 1 769 ? 27.878 -28.749 -3.931 1.00 86.69 769 PRO A O 1
ATOM 6183 N N . VAL A 1 770 ? 28.311 -27.261 -5.560 1.00 88.00 770 VAL A N 1
ATOM 6184 C CA . VAL A 1 770 ? 29.722 -27.014 -5.230 1.00 88.00 770 VAL A CA 1
ATOM 6185 C C . VAL A 1 770 ? 29.903 -25.622 -4.613 1.00 88.00 770 VAL A C 1
ATOM 6187 O O . VAL A 1 770 ? 29.291 -24.643 -5.036 1.00 88.00 770 VAL A O 1
ATOM 6190 N N . LYS A 1 771 ? 30.771 -25.508 -3.599 1.00 83.00 771 LYS A N 1
ATOM 6191 C CA . LYS A 1 771 ? 31.116 -24.231 -2.939 1.00 83.00 771 LYS A CA 1
ATOM 6192 C C . LYS A 1 771 ? 31.794 -23.288 -3.952 1.00 83.00 771 LYS A C 1
ATOM 6194 O O . LYS A 1 771 ? 32.739 -23.733 -4.598 1.00 83.00 771 LYS A O 1
ATOM 6199 N N . PRO A 1 772 ? 31.367 -22.014 -4.096 1.00 82.75 772 PRO A N 1
ATOM 6200 C CA . PRO A 1 772 ? 30.638 -21.181 -3.124 1.00 82.75 772 PRO A CA 1
ATOM 6201 C C . PRO A 1 772 ? 29.091 -21.245 -3.153 1.00 82.75 772 PRO A C 1
ATOM 6203 O O . PRO A 1 772 ? 28.443 -20.328 -2.650 1.00 82.75 772 PRO A O 1
ATOM 6206 N N . PHE A 1 773 ? 28.486 -22.324 -3.664 1.00 88.62 773 PHE A N 1
ATOM 6207 C CA . PHE A 1 773 ? 27.035 -22.568 -3.635 1.00 88.62 773 PHE A CA 1
ATOM 6208 C C . PHE A 1 773 ? 26.227 -21.466 -4.342 1.00 88.62 773 PHE A C 1
ATOM 6210 O O . PHE A 1 773 ? 25.230 -20.984 -3.811 1.00 88.62 773 PHE A O 1
ATOM 6217 N N . ASN A 1 774 ? 26.680 -21.029 -5.521 1.00 90.75 774 ASN A N 1
ATOM 6218 C CA . ASN A 1 774 ? 26.019 -19.967 -6.286 1.00 90.75 774 ASN A CA 1
ATOM 6219 C C . ASN A 1 774 ? 24.536 -20.287 -6.530 1.00 90.75 774 ASN A C 1
ATOM 6221 O O . ASN A 1 774 ? 24.200 -21.407 -6.919 1.00 90.75 774 ASN A O 1
ATOM 6225 N N . VAL A 1 775 ? 23.667 -19.296 -6.335 1.00 92.44 775 VAL A N 1
ATOM 6226 C CA . VAL A 1 775 ? 22.223 -19.410 -6.584 1.00 92.44 775 VAL A CA 1
ATOM 6227 C C . VAL A 1 775 ? 21.948 -19.055 -8.040 1.00 92.44 775 VAL A C 1
ATOM 6229 O O . VAL A 1 775 ? 22.403 -18.007 -8.499 1.00 92.44 775 VAL A O 1
ATOM 6232 N N . ALA A 1 776 ? 21.185 -19.880 -8.750 1.00 92.12 776 ALA A N 1
ATOM 6233 C CA . ALA A 1 776 ? 20.541 -19.508 -10.002 1.00 92.12 776 ALA A CA 1
ATOM 6234 C C . ALA A 1 776 ? 19.065 -19.179 -9.748 1.00 92.12 776 ALA A C 1
ATOM 6236 O O . ALA A 1 776 ? 18.383 -19.909 -9.029 1.00 92.12 776 ALA A O 1
ATOM 6237 N N . SER A 1 777 ? 18.592 -18.092 -10.350 1.00 93.19 777 SER A N 1
ATOM 6238 C CA . SER A 1 777 ? 17.198 -17.641 -10.345 1.00 93.19 777 SER A CA 1
ATOM 6239 C C . SER A 1 777 ? 16.748 -17.412 -11.784 1.00 93.19 777 SER A C 1
ATOM 6241 O O . SER A 1 777 ? 17.537 -16.988 -12.632 1.00 93.19 777 SER A O 1
ATOM 6243 N N . THR A 1 778 ? 15.488 -17.718 -12.077 1.00 91.56 778 THR A N 1
ATOM 6244 C CA . THR A 1 778 ? 14.867 -17.451 -13.379 1.00 91.56 778 THR A CA 1
ATOM 6245 C C . THR A 1 778 ? 13.659 -16.563 -13.201 1.00 91.56 778 THR A C 1
ATOM 6247 O O . THR A 1 778 ? 12.851 -16.785 -12.310 1.00 91.56 778 THR A O 1
ATOM 6250 N N . SER A 1 779 ? 13.561 -15.530 -14.034 1.00 89.50 779 SER A N 1
ATOM 6251 C CA . SER A 1 779 ? 12.487 -14.544 -13.978 1.00 89.50 779 SER A CA 1
ATOM 6252 C C . SER A 1 779 ? 12.156 -14.077 -15.389 1.00 89.50 779 SER A C 1
ATOM 6254 O O . SER A 1 779 ? 12.900 -13.308 -16.012 1.00 89.50 779 SER A O 1
ATOM 6256 N N . SER A 1 780 ? 11.032 -14.576 -15.911 1.00 88.12 780 SER A N 1
ATOM 6257 C CA . SER A 1 780 ? 10.591 -14.344 -17.289 1.00 88.12 780 SER A CA 1
ATOM 6258 C C . SER A 1 780 ? 11.741 -14.578 -18.295 1.00 88.12 780 SER A C 1
ATOM 6260 O O . SER A 1 780 ? 12.337 -15.650 -18.313 1.00 88.12 780 SER A O 1
ATOM 6262 N N . VAL A 1 781 ? 12.094 -13.599 -19.132 1.00 88.44 781 VAL A N 1
ATOM 6263 C CA . VAL A 1 781 ? 13.119 -13.694 -20.198 1.00 88.44 781 VAL A CA 1
ATOM 6264 C C . VAL A 1 781 ? 14.572 -13.591 -19.663 1.00 88.44 781 VAL A C 1
ATOM 6266 O O . VAL A 1 781 ? 15.471 -13.108 -20.362 1.00 88.44 781 VAL A O 1
ATOM 6269 N N . ARG A 1 782 ? 14.843 -13.963 -18.400 1.00 88.00 782 ARG A N 1
ATOM 6270 C CA . ARG A 1 782 ? 16.175 -13.831 -17.769 1.00 88.00 782 ARG A CA 1
ATOM 6271 C C . ARG A 1 782 ? 16.520 -14.989 -16.827 1.00 88.00 782 ARG A C 1
ATOM 6273 O O . ARG A 1 782 ? 15.666 -15.454 -16.081 1.00 88.00 782 ARG A O 1
ATOM 6280 N N . LEU A 1 783 ? 17.805 -15.359 -16.808 1.00 89.81 783 LEU A N 1
ATOM 6281 C CA . LEU A 1 783 ? 18.439 -16.106 -15.714 1.00 89.81 783 LEU A CA 1
ATOM 6282 C C . LEU A 1 783 ? 19.524 -15.236 -15.070 1.00 89.81 783 LEU A C 1
ATOM 6284 O O . LEU A 1 783 ? 20.321 -14.590 -15.759 1.00 89.81 783 LEU A O 1
ATOM 6288 N N . THR A 1 784 ? 19.565 -15.246 -13.747 1.00 91.19 784 THR A N 1
ATOM 6289 C CA . THR A 1 784 ? 20.499 -14.521 -12.880 1.00 91.19 784 THR A CA 1
ATOM 6290 C C . THR A 1 784 ? 21.302 -15.522 -12.047 1.00 91.19 784 THR A C 1
ATOM 6292 O O . THR A 1 784 ? 20.762 -16.495 -11.526 1.00 91.19 784 THR A O 1
ATOM 6295 N N . LEU A 1 785 ? 22.614 -15.300 -11.924 1.00 91.56 785 LEU A N 1
ATOM 6296 C CA . LEU A 1 785 ? 23.470 -16.025 -10.978 1.00 91.56 785 LEU A CA 1
ATOM 6297 C C . LEU A 1 785 ? 23.905 -15.096 -9.850 1.00 91.56 785 LEU A C 1
ATOM 6299 O O . LEU A 1 785 ? 24.399 -14.008 -10.135 1.00 91.56 785 LEU A O 1
ATOM 6303 N N . TYR A 1 786 ? 23.809 -15.551 -8.602 1.00 91.50 786 TYR A N 1
ATOM 6304 C CA . TYR A 1 786 ? 24.201 -14.821 -7.393 1.00 91.50 786 TYR A CA 1
ATOM 6305 C C . TYR A 1 786 ? 25.253 -15.586 -6.582 1.00 91.50 786 TYR A C 1
ATOM 6307 O O . TYR A 1 786 ? 25.167 -16.804 -6.421 1.00 91.50 786 TYR A O 1
ATOM 6315 N N . ASP A 1 787 ? 26.216 -14.861 -6.015 1.00 88.19 787 ASP A N 1
ATOM 6316 C CA . ASP A 1 787 ? 27.213 -15.396 -5.077 1.00 88.19 787 ASP A CA 1
ATOM 6317 C C . ASP A 1 787 ? 26.665 -15.366 -3.635 1.00 88.19 787 ASP A C 1
ATOM 6319 O O . ASP A 1 787 ? 26.286 -14.302 -3.149 1.00 88.19 787 ASP A O 1
ATOM 6323 N N . THR A 1 788 ? 26.655 -16.488 -2.902 1.00 83.81 788 THR A N 1
ATOM 6324 C CA . THR A 1 788 ? 26.165 -16.528 -1.497 1.00 83.81 788 THR A CA 1
ATOM 6325 C C . THR A 1 788 ? 27.150 -15.977 -0.454 1.00 83.81 788 THR A C 1
ATOM 6327 O O . THR A 1 788 ? 26.817 -15.814 0.731 1.00 83.81 788 THR A O 1
ATOM 6330 N N . SER A 1 789 ? 28.391 -15.715 -0.864 1.00 83.12 789 SER A N 1
ATOM 6331 C CA . SER A 1 789 ? 29.446 -15.135 -0.036 1.00 83.12 789 SER A CA 1
ATOM 6332 C C . SER A 1 789 ? 29.463 -13.606 -0.109 1.00 83.12 789 SER A C 1
ATOM 6334 O O . SER A 1 789 ? 29.659 -12.964 0.925 1.00 83.12 789 SER A O 1
ATOM 6336 N N . ILE A 1 790 ? 29.187 -13.035 -1.290 1.00 83.44 790 ILE A N 1
ATOM 6337 C CA . ILE A 1 790 ? 29.114 -11.581 -1.530 1.00 83.44 790 ILE A CA 1
ATOM 6338 C C . ILE A 1 790 ? 27.666 -11.064 -1.445 1.00 83.44 790 ILE A C 1
ATOM 6340 O O . ILE A 1 790 ? 27.447 -9.959 -0.955 1.00 83.44 790 ILE A O 1
ATOM 6344 N N . CYS A 1 791 ? 26.685 -11.878 -1.850 1.00 82.50 791 CYS A N 1
ATOM 6345 C CA . CYS A 1 791 ? 25.283 -11.494 -2.072 1.00 82.50 791 CYS A CA 1
ATOM 6346 C C . CYS A 1 791 ? 25.130 -10.398 -3.145 1.00 82.50 791 CYS A C 1
ATOM 6348 O O . CYS A 1 791 ? 24.398 -9.427 -2.973 1.00 82.50 791 CYS A O 1
ATOM 6350 N N . GLU A 1 792 ? 25.822 -10.583 -4.272 1.00 83.44 792 GLU A N 1
ATOM 6351 C CA . GLU A 1 792 ? 25.705 -9.769 -5.488 1.00 83.44 792 GLU A CA 1
ATOM 6352 C C . GLU A 1 792 ? 25.452 -10.678 -6.713 1.00 83.44 792 GLU A C 1
ATOM 6354 O O . GLU A 1 792 ? 25.897 -11.834 -6.717 1.00 83.44 792 GLU A O 1
ATOM 6359 N N . PRO A 1 793 ? 24.752 -10.189 -7.758 1.00 85.19 793 PRO A N 1
ATOM 6360 C CA . PRO A 1 793 ? 24.590 -10.914 -9.014 1.00 85.19 793 PRO A CA 1
ATOM 6361 C C . PRO A 1 793 ? 25.913 -10.965 -9.797 1.00 85.19 793 PRO A C 1
ATOM 6363 O O . PRO A 1 793 ? 26.449 -9.937 -10.210 1.00 85.19 793 PRO A O 1
ATOM 6366 N N . LEU A 1 794 ? 26.412 -12.178 -10.035 1.00 83.38 794 LEU A N 1
ATOM 6367 C CA . LEU A 1 794 ? 27.610 -12.481 -10.819 1.00 83.38 794 LEU A CA 1
ATOM 6368 C C . LEU A 1 794 ? 27.375 -12.298 -12.324 1.00 83.38 794 LEU A C 1
ATOM 6370 O O . LEU A 1 794 ? 28.113 -11.575 -12.988 1.00 83.38 794 LEU A O 1
ATOM 6374 N N . ASN A 1 795 ? 26.355 -12.973 -12.865 1.00 81.75 795 ASN A N 1
ATOM 6375 C CA . ASN A 1 795 ? 26.105 -13.093 -14.304 1.00 81.75 795 ASN A CA 1
ATOM 6376 C C . ASN A 1 795 ? 24.611 -12.939 -14.622 1.00 81.75 795 ASN A C 1
ATOM 6378 O O . ASN A 1 795 ? 23.755 -13.376 -13.854 1.00 81.75 795 ASN A O 1
ATOM 6382 N N . LEU A 1 796 ? 24.307 -12.347 -15.784 1.00 85.69 796 LEU A N 1
ATOM 6383 C CA . LEU A 1 796 ? 22.942 -12.109 -16.268 1.00 85.69 796 LEU A CA 1
ATOM 6384 C C . LEU A 1 796 ? 22.767 -12.614 -17.706 1.00 85.69 796 LEU A C 1
ATOM 6386 O O . LEU A 1 796 ? 23.236 -11.995 -18.668 1.00 85.69 796 LEU A O 1
ATOM 6390 N N . PHE A 1 797 ? 22.009 -13.693 -17.853 1.00 83.19 797 PHE A N 1
ATOM 6391 C CA . PHE A 1 797 ? 21.643 -14.310 -19.121 1.00 83.19 797 PHE A CA 1
ATOM 6392 C C . PHE A 1 797 ? 20.297 -13.714 -19.554 1.00 83.19 797 PHE A C 1
ATOM 6394 O O . PHE A 1 797 ? 19.305 -13.808 -18.841 1.00 83.19 797 PHE A O 1
ATOM 6401 N N . SER A 1 798 ? 20.272 -13.019 -20.693 1.00 78.81 798 SER A N 1
ATOM 6402 C CA . SER A 1 798 ? 19.140 -12.168 -21.120 1.00 78.81 798 SER A CA 1
ATOM 6403 C C . SER A 1 798 ? 18.948 -12.186 -22.644 1.00 78.81 798 SER A C 1
ATOM 6405 O O . SER A 1 798 ? 18.722 -11.157 -23.274 1.00 78.81 798 SER A O 1
ATOM 6407 N N . ARG A 1 799 ? 19.142 -13.368 -23.249 1.00 74.81 799 ARG A N 1
ATOM 6408 C CA . ARG A 1 799 ? 19.143 -13.612 -24.709 1.00 74.81 799 ARG A CA 1
ATOM 6409 C C . ARG A 1 799 ? 18.091 -14.639 -25.163 1.00 74.81 799 ARG A C 1
ATOM 6411 O O . ARG A 1 799 ? 18.166 -15.133 -26.283 1.00 74.81 799 ARG A O 1
ATOM 6418 N N . PHE A 1 800 ? 17.150 -14.982 -24.293 1.00 82.56 800 PHE A N 1
ATOM 6419 C CA . PHE A 1 800 ? 16.008 -15.841 -24.614 1.00 82.56 800 PHE A CA 1
ATOM 6420 C C . PHE A 1 800 ? 14.987 -15.036 -25.452 1.00 82.56 800 PHE A C 1
ATOM 6422 O O . PHE A 1 800 ? 14.941 -13.812 -25.315 1.00 82.56 800 PHE A O 1
ATOM 6429 N N . LYS A 1 801 ? 14.219 -15.676 -26.351 1.00 82.94 801 LYS A N 1
ATOM 6430 C CA . LYS A 1 801 ? 13.146 -14.997 -27.118 1.00 82.94 801 LYS A CA 1
ATOM 6431 C C . LYS A 1 801 ? 11.841 -14.951 -26.304 1.00 82.94 801 LYS A C 1
ATOM 6433 O O . LYS A 1 801 ? 11.153 -13.935 -26.326 1.00 82.94 801 LYS A O 1
ATOM 6438 N N . LYS A 1 802 ? 11.522 -16.033 -25.582 1.00 86.50 802 LYS A N 1
ATOM 6439 C CA . LYS A 1 802 ? 10.386 -16.141 -24.643 1.00 86.50 802 LYS A CA 1
ATOM 6440 C C . LYS A 1 802 ? 10.886 -16.323 -23.197 1.00 86.50 802 LYS A C 1
ATOM 6442 O O . LYS A 1 802 ? 12.090 -16.238 -22.948 1.00 86.50 802 LYS A O 1
ATOM 6447 N N . ALA A 1 803 ? 9.975 -16.539 -22.247 1.00 85.94 803 ALA A N 1
ATOM 6448 C CA . ALA A 1 803 ? 10.325 -16.749 -20.848 1.00 85.94 803 ALA A CA 1
ATOM 6449 C C . ALA A 1 803 ? 10.982 -18.119 -20.580 1.00 85.94 803 ALA A C 1
ATOM 6451 O O . ALA A 1 803 ? 11.025 -19.017 -21.429 1.00 85.94 803 ALA A O 1
ATOM 6452 N N . VAL A 1 804 ? 11.578 -18.206 -19.392 1.00 88.69 804 VAL A N 1
ATOM 6453 C CA . VAL A 1 804 ? 12.395 -19.311 -18.898 1.00 88.69 804 VAL A CA 1
ATOM 6454 C C . VAL A 1 804 ? 11.692 -19.946 -17.700 1.00 88.69 804 VAL A C 1
ATOM 6456 O O . VAL A 1 804 ? 11.328 -19.258 -16.745 1.00 88.69 804 VAL A O 1
ATOM 6459 N N . SER A 1 805 ? 11.499 -21.257 -17.768 1.00 86.12 805 SER A N 1
ATOM 6460 C CA . SER A 1 805 ? 10.646 -22.036 -16.865 1.00 86.12 805 SER A CA 1
ATOM 6461 C C . SER A 1 805 ? 11.434 -22.740 -15.761 1.00 86.12 805 SER A C 1
ATOM 6463 O O . SER A 1 805 ? 11.025 -22.704 -14.605 1.00 86.12 805 SER A O 1
ATOM 6465 N N . SER A 1 806 ? 12.556 -23.378 -16.108 1.00 88.00 806 SER A N 1
ATOM 6466 C CA . SER A 1 806 ? 13.301 -24.262 -15.206 1.00 88.00 806 SER A CA 1
ATOM 6467 C C . SER A 1 806 ? 14.816 -24.160 -15.360 1.00 88.00 806 SER A C 1
ATOM 6469 O O . SER A 1 806 ? 15.347 -23.855 -16.433 1.00 88.00 806 SER A O 1
ATOM 6471 N N . ILE A 1 807 ? 15.506 -24.455 -14.257 1.00 92.69 807 ILE A N 1
ATOM 6472 C CA . ILE A 1 807 ? 16.964 -24.513 -14.141 1.00 92.69 807 ILE A CA 1
ATOM 6473 C C . ILE A 1 807 ? 17.348 -25.847 -13.505 1.00 92.69 807 ILE A C 1
ATOM 6475 O O . ILE A 1 807 ? 16.701 -26.275 -12.549 1.00 92.69 807 ILE A O 1
ATOM 6479 N N . ASP A 1 808 ? 18.470 -26.423 -13.930 1.00 92.44 808 ASP A N 1
ATOM 6480 C CA . ASP A 1 808 ? 19.223 -27.351 -13.086 1.00 92.44 808 ASP A CA 1
ATOM 6481 C C . ASP A 1 808 ? 20.741 -27.150 -13.210 1.00 92.44 808 ASP A C 1
ATOM 6483 O O . ASP A 1 808 ? 21.245 -26.656 -14.225 1.00 92.44 808 ASP A O 1
ATOM 6487 N N . PHE A 1 809 ? 21.474 -27.524 -12.159 1.00 92.31 809 PHE A N 1
ATOM 6488 C CA . PHE A 1 809 ? 22.937 -27.533 -12.129 1.00 92.31 809 PHE A CA 1
ATOM 6489 C C . PHE A 1 809 ? 23.452 -28.958 -12.288 1.00 92.31 809 PHE A C 1
ATOM 6491 O O . PHE A 1 809 ? 23.005 -29.869 -11.594 1.00 92.31 809 PHE A O 1
ATOM 6498 N N . ARG A 1 810 ? 24.491 -29.145 -13.103 1.00 90.31 810 ARG A N 1
ATOM 6499 C CA . ARG A 1 810 ? 25.218 -30.416 -13.108 1.00 90.31 810 ARG A CA 1
ATOM 6500 C C . ARG A 1 810 ? 25.937 -30.623 -11.771 1.00 90.31 810 ARG A C 1
ATOM 6502 O O . ARG A 1 810 ? 26.318 -29.655 -11.110 1.00 90.31 810 ARG A O 1
ATOM 6509 N N . HIS A 1 811 ? 26.178 -31.881 -11.398 1.00 86.62 811 HIS A N 1
ATOM 6510 C CA . HIS A 1 811 ? 26.847 -32.273 -10.149 1.00 86.62 811 HIS A CA 1
ATOM 6511 C C . HIS A 1 811 ? 28.202 -31.567 -9.898 1.00 86.62 811 HIS A C 1
ATOM 6513 O O . HIS A 1 811 ? 28.600 -31.407 -8.746 1.00 86.62 811 HIS A O 1
ATOM 6519 N N . ASP A 1 812 ? 28.905 -31.129 -10.952 1.00 87.38 812 ASP A N 1
ATOM 6520 C CA . ASP A 1 812 ? 30.197 -30.433 -10.876 1.00 87.38 812 ASP A CA 1
ATOM 6521 C C . ASP A 1 812 ? 30.067 -28.913 -10.682 1.00 87.38 812 ASP A C 1
ATOM 6523 O O . ASP A 1 812 ? 31.065 -28.218 -10.506 1.00 87.38 812 ASP A O 1
ATOM 6527 N N . GLY A 1 813 ? 28.842 -28.384 -10.726 1.00 85.69 813 GLY A N 1
ATOM 6528 C CA . GLY A 1 813 ? 28.539 -26.966 -10.566 1.00 85.69 813 GLY A CA 1
ATOM 6529 C C . GLY A 1 813 ? 29.009 -26.070 -11.717 1.00 85.69 813 GLY A C 1
ATOM 6530 O O . GLY A 1 813 ? 28.874 -24.855 -11.593 1.00 85.69 813 GLY A O 1
ATOM 6531 N N . ARG A 1 814 ? 29.547 -26.625 -12.817 1.00 86.88 814 ARG A N 1
ATOM 6532 C CA . ARG A 1 814 ? 30.097 -25.860 -13.958 1.00 86.88 814 ARG A CA 1
ATOM 6533 C C . ARG A 1 814 ? 29.105 -25.633 -15.083 1.00 86.88 814 ARG A C 1
ATOM 6535 O O . ARG A 1 814 ? 29.199 -24.615 -15.771 1.00 86.88 814 ARG A O 1
ATOM 6542 N N . LEU A 1 815 ? 28.207 -26.593 -15.293 1.00 89.31 815 LEU A N 1
ATOM 6543 C CA . LEU A 1 815 ? 27.169 -26.526 -16.315 1.00 89.31 815 LEU A CA 1
ATOM 6544 C C . LEU A 1 815 ? 25.805 -26.239 -15.692 1.00 89.31 815 LEU A C 1
ATOM 6546 O O . LEU A 1 815 ? 25.447 -26.805 -14.659 1.00 89.31 815 LEU A O 1
ATOM 6550 N N . ILE A 1 816 ? 25.045 -25.385 -16.372 1.00 91.31 816 ILE A N 1
ATOM 6551 C CA . ILE A 1 816 ? 23.632 -25.111 -16.099 1.00 91.31 816 ILE A CA 1
ATOM 6552 C C . ILE A 1 816 ? 22.835 -25.520 -17.331 1.00 91.31 816 ILE A C 1
ATOM 6554 O O . ILE A 1 816 ? 23.194 -25.128 -18.443 1.00 91.31 816 ILE A O 1
ATOM 6558 N N . ALA A 1 817 ? 21.753 -26.266 -17.132 1.00 91.00 817 ALA A N 1
ATOM 6559 C CA . ALA A 1 817 ? 20.756 -26.550 -18.155 1.00 91.00 817 ALA A CA 1
ATOM 6560 C C . ALA A 1 817 ? 19.495 -25.722 -17.880 1.00 91.00 817 ALA A C 1
ATOM 6562 O O . ALA A 1 817 ? 19.150 -25.461 -16.727 1.00 91.00 817 ALA A O 1
ATOM 6563 N N . ILE A 1 818 ? 18.852 -25.258 -18.951 1.00 91.00 818 ILE A N 1
ATOM 6564 C CA . ILE A 1 818 ? 17.748 -24.298 -18.906 1.00 91.00 818 ILE A CA 1
ATOM 6565 C C . ILE A 1 818 ? 16.629 -24.754 -19.846 1.00 91.00 818 ILE A C 1
ATOM 6567 O O . ILE A 1 818 ? 16.878 -24.931 -21.044 1.00 91.00 818 ILE A O 1
ATOM 6571 N N . GLY A 1 819 ? 15.413 -24.883 -19.313 1.00 90.69 819 GLY A N 1
ATOM 6572 C CA . GLY A 1 819 ? 14.170 -25.050 -20.075 1.00 90.69 819 GLY A CA 1
ATOM 6573 C C . GLY A 1 819 ? 13.462 -23.710 -20.308 1.00 90.69 819 GLY A C 1
ATOM 6574 O O . GLY A 1 819 ? 13.676 -22.748 -19.571 1.00 90.69 819 GLY A O 1
ATOM 6575 N N . GLY A 1 820 ? 12.618 -23.616 -21.336 1.00 88.44 820 GLY A N 1
ATOM 6576 C CA . GLY A 1 820 ? 11.838 -22.401 -21.591 1.00 88.44 820 GLY A CA 1
ATOM 6577 C C . GLY A 1 820 ? 10.800 -22.542 -22.699 1.00 88.44 820 GLY A C 1
ATOM 6578 O O . GLY A 1 820 ? 10.741 -23.552 -23.405 1.00 88.44 820 GLY A O 1
ATOM 6579 N N . ASP A 1 821 ? 10.007 -21.488 -22.887 1.00 87.94 821 ASP A N 1
ATOM 6580 C CA . ASP A 1 821 ? 8.748 -21.519 -23.654 1.00 87.94 821 ASP A CA 1
ATOM 6581 C C . ASP A 1 821 ? 8.917 -21.555 -25.182 1.00 87.94 821 ASP A C 1
ATOM 6583 O O . ASP A 1 821 ? 7.951 -21.517 -25.948 1.00 87.94 821 ASP A O 1
ATOM 6587 N N . GLU A 1 822 ? 10.163 -21.602 -25.648 1.00 86.06 822 GLU A N 1
ATOM 6588 C CA . GLU A 1 822 ? 10.540 -21.831 -27.048 1.00 86.06 822 GLU A CA 1
ATOM 6589 C C . GLU A 1 822 ? 10.650 -23.327 -27.402 1.00 86.06 822 GLU A C 1
ATOM 6591 O O . GLU A 1 822 ? 11.064 -23.651 -28.515 1.00 86.06 822 GLU A O 1
ATOM 6596 N N . GLY A 1 823 ? 10.411 -24.229 -26.441 1.00 85.69 823 GLY A N 1
ATOM 6597 C CA . GLY A 1 823 ? 10.697 -25.659 -26.585 1.00 85.69 823 GLY A CA 1
ATOM 6598 C C . GLY A 1 823 ? 12.193 -25.977 -26.696 1.00 85.69 823 GLY A C 1
ATOM 6599 O O . GLY A 1 823 ? 12.565 -27.085 -27.071 1.00 85.69 823 GLY A O 1
ATOM 6600 N N . LYS A 1 824 ? 13.068 -25.002 -26.399 1.00 88.06 824 LYS A N 1
ATOM 6601 C CA . LYS A 1 824 ? 14.525 -25.068 -26.593 1.00 88.06 824 LYS A CA 1
ATOM 6602 C C . LYS A 1 824 ? 15.257 -25.266 -25.269 1.00 88.06 824 LYS A C 1
ATOM 6604 O O . LYS A 1 824 ? 15.355 -24.330 -24.474 1.00 88.06 824 LYS A O 1
ATOM 6609 N N . LEU A 1 825 ? 15.842 -26.449 -25.096 1.00 88.44 825 LEU A N 1
ATOM 6610 C CA . LEU A 1 825 ? 16.796 -26.755 -24.034 1.00 88.44 825 LEU A CA 1
ATOM 6611 C C . LEU A 1 825 ? 18.131 -26.050 -24.331 1.00 88.44 825 LEU A C 1
ATOM 6613 O O . LEU A 1 825 ? 18.632 -26.084 -25.459 1.00 88.44 825 LEU A O 1
ATOM 6617 N N . ARG A 1 826 ? 18.719 -25.382 -23.334 1.00 88.25 826 ARG A N 1
ATOM 6618 C CA . ARG A 1 826 ? 19.969 -24.616 -23.496 1.00 88.25 826 ARG A CA 1
ATOM 6619 C C . ARG A 1 826 ? 20.951 -24.918 -22.370 1.00 88.25 826 ARG A C 1
ATOM 6621 O O . ARG A 1 826 ? 20.584 -24.828 -21.204 1.00 88.25 826 ARG A O 1
ATOM 6628 N N . VAL A 1 827 ? 22.204 -25.221 -22.716 1.00 89.12 827 VAL A N 1
ATOM 6629 C CA . VAL A 1 827 ? 23.269 -25.531 -21.743 1.00 89.12 827 VAL A CA 1
ATOM 6630 C C . VAL A 1 827 ? 24.328 -24.430 -21.744 1.00 89.12 827 VAL A C 1
ATOM 6632 O O . VAL A 1 827 ? 24.822 -24.035 -22.803 1.00 89.12 827 VAL A O 1
ATOM 6635 N N . PHE A 1 828 ? 24.702 -23.941 -20.562 1.00 88.25 828 PHE A N 1
ATOM 6636 C CA . PHE A 1 828 ? 25.658 -22.849 -20.364 1.00 88.25 828 PHE A CA 1
ATOM 6637 C C . PHE A 1 828 ? 26.822 -23.258 -19.455 1.00 88.25 828 PHE A C 1
ATOM 6639 O O . PHE A 1 828 ? 26.639 -23.963 -18.468 1.00 88.25 828 PHE A O 1
ATOM 6646 N N . ASP A 1 829 ? 28.013 -22.754 -19.781 1.00 86.75 829 ASP A N 1
ATOM 6647 C CA . ASP A 1 829 ? 29.231 -22.832 -18.967 1.00 86.75 829 ASP A CA 1
ATOM 6648 C C . ASP A 1 829 ? 29.292 -21.638 -18.002 1.00 86.75 829 ASP A C 1
ATOM 6650 O O . ASP A 1 829 ? 29.125 -20.498 -18.443 1.00 86.75 829 ASP A O 1
ATOM 6654 N N . ILE A 1 830 ? 29.531 -21.846 -16.707 1.00 81.94 830 ILE A N 1
ATOM 6655 C CA . ILE A 1 830 ? 29.652 -20.723 -15.761 1.00 81.94 830 ILE A CA 1
ATOM 6656 C C . ILE A 1 830 ? 31.032 -20.053 -15.847 1.00 81.94 830 ILE A C 1
ATOM 6658 O O . ILE A 1 830 ? 31.116 -18.824 -15.806 1.00 81.94 830 ILE A O 1
ATOM 6662 N N . GLU A 1 831 ? 32.112 -20.827 -15.985 1.00 75.12 831 GLU A N 1
ATOM 6663 C CA . GLU A 1 831 ? 33.492 -20.326 -15.914 1.00 75.12 831 GLU A CA 1
ATOM 6664 C C . GLU A 1 831 ? 33.844 -19.478 -17.152 1.00 75.12 831 GLU A C 1
ATOM 6666 O O . GLU A 1 831 ? 34.345 -18.351 -17.039 1.00 75.12 831 GLU A O 1
ATOM 6671 N N . LYS A 1 832 ? 33.522 -19.977 -18.355 1.00 63.62 832 LYS A N 1
ATOM 6672 C CA . LYS A 1 832 ? 33.877 -19.323 -19.632 1.00 63.62 832 LYS A CA 1
ATOM 6673 C C . LYS A 1 832 ? 33.094 -18.032 -19.908 1.00 63.62 832 LYS A C 1
ATOM 6675 O O . LYS A 1 832 ? 33.560 -17.178 -20.665 1.00 63.62 832 LYS A O 1
ATOM 6680 N N . ASN A 1 833 ? 31.928 -17.847 -19.287 1.00 57.75 833 ASN A N 1
ATOM 6681 C CA . ASN A 1 833 ? 31.017 -16.729 -19.571 1.00 57.75 833 ASN A CA 1
ATOM 6682 C C . ASN A 1 833 ? 31.404 -15.384 -18.911 1.00 57.75 833 ASN A C 1
ATOM 6684 O O . ASN A 1 833 ? 30.651 -14.418 -18.988 1.00 57.75 833 ASN A O 1
ATOM 6688 N N . THR A 1 834 ? 32.618 -15.275 -18.359 1.00 52.97 834 THR A N 1
ATOM 6689 C CA . THR A 1 834 ? 33.201 -14.018 -17.837 1.00 52.97 834 THR A CA 1
ATOM 6690 C C . THR A 1 834 ? 33.515 -12.981 -18.944 1.00 52.97 834 THR A C 1
ATOM 6692 O O . THR A 1 834 ? 33.783 -11.812 -18.659 1.00 52.97 834 THR A O 1
ATOM 6695 N N . SER A 1 835 ? 33.494 -13.377 -20.225 1.00 46.06 835 SER A N 1
ATOM 6696 C CA . SER A 1 835 ? 33.721 -12.475 -21.368 1.00 46.06 835 SER A CA 1
ATOM 6697 C C . SER A 1 835 ? 32.429 -11.804 -21.877 1.00 46.06 835 SER A C 1
ATOM 6699 O O . SER A 1 835 ? 31.320 -12.277 -21.650 1.00 46.06 835 SER A O 1
ATOM 6701 N N . SER A 1 836 ? 32.546 -10.684 -22.601 1.00 47.34 836 SER A N 1
ATOM 6702 C CA . SER A 1 836 ? 31.407 -9.807 -22.947 1.00 47.34 836 SER A CA 1
ATOM 6703 C C . SER A 1 836 ? 30.380 -10.379 -23.944 1.00 47.34 836 SER A C 1
ATOM 6705 O O . SER A 1 836 ? 29.371 -9.722 -24.220 1.00 47.34 836 SER A O 1
ATOM 6707 N N . LYS A 1 837 ? 30.595 -11.591 -24.472 1.00 52.22 837 LYS A N 1
ATOM 6708 C CA . LYS A 1 837 ? 29.627 -12.343 -25.282 1.00 52.22 837 LYS A CA 1
ATOM 6709 C C . LYS A 1 837 ? 29.268 -13.648 -24.566 1.00 52.22 837 LYS A C 1
ATOM 6711 O O . LYS A 1 837 ? 29.910 -14.665 -24.788 1.00 52.22 837 LYS A O 1
ATOM 6716 N N . VAL A 1 838 ? 28.196 -13.621 -23.774 1.00 65.75 838 VAL A N 1
ATOM 6717 C CA . VAL A 1 838 ? 27.610 -14.836 -23.187 1.00 65.75 838 VAL A CA 1
ATOM 6718 C C . VAL A 1 838 ? 26.932 -15.672 -24.277 1.00 65.75 838 VAL A C 1
ATOM 6720 O O . VAL A 1 838 ? 26.029 -15.178 -24.964 1.00 65.75 838 VAL A O 1
ATOM 6723 N N . ILE A 1 839 ? 27.377 -16.916 -24.455 1.00 71.25 839 ILE A N 1
ATOM 6724 C CA . ILE A 1 839 ? 26.920 -17.856 -25.494 1.00 71.25 839 ILE A CA 1
ATOM 6725 C C . ILE A 1 839 ? 26.609 -19.210 -24.826 1.00 71.25 839 ILE A C 1
ATOM 6727 O O . ILE A 1 839 ? 27.266 -19.593 -23.857 1.00 71.25 839 ILE A O 1
ATOM 6731 N N . ALA A 1 840 ? 25.584 -19.915 -25.313 1.00 76.88 840 ALA A N 1
ATOM 6732 C CA . ALA A 1 840 ? 25.266 -21.275 -24.873 1.00 76.88 840 ALA A CA 1
ATOM 6733 C C . ALA A 1 840 ? 26.257 -22.283 -25.486 1.00 76.88 840 ALA A C 1
ATOM 6735 O O . ALA A 1 840 ? 26.588 -22.173 -26.664 1.00 76.88 840 ALA A O 1
ATOM 6736 N N . LEU A 1 841 ? 26.704 -23.282 -24.718 1.00 79.19 841 LEU A N 1
ATOM 6737 C CA . LEU A 1 841 ? 27.540 -24.381 -25.231 1.00 79.19 841 LEU A CA 1
ATOM 6738 C C . LEU A 1 841 ? 26.773 -25.289 -26.200 1.00 79.19 841 LEU A C 1
ATOM 6740 O O . LEU A 1 841 ? 27.362 -25.854 -27.124 1.00 79.19 841 LEU A O 1
ATOM 6744 N N . ARG A 1 842 ? 25.475 -25.467 -25.933 1.00 79.44 842 ARG A N 1
ATOM 6745 C CA . ARG A 1 842 ? 24.524 -26.257 -26.718 1.00 79.44 842 ARG A CA 1
ATOM 6746 C C . ARG A 1 842 ? 23.151 -25.593 -26.670 1.00 79.44 842 ARG A C 1
ATOM 6748 O O . ARG A 1 842 ? 22.758 -25.036 -25.641 1.00 79.44 842 ARG A O 1
ATOM 6755 N N . VAL A 1 843 ? 22.425 -25.694 -27.776 1.00 86.19 843 VAL A N 1
ATOM 6756 C CA . VAL A 1 843 ? 21.000 -25.376 -27.899 1.00 86.19 843 VAL A CA 1
ATOM 6757 C C . VAL A 1 843 ? 20.374 -26.563 -28.617 1.00 86.19 843 VAL A C 1
ATOM 6759 O O . VAL A 1 843 ? 20.898 -26.977 -29.644 1.00 86.19 843 VAL A O 1
ATOM 6762 N N . MET A 1 844 ? 19.303 -27.121 -28.064 1.00 84.62 844 MET A N 1
ATOM 6763 C CA . MET A 1 844 ? 18.639 -28.321 -28.574 1.00 84.62 844 MET A CA 1
ATOM 6764 C C . MET A 1 844 ? 17.142 -28.018 -28.681 1.00 84.62 844 MET A C 1
ATOM 6766 O O . MET A 1 844 ? 16.559 -27.512 -27.717 1.00 84.62 844 MET A O 1
ATOM 6770 N N . GLN A 1 845 ? 16.508 -28.294 -29.823 1.00 84.06 845 GLN A N 1
ATOM 6771 C CA . GLN A 1 845 ? 15.046 -28.266 -29.903 1.00 84.06 845 GLN A CA 1
ATOM 6772 C C . GLN A 1 845 ? 14.496 -29.526 -29.224 1.00 84.06 845 GLN A C 1
ATOM 6774 O O . GLN A 1 845 ? 14.739 -30.630 -29.697 1.00 84.06 845 GLN A O 1
ATOM 6779 N N . ALA A 1 846 ? 13.779 -29.366 -28.112 1.00 79.81 846 ALA A N 1
ATOM 6780 C CA . ALA A 1 846 ? 13.232 -30.481 -27.345 1.00 79.81 846 ALA A CA 1
ATOM 6781 C C . ALA A 1 846 ? 11.765 -30.782 -27.687 1.00 79.81 846 ALA A C 1
ATOM 6783 O O . ALA A 1 846 ? 11.383 -31.939 -27.849 1.00 79.81 846 ALA A O 1
ATOM 6784 N N . SER A 1 847 ? 10.926 -29.758 -27.803 1.00 81.94 847 SER A N 1
ATOM 6785 C CA . SER A 1 847 ? 9.492 -29.888 -28.114 1.00 81.94 847 SER A CA 1
ATOM 6786 C C . SER A 1 847 ? 8.988 -28.660 -28.860 1.00 81.94 847 SER A C 1
ATOM 6788 O O . SER A 1 847 ? 9.783 -27.762 -29.155 1.00 81.94 847 SER A O 1
ATOM 6790 N N . GLN A 1 848 ? 7.700 -28.626 -29.204 1.00 81.44 848 GLN A N 1
ATOM 6791 C CA . GLN A 1 848 ? 7.079 -27.431 -29.783 1.00 81.44 848 GLN A CA 1
ATOM 6792 C C . GLN A 1 848 ? 6.440 -26.538 -28.701 1.00 81.44 848 GLN A C 1
ATOM 6794 O O . GLN A 1 848 ? 6.464 -25.312 -28.842 1.00 81.44 848 GLN A O 1
ATOM 6799 N N . SER A 1 849 ? 5.957 -27.119 -27.596 1.00 86.00 849 SER A N 1
ATOM 6800 C CA . SER A 1 849 ? 5.482 -26.392 -26.404 1.00 86.00 849 SER A CA 1
ATOM 6801 C C . SER A 1 849 ? 6.593 -26.111 -25.372 1.00 86.00 849 SER A C 1
ATOM 6803 O O . SER A 1 849 ? 7.784 -26.149 -25.700 1.00 86.00 849 SER A O 1
ATOM 6805 N N . THR A 1 850 ? 6.239 -25.733 -24.131 1.00 88.62 850 THR A N 1
ATOM 6806 C CA . THR A 1 850 ? 7.226 -25.329 -23.118 1.00 88.62 850 THR A CA 1
ATOM 6807 C C . THR A 1 850 ? 7.846 -26.531 -22.417 1.00 88.62 850 THR A C 1
ATOM 6809 O O . THR A 1 850 ? 7.193 -27.530 -22.129 1.00 88.62 850 THR A O 1
ATOM 6812 N N . VAL A 1 851 ? 9.149 -26.437 -22.141 1.00 90.88 851 VAL A N 1
ATOM 6813 C CA . VAL A 1 851 ? 9.863 -27.421 -21.319 1.00 90.88 851 VAL A CA 1
ATOM 6814 C C . VAL A 1 851 ? 9.680 -27.020 -19.858 1.00 90.88 851 VAL A C 1
ATOM 6816 O O . VAL A 1 851 ? 10.321 -26.068 -19.411 1.00 90.88 851 VAL A O 1
ATOM 6819 N N . LYS A 1 852 ? 8.797 -27.686 -19.112 1.00 90.06 852 LYS A N 1
ATOM 6820 C CA . LYS A 1 852 ? 8.452 -27.314 -17.728 1.00 90.06 852 LYS A CA 1
ATOM 6821 C C . LYS A 1 852 ? 9.520 -27.696 -16.710 1.00 90.06 852 LYS A C 1
ATOM 6823 O O . LYS A 1 852 ? 9.786 -26.901 -15.811 1.00 90.06 852 LYS A O 1
ATOM 6828 N N . SER A 1 853 ? 10.186 -28.835 -16.884 1.00 89.69 853 SER A N 1
ATOM 6829 C CA . SER A 1 853 ? 11.314 -29.256 -16.045 1.00 89.69 853 SER A CA 1
ATOM 6830 C C . SER A 1 853 ? 12.480 -29.803 -16.867 1.00 89.69 853 SER A C 1
ATOM 6832 O O . SER A 1 853 ? 12.320 -30.395 -17.937 1.00 89.69 853 SER A O 1
ATOM 6834 N N . VAL A 1 854 ? 13.681 -29.575 -16.340 1.00 92.56 854 VAL A N 1
ATOM 6835 C CA . VAL A 1 854 ? 14.964 -30.000 -16.900 1.00 92.56 854 VAL A CA 1
ATOM 6836 C C . VAL A 1 854 ? 15.800 -30.538 -15.755 1.00 92.56 854 VAL A C 1
ATOM 6838 O O . VAL A 1 854 ? 15.879 -29.885 -14.718 1.00 92.56 854 VAL A O 1
ATOM 6841 N N . HIS A 1 855 ? 16.433 -31.692 -15.948 1.00 91.81 855 HIS A N 1
ATOM 6842 C CA . HIS A 1 855 ? 17.273 -32.311 -14.925 1.00 91.81 855 HIS A CA 1
ATOM 6843 C C . HIS A 1 855 ? 18.537 -32.923 -15.514 1.00 91.81 855 HIS A C 1
ATOM 6845 O O . HIS A 1 855 ? 18.495 -33.577 -16.559 1.00 91.81 855 HIS A O 1
ATOM 6851 N N . PHE A 1 856 ? 19.662 -32.744 -14.827 1.00 92.56 856 PHE A N 1
ATOM 6852 C CA . PHE A 1 856 ? 20.868 -33.501 -15.134 1.00 92.56 856 PHE A CA 1
ATOM 6853 C C . PHE A 1 856 ? 20.765 -34.935 -14.617 1.00 92.56 856 PHE A C 1
ATOM 6855 O O . PHE A 1 856 ? 20.256 -35.211 -13.533 1.00 92.56 856 PHE A O 1
ATOM 6862 N N . SER A 1 857 ? 21.340 -35.836 -15.402 1.00 89.94 857 SER A N 1
ATOM 6863 C CA . SER A 1 857 ? 21.756 -37.158 -14.960 1.00 89.94 857 SER A CA 1
ATOM 6864 C C . SER A 1 857 ? 22.751 -37.092 -13.792 1.00 89.94 857 SER A C 1
ATOM 6866 O O . SER A 1 857 ? 23.566 -36.167 -13.691 1.00 89.94 857 SER A O 1
ATOM 6868 N N . THR A 1 858 ? 22.756 -38.141 -12.967 1.00 83.75 858 THR A N 1
ATOM 6869 C CA . THR A 1 858 ? 23.764 -38.364 -11.919 1.00 83.75 858 THR A CA 1
ATOM 6870 C C . THR A 1 858 ? 25.177 -38.479 -12.497 1.00 83.75 858 THR A C 1
ATOM 6872 O O . THR A 1 858 ? 26.091 -37.820 -11.994 1.00 83.75 858 THR A O 1
ATOM 6875 N N . SER A 1 859 ? 25.356 -39.218 -13.602 1.00 83.69 859 SER A N 1
ATOM 6876 C CA . SER A 1 859 ? 26.631 -39.272 -14.339 1.00 83.69 859 SER A CA 1
ATOM 6877 C C . SER A 1 859 ? 26.979 -37.935 -15.005 1.00 83.69 859 SER A C 1
ATOM 6879 O O . SER A 1 859 ? 28.139 -37.670 -15.311 1.00 83.69 859 SER A O 1
ATOM 6881 N N . GLY A 1 860 ? 25.991 -37.055 -15.204 1.00 8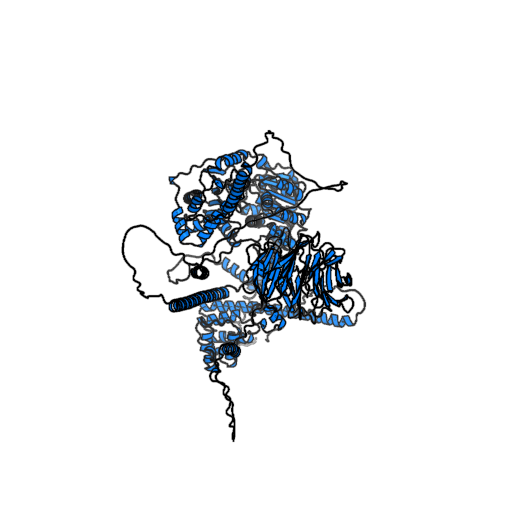2.00 860 GLY A N 1
ATOM 6882 C CA . GLY A 1 860 ? 26.160 -35.741 -15.825 1.00 82.00 860 GLY A CA 1
ATOM 6883 C C . GLY A 1 860 ? 26.516 -35.795 -17.314 1.00 82.00 860 GLY A C 1
ATOM 6884 O O . GLY A 1 860 ? 26.872 -34.757 -17.885 1.00 82.00 860 GLY A O 1
ATOM 6885 N N . GLU A 1 861 ? 26.425 -36.979 -17.929 1.00 86.00 861 GLU A N 1
ATOM 6886 C CA . GLU A 1 861 ? 26.529 -37.181 -19.375 1.00 86.00 861 GLU A CA 1
ATOM 6887 C C . GLU A 1 861 ? 25.224 -36.836 -20.093 1.00 86.00 861 GLU A C 1
ATOM 6889 O O . GLU A 1 861 ? 25.264 -36.370 -21.232 1.00 86.00 861 GLU A O 1
ATOM 6894 N N . PHE A 1 862 ? 24.081 -37.026 -19.427 1.00 89.31 862 PHE A N 1
ATOM 6895 C CA . PHE A 1 862 ? 22.751 -36.809 -19.993 1.00 89.31 862 PHE A CA 1
ATOM 6896 C C . PHE A 1 862 ? 21.997 -35.643 -19.336 1.00 89.31 862 PHE A C 1
ATOM 6898 O O . PHE A 1 862 ? 22.213 -35.294 -18.173 1.00 89.31 862 PHE A O 1
ATOM 6905 N N . VAL A 1 863 ? 21.070 -35.060 -20.093 1.00 90.69 863 VAL A N 1
ATOM 6906 C CA . VAL A 1 863 ? 20.054 -34.116 -19.616 1.00 90.69 863 VAL A CA 1
ATOM 6907 C C . VAL A 1 863 ? 18.686 -34.623 -20.046 1.00 90.69 863 VAL A C 1
ATOM 6909 O O . VAL A 1 863 ? 18.479 -34.956 -21.214 1.00 90.69 863 VAL A O 1
ATOM 6912 N N . TYR A 1 864 ? 17.755 -34.647 -19.101 1.00 90.94 864 TYR A N 1
ATOM 6913 C CA . TYR A 1 864 ? 16.352 -34.952 -19.333 1.00 90.94 864 TYR A CA 1
ATOM 6914 C C . TYR A 1 864 ? 15.562 -33.654 -19.490 1.00 90.94 864 TYR A C 1
ATOM 6916 O O . TYR A 1 864 ? 15.740 -32.707 -18.722 1.00 90.94 864 TYR A O 1
ATOM 6924 N N . SER A 1 865 ? 14.693 -33.625 -20.495 1.00 90.81 865 SER A N 1
ATOM 6925 C CA . SER A 1 865 ? 13.782 -32.531 -20.817 1.00 90.81 865 SER A CA 1
ATOM 6926 C C . SER A 1 865 ? 12.352 -33.058 -20.762 1.00 90.81 865 SER A C 1
ATOM 6928 O O . SER A 1 865 ? 12.047 -34.053 -21.419 1.00 90.81 865 SER A O 1
ATOM 6930 N N . MET A 1 866 ? 11.485 -32.388 -20.006 1.00 91.38 866 MET A N 1
ATOM 6931 C CA . MET A 1 866 ? 10.074 -32.751 -19.831 1.00 91.38 866 MET A CA 1
ATOM 6932 C C . MET A 1 866 ? 9.202 -31.578 -20.290 1.00 91.38 866 MET A C 1
ATOM 6934 O O . MET A 1 866 ? 9.454 -30.438 -19.888 1.00 91.38 866 MET A O 1
ATOM 6938 N N . ALA A 1 867 ? 8.229 -31.833 -21.165 1.00 90.50 867 ALA A N 1
ATOM 6939 C CA . ALA A 1 867 ? 7.468 -30.788 -21.855 1.00 90.50 867 ALA A CA 1
ATOM 6940 C C . ALA A 1 867 ? 5.948 -30.896 -21.657 1.00 90.50 867 ALA A C 1
ATOM 6942 O O . ALA A 1 867 ? 5.430 -31.960 -21.313 1.00 90.50 867 ALA A O 1
ATOM 6943 N N . ASP A 1 868 ? 5.236 -29.800 -21.944 1.00 89.50 868 ASP A N 1
ATOM 6944 C CA . ASP A 1 868 ? 3.764 -29.773 -21.940 1.00 89.50 868 ASP A CA 1
ATOM 6945 C C . ASP A 1 868 ? 3.145 -30.751 -22.950 1.00 89.50 868 ASP A C 1
ATOM 6947 O O . ASP A 1 868 ? 2.011 -31.168 -22.759 1.00 89.50 868 ASP A O 1
ATOM 6951 N N . ASP A 1 869 ? 3.887 -31.172 -23.983 1.00 87.25 869 ASP A N 1
ATOM 6952 C CA . ASP A 1 869 ? 3.424 -32.143 -24.993 1.00 87.25 869 ASP A CA 1
ATOM 6953 C C . ASP A 1 869 ? 3.207 -33.568 -24.414 1.00 87.25 869 ASP A C 1
ATOM 6955 O O . ASP A 1 869 ? 2.859 -34.490 -25.150 1.00 87.25 869 ASP A O 1
ATOM 6959 N N . GLY A 1 870 ? 3.471 -33.799 -23.120 1.00 87.19 870 GLY A N 1
ATOM 6960 C CA . GLY A 1 870 ? 3.411 -35.125 -22.488 1.00 87.19 870 GLY A CA 1
ATOM 6961 C C . GLY A 1 870 ? 4.648 -35.997 -22.751 1.00 87.19 870 GLY A C 1
ATOM 6962 O O . GLY A 1 870 ? 4.701 -37.153 -22.323 1.00 87.19 870 GLY A O 1
ATOM 6963 N N . PHE A 1 871 ? 5.659 -35.464 -23.448 1.00 90.50 871 PHE A N 1
ATOM 6964 C CA . PHE A 1 871 ? 6.884 -36.176 -23.831 1.00 90.50 871 PHE A CA 1
ATOM 6965 C C . PHE A 1 871 ? 8.055 -35.937 -22.871 1.00 90.50 871 PHE A C 1
ATOM 6967 O O . PHE A 1 871 ? 8.312 -34.819 -22.413 1.00 90.50 871 PHE A O 1
ATOM 6974 N N . VAL A 1 872 ? 8.830 -37.004 -22.657 1.00 90.69 872 VAL A N 1
ATOM 6975 C CA . VAL A 1 872 ? 10.143 -36.978 -22.005 1.00 90.69 872 VAL A CA 1
ATOM 6976 C C . VAL A 1 872 ? 11.208 -37.285 -23.049 1.00 90.69 872 VAL A C 1
ATOM 6978 O O . VAL A 1 872 ? 11.094 -38.253 -23.806 1.00 90.69 872 VAL A O 1
ATOM 6981 N N . LYS A 1 873 ? 12.261 -36.463 -23.087 1.00 90.31 873 LYS A N 1
ATOM 6982 C CA . LYS A 1 873 ? 13.379 -36.624 -24.024 1.00 90.31 873 LYS A CA 1
ATOM 6983 C C . LYS A 1 873 ? 14.724 -36.535 -23.316 1.00 90.31 873 LYS A C 1
ATOM 6985 O O . LYS A 1 873 ? 14.950 -35.631 -22.510 1.00 90.31 873 LYS A O 1
ATOM 6990 N N . GLN A 1 874 ? 15.618 -37.462 -23.639 1.00 89.88 874 GLN A N 1
ATOM 6991 C CA . GLN A 1 874 ? 16.976 -37.550 -23.107 1.00 89.88 874 GLN A CA 1
ATOM 6992 C C . GLN A 1 874 ? 17.991 -37.112 -24.165 1.00 89.88 874 GLN A C 1
ATOM 6994 O O . GLN A 1 874 ? 17.959 -37.593 -25.297 1.00 89.88 874 GLN A O 1
ATOM 6999 N N . TYR A 1 875 ? 18.929 -36.251 -23.775 1.00 88.38 875 TYR A N 1
ATOM 7000 C CA . TYR A 1 875 ? 20.006 -35.753 -24.632 1.00 88.38 875 TYR A CA 1
ATOM 7001 C C . TYR A 1 875 ? 21.365 -36.006 -23.991 1.00 88.38 875 TYR A C 1
ATOM 7003 O O . TYR A 1 875 ? 21.553 -35.695 -22.814 1.00 88.38 875 TYR A O 1
ATOM 7011 N N . ARG A 1 876 ? 22.341 -36.502 -24.757 1.00 87.12 876 ARG A N 1
ATOM 7012 C CA . ARG A 1 876 ? 23.740 -36.558 -24.315 1.00 87.12 876 ARG A CA 1
ATOM 7013 C C . ARG A 1 876 ? 24.400 -35.183 -24.486 1.00 87.12 876 ARG A C 1
ATOM 7015 O O . ARG A 1 876 ? 24.368 -34.580 -25.553 1.00 87.12 876 ARG A O 1
ATOM 7022 N N . VAL A 1 877 ? 25.037 -34.683 -23.429 1.00 82.75 877 VAL A N 1
ATOM 7023 C CA . VAL A 1 877 ? 25.687 -33.357 -23.370 1.00 82.75 877 VAL A CA 1
ATOM 7024 C C . VAL A 1 877 ? 26.928 -33.279 -24.266 1.00 82.75 877 VAL A C 1
ATOM 7026 O O . VAL A 1 877 ? 27.275 -32.201 -24.754 1.00 82.75 877 VAL A O 1
ATOM 7029 N N . ALA A 1 878 ? 27.608 -34.410 -24.469 1.00 77.62 878 ALA A N 1
ATOM 7030 C CA . ALA A 1 878 ? 28.840 -34.491 -25.247 1.00 77.62 878 ALA A CA 1
ATOM 7031 C C . ALA A 1 878 ? 28.627 -34.233 -26.748 1.00 77.62 878 ALA A C 1
ATOM 7033 O O . ALA A 1 878 ? 29.491 -33.616 -27.378 1.00 77.62 878 ALA A O 1
ATOM 7034 N N . ASP A 1 879 ? 27.487 -34.663 -27.302 1.00 71.44 879 ASP A N 1
ATOM 7035 C CA . ASP A 1 879 ? 27.269 -34.765 -28.747 1.00 71.44 879 ASP A CA 1
ATOM 7036 C C . ASP A 1 879 ? 27.539 -33.431 -29.461 1.00 71.44 879 ASP A C 1
ATOM 7038 O O . ASP A 1 879 ? 27.189 -32.342 -28.992 1.00 71.44 879 ASP A O 1
ATOM 7042 N N . THR A 1 880 ? 28.280 -33.511 -30.566 1.00 52.12 880 THR A N 1
ATOM 7043 C CA . THR A 1 880 ? 29.018 -32.381 -31.158 1.00 52.12 880 THR A CA 1
ATOM 7044 C C . THR A 1 880 ? 28.328 -31.731 -32.351 1.00 52.12 880 THR A C 1
ATOM 7046 O O . THR A 1 880 ? 28.849 -30.747 -32.877 1.00 52.12 880 THR A O 1
ATOM 7049 N N . ASN A 1 881 ? 27.155 -32.225 -32.757 1.00 50.25 881 ASN A N 1
ATOM 7050 C CA . ASN A 1 881 ? 26.407 -31.710 -33.903 1.00 50.25 881 ASN A CA 1
ATOM 7051 C C . ASN A 1 881 ? 25.950 -30.261 -33.655 1.00 50.25 881 ASN A C 1
ATOM 7053 O O . ASN A 1 881 ? 24.956 -30.000 -32.979 1.00 50.25 881 ASN A O 1
ATOM 7057 N N . TYR A 1 882 ? 26.698 -29.307 -34.215 1.00 40.53 882 TYR A N 1
ATOM 7058 C CA . TYR A 1 882 ? 26.408 -27.873 -34.173 1.00 40.53 882 TYR A CA 1
ATOM 7059 C C . TYR A 1 882 ? 25.220 -27.539 -35.092 1.00 40.53 882 TYR A C 1
ATOM 7061 O O . TYR A 1 882 ? 25.390 -27.111 -36.231 1.00 40.53 882 TYR A O 1
ATOM 7069 N N . GLY A 1 883 ? 23.997 -27.735 -34.599 1.00 44.97 883 GLY A N 1
ATOM 7070 C CA . GLY A 1 883 ? 22.770 -27.467 -35.347 1.00 44.97 883 GLY A CA 1
ATOM 7071 C C . GLY A 1 883 ? 21.529 -27.420 -34.458 1.00 44.97 883 GLY A C 1
ATOM 7072 O O . GLY A 1 883 ? 21.588 -27.727 -33.272 1.00 44.97 883 GLY A O 1
ATOM 7073 N N . VAL A 1 884 ? 20.395 -27.018 -35.038 1.00 50.09 884 VAL A N 1
ATOM 7074 C CA . VAL A 1 884 ? 19.106 -26.885 -34.322 1.00 50.09 884 VAL A CA 1
ATOM 7075 C C . VAL A 1 884 ? 18.551 -28.249 -33.879 1.00 50.09 884 VAL A C 1
ATOM 7077 O O . VAL A 1 884 ? 17.894 -28.346 -32.841 1.00 50.09 884 VAL A O 1
ATOM 7080 N N . ASN A 1 885 ? 18.879 -29.305 -34.630 1.00 53.22 885 ASN A N 1
ATOM 7081 C CA . ASN A 1 885 ? 18.317 -30.646 -34.491 1.00 53.22 885 ASN A CA 1
ATOM 7082 C C . ASN A 1 885 ? 19.328 -31.597 -33.827 1.00 53.22 885 ASN A C 1
ATOM 7084 O O . ASN A 1 885 ? 19.883 -32.487 -34.472 1.00 53.22 885 ASN A O 1
ATOM 7088 N N . ALA A 1 886 ? 19.584 -31.405 -32.532 1.00 64.19 886 ALA A N 1
ATOM 7089 C CA . ALA A 1 886 ? 20.193 -32.458 -31.722 1.00 64.19 886 ALA A CA 1
ATOM 7090 C C . ALA A 1 886 ? 19.172 -33.600 -31.576 1.00 64.19 886 ALA A C 1
ATOM 7092 O O . ALA A 1 886 ? 18.084 -33.380 -31.048 1.00 64.19 886 ALA A O 1
ATOM 7093 N N . VAL A 1 887 ? 19.496 -34.794 -32.075 1.00 70.94 887 VAL A N 1
ATOM 7094 C CA . VAL A 1 887 ? 18.590 -35.952 -32.012 1.00 70.94 887 VAL A CA 1
ATOM 7095 C C . VAL A 1 887 ? 18.487 -36.429 -30.554 1.00 70.94 887 VAL A C 1
ATOM 7097 O O . VAL A 1 887 ? 19.530 -36.624 -29.924 1.00 70.94 887 VAL A O 1
ATOM 7100 N N . PRO A 1 888 ? 17.279 -36.618 -29.989 1.00 79.56 888 PRO A N 1
ATOM 7101 C CA . PRO A 1 888 ? 17.135 -37.205 -28.661 1.00 79.56 888 PRO A CA 1
ATOM 7102 C C . PRO A 1 888 ? 17.639 -38.650 -28.674 1.00 79.56 888 PRO A C 1
ATOM 7104 O O . PRO A 1 888 ? 17.282 -39.438 -29.546 1.00 79.56 888 PRO A O 1
ATOM 7107 N N . THR A 1 889 ? 18.453 -39.014 -27.685 1.00 83.00 889 THR A N 1
ATOM 7108 C CA . THR A 1 889 ? 18.945 -40.390 -27.517 1.00 83.00 889 THR A CA 1
ATOM 7109 C C . THR A 1 889 ? 17.788 -41.335 -27.200 1.00 83.00 889 THR A C 1
ATOM 7111 O O . THR A 1 889 ? 17.733 -42.451 -27.711 1.00 83.00 889 THR A O 1
ATOM 7114 N N . ILE A 1 890 ? 16.850 -40.871 -26.369 1.00 82.94 890 ILE A N 1
ATOM 7115 C CA . ILE A 1 890 ? 15.611 -41.566 -26.023 1.00 82.94 890 ILE A CA 1
ATOM 7116 C C . ILE A 1 890 ? 14.468 -40.550 -26.000 1.00 82.94 890 ILE A C 1
ATOM 7118 O O . ILE A 1 890 ? 14.594 -39.460 -25.443 1.00 82.94 890 ILE A O 1
ATOM 7122 N N . GLU A 1 891 ? 13.347 -40.947 -26.593 1.00 88.06 891 GLU A N 1
ATOM 7123 C CA . GLU A 1 891 ? 12.064 -40.251 -26.581 1.00 88.06 891 GLU A CA 1
ATOM 7124 C C . GLU A 1 891 ? 10.950 -41.263 -26.267 1.00 88.06 891 GLU A C 1
ATOM 7126 O O . GLU A 1 891 ? 10.998 -42.413 -26.738 1.00 88.06 891 GLU A O 1
ATOM 7131 N N . PHE A 1 892 ? 9.993 -40.838 -25.436 1.00 89.44 892 PHE A N 1
ATOM 7132 C CA . PHE A 1 892 ? 8.736 -41.525 -25.124 1.00 89.44 892 PHE A CA 1
ATOM 7133 C C . PHE A 1 892 ? 7.681 -40.520 -24.624 1.00 89.44 892 PHE A C 1
ATOM 7135 O O . PHE A 1 892 ? 8.026 -39.463 -24.087 1.00 89.44 892 PHE A O 1
ATOM 7142 N N . ARG A 1 893 ? 6.392 -40.846 -24.792 1.00 88.44 893 ARG A N 1
ATOM 7143 C CA . ARG A 1 893 ? 5.281 -40.126 -24.148 1.00 88.44 893 ARG A CA 1
ATOM 7144 C C . ARG A 1 893 ? 5.059 -40.728 -22.762 1.00 88.44 893 ARG A C 1
ATOM 7146 O O . ARG A 1 893 ? 4.949 -41.945 -22.650 1.00 88.44 893 ARG A O 1
ATOM 7153 N N . ALA A 1 894 ? 5.029 -39.889 -21.731 1.00 87.31 894 ALA A N 1
ATOM 7154 C CA . ALA A 1 894 ? 4.895 -40.311 -20.338 1.00 87.31 894 ALA A CA 1
ATOM 7155 C C . ALA A 1 894 ? 3.529 -39.959 -19.728 1.00 87.31 894 ALA A C 1
ATOM 7157 O O . ALA A 1 894 ? 3.063 -40.651 -18.826 1.00 87.31 894 ALA A O 1
ATOM 7158 N N . HIS A 1 895 ? 2.886 -38.892 -20.200 1.00 89.62 895 HIS A N 1
ATOM 7159 C CA . HIS A 1 895 ? 1.562 -38.477 -19.738 1.00 89.62 895 HIS A CA 1
ATOM 7160 C C . HIS A 1 895 ? 0.679 -38.079 -20.922 1.00 89.62 895 HIS A C 1
ATOM 7162 O O . HIS A 1 895 ? 1.174 -37.714 -21.995 1.00 89.62 895 HIS A O 1
ATOM 7168 N N . ASP A 1 896 ? -0.635 -38.186 -20.727 1.00 85.69 896 ASP A N 1
ATOM 7169 C CA . ASP A 1 896 ? -1.607 -37.770 -21.735 1.00 85.69 896 ASP A CA 1
ATOM 7170 C C . ASP A 1 896 ? -1.827 -36.252 -21.730 1.00 85.69 896 ASP A C 1
ATOM 7172 O O . ASP A 1 896 ? -1.965 -35.658 -22.800 1.00 85.69 896 ASP A O 1
ATOM 7176 N N . ASP A 1 897 ? -1.763 -35.644 -20.543 1.00 89.38 897 ASP A N 1
ATOM 7177 C CA . ASP A 1 897 ? -1.728 -34.198 -20.300 1.00 89.38 897 ASP A CA 1
ATOM 7178 C C . ASP A 1 897 ? -0.291 -33.721 -19.972 1.00 89.38 897 ASP A C 1
ATOM 7180 O O . ASP A 1 897 ? 0.657 -34.504 -19.859 1.00 89.38 897 ASP A O 1
ATOM 7184 N N . SER A 1 898 ? -0.131 -32.409 -19.831 1.00 89.62 898 SER A N 1
ATOM 7185 C CA . SER A 1 898 ? 1.112 -31.692 -19.571 1.00 89.62 898 SER A CA 1
ATOM 7186 C C . SER A 1 898 ? 1.892 -32.188 -18.345 1.00 89.62 898 SER A C 1
ATOM 7188 O O . SER A 1 898 ? 1.360 -32.386 -17.248 1.00 89.62 898 SER A O 1
ATOM 7190 N N . ILE A 1 899 ? 3.209 -32.358 -18.528 1.00 91.62 899 ILE A N 1
ATOM 7191 C CA . ILE A 1 899 ? 4.138 -32.726 -17.453 1.00 91.62 899 ILE A CA 1
ATOM 7192 C C . ILE A 1 899 ? 4.592 -31.450 -16.756 1.00 91.62 899 ILE A C 1
ATOM 7194 O O . ILE A 1 899 ? 5.364 -30.666 -17.307 1.00 91.62 899 ILE A O 1
ATOM 7198 N N . ARG A 1 900 ? 4.139 -31.249 -15.520 1.00 88.88 900 ARG A N 1
ATOM 7199 C CA . ARG A 1 900 ? 4.456 -30.057 -14.729 1.00 88.88 900 ARG A CA 1
ATOM 7200 C C . ARG A 1 900 ? 5.837 -30.128 -14.079 1.00 88.88 900 ARG A C 1
ATOM 7202 O O . ARG A 1 900 ? 6.484 -29.087 -13.908 1.00 88.88 900 ARG A O 1
ATOM 7209 N N . CYS A 1 901 ? 6.253 -31.329 -13.681 1.00 88.88 901 CYS A N 1
ATOM 7210 C CA . CYS A 1 901 ? 7.461 -31.573 -12.902 1.00 88.88 901 CYS A CA 1
ATOM 7211 C C . CYS A 1 901 ? 8.000 -33.003 -13.085 1.00 88.88 901 CYS A C 1
ATOM 7213 O O . CYS A 1 901 ? 7.353 -33.878 -13.662 1.00 88.88 901 CYS A O 1
ATOM 7215 N N . GLY A 1 902 ? 9.185 -33.261 -12.536 1.00 90.12 902 GLY A N 1
ATOM 7216 C CA . GLY A 1 902 ? 9.729 -34.607 -12.406 1.00 90.12 902 GLY A CA 1
ATOM 7217 C C . GLY A 1 902 ? 11.033 -34.628 -11.616 1.00 90.12 902 GLY A C 1
ATOM 7218 O O . GLY A 1 902 ? 11.468 -33.605 -11.089 1.00 90.12 902 GLY A O 1
ATOM 7219 N N . ALA A 1 903 ? 11.651 -35.803 -11.526 1.00 89.50 903 ALA A N 1
ATOM 7220 C CA . ALA A 1 903 ? 12.922 -36.012 -10.843 1.00 89.50 903 ALA A CA 1
ATOM 7221 C C . ALA A 1 903 ? 13.725 -37.151 -11.489 1.00 89.50 903 ALA A C 1
ATOM 7223 O O . ALA A 1 903 ? 13.161 -38.118 -11.997 1.00 89.50 903 ALA A O 1
ATOM 7224 N N . VAL A 1 904 ? 15.053 -37.054 -11.425 1.00 90.62 904 VAL A N 1
ATOM 7225 C CA . VAL A 1 904 ? 15.993 -38.114 -11.828 1.00 90.62 904 VAL A CA 1
ATOM 7226 C C . VAL A 1 904 ? 16.556 -38.766 -10.566 1.00 90.62 904 VAL A C 1
ATOM 7228 O O . VAL A 1 904 ? 16.838 -38.067 -9.586 1.00 90.62 904 VAL A O 1
ATOM 7231 N N . SER A 1 905 ? 16.709 -40.090 -10.579 1.00 89.12 905 SER A N 1
ATOM 7232 C CA . SER A 1 905 ? 17.309 -40.842 -9.475 1.00 89.12 905 SER A CA 1
ATOM 7233 C C . SER A 1 905 ? 18.800 -40.508 -9.310 1.00 89.12 905 SER A C 1
ATOM 7235 O O . SER A 1 905 ? 19.573 -40.423 -10.270 1.00 89.12 905 SER A O 1
ATOM 7237 N N . LYS A 1 906 ? 19.210 -40.308 -8.054 1.00 83.38 906 LYS A N 1
ATOM 7238 C CA . LYS A 1 906 ? 20.587 -40.005 -7.629 1.00 83.38 906 LYS A CA 1
ATOM 7239 C C . LYS A 1 906 ? 21.431 -41.261 -7.426 1.00 83.38 906 LYS A C 1
ATOM 7241 O O . LYS A 1 906 ? 22.642 -41.143 -7.254 1.00 83.38 906 LYS A O 1
ATOM 7246 N N . LEU A 1 907 ? 20.803 -42.439 -7.414 1.00 86.56 907 LEU A N 1
ATOM 7247 C CA . LEU A 1 907 ? 21.473 -43.738 -7.339 1.00 86.56 907 LEU A CA 1
ATOM 7248 C C . LEU A 1 907 ? 21.537 -44.429 -8.712 1.00 86.56 907 LEU A C 1
ATOM 7250 O O . LEU A 1 907 ? 22.567 -45.003 -9.053 1.00 86.56 907 LEU A O 1
ATOM 7254 N N . ASN A 1 908 ? 20.469 -44.338 -9.512 1.00 85.44 908 ASN A N 1
ATOM 7255 C CA . ASN A 1 908 ? 20.283 -45.063 -10.768 1.00 85.44 908 ASN A CA 1
ATOM 7256 C C . ASN A 1 908 ? 19.994 -44.104 -11.933 1.00 85.44 908 ASN A C 1
ATOM 7258 O O . ASN A 1 908 ? 18.894 -43.575 -12.058 1.00 85.44 908 ASN A O 1
ATOM 7262 N N . ASP A 1 909 ? 20.936 -43.959 -12.867 1.00 84.19 909 ASP A N 1
ATOM 7263 C CA . ASP A 1 909 ? 20.815 -43.039 -14.017 1.00 84.19 909 ASP A CA 1
ATOM 7264 C C . ASP A 1 909 ? 19.678 -43.387 -15.009 1.00 84.19 909 ASP A C 1
ATOM 7266 O O . ASP A 1 909 ? 19.403 -42.643 -15.948 1.00 84.19 909 ASP A O 1
ATOM 7270 N N . HIS A 1 910 ? 19.026 -44.536 -14.815 1.00 86.94 910 HIS A N 1
ATOM 7271 C CA . HIS A 1 910 ? 17.962 -45.069 -15.666 1.00 86.94 910 HIS A CA 1
ATOM 7272 C C . HIS A 1 910 ? 16.558 -44.955 -15.061 1.00 86.94 910 HIS A C 1
ATOM 7274 O O . HIS A 1 910 ? 15.604 -45.341 -15.731 1.00 86.94 910 HIS A O 1
ATOM 7280 N N . ILE A 1 911 ? 16.416 -44.439 -13.832 1.00 89.56 911 ILE A N 1
ATOM 7281 C CA . ILE A 1 911 ? 15.108 -44.257 -13.187 1.00 89.56 911 ILE A CA 1
ATOM 7282 C C . ILE A 1 911 ? 14.742 -42.771 -13.171 1.00 89.56 911 ILE A C 1
ATOM 7284 O O . ILE A 1 911 ? 15.449 -41.940 -12.591 1.00 89.56 911 ILE A O 1
ATOM 7288 N N . VAL A 1 912 ? 13.611 -42.442 -13.793 1.00 91.12 912 VAL A N 1
ATOM 7289 C CA . VAL A 1 912 ? 13.055 -41.083 -13.855 1.00 91.12 912 VAL A CA 1
ATOM 7290 C C . VAL A 1 912 ? 11.594 -41.098 -13.435 1.00 91.12 912 VAL A C 1
ATOM 7292 O O . VAL A 1 912 ? 10.850 -42.014 -13.765 1.00 91.12 912 VAL A O 1
ATOM 7295 N N . VAL A 1 913 ? 11.182 -40.062 -12.711 1.00 92.25 913 VAL A N 1
ATOM 7296 C CA . VAL A 1 913 ? 9.811 -39.880 -12.233 1.00 92.25 913 VAL A CA 1
ATOM 7297 C C . VAL A 1 913 ? 9.223 -38.633 -12.873 1.00 92.25 913 VAL A C 1
ATOM 7299 O O . VAL A 1 913 ? 9.881 -37.591 -12.907 1.00 92.25 913 VAL A O 1
ATOM 7302 N N . THR A 1 914 ? 7.990 -38.727 -13.357 1.00 93.44 914 THR A N 1
ATOM 7303 C CA . THR A 1 914 ? 7.234 -37.625 -13.965 1.00 93.44 914 THR A CA 1
ATOM 7304 C C . THR A 1 914 ? 5.946 -37.373 -13.192 1.00 93.44 914 THR A C 1
ATOM 7306 O O . THR A 1 914 ? 5.285 -38.324 -12.780 1.00 93.44 914 THR A O 1
ATOM 7309 N N . GLY A 1 915 ? 5.603 -36.101 -12.975 1.00 93.44 915 GLY A N 1
ATOM 7310 C CA . GLY A 1 915 ? 4.335 -35.670 -12.383 1.00 93.44 915 GLY A CA 1
ATOM 7311 C C . GLY A 1 915 ? 3.534 -34.846 -13.386 1.00 93.44 915 GLY A C 1
ATOM 7312 O O . GLY A 1 915 ? 4.011 -33.807 -13.861 1.00 93.44 915 GLY A O 1
ATOM 7313 N N . GLY A 1 916 ? 2.340 -35.329 -13.724 1.00 92.38 916 GLY A N 1
ATOM 7314 C CA . GLY A 1 916 ? 1.451 -34.716 -14.706 1.00 92.38 916 GLY A CA 1
ATOM 7315 C C . GLY A 1 916 ? 0.303 -33.917 -14.090 1.00 92.38 916 GLY A C 1
ATOM 7316 O O . GLY A 1 916 ? -0.009 -34.016 -12.898 1.00 92.38 916 GLY A O 1
ATOM 7317 N N . TYR A 1 917 ? -0.356 -33.128 -14.936 1.00 92.44 917 TYR A N 1
ATOM 7318 C CA . TYR A 1 917 ? -1.676 -32.558 -14.649 1.00 92.44 917 TYR A CA 1
ATOM 7319 C C . TYR A 1 917 ? -2.831 -33.544 -14.909 1.00 92.44 917 TYR A C 1
ATOM 7321 O O . TYR A 1 917 ? -3.959 -33.265 -14.523 1.00 92.44 917 TYR A O 1
ATOM 7329 N N . ASP A 1 918 ? -2.533 -34.775 -15.345 1.00 91.06 918 ASP A N 1
ATOM 7330 C CA . ASP A 1 918 ? -3.438 -35.937 -15.288 1.00 91.06 918 ASP A CA 1
ATOM 7331 C C . ASP A 1 918 ? -3.639 -36.502 -13.857 1.00 91.06 918 ASP A C 1
ATOM 7333 O O . ASP A 1 918 ? -4.152 -37.605 -13.688 1.00 91.06 918 ASP A O 1
ATOM 7337 N N . HIS A 1 919 ? -3.227 -35.748 -12.827 1.00 92.12 919 HIS A N 1
ATOM 7338 C CA . HIS A 1 919 ? -3.230 -36.086 -11.391 1.00 92.12 919 HIS A CA 1
ATOM 7339 C C . HIS A 1 919 ? -2.357 -37.304 -11.019 1.00 92.12 919 HIS A C 1
ATOM 7341 O O . HIS A 1 919 ? -2.481 -37.843 -9.913 1.00 92.12 919 HIS A O 1
ATOM 7347 N N . LYS A 1 920 ? -1.460 -37.736 -11.917 1.00 91.94 920 LYS A N 1
ATOM 7348 C CA . LYS A 1 920 ? -0.660 -38.958 -11.766 1.00 91.94 920 LYS A CA 1
ATOM 7349 C C . LYS A 1 920 ? 0.828 -38.675 -11.623 1.00 91.94 920 LYS A C 1
ATOM 7351 O O . LYS A 1 920 ? 1.376 -37.738 -12.209 1.00 91.94 920 LYS A O 1
ATOM 7356 N N . VAL A 1 921 ? 1.505 -39.560 -10.897 1.00 93.06 921 VAL A N 1
ATOM 7357 C CA . VAL A 1 921 ? 2.967 -39.674 -10.890 1.00 93.06 921 VAL A CA 1
ATOM 7358 C C . VAL A 1 921 ? 3.362 -41.039 -11.442 1.00 93.06 921 VAL A C 1
ATOM 7360 O O . VAL A 1 921 ? 2.857 -42.060 -10.982 1.00 93.06 921 VAL A O 1
ATOM 7363 N N . ARG A 1 922 ? 4.257 -41.062 -12.433 1.00 91.94 922 ARG A N 1
ATOM 7364 C CA . ARG A 1 922 ? 4.737 -42.291 -13.088 1.00 91.94 922 ARG A CA 1
ATOM 7365 C C . ARG A 1 922 ? 6.242 -42.453 -12.929 1.00 91.94 922 ARG A C 1
ATOM 7367 O O . ARG A 1 922 ? 6.985 -41.472 -13.001 1.00 91.94 922 ARG A O 1
ATOM 7374 N N . VAL A 1 923 ? 6.689 -43.688 -12.720 1.00 91.75 923 VAL A N 1
ATOM 7375 C CA . VAL A 1 923 ? 8.097 -44.051 -12.496 1.00 91.75 923 VAL A CA 1
ATOM 7376 C C . VAL A 1 923 ? 8.582 -44.896 -13.666 1.00 91.75 923 VAL A C 1
ATOM 7378 O O . VAL A 1 923 ? 8.045 -45.965 -13.911 1.00 91.75 923 VAL A O 1
ATOM 7381 N N . TRP A 1 924 ? 9.609 -44.453 -14.382 1.00 91.06 924 TRP A N 1
ATOM 7382 C CA . TRP A 1 924 ? 10.041 -45.050 -15.647 1.00 91.06 924 TRP A CA 1
ATOM 7383 C C . TRP A 1 924 ? 11.421 -45.690 -15.536 1.00 91.06 924 TRP A C 1
ATOM 7385 O O . TRP A 1 924 ? 12.350 -45.045 -15.043 1.00 91.06 924 TRP A O 1
ATOM 7395 N N . ASP A 1 925 ? 11.581 -46.903 -16.078 1.00 90.38 925 ASP A N 1
ATOM 7396 C CA . ASP A 1 925 ? 12.901 -47.414 -16.463 1.00 90.38 925 ASP A CA 1
ATOM 7397 C C . ASP A 1 925 ? 13.167 -47.040 -17.924 1.00 90.38 925 ASP A C 1
ATOM 7399 O O . ASP A 1 925 ? 12.526 -47.515 -18.864 1.00 90.38 925 ASP A O 1
ATOM 7403 N N . ILE A 1 926 ? 14.144 -46.162 -18.110 1.00 87.00 926 ILE A N 1
ATOM 7404 C CA . ILE A 1 926 ? 14.530 -45.599 -19.403 1.00 87.00 926 ILE A CA 1
ATOM 7405 C C . ILE A 1 926 ? 15.030 -46.675 -20.382 1.00 87.00 926 ILE A C 1
ATOM 7407 O O . ILE A 1 926 ? 14.921 -46.495 -21.594 1.00 87.00 926 ILE A O 1
ATOM 7411 N N . ARG A 1 927 ? 15.546 -47.808 -19.885 1.00 86.56 927 ARG A N 1
ATOM 7412 C CA . ARG A 1 927 ? 16.091 -48.897 -20.716 1.00 86.56 927 ARG A CA 1
ATOM 7413 C C . ARG A 1 927 ? 14.996 -49.709 -21.402 1.00 86.56 927 ARG A C 1
ATOM 7415 O O . ARG A 1 927 ? 15.170 -50.102 -22.551 1.00 86.56 927 ARG A O 1
ATOM 7422 N N . SER A 1 928 ? 13.884 -49.958 -20.707 1.00 82.75 928 SER A N 1
ATOM 7423 C CA . SER A 1 928 ? 12.715 -50.664 -21.253 1.00 82.75 928 SER A CA 1
ATOM 7424 C C . SER A 1 928 ? 11.682 -49.716 -21.868 1.00 82.75 928 SER A C 1
ATOM 7426 O O . SER A 1 928 ? 10.842 -50.163 -22.645 1.00 82.75 928 SER A O 1
ATOM 7428 N N . LYS A 1 929 ? 11.737 -48.420 -21.523 1.00 81.75 929 LYS A N 1
ATOM 7429 C CA . LYS A 1 929 ? 10.694 -47.410 -21.782 1.00 81.75 929 LYS A CA 1
ATOM 7430 C C . LYS A 1 929 ? 9.327 -47.770 -21.178 1.00 81.75 929 LYS A C 1
ATOM 7432 O O . LYS A 1 929 ? 8.300 -47.295 -21.656 1.00 81.75 929 LYS A O 1
ATOM 7437 N N . GLN A 1 930 ? 9.304 -48.613 -20.146 1.00 83.12 930 GLN A N 1
ATOM 7438 C CA . GLN A 1 930 ? 8.076 -49.041 -19.474 1.00 83.12 930 GLN A CA 1
ATOM 7439 C C . GLN A 1 930 ? 7.860 -48.273 -18.167 1.00 83.12 930 GLN A C 1
ATOM 7441 O O . GLN A 1 930 ? 8.815 -47.906 -17.474 1.00 83.12 930 GLN A O 1
ATOM 7446 N N . ASN A 1 931 ? 6.587 -48.060 -17.833 1.00 85.12 931 ASN A N 1
ATOM 7447 C CA . ASN A 1 931 ? 6.177 -47.572 -16.524 1.00 85.12 931 ASN A CA 1
ATOM 7448 C C . ASN A 1 931 ? 6.311 -48.715 -15.500 1.00 85.12 931 ASN A C 1
ATOM 7450 O O . ASN A 1 931 ? 5.808 -49.815 -15.720 1.00 85.12 931 ASN A O 1
ATOM 7454 N N . VAL A 1 932 ? 7.010 -48.444 -14.404 1.00 85.38 932 VAL A N 1
ATOM 7455 C CA . VAL A 1 932 ? 7.299 -49.356 -13.289 1.00 85.38 932 VAL A CA 1
ATOM 7456 C C . VAL A 1 932 ? 6.255 -49.208 -12.180 1.00 85.38 932 VAL A C 1
ATOM 7458 O O . VAL A 1 932 ? 5.919 -50.192 -11.527 1.00 85.38 932 VAL A O 1
ATOM 7461 N N . ALA A 1 933 ? 5.746 -47.992 -11.958 1.00 85.12 933 ALA A N 1
ATOM 7462 C CA . ALA A 1 933 ? 4.742 -47.698 -10.938 1.00 85.12 933 ALA A CA 1
ATOM 7463 C C . ALA A 1 933 ? 3.945 -46.433 -11.292 1.00 85.12 933 ALA A C 1
ATOM 7465 O O . ALA A 1 933 ? 4.522 -45.405 -11.651 1.00 85.12 933 ALA A O 1
ATOM 7466 N N . GLU A 1 934 ? 2.624 -46.500 -11.136 1.00 89.38 934 GLU A N 1
ATOM 7467 C CA . GLU A 1 934 ? 1.690 -45.387 -11.328 1.00 89.38 934 GLU A CA 1
ATOM 7468 C C . GLU A 1 934 ? 1.030 -45.043 -9.989 1.00 89.38 934 GLU A C 1
ATOM 7470 O O . GLU A 1 934 ? 0.555 -45.935 -9.289 1.00 89.38 934 GLU A O 1
ATOM 7475 N N . LEU A 1 935 ? 1.045 -43.763 -9.615 1.00 90.44 935 LEU A N 1
ATOM 7476 C CA . LEU A 1 935 ? 0.570 -43.259 -8.326 1.00 90.44 935 LEU A CA 1
ATOM 7477 C C . LEU A 1 935 ? -0.501 -42.189 -8.567 1.00 90.44 935 LEU A C 1
ATOM 7479 O O . LEU A 1 935 ? -0.202 -41.135 -9.134 1.00 90.44 935 LEU A O 1
ATOM 7483 N N . ASP A 1 936 ? -1.728 -42.438 -8.112 1.00 89.62 936 ASP A N 1
ATOM 7484 C CA . ASP A 1 936 ? -2.844 -41.496 -8.245 1.00 89.62 936 ASP A CA 1
ATOM 7485 C C . ASP A 1 936 ? -2.848 -40.503 -7.070 1.00 89.62 936 ASP A C 1
ATOM 7487 O O . ASP A 1 936 ? -3.036 -40.867 -5.907 1.00 89.62 936 ASP A O 1
ATOM 7491 N N . CYS A 1 937 ? -2.622 -39.218 -7.352 1.00 85.75 937 CYS A N 1
ATOM 7492 C CA . CYS A 1 937 ? -2.471 -38.196 -6.314 1.00 85.75 937 CYS A CA 1
ATOM 7493 C C . CYS A 1 937 ? -3.768 -37.453 -5.947 1.00 85.75 937 CYS A C 1
ATOM 7495 O O . CYS A 1 937 ? -3.748 -36.703 -4.970 1.00 85.75 937 CYS A O 1
ATOM 7497 N N . GLU A 1 938 ? -4.874 -37.684 -6.664 1.00 87.69 938 GLU A N 1
ATOM 7498 C CA . GLU A 1 938 ? -6.189 -36.998 -6.583 1.00 87.69 938 GLU A CA 1
ATOM 7499 C C . GLU A 1 938 ? -6.196 -35.528 -7.045 1.00 87.69 938 GLU A C 1
ATOM 7501 O O . GLU A 1 938 ? -7.217 -35.061 -7.544 1.00 87.69 938 GLU A O 1
ATOM 7506 N N . TYR A 1 939 ? -5.066 -34.825 -6.946 1.00 91.44 939 TYR A N 1
ATOM 7507 C CA . TYR A 1 939 ? -4.879 -33.425 -7.349 1.00 91.44 939 TYR A CA 1
ATOM 7508 C C . TYR A 1 939 ? -3.745 -33.283 -8.387 1.00 91.44 939 TYR A C 1
ATOM 7510 O O . TYR A 1 939 ? -2.863 -34.148 -8.434 1.00 91.44 939 TYR A O 1
ATOM 7518 N N . PRO A 1 940 ? -3.688 -32.175 -9.158 1.00 92.44 940 PRO A N 1
ATOM 7519 C CA . PRO A 1 940 ? -2.552 -31.861 -10.026 1.00 92.44 940 PRO A CA 1
ATOM 7520 C C . PRO A 1 940 ? -1.228 -31.805 -9.252 1.00 92.44 940 PRO A C 1
ATOM 7522 O O . PRO A 1 940 ? -1.175 -31.288 -8.128 1.00 92.44 940 PRO A O 1
ATOM 7525 N N . VAL A 1 941 ? -0.159 -32.323 -9.862 1.00 93.06 941 VAL A N 1
ATOM 7526 C CA . VAL A 1 941 ? 1.140 -32.518 -9.202 1.00 93.06 941 VAL A CA 1
ATOM 7527 C C . VAL A 1 941 ? 2.111 -31.388 -9.555 1.00 93.06 941 VAL A C 1
ATOM 7529 O O . VAL A 1 941 ? 2.585 -31.286 -10.685 1.00 93.06 941 VAL A O 1
ATOM 7532 N N . GLU A 1 942 ? 2.449 -30.547 -8.577 1.00 92.88 942 GLU A N 1
ATOM 7533 C CA . GLU A 1 942 ? 3.373 -29.411 -8.756 1.00 92.88 942 GLU A CA 1
ATOM 7534 C C . GLU A 1 942 ? 4.846 -29.803 -8.564 1.00 92.88 942 GLU A C 1
ATOM 7536 O O . GLU A 1 942 ? 5.735 -29.233 -9.201 1.00 92.88 942 GLU A O 1
ATOM 7541 N N . SER A 1 943 ? 5.130 -30.773 -7.684 1.00 92.81 943 SER A N 1
ATOM 7542 C CA . SER A 1 943 ? 6.504 -31.146 -7.330 1.00 92.81 943 SER A CA 1
ATOM 7543 C C . SER A 1 943 ? 6.626 -32.607 -6.898 1.00 92.81 943 SER A C 1
ATOM 7545 O O . SER A 1 943 ? 5.800 -33.112 -6.138 1.00 92.81 943 SER A O 1
ATOM 7547 N N . VAL A 1 944 ? 7.696 -33.281 -7.327 1.00 93.94 944 VAL A N 1
ATOM 7548 C CA . VAL A 1 944 ? 8.015 -34.669 -6.954 1.00 93.94 944 VAL A CA 1
ATOM 7549 C C . VAL A 1 944 ? 9.476 -34.765 -6.522 1.00 93.94 944 VAL A C 1
ATOM 7551 O O . VAL A 1 944 ? 10.352 -34.139 -7.120 1.00 93.94 944 VAL A O 1
ATOM 7554 N N . LEU A 1 945 ? 9.751 -35.541 -5.471 1.00 92.50 945 LEU A N 1
ATOM 7555 C CA . LEU A 1 945 ? 11.080 -35.652 -4.876 1.00 92.50 945 LEU A CA 1
ATOM 7556 C C . LEU A 1 945 ? 11.375 -37.066 -4.356 1.00 92.50 945 LEU A C 1
ATOM 7558 O O . LEU A 1 945 ? 10.667 -37.585 -3.494 1.00 92.50 945 LEU A O 1
ATOM 7562 N N . PHE A 1 946 ? 12.486 -37.646 -4.815 1.00 91.19 946 PHE A N 1
ATOM 7563 C CA . PHE A 1 946 ? 13.068 -38.852 -4.220 1.00 91.19 946 PHE A CA 1
ATOM 7564 C C . PHE A 1 946 ? 13.532 -38.604 -2.779 1.00 91.19 946 PHE A C 1
ATOM 7566 O O . PHE A 1 946 ? 14.289 -37.663 -2.510 1.00 91.19 946 PHE A O 1
ATOM 7573 N N . MET A 1 947 ? 13.120 -39.490 -1.874 1.00 89.44 947 MET A N 1
ATOM 7574 C CA . MET A 1 947 ? 13.593 -39.555 -0.489 1.00 89.44 947 MET A CA 1
ATOM 7575 C C . MET A 1 947 ? 14.970 -40.241 -0.405 1.00 89.44 947 MET A C 1
ATOM 7577 O O . MET A 1 947 ? 15.377 -40.920 -1.350 1.00 89.44 947 MET A O 1
ATOM 7581 N N . PRO A 1 948 ? 15.724 -40.099 0.704 1.00 83.19 948 PRO A N 1
ATOM 7582 C CA . PRO A 1 948 ? 16.949 -40.874 0.910 1.00 83.19 948 PRO A CA 1
ATOM 7583 C C . PRO A 1 948 ? 16.706 -42.382 0.787 1.00 83.19 948 PRO A C 1
ATOM 7585 O O . PRO A 1 948 ? 15.702 -42.897 1.270 1.00 83.19 948 PRO A O 1
ATOM 7588 N N . GLY A 1 949 ? 17.634 -43.080 0.129 1.00 82.19 949 GLY A N 1
ATOM 7589 C CA . GLY A 1 949 ? 17.501 -44.503 -0.209 1.00 82.19 949 GLY A CA 1
ATOM 7590 C C . GLY A 1 949 ? 16.606 -44.787 -1.422 1.00 82.19 949 GLY A C 1
ATOM 7591 O O . GLY A 1 949 ? 16.629 -45.903 -1.922 1.00 82.19 949 GLY A O 1
ATOM 7592 N N . GLU A 1 950 ? 15.854 -43.794 -1.909 1.00 83.69 950 GLU A N 1
ATOM 7593 C CA . GLU A 1 950 ? 15.030 -43.804 -3.135 1.00 83.69 950 GLU A CA 1
ATOM 7594 C C . GLU A 1 950 ? 13.923 -44.871 -3.215 1.00 83.69 950 GLU A C 1
ATOM 7596 O O . GLU A 1 950 ? 13.157 -44.887 -4.171 1.00 83.69 950 GLU A O 1
ATOM 7601 N N . GLN A 1 951 ? 13.760 -45.681 -2.166 1.00 86.94 951 GLN A N 1
ATOM 7602 C CA . GLN A 1 951 ? 12.606 -46.556 -1.944 1.00 86.94 951 GLN A CA 1
ATOM 7603 C C . GLN A 1 951 ? 11.306 -45.760 -1.755 1.00 86.94 951 GLN A C 1
ATOM 7605 O O . GLN A 1 951 ? 10.233 -46.259 -2.085 1.00 86.94 951 GLN A O 1
ATOM 7610 N N . LEU A 1 952 ? 11.399 -44.525 -1.241 1.00 90.44 952 LEU A N 1
ATOM 7611 C CA . LEU A 1 952 ? 10.253 -43.646 -1.011 1.00 90.44 952 LEU A CA 1
ATOM 7612 C C . LEU A 1 952 ? 10.269 -42.411 -1.930 1.00 90.44 952 LEU A C 1
ATOM 7614 O O . LEU A 1 952 ? 11.326 -41.846 -2.232 1.00 90.44 952 LEU A O 1
ATOM 7618 N N . ILE A 1 953 ? 9.080 -41.933 -2.300 1.00 91.38 953 ILE A N 1
ATOM 7619 C CA . ILE A 1 953 ? 8.863 -40.675 -3.034 1.00 91.38 953 ILE A CA 1
ATOM 7620 C C . ILE A 1 953 ? 7.955 -39.756 -2.212 1.00 91.38 953 ILE A C 1
ATOM 7622 O O . ILE A 1 953 ? 6.948 -40.203 -1.673 1.00 91.38 953 ILE A O 1
ATOM 7626 N N . SER A 1 954 ? 8.275 -38.460 -2.157 1.00 92.56 954 SER A N 1
ATOM 7627 C CA . SER A 1 954 ? 7.335 -37.410 -1.737 1.00 92.56 954 SER A CA 1
ATOM 7628 C C . SER A 1 954 ? 6.744 -36.699 -2.957 1.00 92.56 954 SER A C 1
ATOM 7630 O O . SER A 1 954 ? 7.486 -36.294 -3.853 1.00 92.56 954 SER A O 1
ATOM 7632 N N . THR A 1 955 ? 5.426 -36.505 -2.976 1.00 93.88 955 THR A N 1
ATOM 7633 C CA . THR A 1 955 ? 4.682 -35.814 -4.044 1.00 93.88 955 THR A CA 1
ATOM 7634 C C . THR A 1 955 ? 3.855 -34.672 -3.457 1.00 93.88 955 THR A C 1
ATOM 7636 O O . THR A 1 955 ? 3.060 -34.897 -2.543 1.00 93.88 955 THR A O 1
ATOM 7639 N N . ALA A 1 956 ? 4.007 -33.464 -3.992 1.00 93.88 956 ALA A N 1
ATOM 7640 C CA . ALA A 1 956 ? 3.168 -32.312 -3.686 1.00 93.88 956 ALA A CA 1
ATOM 7641 C C . ALA A 1 956 ? 2.017 -32.253 -4.695 1.00 93.88 956 ALA A C 1
ATOM 7643 O O . ALA A 1 956 ? 2.246 -32.007 -5.883 1.00 93.88 956 ALA A O 1
ATOM 7644 N N . ALA A 1 957 ? 0.798 -32.498 -4.217 1.00 91.62 957 ALA A N 1
ATOM 7645 C CA . ALA A 1 957 ? -0.408 -32.529 -5.031 1.00 91.62 957 ALA A CA 1
ATOM 7646 C C . ALA A 1 957 ? -1.521 -31.758 -4.315 1.00 91.62 957 ALA A C 1
ATOM 7648 O O . ALA A 1 957 ? -1.937 -32.107 -3.207 1.00 91.62 957 ALA A O 1
ATOM 7649 N N . GLY A 1 958 ? -1.974 -30.662 -4.924 1.00 91.00 958 GLY A N 1
ATOM 7650 C CA . GLY A 1 958 ? -2.857 -29.721 -4.237 1.00 91.00 958 GLY A CA 1
ATOM 7651 C C . GLY A 1 958 ? -2.226 -29.202 -2.924 1.00 91.00 958 GLY A C 1
ATOM 7652 O O . GLY A 1 958 ? -1.026 -28.912 -2.899 1.00 91.00 958 GLY A O 1
ATOM 7653 N N . PRO A 1 959 ? -2.995 -29.059 -1.827 1.00 92.94 959 PRO A N 1
ATOM 7654 C CA . PRO A 1 959 ? -2.478 -28.633 -0.519 1.00 92.94 959 PRO A CA 1
ATOM 7655 C C . PRO A 1 959 ? -1.778 -29.754 0.279 1.00 92.94 959 PRO A C 1
ATOM 7657 O O . PRO A 1 959 ? -1.305 -29.509 1.389 1.00 92.94 959 PRO A O 1
ATOM 7660 N N . VAL A 1 960 ? -1.724 -30.984 -0.249 1.00 92.38 960 VAL A N 1
ATOM 7661 C CA . VAL A 1 960 ? -1.262 -32.175 0.479 1.00 92.38 960 VAL A CA 1
ATOM 7662 C C . VAL A 1 960 ? 0.104 -32.625 -0.035 1.00 92.38 960 VAL A C 1
ATOM 7664 O O . VAL A 1 960 ? 0.337 -32.709 -1.242 1.00 92.38 960 VAL A O 1
ATOM 7667 N N . VAL A 1 961 ? 1.005 -32.992 0.879 1.00 93.94 961 VAL A N 1
ATOM 7668 C CA . VAL A 1 961 ? 2.211 -33.757 0.522 1.00 93.94 961 VAL A CA 1
ATOM 7669 C C . VAL A 1 961 ? 1.993 -35.219 0.886 1.00 93.94 961 VAL A C 1
ATOM 7671 O O . VAL A 1 961 ? 1.911 -35.556 2.066 1.00 93.94 961 VAL A O 1
ATOM 7674 N N . LYS A 1 962 ? 1.883 -36.086 -0.120 1.00 92.69 962 LYS A N 1
ATOM 7675 C CA . LYS A 1 962 ? 1.785 -37.543 0.054 1.00 92.69 962 LYS A CA 1
ATOM 7676 C C . LYS A 1 962 ? 3.178 -38.171 -0.018 1.00 92.69 962 LYS A C 1
ATOM 7678 O O . LYS A 1 962 ? 4.024 -37.717 -0.790 1.00 92.69 962 LYS A O 1
ATOM 7683 N N . VAL A 1 963 ? 3.418 -39.202 0.789 1.00 92.56 963 VAL A N 1
ATOM 7684 C CA . VAL A 1 963 ? 4.655 -39.999 0.774 1.00 92.56 963 VAL A CA 1
ATOM 7685 C C . VAL A 1 963 ? 4.317 -41.444 0.434 1.00 92.56 963 VAL A C 1
ATOM 7687 O O . VAL A 1 963 ? 3.446 -42.039 1.070 1.00 92.56 963 VAL A O 1
ATOM 7690 N N . TRP A 1 964 ? 5.025 -41.996 -0.546 1.00 91.75 964 TRP A N 1
ATOM 7691 C CA . TRP A 1 964 ? 4.752 -43.285 -1.180 1.00 91.75 964 TRP A CA 1
ATOM 7692 C C . TRP A 1 964 ? 5.942 -44.232 -1.064 1.00 91.75 964 TRP A C 1
ATOM 7694 O O . TRP A 1 964 ? 7.086 -43.783 -1.115 1.00 91.75 964 TRP A O 1
ATOM 7704 N N . ASP A 1 965 ? 5.665 -45.530 -0.976 1.00 90.75 965 ASP A N 1
ATOM 7705 C CA . ASP A 1 965 ? 6.638 -46.620 -1.057 1.00 90.75 965 ASP A CA 1
ATOM 7706 C C . ASP A 1 965 ? 6.605 -47.284 -2.440 1.00 90.75 965 ASP A C 1
ATOM 7708 O O . ASP A 1 965 ? 5.578 -47.826 -2.855 1.00 90.75 965 ASP A O 1
ATOM 7712 N N . LEU A 1 966 ? 7.738 -47.263 -3.144 1.00 85.69 966 LEU A N 1
ATOM 7713 C CA . LEU A 1 966 ? 7.908 -47.942 -4.430 1.00 85.69 966 LEU A CA 1
ATOM 7714 C C . LEU A 1 966 ? 8.056 -49.457 -4.277 1.00 85.69 966 LEU A C 1
ATOM 7716 O O . LEU A 1 966 ? 7.634 -50.203 -5.157 1.00 85.69 966 LEU A O 1
ATOM 7720 N N . THR A 1 967 ? 8.648 -49.925 -3.176 1.00 84.44 967 THR A N 1
ATOM 7721 C CA . THR A 1 967 ? 8.881 -51.357 -2.941 1.00 84.44 967 THR A CA 1
ATOM 7722 C C . THR A 1 967 ? 7.577 -52.085 -2.619 1.00 84.44 967 THR A C 1
ATOM 7724 O O . THR A 1 967 ? 7.344 -53.181 -3.120 1.00 84.44 967 THR A O 1
ATOM 7727 N N . GLY A 1 968 ? 6.676 -51.424 -1.888 1.00 76.94 968 GLY A N 1
ATOM 7728 C CA . GLY A 1 968 ? 5.286 -51.826 -1.676 1.00 76.94 968 GLY A CA 1
ATOM 7729 C C . GLY A 1 968 ? 4.332 -51.531 -2.843 1.00 76.94 968 GLY A C 1
ATOM 7730 O O . GLY A 1 968 ? 3.127 -51.463 -2.610 1.00 76.94 968 GLY A O 1
ATOM 7731 N N . GLY A 1 969 ? 4.833 -51.313 -4.066 1.00 76.25 969 GLY A N 1
ATOM 7732 C CA . GLY A 1 969 ? 4.003 -51.170 -5.271 1.00 76.25 969 GLY A CA 1
ATOM 7733 C C . GLY A 1 969 ? 3.183 -49.878 -5.356 1.00 76.25 969 GLY A C 1
ATOM 7734 O O . GLY A 1 969 ? 2.122 -49.878 -5.971 1.00 76.25 969 GLY A O 1
ATOM 7735 N N . GLY A 1 970 ? 3.642 -48.788 -4.734 1.00 77.19 970 GLY A N 1
ATOM 7736 C CA . GLY A 1 970 ? 2.941 -47.501 -4.728 1.00 77.19 970 GLY A CA 1
ATOM 7737 C C . GLY A 1 970 ? 2.037 -47.270 -3.516 1.00 77.19 970 GLY A C 1
ATOM 7738 O O . GLY A 1 970 ? 1.084 -46.500 -3.589 1.00 77.19 970 GLY A O 1
ATOM 7739 N N . ARG A 1 971 ? 2.315 -47.914 -2.377 1.00 86.06 971 ARG A N 1
ATOM 7740 C CA . ARG A 1 971 ? 1.532 -47.727 -1.146 1.00 86.06 971 ARG A CA 1
ATOM 7741 C C . ARG A 1 971 ? 1.792 -46.353 -0.515 1.00 86.06 971 ARG A C 1
ATOM 7743 O O . ARG A 1 971 ? 2.938 -45.999 -0.246 1.00 86.06 971 ARG A O 1
ATOM 7750 N N . GLN A 1 972 ? 0.733 -45.610 -0.185 1.00 87.44 972 GLN A N 1
ATOM 7751 C CA . GLN A 1 972 ? 0.840 -44.381 0.612 1.00 87.44 972 GLN A CA 1
ATOM 7752 C C . GLN A 1 972 ? 1.204 -44.710 2.075 1.00 87.44 972 GLN A C 1
ATOM 7754 O O . GLN A 1 972 ? 0.540 -45.525 2.717 1.00 87.44 972 GLN A O 1
ATOM 7759 N N . ILE A 1 973 ? 2.238 -44.055 2.611 1.00 87.88 973 ILE A N 1
ATOM 7760 C CA . ILE A 1 973 ? 2.658 -44.134 4.024 1.00 87.88 973 ILE A CA 1
ATOM 7761 C C . ILE A 1 973 ? 2.061 -42.982 4.837 1.00 87.88 973 ILE A C 1
ATOM 7763 O O . ILE A 1 973 ? 1.575 -43.192 5.945 1.00 87.88 973 ILE A O 1
ATOM 7767 N N . ALA A 1 974 ? 2.129 -41.758 4.308 1.00 87.19 974 ALA A N 1
ATOM 7768 C CA . ALA A 1 974 ? 1.752 -40.543 5.026 1.00 87.19 974 ALA A CA 1
ATOM 7769 C C . ALA A 1 974 ? 1.142 -39.497 4.084 1.00 87.19 974 ALA A C 1
ATOM 7771 O O . ALA A 1 974 ? 1.488 -39.436 2.903 1.00 87.19 974 ALA A O 1
ATOM 7772 N N . ALA A 1 975 ? 0.272 -38.651 4.634 1.00 91.50 975 ALA A N 1
ATOM 7773 C CA . ALA A 1 975 ? -0.270 -37.460 3.988 1.00 91.50 975 ALA A CA 1
ATOM 7774 C C . ALA A 1 975 ? -0.118 -36.271 4.945 1.00 91.50 975 ALA A C 1
ATOM 7776 O O . ALA A 1 975 ? -0.532 -36.344 6.101 1.00 91.50 975 ALA A O 1
ATOM 7777 N N . LEU A 1 976 ? 0.509 -35.191 4.479 1.00 91.25 976 LEU A N 1
ATOM 7778 C CA . LEU A 1 976 ? 0.857 -34.026 5.292 1.00 91.25 976 LEU A CA 1
ATOM 7779 C C . LEU A 1 976 ? -0.015 -32.839 4.878 1.00 91.25 976 LEU A C 1
ATOM 7781 O O . LEU A 1 976 ? 0.152 -32.289 3.789 1.00 91.25 976 LEU A O 1
ATOM 7785 N N . GLN A 1 977 ? -0.935 -32.451 5.761 1.00 89.25 977 GLN A N 1
ATOM 7786 C CA . GLN A 1 977 ? -1.881 -31.347 5.574 1.00 89.25 977 GLN A CA 1
ATOM 7787 C C . GLN A 1 977 ? -1.509 -30.172 6.494 1.00 89.25 977 GLN A C 1
ATOM 7789 O O . GLN A 1 977 ? -2.140 -29.942 7.520 1.00 89.25 977 GLN A O 1
ATOM 7794 N N . ALA A 1 978 ? -0.435 -29.450 6.155 1.00 89.44 978 ALA A N 1
ATOM 7795 C CA . ALA A 1 978 ? 0.012 -28.256 6.898 1.00 89.44 978 ALA A CA 1
ATOM 7796 C C . ALA A 1 978 ? 0.038 -26.968 6.052 1.00 89.44 978 ALA A C 1
ATOM 7798 O O . ALA A 1 978 ? 0.533 -25.936 6.513 1.00 89.44 978 ALA A O 1
ATOM 7799 N N . HIS A 1 979 ? -0.464 -27.038 4.817 1.00 91.50 979 HIS A N 1
ATOM 7800 C CA . HIS A 1 979 ? -0.631 -25.902 3.917 1.00 91.50 979 HIS A CA 1
ATOM 7801 C C . HIS A 1 979 ? -2.110 -25.708 3.586 1.00 91.50 979 HIS A C 1
ATOM 7803 O O . HIS A 1 979 ? -2.836 -26.674 3.368 1.00 91.50 979 HIS A O 1
ATOM 7809 N N . TYR A 1 980 ? -2.547 -24.450 3.523 1.00 89.12 980 TYR A N 1
ATOM 7810 C CA . TYR A 1 980 ? -3.944 -24.090 3.219 1.00 89.12 980 TYR A CA 1
ATOM 7811 C C . TYR A 1 980 ? -4.207 -23.891 1.719 1.00 89.12 980 TYR A C 1
ATOM 7813 O O . TYR A 1 980 ? -5.346 -23.730 1.290 1.00 89.12 980 TYR A O 1
ATOM 7821 N N . LYS A 1 981 ? -3.140 -23.838 0.917 1.00 93.50 981 LYS A N 1
ATOM 7822 C CA . LYS A 1 981 ? -3.152 -23.677 -0.544 1.00 93.50 981 LYS A CA 1
ATOM 7823 C C . LYS A 1 981 ? -2.115 -24.622 -1.146 1.00 93.50 981 LYS A C 1
ATOM 7825 O O . LYS A 1 981 ? -1.408 -25.304 -0.408 1.00 93.50 981 LYS A O 1
ATOM 7830 N N . THR A 1 982 ? -2.025 -24.668 -2.472 1.00 93.62 982 THR A N 1
ATOM 7831 C CA . THR A 1 982 ? -1.172 -25.640 -3.160 1.00 93.62 982 THR A CA 1
ATOM 7832 C C . THR A 1 982 ? 0.300 -25.552 -2.748 1.00 93.62 982 THR A C 1
ATOM 7834 O O . THR A 1 982 ? 0.858 -24.463 -2.571 1.00 93.62 982 THR A O 1
ATOM 7837 N N . VAL A 1 983 ? 0.914 -26.724 -2.578 1.00 95.31 983 VAL A N 1
ATOM 7838 C CA . VAL A 1 983 ? 2.339 -26.889 -2.275 1.00 95.31 983 VAL A CA 1
ATOM 7839 C C . VAL A 1 983 ? 3.104 -26.867 -3.595 1.00 95.31 983 VAL A C 1
ATOM 7841 O O . VAL A 1 983 ? 2.881 -27.708 -4.458 1.00 95.31 983 VAL A O 1
ATOM 7844 N N . THR A 1 984 ? 3.986 -25.888 -3.768 1.00 93.06 984 THR A N 1
ATOM 7845 C CA . THR A 1 984 ? 4.662 -25.582 -5.038 1.00 93.06 984 THR A CA 1
ATOM 7846 C C . THR A 1 984 ? 6.007 -26.283 -5.182 1.00 93.06 984 THR A C 1
ATOM 7848 O O . THR A 1 984 ? 6.414 -26.623 -6.290 1.00 93.06 984 THR A O 1
ATOM 7851 N N . ALA A 1 985 ? 6.702 -26.528 -4.067 1.00 92.00 985 ALA A N 1
ATOM 7852 C CA . ALA A 1 985 ? 8.041 -27.103 -4.080 1.00 92.00 985 ALA A CA 1
ATOM 7853 C C . ALA A 1 985 ? 8.328 -27.998 -2.866 1.00 92.00 985 ALA A C 1
ATOM 7855 O O . ALA A 1 985 ? 7.893 -27.734 -1.740 1.00 92.00 985 ALA A O 1
ATOM 7856 N N . LEU A 1 986 ? 9.133 -29.036 -3.111 1.00 93.75 986 LEU A N 1
ATOM 7857 C CA . LEU A 1 986 ? 9.672 -29.960 -2.115 1.00 93.75 986 LEU A CA 1
ATOM 7858 C C . LEU A 1 986 ? 11.205 -29.934 -2.138 1.00 93.75 986 LEU A C 1
ATOM 7860 O O . LEU A 1 986 ? 11.821 -29.957 -3.208 1.00 93.75 986 LEU A O 1
ATOM 7864 N N . ARG A 1 987 ? 11.850 -29.972 -0.965 1.00 92.69 987 ARG A N 1
ATOM 7865 C CA . ARG A 1 987 ? 13.314 -30.114 -0.879 1.00 92.69 987 ARG A CA 1
ATOM 7866 C C . ARG A 1 987 ? 13.761 -30.878 0.362 1.00 92.69 987 ARG A C 1
ATOM 7868 O O . ARG A 1 987 ? 13.138 -30.790 1.408 1.00 92.69 987 ARG A O 1
ATOM 7875 N N . LEU A 1 988 ? 14.872 -31.606 0.268 1.00 91.06 988 LEU A N 1
ATOM 7876 C CA . LEU A 1 988 ? 15.488 -32.286 1.412 1.00 91.06 988 LEU A CA 1
ATOM 7877 C C . LEU A 1 988 ? 16.617 -31.439 2.004 1.00 91.06 988 LEU A C 1
ATOM 7879 O O . LEU A 1 988 ? 17.414 -30.862 1.266 1.00 91.06 988 LEU A O 1
ATOM 7883 N N . ALA A 1 989 ? 16.710 -31.431 3.331 1.00 84.81 989 ALA A N 1
ATOM 7884 C CA . ALA A 1 989 ? 17.721 -30.725 4.111 1.00 84.81 989 ALA A CA 1
ATOM 7885 C C . ALA A 1 989 ? 18.372 -31.642 5.161 1.00 84.81 989 ALA A C 1
ATOM 7887 O O . ALA A 1 989 ? 17.957 -32.788 5.340 1.00 84.81 989 ALA A O 1
ATOM 7888 N N . THR A 1 990 ? 19.408 -31.145 5.841 1.00 66.50 990 THR A N 1
ATOM 7889 C CA . THR A 1 990 ? 20.107 -31.794 6.967 1.00 66.50 990 THR A CA 1
ATOM 7890 C C . THR A 1 990 ? 20.611 -33.198 6.655 1.00 66.50 990 THR A C 1
ATOM 7892 O O . THR A 1 990 ? 20.386 -34.141 7.410 1.00 66.50 990 THR A O 1
ATOM 7895 N N . ASN A 1 991 ? 21.287 -33.346 5.508 1.00 73.56 991 ASN A N 1
ATOM 7896 C CA . ASN A 1 991 ? 21.629 -34.645 4.911 1.00 73.56 991 ASN A CA 1
ATOM 7897 C C . ASN A 1 991 ? 20.403 -35.577 4.841 1.00 73.56 991 ASN A C 1
ATOM 7899 O O . ASN A 1 991 ? 20.449 -36.737 5.245 1.00 73.56 991 ASN A O 1
ATOM 7903 N N . SER A 1 992 ? 19.298 -35.044 4.315 1.00 77.19 992 SER A N 1
ATOM 7904 C CA . SER A 1 992 ? 18.000 -35.706 4.111 1.00 77.19 992 SER A CA 1
ATOM 7905 C C . SER A 1 992 ? 17.239 -36.178 5.364 1.00 77.19 992 SER A C 1
ATOM 7907 O O . SER A 1 992 ? 16.293 -36.955 5.245 1.00 77.19 992 SER A O 1
ATOM 7909 N N . THR A 1 993 ? 17.571 -35.672 6.557 1.00 85.25 993 THR A N 1
ATOM 7910 C CA . THR A 1 993 ? 16.776 -35.928 7.780 1.00 85.25 993 THR A CA 1
ATOM 7911 C C . THR A 1 993 ? 15.566 -35.000 7.950 1.00 85.25 993 THR A C 1
ATOM 7913 O O . THR A 1 993 ? 14.670 -35.305 8.739 1.00 85.25 993 THR A O 1
ATOM 7916 N N . CYS A 1 994 ? 15.501 -33.888 7.207 1.00 90.12 994 CYS A N 1
ATOM 7917 C CA . CYS A 1 994 ? 14.330 -33.008 7.162 1.00 90.12 994 CYS A CA 1
ATOM 7918 C C . CYS A 1 994 ? 13.795 -32.865 5.731 1.00 90.12 994 CYS A C 1
ATOM 7920 O O . CYS A 1 994 ? 14.566 -32.683 4.785 1.00 90.12 994 CYS A O 1
ATOM 7922 N N . LEU A 1 995 ? 12.470 -32.890 5.595 1.00 92.81 995 LEU A N 1
ATOM 7923 C CA . LEU A 1 995 ? 11.729 -32.535 4.389 1.00 92.81 995 LEU A CA 1
ATOM 7924 C C . LEU A 1 995 ? 11.214 -31.098 4.541 1.00 92.81 995 LEU A C 1
ATOM 7926 O O . LEU A 1 995 ? 10.509 -30.770 5.493 1.00 92.81 995 LEU A O 1
ATOM 7930 N N . LEU A 1 996 ? 11.585 -30.237 3.604 1.00 93.88 996 LEU A N 1
ATOM 7931 C CA . LEU A 1 996 ? 11.095 -28.875 3.463 1.00 93.88 996 LEU A CA 1
ATOM 7932 C C . LEU A 1 996 ? 9.978 -28.854 2.420 1.00 93.88 996 LEU A C 1
ATOM 7934 O O . LEU A 1 996 ? 10.091 -29.468 1.357 1.00 93.88 996 LEU A O 1
ATOM 7938 N N . THR A 1 997 ? 8.926 -28.107 2.725 1.00 95.44 997 THR A N 1
ATOM 7939 C CA . THR A 1 997 ? 7.721 -27.958 1.900 1.00 95.44 997 THR A CA 1
ATOM 7940 C C . THR A 1 997 ? 7.362 -26.476 1.839 1.00 95.44 997 THR A C 1
ATOM 7942 O O . THR A 1 997 ? 7.519 -25.774 2.840 1.00 95.44 997 THR A O 1
ATOM 7945 N N . ALA A 1 998 ? 6.945 -25.972 0.679 1.00 95.00 998 ALA A N 1
ATOM 7946 C CA . ALA A 1 998 ? 6.565 -24.569 0.507 1.00 95.00 998 ALA A CA 1
ATOM 7947 C C . ALA A 1 998 ? 5.318 -24.435 -0.367 1.00 95.00 998 ALA A C 1
ATOM 7949 O O . ALA A 1 998 ? 5.121 -25.251 -1.266 1.00 95.00 998 ALA A O 1
ATOM 7950 N N . GLY A 1 999 ? 4.499 -23.409 -0.122 1.00 93.56 999 GLY A N 1
ATOM 7951 C CA . GLY A 1 999 ? 3.219 -23.250 -0.810 1.00 93.56 999 GLY A CA 1
ATOM 7952 C C . GLY A 1 999 ? 2.803 -21.814 -1.130 1.00 93.56 999 GLY A C 1
ATOM 7953 O O . GLY A 1 999 ? 3.405 -20.822 -0.700 1.00 93.56 999 GLY A O 1
ATOM 7954 N N . ILE A 1 1000 ? 1.704 -21.718 -1.885 1.00 93.56 1000 ILE A N 1
ATOM 7955 C CA . ILE A 1 1000 ? 1.059 -20.448 -2.263 1.00 93.56 1000 ILE A CA 1
ATOM 7956 C C . ILE A 1 1000 ? 0.457 -19.728 -1.039 1.00 93.56 1000 ILE A C 1
ATOM 7958 O O . ILE A 1 1000 ? 0.260 -18.514 -1.058 1.00 93.56 1000 ILE A O 1
ATOM 7962 N N . ASP A 1 1001 ? 0.255 -20.440 0.072 1.00 91.88 1001 ASP A N 1
ATOM 7963 C CA . ASP A 1 1001 ? -0.150 -19.900 1.379 1.00 91.88 1001 ASP A CA 1
ATOM 7964 C C . ASP A 1 1001 ? 0.938 -19.062 2.085 1.00 91.88 1001 ASP A C 1
ATOM 7966 O O . ASP A 1 1001 ? 0.774 -18.674 3.242 1.00 91.88 1001 ASP A O 1
ATOM 7970 N N . LYS A 1 1002 ? 2.036 -18.761 1.378 1.00 93.06 1002 LYS A N 1
ATOM 7971 C CA . LYS A 1 1002 ? 3.206 -18.010 1.849 1.00 93.06 1002 LYS A CA 1
ATOM 7972 C C . LYS A 1 1002 ? 3.965 -18.697 2.994 1.00 93.06 1002 LYS A C 1
ATOM 7974 O O . LYS A 1 1002 ? 4.749 -18.037 3.676 1.00 93.06 1002 LYS A O 1
ATOM 7979 N N . ARG A 1 1003 ? 3.766 -19.999 3.228 1.00 93.06 1003 ARG A N 1
ATOM 7980 C CA . ARG A 1 1003 ? 4.477 -20.739 4.281 1.00 93.06 1003 ARG A CA 1
ATOM 7981 C C . ARG A 1 1003 ? 5.600 -21.595 3.717 1.00 93.06 1003 ARG A C 1
ATOM 7983 O O . ARG A 1 1003 ? 5.514 -22.113 2.605 1.00 93.06 1003 ARG A O 1
ATOM 7990 N N . ILE A 1 1004 ? 6.635 -21.785 4.532 1.00 94.19 1004 ILE A N 1
ATOM 7991 C CA . ILE A 1 1004 ? 7.614 -22.861 4.369 1.00 94.19 1004 ILE A CA 1
ATOM 7992 C C . ILE A 1 1004 ? 7.612 -23.690 5.652 1.00 94.19 1004 ILE A C 1
ATOM 7994 O O . ILE A 1 1004 ? 7.965 -23.187 6.720 1.00 94.19 1004 ILE A O 1
ATOM 7998 N N . ASN A 1 1005 ? 7.205 -24.951 5.542 1.00 94.00 1005 ASN A N 1
ATOM 7999 C CA . ASN A 1 1005 ? 7.064 -25.888 6.649 1.00 94.00 1005 ASN A CA 1
ATOM 8000 C C . ASN A 1 1005 ? 8.213 -26.908 6.639 1.00 94.00 1005 ASN A C 1
ATOM 8002 O O . ASN A 1 1005 ? 8.613 -27.415 5.585 1.00 94.00 1005 ASN A O 1
ATOM 8006 N N . VAL A 1 1006 ? 8.740 -27.206 7.828 1.00 92.94 1006 VAL A N 1
ATOM 8007 C CA . VAL A 1 1006 ? 9.845 -28.143 8.058 1.00 92.94 1006 VAL A CA 1
ATOM 8008 C C . VAL A 1 1006 ? 9.314 -29.395 8.743 1.00 92.94 1006 VAL A C 1
ATOM 8010 O O . VAL A 1 1006 ? 8.889 -29.329 9.894 1.00 92.94 1006 VAL A O 1
ATOM 8013 N N . PHE A 1 1007 ? 9.400 -30.541 8.077 1.00 91.94 1007 PHE A N 1
ATOM 8014 C CA . PHE A 1 1007 ? 9.032 -31.847 8.618 1.00 91.94 1007 PHE A CA 1
ATOM 8015 C C . PHE A 1 1007 ? 10.267 -32.710 8.886 1.00 91.94 1007 PHE A C 1
ATOM 8017 O O . PHE A 1 1007 ? 11.235 -32.688 8.124 1.00 91.94 1007 PHE A O 1
ATOM 8024 N N . LYS A 1 1008 ? 10.227 -33.518 9.945 1.00 89.31 1008 LYS A N 1
ATOM 8025 C CA . LYS A 1 1008 ? 11.269 -34.510 10.255 1.00 89.31 1008 LYS A CA 1
ATOM 8026 C C . LYS A 1 1008 ? 10.969 -35.825 9.529 1.00 89.31 1008 LYS A C 1
ATOM 8028 O O . LYS A 1 1008 ? 9.874 -36.354 9.677 1.00 89.31 1008 LYS A O 1
ATOM 8033 N N . THR A 1 1009 ? 11.903 -36.380 8.755 1.00 87.19 1009 THR A N 1
ATOM 8034 C CA . THR A 1 1009 ? 11.597 -37.524 7.862 1.00 87.19 1009 THR A CA 1
ATOM 8035 C C . THR A 1 1009 ? 11.308 -38.844 8.582 1.00 87.19 1009 THR A C 1
ATOM 8037 O O . THR A 1 1009 ? 10.750 -39.752 7.978 1.00 87.19 1009 THR A O 1
ATOM 8040 N N . THR A 1 1010 ? 11.644 -38.964 9.870 1.00 86.69 1010 THR A N 1
ATOM 8041 C CA . THR A 1 1010 ? 11.449 -40.196 10.659 1.00 86.69 1010 THR A CA 1
ATOM 8042 C C . THR A 1 1010 ? 10.019 -40.409 11.158 1.00 86.69 1010 THR A C 1
ATOM 8044 O O . THR A 1 1010 ? 9.643 -41.535 11.456 1.00 86.69 1010 THR A O 1
ATOM 8047 N N . ASN A 1 1011 ? 9.249 -39.334 11.328 1.00 86.81 1011 ASN A N 1
ATOM 8048 C CA . ASN A 1 1011 ? 7.911 -39.351 11.939 1.00 86.81 1011 ASN A CA 1
ATOM 8049 C C . ASN A 1 1011 ? 6.949 -38.315 11.325 1.00 86.81 1011 ASN A C 1
ATOM 8051 O O . ASN A 1 1011 ? 5.827 -38.171 11.798 1.00 86.81 1011 ASN A O 1
ATOM 8055 N N . TYR A 1 1012 ? 7.410 -37.551 10.332 1.00 88.25 1012 TYR A N 1
ATOM 8056 C CA . TYR A 1 1012 ? 6.694 -36.479 9.638 1.00 88.25 1012 TYR A CA 1
ATOM 8057 C C . TYR A 1 1012 ? 6.036 -35.420 10.544 1.00 88.25 1012 TYR A C 1
ATOM 8059 O O . TYR A 1 1012 ? 5.101 -34.738 10.133 1.00 88.25 1012 TYR A O 1
ATOM 8067 N N . SER A 1 1013 ? 6.560 -35.207 11.757 1.00 88.75 1013 SER A N 1
ATOM 8068 C CA . SER A 1 1013 ? 6.110 -34.112 12.625 1.00 88.75 1013 SER A CA 1
ATOM 8069 C C . SER A 1 1013 ? 6.628 -32.761 12.129 1.00 88.75 1013 SER A C 1
ATOM 8071 O O . SER A 1 1013 ? 7.812 -32.639 11.789 1.00 88.75 1013 SER A O 1
ATOM 8073 N N . LEU A 1 1014 ? 5.772 -31.738 12.169 1.00 89.69 1014 LEU A N 1
ATOM 8074 C CA . LEU A 1 1014 ? 6.136 -30.347 11.902 1.00 89.69 1014 LEU A CA 1
ATOM 8075 C C . LEU A 1 1014 ? 7.094 -29.827 12.991 1.00 89.69 1014 LEU A C 1
ATOM 8077 O O . LEU A 1 1014 ? 6.723 -29.718 14.156 1.00 89.69 1014 LEU A O 1
ATOM 8081 N N . LEU A 1 1015 ? 8.327 -29.493 12.608 1.00 87.69 1015 LEU A N 1
ATOM 8082 C CA . LEU A 1 1015 ? 9.347 -28.903 13.482 1.00 87.69 1015 LEU A CA 1
ATOM 8083 C C . LEU A 1 1015 ? 9.251 -27.376 13.537 1.00 87.69 1015 LEU A C 1
ATOM 8085 O O . LEU A 1 1015 ? 9.477 -26.765 14.580 1.00 87.69 1015 LEU A O 1
ATOM 8089 N N . HIS A 1 1016 ? 8.994 -26.743 12.392 1.00 88.94 1016 HIS A N 1
ATOM 8090 C CA . HIS A 1 1016 ? 8.979 -25.289 12.268 1.00 88.94 1016 HIS A CA 1
ATOM 8091 C C . HIS A 1 1016 ? 8.173 -24.844 11.045 1.00 88.94 1016 HIS A C 1
ATOM 8093 O O . HIS A 1 1016 ? 8.081 -25.571 10.059 1.00 88.94 1016 HIS A O 1
ATOM 8099 N N . SER A 1 1017 ? 7.636 -23.628 11.103 1.00 90.81 1017 SER A N 1
ATOM 8100 C CA . SER A 1 1017 ? 6.931 -22.969 10.003 1.00 90.81 1017 SER A CA 1
ATOM 8101 C C . SER A 1 1017 ? 7.433 -21.532 9.901 1.00 90.81 1017 SER A C 1
ATOM 8103 O O . SER A 1 1017 ? 7.407 -20.801 10.894 1.00 90.81 1017 SER A O 1
ATOM 8105 N N . TRP A 1 1018 ? 7.903 -21.127 8.723 1.00 90.94 1018 TRP A N 1
ATOM 8106 C CA . TRP A 1 1018 ? 8.213 -19.731 8.422 1.00 90.94 1018 TRP A CA 1
ATOM 8107 C C . TRP A 1 1018 ? 7.083 -19.107 7.603 1.00 90.94 1018 TRP A C 1
ATOM 8109 O O . TRP A 1 1018 ? 6.652 -19.688 6.608 1.00 90.94 1018 TRP A O 1
ATOM 8119 N N . SER A 1 1019 ? 6.665 -17.897 7.977 1.00 90.94 1019 SER A N 1
ATOM 8120 C CA . SER A 1 1019 ? 5.808 -17.046 7.144 1.00 90.94 1019 SER A CA 1
ATOM 8121 C C . SER A 1 1019 ? 6.667 -16.172 6.224 1.00 90.94 1019 SER A C 1
ATOM 8123 O O . SER A 1 1019 ? 7.693 -15.641 6.659 1.00 90.94 1019 SER A O 1
ATOM 8125 N N . MET A 1 1020 ? 6.255 -16.031 4.965 1.00 91.62 1020 MET A N 1
ATOM 8126 C CA . MET A 1 1020 ? 6.882 -15.202 3.931 1.00 91.62 1020 MET A CA 1
ATOM 8127 C C . MET A 1 1020 ? 5.942 -14.049 3.528 1.00 91.62 1020 MET A C 1
ATOM 8129 O O . MET A 1 1020 ? 4.723 -14.184 3.629 1.00 91.62 1020 MET A O 1
ATOM 8133 N N . PRO A 1 1021 ? 6.462 -12.911 3.029 1.00 87.88 1021 PRO A N 1
ATOM 8134 C CA . PRO A 1 1021 ? 5.616 -11.790 2.607 1.00 87.88 1021 PRO A CA 1
ATOM 8135 C C . PRO A 1 1021 ? 4.802 -12.092 1.336 1.00 87.88 1021 PRO A C 1
ATOM 8137 O O . PRO A 1 1021 ? 3.691 -11.582 1.171 1.00 87.88 1021 PRO A O 1
ATOM 8140 N N . ALA A 1 1022 ? 5.315 -12.955 0.453 1.00 91.00 1022 ALA A N 1
ATOM 8141 C CA . ALA A 1 1022 ? 4.723 -13.296 -0.841 1.00 91.00 1022 ALA A CA 1
ATOM 8142 C C . ALA A 1 1022 ? 4.643 -14.827 -1.050 1.00 91.00 1022 ALA A C 1
ATOM 8144 O O . ALA A 1 1022 ? 5.386 -15.560 -0.392 1.00 91.00 1022 ALA A O 1
ATOM 8145 N N . PRO A 1 1023 ? 3.761 -15.322 -1.945 1.00 93.06 1023 PRO A N 1
ATOM 8146 C CA . PRO A 1 1023 ? 3.632 -16.750 -2.251 1.00 93.06 1023 PRO A CA 1
ATOM 8147 C C . PRO A 1 1023 ? 4.950 -17.356 -2.743 1.00 93.06 1023 PRO A C 1
ATOM 8149 O O . PRO A 1 1023 ? 5.601 -16.773 -3.613 1.00 93.06 1023 PRO A O 1
ATOM 8152 N N . VAL A 1 1024 ? 5.331 -18.518 -2.206 1.00 94.12 1024 VAL A N 1
ATOM 8153 C CA . VAL A 1 1024 ? 6.569 -19.217 -2.582 1.00 94.12 1024 VAL A CA 1
ATOM 8154 C C . VAL A 1 1024 ? 6.303 -20.113 -3.789 1.00 94.12 1024 VAL A C 1
ATOM 8156 O O . VAL A 1 1024 ? 5.310 -20.839 -3.805 1.00 94.12 1024 VAL A O 1
ATOM 8159 N N . LEU A 1 1025 ? 7.183 -20.075 -4.792 1.00 92.38 1025 LEU A N 1
ATOM 8160 C CA . LEU A 1 1025 ? 7.018 -20.831 -6.045 1.00 92.38 1025 LEU A CA 1
ATOM 8161 C C . LEU A 1 1025 ? 8.097 -21.899 -6.253 1.00 92.38 1025 LEU A C 1
ATOM 8163 O O . LEU A 1 1025 ? 7.789 -23.003 -6.684 1.00 92.38 1025 LEU A O 1
ATOM 8167 N N . ASP A 1 1026 ? 9.348 -21.597 -5.905 1.00 92.88 1026 ASP A N 1
ATOM 8168 C CA . ASP A 1 1026 ? 10.443 -22.568 -5.867 1.00 92.88 1026 ASP A CA 1
ATOM 8169 C C . ASP A 1 1026 ? 11.467 -22.127 -4.815 1.00 92.88 1026 ASP A C 1
ATOM 8171 O O . ASP A 1 1026 ? 11.635 -20.932 -4.543 1.00 92.88 1026 ASP A O 1
ATOM 8175 N N . PHE A 1 1027 ? 12.160 -23.081 -4.206 1.00 94.31 1027 PHE A N 1
ATOM 8176 C CA . PHE A 1 1027 ? 13.219 -22.808 -3.241 1.00 94.31 1027 PHE A CA 1
ATOM 8177 C C . PHE A 1 1027 ? 14.251 -23.937 -3.235 1.00 94.31 1027 PHE A C 1
ATOM 8179 O O . PHE A 1 1027 ? 13.965 -25.084 -3.577 1.00 94.31 1027 PHE A O 1
ATOM 8186 N N . ASP A 1 1028 ? 15.471 -23.619 -2.810 1.00 93.44 1028 ASP A N 1
ATOM 8187 C CA . ASP A 1 1028 ? 16.544 -24.601 -2.692 1.00 93.44 1028 ASP A CA 1
ATOM 8188 C C . ASP A 1 1028 ? 17.425 -24.326 -1.466 1.00 93.44 1028 ASP A C 1
ATOM 8190 O O . ASP A 1 1028 ? 17.531 -23.193 -0.984 1.00 93.44 1028 ASP A O 1
ATOM 8194 N N . ILE A 1 1029 ? 18.076 -25.370 -0.956 1.00 92.31 1029 ILE A N 1
ATOM 8195 C CA . ILE A 1 1029 ? 18.956 -25.325 0.209 1.00 92.31 1029 ILE A CA 1
ATOM 8196 C C . ILE A 1 1029 ? 20.318 -25.944 -0.118 1.00 92.31 1029 ILE A C 1
ATOM 8198 O O . ILE A 1 1029 ? 20.438 -26.999 -0.733 1.00 92.31 1029 ILE A O 1
ATOM 8202 N N . SER A 1 1030 ? 21.382 -25.259 0.298 1.00 90.50 1030 SER A N 1
ATOM 8203 C CA . SER A 1 1030 ? 22.755 -25.753 0.148 1.00 90.50 1030 SER A CA 1
ATOM 8204 C C . SER A 1 1030 ? 22.989 -27.045 0.938 1.00 90.50 1030 SER A C 1
ATOM 8206 O O . SER A 1 1030 ? 22.479 -27.202 2.042 1.00 90.50 1030 SER A O 1
ATOM 8208 N N . LYS A 1 1031 ? 23.879 -27.914 0.443 1.00 84.88 1031 LYS A N 1
ATOM 8209 C CA . LYS A 1 1031 ? 24.272 -29.182 1.097 1.00 84.88 1031 LYS A CA 1
ATOM 8210 C C . LYS A 1 1031 ? 24.940 -29.022 2.484 1.00 84.88 1031 LYS A C 1
ATOM 8212 O O . LYS A 1 1031 ? 25.124 -30.001 3.194 1.00 84.88 1031 LYS A O 1
ATOM 8217 N N . ASP A 1 1032 ? 25.304 -27.799 2.880 1.00 84.56 1032 ASP A N 1
ATOM 8218 C CA . ASP A 1 1032 ? 25.787 -27.454 4.233 1.00 84.56 1032 ASP A CA 1
ATOM 8219 C C . ASP A 1 1032 ? 24.651 -26.986 5.183 1.00 84.56 1032 ASP A C 1
ATOM 8221 O O . ASP A 1 1032 ? 24.919 -26.617 6.333 1.00 84.56 1032 ASP A O 1
ATOM 8225 N N . ASP A 1 1033 ? 23.418 -26.859 4.678 1.00 86.00 1033 ASP A N 1
ATOM 8226 C CA . ASP A 1 1033 ? 22.247 -26.187 5.275 1.00 86.00 1033 ASP A CA 1
ATOM 8227 C C . ASP A 1 1033 ? 22.471 -24.710 5.662 1.00 86.00 1033 ASP A C 1
ATOM 8229 O O . ASP A 1 1033 ? 21.635 -24.080 6.307 1.00 86.00 1033 ASP A O 1
ATOM 8233 N N . LYS A 1 1034 ? 23.628 -24.132 5.317 1.00 87.81 1034 LYS A N 1
ATOM 8234 C CA . LYS A 1 1034 ? 24.034 -22.787 5.759 1.00 87.81 1034 LYS A CA 1
ATOM 8235 C C . LYS A 1 1034 ? 23.326 -21.680 5.002 1.00 87.81 1034 LYS A C 1
ATOM 8237 O O . LYS A 1 1034 ? 23.166 -20.603 5.566 1.00 87.81 1034 LYS A O 1
ATOM 8242 N N . THR A 1 1035 ? 22.956 -21.923 3.750 1.00 90.31 1035 THR A N 1
ATOM 8243 C CA . THR A 1 1035 ? 22.249 -20.977 2.883 1.00 90.31 1035 THR A CA 1
ATOM 8244 C C . THR A 1 1035 ? 21.052 -21.643 2.224 1.00 90.31 1035 THR A C 1
ATOM 8246 O O . THR A 1 1035 ? 21.154 -22.784 1.770 1.00 90.31 1035 THR A O 1
ATOM 8249 N N . MET A 1 1036 ? 19.947 -20.906 2.161 1.00 92.38 1036 MET A N 1
ATOM 8250 C CA . MET A 1 1036 ? 18.688 -21.281 1.518 1.00 92.38 1036 MET A CA 1
ATOM 8251 C C . MET A 1 1036 ? 18.237 -20.102 0.651 1.00 92.38 1036 MET A C 1
ATOM 8253 O O . MET A 1 1036 ? 18.380 -18.953 1.072 1.00 92.38 1036 MET A O 1
ATOM 8257 N N . ALA A 1 1037 ? 17.738 -20.370 -0.549 1.00 94.12 1037 ALA A N 1
ATOM 8258 C CA . ALA A 1 1037 ? 17.261 -19.362 -1.488 1.00 94.12 1037 ALA A CA 1
ATOM 8259 C C . ALA A 1 1037 ? 15.794 -19.636 -1.824 1.00 94.12 1037 ALA A C 1
ATOM 8261 O O . ALA A 1 1037 ? 15.444 -20.774 -2.121 1.00 94.12 1037 ALA A O 1
ATOM 8262 N N . ILE A 1 1038 ? 14.954 -18.603 -1.755 1.00 95.25 1038 ILE A N 1
ATOM 8263 C CA . ILE A 1 1038 ? 13.496 -18.700 -1.885 1.00 95.25 1038 ILE A CA 1
ATOM 8264 C C . ILE A 1 1038 ? 13.033 -17.727 -2.973 1.00 95.25 1038 ILE A C 1
ATOM 8266 O O . ILE A 1 1038 ? 13.287 -16.525 -2.861 1.00 95.25 1038 ILE A O 1
ATOM 8270 N N . GLY A 1 1039 ? 12.350 -18.233 -4.001 1.00 94.69 1039 GLY A N 1
ATOM 8271 C CA . GLY A 1 1039 ? 11.625 -17.435 -4.989 1.00 94.69 1039 GLY A CA 1
ATOM 8272 C C . GLY A 1 1039 ? 10.194 -17.178 -4.517 1.00 94.69 1039 GLY A C 1
ATOM 8273 O O . GLY A 1 1039 ? 9.428 -18.122 -4.316 1.00 94.69 1039 GLY A O 1
ATOM 8274 N N . MET A 1 1040 ? 9.843 -15.907 -4.317 1.00 92.62 1040 MET A N 1
ATOM 8275 C CA . MET A 1 1040 ? 8.556 -15.464 -3.772 1.00 92.62 1040 MET A CA 1
ATOM 8276 C C . MET A 1 1040 ? 7.979 -14.354 -4.657 1.00 92.62 1040 MET A C 1
ATOM 8278 O O . MET A 1 1040 ? 8.443 -13.214 -4.593 1.00 92.62 1040 MET A O 1
ATOM 8282 N N . GLY A 1 1041 ? 6.992 -14.647 -5.505 1.00 89.50 1041 GLY A N 1
ATOM 8283 C CA . GLY A 1 1041 ? 6.514 -13.666 -6.490 1.00 89.50 1041 GLY A CA 1
ATOM 8284 C C . GLY A 1 1041 ? 7.674 -13.077 -7.312 1.00 89.50 1041 GLY A C 1
ATOM 8285 O O . GLY A 1 1041 ? 8.423 -13.824 -7.932 1.00 89.50 1041 GLY A O 1
ATOM 8286 N N . ASN A 1 1042 ? 7.855 -11.753 -7.298 1.00 91.38 1042 ASN A N 1
ATOM 8287 C CA . ASN A 1 1042 ? 8.960 -11.035 -7.959 1.00 91.38 1042 ASN A CA 1
ATOM 8288 C C . ASN A 1 1042 ? 10.222 -10.838 -7.081 1.00 91.38 1042 ASN A C 1
ATOM 8290 O O . ASN A 1 1042 ? 11.084 -10.022 -7.416 1.00 91.38 1042 ASN A O 1
ATOM 8294 N N . LEU A 1 1043 ? 10.343 -11.552 -5.958 1.00 93.56 1043 LEU A N 1
ATOM 8295 C CA . LEU A 1 1043 ? 11.448 -11.433 -5.003 1.00 93.56 1043 LEU A CA 1
ATOM 8296 C C . LEU A 1 1043 ? 12.247 -12.738 -4.894 1.00 93.56 1043 LEU A C 1
ATOM 8298 O O . LEU A 1 1043 ? 11.679 -13.819 -4.767 1.00 93.56 1043 LEU A O 1
ATOM 8302 N N . LEU A 1 1044 ? 13.574 -12.629 -4.839 1.00 93.75 1044 LEU A N 1
ATOM 8303 C CA . LEU A 1 1044 ? 14.479 -13.716 -4.462 1.00 93.75 1044 LEU A CA 1
ATOM 8304 C C . LEU A 1 1044 ? 15.100 -13.403 -3.097 1.00 93.75 1044 LEU A C 1
ATOM 8306 O O . LEU A 1 1044 ? 15.932 -12.500 -2.986 1.00 93.75 1044 LEU A O 1
ATOM 8310 N N . ALA A 1 1045 ? 14.733 -14.147 -2.055 1.00 93.31 1045 ALA A N 1
ATOM 8311 C CA . ALA A 1 1045 ? 15.311 -13.991 -0.721 1.00 93.31 1045 ALA A CA 1
ATOM 8312 C C . ALA A 1 1045 ? 16.400 -15.039 -0.454 1.00 93.31 1045 ALA A C 1
ATOM 8314 O O . ALA A 1 1045 ? 16.157 -16.240 -0.564 1.00 93.31 1045 ALA A O 1
ATOM 8315 N N . ILE A 1 1046 ? 17.592 -14.592 -0.044 1.00 93.38 1046 ILE A N 1
ATOM 8316 C CA . ILE A 1 1046 ? 18.657 -15.475 0.447 1.00 93.38 1046 ILE A CA 1
ATOM 8317 C C . ILE A 1 1046 ? 18.675 -15.426 1.975 1.00 93.38 1046 ILE A C 1
ATOM 8319 O O . ILE A 1 1046 ? 18.932 -14.384 2.583 1.00 93.38 1046 ILE A O 1
ATOM 8323 N N . TYR A 1 1047 ? 18.449 -16.582 2.591 1.00 92.56 1047 TYR A N 1
ATOM 8324 C CA . TYR A 1 1047 ? 18.572 -16.828 4.023 1.00 92.56 1047 TYR A CA 1
ATOM 8325 C C . TYR A 1 1047 ? 19.920 -17.478 4.330 1.00 92.56 1047 TYR A C 1
ATOM 8327 O O . TYR A 1 1047 ? 20.434 -18.289 3.556 1.00 92.56 1047 TYR A O 1
ATOM 8335 N N . LYS A 1 1048 ? 20.490 -17.147 5.490 1.00 90.38 1048 LYS A N 1
ATOM 8336 C CA . LYS A 1 1048 ? 21.742 -17.718 5.984 1.00 90.38 1048 LYS A CA 1
ATOM 8337 C C . LYS A 1 1048 ? 21.627 -18.061 7.462 1.00 90.38 1048 LYS A C 1
ATOM 8339 O O . LYS A 1 1048 ? 21.154 -17.249 8.257 1.00 90.38 1048 LYS A O 1
ATOM 8344 N N . ARG A 1 1049 ? 22.078 -19.254 7.853 1.00 88.75 1049 ARG A N 1
ATOM 8345 C CA . ARG A 1 1049 ? 22.109 -19.645 9.266 1.00 88.75 1049 ARG A CA 1
ATOM 8346 C C . ARG A 1 1049 ? 23.132 -18.798 10.013 1.00 88.75 1049 ARG A C 1
ATOM 8348 O O . ARG A 1 1049 ? 24.303 -18.756 9.636 1.00 88.75 1049 ARG A O 1
ATOM 8355 N N . ALA A 1 1050 ? 22.701 -18.157 11.094 1.00 83.00 1050 ALA A N 1
ATOM 8356 C CA . ALA A 1 1050 ? 23.609 -17.507 12.023 1.00 83.00 1050 ALA A CA 1
ATOM 8357 C C . ALA A 1 1050 ? 24.478 -18.562 12.732 1.00 83.00 1050 ALA A C 1
ATOM 8359 O O . ALA A 1 1050 ? 23.954 -19.518 13.310 1.00 83.00 1050 ALA A O 1
ATOM 8360 N N . ASP A 1 1051 ? 25.801 -18.372 12.712 1.00 75.69 1051 ASP A N 1
ATOM 8361 C CA . ASP A 1 1051 ? 26.725 -19.183 13.508 1.00 75.69 1051 ASP A CA 1
ATOM 8362 C C . ASP A 1 1051 ? 26.333 -19.142 14.989 1.00 75.69 1051 ASP A C 1
ATOM 8364 O O . ASP A 1 1051 ? 25.950 -18.091 15.519 1.00 75.69 1051 ASP A O 1
ATOM 8368 N N . ILE A 1 1052 ? 26.517 -20.266 15.690 1.00 67.75 1052 ILE A N 1
ATOM 8369 C CA . ILE A 1 1052 ? 26.439 -20.278 17.150 1.00 67.75 1052 ILE A CA 1
ATOM 8370 C C . ILE A 1 1052 ? 27.508 -19.315 17.668 1.00 67.75 1052 ILE A C 1
ATOM 8372 O O . ILE A 1 1052 ? 28.711 -19.596 17.626 1.00 67.75 1052 ILE A O 1
ATOM 8376 N N . LYS A 1 1053 ? 27.061 -18.186 18.221 1.00 54.56 1053 LYS A N 1
ATOM 8377 C CA . LYS A 1 1053 ? 27.843 -17.470 19.221 1.00 54.56 1053 LYS A CA 1
ATOM 8378 C C . LYS A 1 1053 ? 27.989 -18.439 20.391 1.00 54.56 1053 LYS A C 1
ATOM 8380 O O . LYS A 1 1053 ? 27.097 -18.493 21.229 1.00 54.56 1053 LYS A O 1
ATOM 8385 N N . LYS A 1 1054 ? 29.080 -19.221 20.430 1.00 45.94 1054 LYS A N 1
ATOM 8386 C CA . LYS A 1 1054 ? 29.516 -19.856 21.680 1.00 45.94 1054 LYS A CA 1
ATOM 8387 C C . LYS A 1 1054 ? 29.554 -18.706 22.686 1.00 45.94 1054 LYS A C 1
ATOM 8389 O O . LYS A 1 1054 ? 30.334 -17.768 22.481 1.00 45.94 1054 LYS A O 1
ATOM 8394 N N . GLU A 1 1055 ? 28.675 -18.719 23.686 1.00 40.28 1055 GLU A N 1
ATOM 8395 C CA . GLU A 1 1055 ? 28.788 -17.755 24.774 1.00 40.28 1055 GLU A CA 1
ATOM 8396 C C . GLU A 1 1055 ? 30.182 -17.900 25.381 1.00 40.28 1055 GLU A C 1
ATOM 8398 O O . GLU A 1 1055 ? 30.788 -18.975 25.332 1.00 40.28 1055 GLU A O 1
ATOM 8403 N N . VAL A 1 1056 ? 30.749 -16.797 25.868 1.00 39.50 1056 VAL A N 1
ATOM 8404 C CA . VAL A 1 1056 ? 32.160 -16.778 26.267 1.00 39.50 1056 VAL A CA 1
ATOM 8405 C C . VAL A 1 1056 ? 32.313 -17.361 27.672 1.00 39.50 1056 VAL A C 1
ATOM 8407 O O . VAL A 1 1056 ? 32.782 -16.708 28.599 1.00 39.50 1056 VAL A O 1
ATOM 8410 N N . THR A 1 1057 ? 32.020 -18.657 27.795 1.00 36.41 1057 THR A N 1
ATOM 8411 C CA . THR A 1 1057 ? 32.855 -19.533 28.614 1.00 36.41 1057 THR A CA 1
ATOM 8412 C C . THR A 1 1057 ? 34.290 -19.319 28.130 1.00 36.41 1057 THR A C 1
ATOM 8414 O O . THR A 1 1057 ? 34.583 -19.530 26.946 1.00 36.41 1057 THR A O 1
ATOM 8417 N N . ALA A 1 1058 ? 35.176 -18.831 29.004 1.00 41.25 1058 ALA A N 1
ATOM 8418 C CA . ALA A 1 1058 ? 36.501 -18.339 28.606 1.00 41.25 1058 ALA A CA 1
ATOM 8419 C C . ALA A 1 1058 ? 37.306 -19.372 27.786 1.00 41.25 1058 ALA A C 1
ATOM 8421 O O . ALA A 1 1058 ? 38.027 -19.008 26.853 1.00 41.25 1058 ALA A O 1
ATOM 8422 N N . THR A 1 1059 ? 37.089 -20.659 28.073 1.00 38.06 1059 THR A N 1
ATOM 8423 C CA . THR A 1 1059 ? 37.538 -21.838 27.315 1.00 38.06 1059 THR A CA 1
ATOM 8424 C C . THR A 1 1059 ? 37.482 -21.655 25.794 1.00 38.06 1059 THR A C 1
ATOM 8426 O O . THR A 1 1059 ? 38.509 -21.791 25.136 1.00 38.06 1059 THR A O 1
ATOM 8429 N N . ALA A 1 1060 ? 36.341 -21.266 25.219 1.00 36.09 1060 ALA A N 1
ATOM 8430 C CA . ALA A 1 1060 ? 36.139 -21.187 23.767 1.00 36.09 1060 ALA A CA 1
ATOM 8431 C C . ALA A 1 1060 ? 36.934 -20.055 23.083 1.00 36.09 1060 ALA A C 1
ATOM 8433 O O . ALA A 1 1060 ? 37.334 -20.166 21.919 1.00 36.09 1060 ALA A O 1
ATOM 8434 N N . VAL A 1 1061 ? 37.203 -18.961 23.802 1.00 40.19 1061 VAL A N 1
ATOM 8435 C CA . VAL A 1 1061 ? 38.104 -17.897 23.326 1.00 40.19 1061 VAL A CA 1
ATOM 8436 C C . VAL A 1 1061 ? 39.565 -18.318 23.493 1.00 40.19 1061 VAL A C 1
ATOM 8438 O O . VAL A 1 1061 ? 40.395 -17.979 22.648 1.00 40.19 1061 VAL A O 1
ATOM 8441 N N . HIS A 1 1062 ? 39.886 -19.117 24.513 1.00 42.12 1062 HIS A N 1
ATOM 8442 C CA . HIS A 1 1062 ? 41.201 -19.741 24.645 1.00 42.12 1062 HIS A CA 1
ATOM 8443 C C . HIS A 1 1062 ? 41.469 -20.820 23.580 1.00 42.12 1062 HIS A C 1
ATOM 8445 O O . HIS A 1 1062 ? 42.602 -20.894 23.113 1.00 42.12 1062 HIS A O 1
ATOM 8451 N N . GLU A 1 1063 ? 40.467 -21.572 23.103 1.00 37.50 1063 GLU A N 1
ATOM 8452 C CA . GLU A 1 1063 ? 40.596 -22.461 21.931 1.00 37.50 1063 GLU A CA 1
ATOM 8453 C C . GLU A 1 1063 ? 41.022 -21.678 20.681 1.00 37.50 1063 GLU A C 1
ATOM 8455 O O . GLU A 1 1063 ? 42.058 -21.973 20.085 1.00 37.50 1063 GLU A O 1
ATOM 8460 N N . LYS A 1 1064 ? 40.278 -20.621 20.317 1.00 40.16 1064 LYS A N 1
ATOM 8461 C CA . LYS A 1 1064 ? 40.579 -19.805 19.124 1.00 40.16 1064 LYS A CA 1
ATOM 8462 C C . LYS A 1 1064 ? 41.864 -18.976 19.241 1.00 40.16 1064 LYS A C 1
ATOM 8464 O O . LYS A 1 1064 ? 42.427 -18.588 18.220 1.00 40.16 1064 LYS A O 1
ATOM 8469 N N . LYS A 1 1065 ? 42.358 -18.718 20.460 1.00 42.50 1065 LYS A N 1
ATOM 8470 C CA . LYS A 1 1065 ? 43.706 -18.165 20.687 1.00 42.50 1065 LYS A CA 1
ATOM 8471 C C . LYS A 1 1065 ? 44.797 -19.240 20.592 1.00 42.50 1065 LYS A C 1
ATOM 8473 O O . LYS A 1 1065 ? 45.840 -18.970 20.006 1.00 42.50 1065 LYS A O 1
ATOM 8478 N N . ARG A 1 1066 ? 44.557 -20.464 21.084 1.00 45.16 1066 ARG A N 1
ATOM 8479 C CA . ARG A 1 1066 ? 45.475 -21.612 20.934 1.00 45.16 1066 ARG A CA 1
ATOM 8480 C C . ARG A 1 1066 ? 45.669 -22.009 19.469 1.00 45.16 1066 ARG A C 1
ATOM 8482 O O . ARG A 1 1066 ? 46.797 -22.257 19.065 1.00 45.16 1066 ARG A O 1
ATOM 8489 N N . SER A 1 1067 ? 44.615 -21.997 18.650 1.00 40.31 1067 SER A N 1
ATOM 8490 C CA . SER A 1 1067 ? 44.711 -22.336 17.220 1.00 40.31 1067 SER A CA 1
ATOM 8491 C C . SER A 1 1067 ? 45.480 -21.315 16.367 1.00 40.31 1067 SER A C 1
ATOM 8493 O O . SER A 1 1067 ? 45.735 -21.585 15.197 1.00 40.31 1067 SER A O 1
ATOM 8495 N N . LEU A 1 1068 ? 45.830 -20.144 16.916 1.00 42.47 1068 LEU A N 1
ATOM 8496 C CA . LEU A 1 1068 ? 46.571 -19.078 16.225 1.00 42.47 1068 LEU A CA 1
ATOM 8497 C C . LEU A 1 1068 ? 47.907 -18.709 16.892 1.00 42.47 1068 LEU A C 1
ATOM 8499 O O . LEU A 1 1068 ? 48.586 -17.802 16.419 1.00 42.47 1068 LEU A O 1
ATOM 8503 N N . ILE A 1 1069 ? 48.323 -19.430 17.939 1.00 35.72 1069 ILE A N 1
ATOM 8504 C CA . ILE A 1 1069 ? 49.680 -19.345 18.497 1.00 35.72 1069 ILE A CA 1
ATOM 8505 C C . ILE A 1 1069 ? 50.258 -20.757 18.567 1.00 35.72 1069 ILE A C 1
ATOM 8507 O O . ILE A 1 1069 ? 50.211 -21.430 19.595 1.00 35.72 1069 ILE A O 1
ATOM 8511 N N . ARG A 1 1070 ? 50.831 -21.201 17.442 1.00 36.75 1070 ARG A N 1
ATOM 8512 C CA . ARG A 1 1070 ? 51.681 -22.396 17.384 1.00 36.75 1070 ARG A CA 1
ATOM 8513 C C . ARG A 1 1070 ? 53.156 -22.004 17.536 1.00 36.75 1070 ARG A C 1
ATOM 8515 O O . ARG A 1 1070 ? 53.969 -22.258 16.658 1.00 36.75 1070 ARG A O 1
ATOM 8522 N N . THR A 1 1071 ? 53.485 -21.395 18.673 1.00 35.59 1071 THR A N 1
ATOM 8523 C CA . THR A 1 1071 ? 54.845 -21.372 19.230 1.00 35.59 1071 THR A CA 1
ATOM 8524 C C . THR A 1 1071 ? 54.801 -22.137 20.548 1.00 35.59 1071 THR A C 1
ATOM 8526 O O . THR A 1 1071 ? 54.145 -21.738 21.507 1.00 35.59 1071 THR A O 1
ATOM 8529 N N . SER A 1 1072 ? 55.407 -23.320 20.557 1.00 38.53 1072 SER A N 1
ATOM 8530 C CA . SER A 1 1072 ? 55.323 -24.269 21.666 1.00 38.53 1072 SER A CA 1
ATOM 8531 C C . SER A 1 1072 ? 56.242 -23.896 22.827 1.00 38.53 1072 SER A C 1
ATOM 8533 O O . SER A 1 1072 ? 57.425 -23.649 22.612 1.00 38.53 1072 SER A O 1
ATOM 8535 N N . ALA A 1 1073 ? 55.732 -24.025 24.051 1.00 35.81 1073 ALA A N 1
ATOM 8536 C CA . ALA A 1 1073 ? 56.533 -24.508 25.175 1.00 35.81 1073 ALA A CA 1
ATOM 8537 C C . ALA A 1 1073 ? 56.205 -26.007 25.396 1.00 35.81 1073 ALA A C 1
ATOM 8539 O O . ALA A 1 1073 ? 55.068 -26.403 25.106 1.00 35.81 1073 ALA A O 1
ATOM 8540 N N . PRO A 1 1074 ? 57.154 -26.859 25.832 1.00 38.75 1074 PRO A N 1
ATOM 8541 C CA . PRO A 1 1074 ? 56.988 -28.316 25.768 1.00 38.75 1074 PRO A CA 1
ATOM 8542 C C . PRO A 1 1074 ? 56.093 -28.890 26.882 1.00 38.75 1074 PRO A C 1
ATOM 8544 O O . PRO A 1 1074 ? 55.886 -28.238 27.908 1.00 38.75 1074 PRO A O 1
ATOM 8547 N N . PRO A 1 1075 ? 55.601 -30.137 26.739 1.00 41.00 1075 PRO A N 1
ATOM 8548 C CA . PRO A 1 1075 ? 55.020 -30.871 27.856 1.00 41.00 1075 PRO A CA 1
ATOM 8549 C C . PRO A 1 1075 ? 56.113 -31.274 28.857 1.00 41.00 1075 PRO A C 1
ATOM 8551 O O . PRO A 1 1075 ? 57.068 -31.967 28.508 1.00 41.00 1075 PRO A O 1
ATOM 8554 N N . THR A 1 1076 ? 55.946 -30.901 30.124 1.00 38.25 1076 THR A N 1
ATOM 8555 C CA . THR A 1 1076 ? 56.753 -31.436 31.228 1.00 38.25 1076 THR A CA 1
ATOM 8556 C C . THR A 1 1076 ? 56.361 -32.891 31.483 1.00 38.25 1076 THR A C 1
ATOM 8558 O O . THR A 1 1076 ? 55.347 -33.155 32.132 1.00 38.25 1076 THR A O 1
ATOM 8561 N N . LYS A 1 1077 ? 57.153 -33.845 30.979 1.00 39.44 1077 LYS A N 1
ATOM 8562 C CA . LYS A 1 1077 ? 57.096 -35.229 31.467 1.00 39.44 1077 LYS A CA 1
ATOM 8563 C C . LYS A 1 1077 ? 57.606 -35.258 32.907 1.00 39.44 1077 LYS A C 1
ATOM 8565 O O . LYS A 1 1077 ? 58.689 -34.745 33.173 1.00 39.44 1077 LYS A O 1
ATOM 8570 N N . LEU A 1 1078 ? 56.858 -35.895 33.802 1.00 39.62 1078 LEU A N 1
ATOM 8571 C CA . LEU A 1 1078 ? 57.418 -36.392 35.054 1.00 39.62 1078 LEU A CA 1
ATOM 8572 C C . LEU A 1 1078 ? 58.097 -37.735 34.775 1.00 39.62 1078 LEU A C 1
ATOM 8574 O O . LEU A 1 1078 ? 57.545 -38.577 34.067 1.00 39.62 1078 LEU A O 1
ATOM 8578 N N . VAL A 1 1079 ? 59.281 -37.918 35.347 1.00 41.62 1079 VAL A N 1
ATOM 8579 C CA . VAL A 1 1079 ? 59.923 -39.220 35.530 1.00 41.62 1079 VAL A CA 1
ATOM 8580 C C . VAL A 1 1079 ? 60.224 -39.303 37.017 1.00 41.62 1079 VAL A C 1
ATOM 8582 O O . VAL A 1 1079 ? 61.050 -38.540 37.510 1.00 41.62 1079 VAL A O 1
ATOM 8585 N N . GLU A 1 1080 ? 59.537 -40.189 37.733 1.00 37.91 1080 GLU A N 1
ATOM 8586 C CA . GLU A 1 1080 ? 59.954 -40.572 39.079 1.00 37.91 1080 GLU A CA 1
ATOM 8587 C C . GLU A 1 1080 ? 60.813 -41.831 38.985 1.00 37.91 1080 GLU A C 1
ATOM 8589 O O . GLU A 1 1080 ? 60.379 -42.863 38.475 1.00 37.91 1080 GLU A O 1
ATOM 8594 N N . LEU A 1 1081 ? 62.024 -41.740 39.523 1.00 39.91 1081 LEU A N 1
ATOM 8595 C CA . LEU A 1 1081 ? 62.783 -42.888 39.990 1.00 39.91 1081 LEU A CA 1
ATOM 8596 C C . LEU A 1 1081 ? 63.139 -42.584 41.448 1.00 39.91 1081 LEU A C 1
ATOM 8598 O O . LEU A 1 1081 ? 63.837 -41.616 41.731 1.00 39.91 1081 LEU A O 1
ATOM 8602 N N . ASN A 1 1082 ? 62.614 -43.410 42.353 1.00 42.91 1082 ASN A N 1
ATOM 8603 C CA . ASN A 1 1082 ? 62.795 -43.375 43.808 1.00 42.91 1082 ASN A CA 1
ATOM 8604 C C . ASN A 1 1082 ? 62.157 -42.213 44.614 1.00 42.91 1082 ASN A C 1
ATOM 8606 O O . ASN A 1 1082 ? 62.823 -41.290 45.067 1.00 42.91 1082 ASN A O 1
ATOM 8610 N N . GLN A 1 1083 ? 60.901 -42.478 45.003 1.00 50.88 1083 GLN A N 1
ATOM 8611 C CA . GLN A 1 1083 ? 60.312 -42.268 46.343 1.00 50.88 1083 GLN A CA 1
ATOM 8612 C C . GLN A 1 1083 ? 59.642 -40.922 46.719 1.00 50.88 1083 GLN A C 1
ATOM 8614 O O . GLN A 1 1083 ? 60.224 -39.845 46.683 1.00 50.88 1083 GLN A O 1
ATOM 8619 N N . LYS A 1 1084 ? 58.435 -41.081 47.299 1.00 39.50 1084 LYS A N 1
ATOM 8620 C CA . LYS A 1 1084 ? 57.609 -40.116 48.064 1.00 39.50 1084 LYS A CA 1
ATOM 8621 C C . LYS A 1 1084 ? 56.917 -38.993 47.275 1.00 39.50 1084 LYS A C 1
ATOM 8623 O O . LYS A 1 1084 ? 57.129 -37.806 47.516 1.00 39.50 1084 LYS A O 1
ATOM 8628 N N . SER A 1 1085 ? 55.908 -39.383 46.495 1.00 39.91 1085 SER A N 1
ATOM 8629 C CA . SER A 1 1085 ? 54.832 -38.488 46.057 1.00 39.91 1085 SER A CA 1
ATOM 8630 C C . SER A 1 1085 ? 54.132 -37.808 47.252 1.00 39.91 1085 SER A C 1
ATOM 8632 O O . SER A 1 1085 ? 53.448 -38.472 48.038 1.00 39.91 1085 SER A O 1
ATOM 8634 N N . ARG A 1 1086 ? 54.228 -36.479 47.375 1.00 37.50 1086 ARG A N 1
ATOM 8635 C CA . ARG A 1 1086 ? 53.411 -35.685 48.310 1.00 37.50 1086 ARG A CA 1
ATOM 8636 C C . ARG A 1 1086 ? 52.328 -34.959 47.516 1.00 37.50 1086 ARG A C 1
ATOM 8638 O O . ARG A 1 1086 ? 52.640 -34.056 46.748 1.00 37.50 1086 ARG A O 1
ATOM 8645 N N . LYS A 1 1087 ? 51.058 -35.342 47.694 1.00 37.53 1087 LYS A N 1
ATOM 8646 C CA . LYS A 1 1087 ? 49.929 -34.633 47.069 1.00 37.53 1087 LYS A CA 1
ATOM 8647 C C . LYS A 1 1087 ? 49.857 -33.207 47.622 1.00 37.53 1087 LYS A C 1
ATOM 8649 O O . LYS A 1 1087 ? 49.523 -33.020 48.788 1.00 37.53 1087 LYS A O 1
ATOM 8654 N N . THR A 1 1088 ? 50.141 -32.218 46.785 1.00 36.66 1088 THR A N 1
ATOM 8655 C CA . THR A 1 1088 ? 49.638 -30.852 46.950 1.00 36.66 1088 THR A CA 1
ATOM 8656 C C . THR A 1 1088 ? 48.380 -30.698 46.105 1.00 36.66 1088 THR A C 1
ATOM 8658 O O . THR A 1 1088 ? 48.270 -31.270 45.019 1.00 36.66 1088 THR A O 1
ATOM 8661 N N . GLU A 1 1089 ? 47.395 -29.967 46.618 1.00 42.66 1089 GLU A N 1
ATOM 8662 C CA . GLU A 1 1089 ? 46.148 -29.739 45.892 1.00 42.66 1089 GLU A CA 1
ATOM 8663 C C . GLU A 1 1089 ? 46.402 -28.902 44.635 1.00 42.66 1089 GLU A C 1
ATOM 8665 O O . GLU A 1 1089 ? 47.179 -27.943 44.646 1.00 42.66 1089 GLU A O 1
ATOM 8670 N N . ALA A 1 1090 ? 45.728 -29.256 43.540 1.00 38.09 1090 ALA A N 1
ATOM 8671 C CA . ALA A 1 1090 ? 45.824 -28.541 42.275 1.00 38.09 1090 ALA A CA 1
ATOM 8672 C C . ALA A 1 1090 ? 45.036 -27.222 42.338 1.00 38.09 1090 ALA A C 1
ATOM 8674 O O . ALA A 1 1090 ? 43.969 -27.087 41.738 1.00 38.09 1090 ALA A O 1
ATOM 8675 N N . VAL A 1 1091 ? 45.575 -26.240 43.067 1.00 42.03 1091 VAL A N 1
ATOM 8676 C CA . VAL A 1 1091 ? 45.071 -24.862 43.076 1.00 42.03 1091 VAL A CA 1
ATOM 8677 C C . VAL A 1 1091 ? 44.988 -24.372 41.628 1.00 42.03 1091 VAL A C 1
ATOM 8679 O O . VAL A 1 1091 ? 45.992 -24.362 40.908 1.00 42.03 1091 VAL A O 1
ATOM 8682 N N . ALA A 1 1092 ? 43.784 -23.983 41.199 1.00 37.75 1092 ALA A N 1
ATOM 8683 C CA . ALA A 1 1092 ? 43.541 -23.463 39.856 1.00 37.75 1092 ALA A CA 1
ATOM 8684 C C . ALA A 1 1092 ? 44.502 -22.304 39.542 1.00 37.75 1092 ALA A C 1
ATOM 8686 O O . ALA A 1 1092 ? 44.902 -21.543 40.431 1.00 37.75 1092 ALA A O 1
ATOM 8687 N N . LYS A 1 1093 ? 44.911 -22.169 38.275 1.00 47.38 1093 LYS A N 1
ATOM 8688 C CA . LYS A 1 1093 ? 45.946 -21.191 37.915 1.00 47.38 1093 LYS A CA 1
ATOM 8689 C C . LYS A 1 1093 ? 45.430 -19.794 38.245 1.00 47.38 1093 LYS A C 1
ATOM 8691 O O . LYS A 1 1093 ? 44.259 -19.504 38.058 1.00 47.38 1093 LYS A O 1
ATOM 8696 N N . SER A 1 1094 ? 46.305 -18.886 38.680 1.00 48.38 1094 SER A N 1
ATOM 8697 C CA . SER A 1 1094 ? 45.894 -17.547 39.158 1.00 48.38 1094 SER A CA 1
ATOM 8698 C C . SER A 1 1094 ? 45.111 -16.703 38.120 1.00 48.38 1094 SER A C 1
ATOM 8700 O O . SER A 1 1094 ? 44.471 -15.716 38.474 1.00 48.38 1094 SER A O 1
ATOM 8702 N N . ALA A 1 1095 ? 45.114 -17.112 36.844 1.00 49.34 1095 ALA A N 1
ATOM 8703 C CA . ALA A 1 1095 ? 44.269 -16.572 35.776 1.00 49.34 1095 ALA A CA 1
ATOM 8704 C C . ALA A 1 1095 ? 42.767 -16.920 35.906 1.00 49.34 1095 ALA A C 1
ATOM 8706 O O . ALA A 1 1095 ? 41.938 -16.196 35.360 1.00 49.34 1095 ALA A O 1
ATOM 8707 N N . ASP A 1 1096 ? 42.416 -17.981 36.637 1.00 50.75 1096 ASP A N 1
ATOM 8708 C CA . ASP A 1 1096 ? 41.044 -18.472 36.834 1.00 50.75 1096 ASP A CA 1
ATOM 8709 C C . ASP A 1 1096 ? 40.299 -17.714 37.958 1.00 50.75 1096 ASP A C 1
ATOM 8711 O O . ASP A 1 1096 ? 39.120 -17.962 38.217 1.00 50.75 1096 ASP A O 1
ATOM 8715 N N . LYS A 1 1097 ? 40.952 -16.736 38.611 1.00 51.62 1097 LYS A N 1
ATOM 8716 C CA . LYS A 1 1097 ? 40.299 -15.805 39.546 1.00 51.62 1097 LYS A CA 1
ATOM 8717 C C . LYS A 1 1097 ? 39.347 -14.870 38.796 1.00 51.62 1097 LYS A C 1
ATOM 8719 O O . LYS A 1 1097 ? 39.741 -13.802 38.322 1.00 51.62 1097 LYS A O 1
ATOM 8724 N N . VAL A 1 1098 ? 38.075 -15.264 38.735 1.00 55.81 1098 VAL A N 1
ATOM 8725 C CA . VAL A 1 1098 ? 36.970 -14.438 38.229 1.00 55.81 1098 VAL A CA 1
ATOM 8726 C C . VAL A 1 1098 ? 36.972 -13.085 38.945 1.00 55.81 1098 VAL A C 1
ATOM 8728 O O . VAL A 1 1098 ? 36.813 -13.008 40.164 1.00 55.81 1098 VAL A O 1
ATOM 8731 N N . LYS A 1 1099 ? 37.136 -11.997 38.185 1.00 55.91 1099 LYS A N 1
ATOM 8732 C CA . LYS A 1 1099 ? 36.951 -10.642 38.713 1.00 55.91 1099 LYS A CA 1
ATOM 8733 C C . LYS A 1 1099 ? 35.458 -10.410 38.940 1.00 55.91 1099 LYS A C 1
ATOM 8735 O O . LYS A 1 1099 ? 34.726 -10.184 37.981 1.00 55.91 1099 LYS A O 1
ATOM 8740 N N . LEU A 1 1100 ? 35.041 -10.479 40.204 1.00 56.78 1100 LEU A N 1
ATOM 8741 C CA . LEU A 1 1100 ? 33.699 -10.116 40.667 1.00 56.78 1100 LEU A CA 1
ATOM 8742 C C . LEU A 1 1100 ? 33.291 -8.735 40.132 1.00 56.78 1100 LEU A C 1
ATOM 8744 O O . LEU A 1 1100 ? 34.126 -7.825 40.062 1.00 56.78 1100 LEU A O 1
ATOM 8748 N N . ASN A 1 1101 ? 32.015 -8.551 39.781 1.00 67.38 1101 ASN A N 1
ATOM 8749 C CA . ASN A 1 1101 ? 31.544 -7.235 39.362 1.00 67.38 1101 ASN A CA 1
ATOM 8750 C C . ASN A 1 1101 ? 31.565 -6.264 40.548 1.00 67.38 1101 ASN A C 1
ATOM 8752 O O . ASN A 1 1101 ? 31.516 -6.651 41.715 1.00 67.38 1101 ASN A O 1
ATOM 8756 N N . ARG A 1 1102 ? 31.558 -4.960 40.251 1.00 75.19 1102 ARG A N 1
ATOM 8757 C CA . ARG A 1 1102 ? 31.514 -3.909 41.280 1.00 75.19 1102 ARG A CA 1
ATOM 8758 C C . ARG A 1 1102 ? 30.298 -4.038 42.216 1.00 75.19 1102 ARG A C 1
ATOM 8760 O O . ARG A 1 1102 ? 30.408 -3.680 43.382 1.00 75.19 1102 ARG A O 1
ATOM 8767 N N . ILE A 1 1103 ? 29.172 -4.564 41.723 1.00 76.81 1103 ILE A N 1
ATOM 8768 C CA . ILE A 1 1103 ? 27.974 -4.848 42.532 1.00 76.81 1103 ILE A CA 1
ATOM 8769 C C . ILE A 1 1103 ? 28.217 -6.063 43.438 1.00 76.81 1103 ILE A C 1
ATOM 8771 O O . ILE A 1 1103 ? 28.030 -5.953 44.647 1.00 76.81 1103 ILE A O 1
ATOM 8775 N N . ASP A 1 1104 ? 28.721 -7.171 42.890 1.00 81.19 1104 ASP A N 1
ATOM 8776 C CA . ASP A 1 1104 ? 29.049 -8.388 43.650 1.00 81.19 1104 ASP A CA 1
ATOM 8777 C C . ASP A 1 1104 ? 30.050 -8.095 44.783 1.00 81.19 1104 ASP A C 1
ATOM 8779 O O . ASP A 1 1104 ? 29.891 -8.584 45.898 1.00 81.19 1104 ASP A O 1
ATOM 8783 N N . ALA A 1 1105 ? 31.041 -7.232 44.534 1.00 82.25 1105 ALA A N 1
ATOM 8784 C CA . ALA A 1 1105 ? 32.007 -6.788 45.540 1.00 82.25 1105 ALA A CA 1
ATOM 8785 C C . ALA A 1 1105 ? 31.367 -5.946 46.666 1.00 82.25 1105 ALA A C 1
ATOM 8787 O O . ALA A 1 1105 ? 31.712 -6.119 47.836 1.00 82.25 1105 ALA A O 1
ATOM 8788 N N . LEU A 1 1106 ? 30.408 -5.065 46.349 1.00 84.19 1106 LEU A N 1
ATOM 8789 C CA . LEU A 1 1106 ? 29.639 -4.321 47.360 1.00 84.19 1106 LEU A CA 1
ATOM 8790 C C . LEU A 1 1106 ? 28.694 -5.237 48.155 1.00 84.19 1106 LEU A C 1
ATOM 8792 O O . LEU A 1 1106 ? 28.515 -5.036 49.355 1.00 84.19 1106 LEU A O 1
ATOM 8796 N N . PHE A 1 1107 ? 28.124 -6.251 47.501 1.00 83.50 1107 PHE A N 1
ATOM 8797 C CA . PHE A 1 1107 ? 27.219 -7.231 48.101 1.00 83.50 1107 PHE A CA 1
ATOM 8798 C C . PHE A 1 1107 ? 27.952 -8.252 48.995 1.00 83.50 1107 PHE A C 1
ATOM 8800 O O . PHE A 1 1107 ? 27.442 -8.633 50.052 1.00 83.50 1107 PHE A O 1
ATOM 8807 N N . ALA A 1 1108 ? 29.178 -8.638 48.630 1.00 83.31 1108 ALA A N 1
ATOM 8808 C CA . ALA A 1 1108 ? 30.096 -9.382 49.494 1.00 83.31 1108 ALA A CA 1
ATOM 8809 C C . ALA A 1 1108 ? 30.541 -8.543 50.707 1.00 83.31 1108 ALA A C 1
ATOM 8811 O O . ALA A 1 1108 ? 30.631 -9.059 51.815 1.00 83.31 1108 ALA A O 1
ATOM 8812 N N . GLY A 1 1109 ? 30.743 -7.234 50.521 1.00 84.06 1109 GLY A N 1
ATOM 8813 C CA . GLY A 1 1109 ? 31.046 -6.283 51.595 1.00 84.06 1109 GLY A CA 1
ATOM 8814 C C . GLY A 1 1109 ? 29.844 -5.811 52.428 1.00 84.06 1109 GLY A C 1
ATOM 8815 O O . GLY A 1 1109 ? 29.987 -4.821 53.141 1.00 84.06 1109 GLY A O 1
ATOM 8816 N N . TYR A 1 1110 ? 28.669 -6.448 52.314 1.00 85.56 1110 TYR A N 1
ATOM 8817 C CA . TYR A 1 1110 ? 27.417 -6.103 53.020 1.00 85.56 1110 TYR A CA 1
ATOM 8818 C C . TYR A 1 1110 ? 26.910 -4.652 52.837 1.00 85.56 1110 TYR A C 1
ATOM 8820 O O . TYR A 1 1110 ? 26.054 -4.178 53.585 1.00 85.56 1110 TYR A O 1
ATOM 8828 N N . LYS A 1 1111 ? 27.370 -3.919 51.810 1.00 88.81 1111 LYS A N 1
ATOM 8829 C CA . LYS A 1 1111 ? 26.999 -2.508 51.570 1.00 88.81 1111 LYS A CA 1
ATOM 8830 C C . LYS A 1 1111 ? 25.681 -2.389 50.796 1.00 88.81 1111 LYS A C 1
ATOM 8832 O O . LYS A 1 1111 ? 25.630 -1.813 49.711 1.00 88.81 1111 LYS A O 1
ATOM 8837 N N . HIS A 1 1112 ? 24.607 -2.947 51.353 1.00 89.69 1112 HIS A N 1
ATOM 8838 C CA . HIS A 1 1112 ? 23.314 -3.123 50.680 1.00 89.69 1112 HIS A CA 1
ATOM 8839 C C . HIS A 1 1112 ? 22.672 -1.809 50.186 1.00 89.69 1112 HIS A C 1
ATOM 8841 O O . HIS A 1 1112 ? 22.197 -1.756 49.052 1.00 89.69 1112 HIS A O 1
ATOM 8847 N N . SER A 1 1113 ? 22.749 -0.716 50.951 1.00 87.25 1113 SER A N 1
ATOM 8848 C CA . SER A 1 1113 ? 22.274 0.605 50.498 1.00 87.25 1113 SER A CA 1
ATOM 8849 C C . SER A 1 1113 ? 23.094 1.170 49.327 1.00 87.25 1113 SER A C 1
ATOM 8851 O O . SER A 1 1113 ? 22.538 1.809 48.434 1.00 87.25 1113 SER A O 1
ATOM 8853 N N . ALA A 1 1114 ? 24.399 0.877 49.253 1.00 87.12 1114 ALA A N 1
ATOM 8854 C CA . ALA A 1 1114 ? 25.240 1.239 48.109 1.00 87.12 1114 ALA A CA 1
ATOM 8855 C C . ALA A 1 1114 ? 24.967 0.363 46.872 1.00 87.12 1114 ALA A C 1
ATOM 8857 O O . ALA A 1 1114 ? 25.093 0.852 45.749 1.00 87.12 1114 ALA A O 1
ATOM 8858 N N . VAL A 1 1115 ? 24.551 -0.897 47.059 1.00 87.62 1115 VAL A N 1
ATOM 8859 C CA . VAL A 1 1115 ? 24.051 -1.757 45.971 1.00 87.62 1115 VAL A CA 1
ATOM 8860 C C . VAL A 1 1115 ? 22.780 -1.160 45.363 1.00 87.62 1115 VAL A C 1
ATOM 8862 O O . VAL A 1 1115 ? 22.739 -0.977 44.150 1.00 87.62 1115 VAL A O 1
ATOM 8865 N N . ILE A 1 1116 ? 21.795 -0.760 46.178 1.00 88.44 1116 ILE A N 1
ATOM 8866 C CA . ILE A 1 1116 ? 20.569 -0.104 45.681 1.00 88.44 1116 ILE A CA 1
ATOM 8867 C C .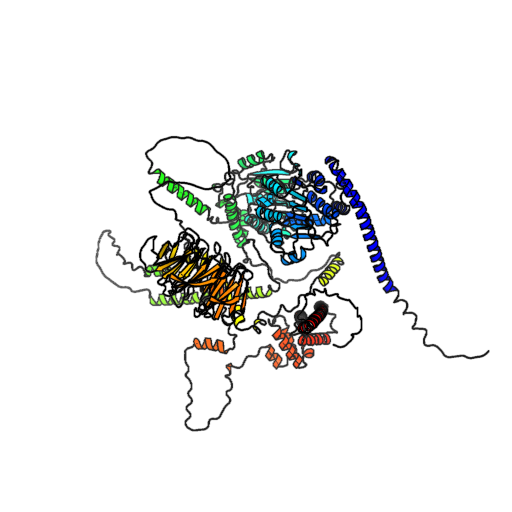 ILE A 1 1116 ? 20.896 1.208 44.946 1.00 88.44 1116 ILE A C 1
ATOM 8869 O O . ILE A 1 1116 ? 20.434 1.395 43.820 1.00 88.44 1116 ILE A O 1
ATOM 8873 N N . ARG A 1 1117 ? 21.785 2.065 45.476 1.00 87.44 1117 ARG A N 1
ATOM 8874 C CA . ARG A 1 1117 ? 22.248 3.256 44.729 1.00 87.44 1117 ARG A CA 1
ATOM 8875 C C . ARG A 1 1117 ? 22.904 2.898 43.402 1.00 87.44 1117 ARG A C 1
ATOM 8877 O O . ARG A 1 1117 ? 22.649 3.572 42.413 1.00 87.44 1117 ARG A O 1
ATOM 8884 N N . GLN A 1 1118 ? 23.743 1.864 43.344 1.00 84.19 1118 GLN A N 1
ATOM 8885 C CA . GLN A 1 1118 ? 24.411 1.504 42.091 1.00 84.19 1118 GLN A CA 1
ATOM 8886 C C . GLN A 1 1118 ? 23.463 0.847 41.070 1.00 84.19 1118 GLN A C 1
ATOM 8888 O O . GLN A 1 1118 ? 23.722 0.966 39.877 1.00 84.19 1118 GLN A O 1
ATOM 8893 N N . LEU A 1 1119 ? 22.373 0.206 41.507 1.00 83.81 1119 LEU A N 1
ATOM 8894 C CA . LEU A 1 1119 ? 21.329 -0.336 40.627 1.00 83.81 1119 LEU A CA 1
ATOM 8895 C C . LEU A 1 1119 ? 20.405 0.756 40.054 1.00 83.81 1119 LEU A C 1
ATOM 8897 O O . LEU A 1 1119 ? 20.007 0.661 38.897 1.00 83.81 1119 LEU A O 1
ATOM 8901 N N . PHE A 1 1120 ? 20.072 1.788 40.839 1.00 84.44 1120 PHE A N 1
ATOM 8902 C CA . PHE A 1 1120 ? 19.021 2.760 40.487 1.00 84.44 1120 PHE A CA 1
ATOM 8903 C C . PHE A 1 1120 ? 19.504 4.200 40.227 1.00 84.44 1120 PHE A C 1
ATOM 8905 O O . PHE A 1 1120 ? 18.706 5.042 39.814 1.00 84.44 1120 PHE A O 1
ATOM 8912 N N . ASN A 1 1121 ? 20.789 4.521 40.408 1.00 79.56 1121 ASN A N 1
ATOM 8913 C CA . ASN A 1 1121 ? 21.356 5.799 39.958 1.00 79.56 1121 ASN A CA 1
ATOM 8914 C C . ASN A 1 1121 ? 21.554 5.790 38.422 1.00 79.56 1121 ASN A C 1
ATOM 8916 O O . ASN A 1 1121 ? 21.938 4.777 37.833 1.00 79.56 1121 ASN A O 1
ATOM 8920 N N . GLY A 1 1122 ? 21.280 6.924 37.767 1.00 56.56 1122 GLY A N 1
ATOM 8921 C CA . GLY A 1 1122 ? 20.945 7.075 36.339 1.00 56.56 1122 GLY A CA 1
ATOM 8922 C C . GLY A 1 1122 ? 22.040 6.798 35.297 1.00 56.56 1122 GLY A C 1
ATOM 8923 O O . GLY A 1 1122 ? 22.023 7.395 34.225 1.00 56.56 1122 GLY A O 1
ATOM 8924 N N . LYS A 1 1123 ? 23.006 5.920 35.585 1.00 46.97 1123 LYS A N 1
ATOM 8925 C CA . LYS A 1 1123 ? 24.032 5.446 34.635 1.00 46.97 1123 LYS A CA 1
ATOM 8926 C C . LYS A 1 1123 ? 24.116 3.916 34.528 1.00 46.97 1123 LYS A C 1
ATOM 8928 O O . LYS A 1 1123 ? 24.947 3.426 33.767 1.00 46.97 1123 LYS A O 1
ATOM 8933 N N . PHE A 1 1124 ? 23.286 3.159 35.257 1.00 43.19 1124 PHE A N 1
ATOM 8934 C CA . PHE A 1 1124 ? 23.359 1.691 35.289 1.00 43.19 1124 PHE A CA 1
ATOM 8935 C C . PHE A 1 1124 ? 22.000 0.984 35.119 1.00 43.19 1124 PHE A C 1
ATOM 8937 O O . PHE A 1 1124 ? 21.651 0.092 35.883 1.00 43.19 1124 PHE A O 1
ATOM 8944 N N . GLN A 1 1125 ? 21.250 1.315 34.060 1.00 47.31 1125 GLN A N 1
ATOM 8945 C CA . GLN A 1 1125 ? 20.179 0.422 33.594 1.00 47.31 1125 GLN A CA 1
ATOM 8946 C C . GLN A 1 1125 ? 20.791 -0.878 33.046 1.00 47.31 1125 GLN A C 1
ATOM 8948 O O . GLN A 1 1125 ? 21.203 -0.979 31.887 1.00 47.31 1125 GLN A O 1
ATOM 8953 N N . SER A 1 1126 ? 20.867 -1.893 33.904 1.00 47.00 1126 SER A N 1
ATOM 8954 C CA . SER A 1 1126 ? 21.147 -3.272 33.518 1.00 47.00 1126 SER A CA 1
ATOM 8955 C C . SER A 1 1126 ? 20.011 -3.789 32.634 1.00 47.00 1126 SER A C 1
ATOM 8957 O O . SER A 1 1126 ? 18.894 -3.956 33.109 1.00 47.00 1126 SER A O 1
ATOM 8959 N N . SER A 1 1127 ? 20.301 -4.075 31.360 1.00 51.41 1127 SER A N 1
ATOM 8960 C CA . SER A 1 1127 ? 19.332 -4.558 30.347 1.00 51.41 1127 SER A CA 1
ATOM 8961 C C . SER A 1 1127 ? 18.782 -5.988 30.571 1.00 51.41 1127 SER A C 1
ATOM 8963 O O . SER A 1 1127 ? 18.578 -6.738 29.618 1.00 51.41 1127 SER A O 1
ATOM 8965 N N . ILE A 1 1128 ? 18.639 -6.408 31.832 1.00 60.44 1128 ILE A N 1
ATOM 8966 C CA . ILE A 1 1128 ? 18.205 -7.739 32.272 1.00 60.44 1128 ILE A CA 1
ATOM 8967 C C . ILE A 1 1128 ? 17.477 -7.579 33.621 1.00 60.44 1128 ILE A C 1
ATOM 8969 O O . ILE A 1 1128 ? 18.131 -7.603 34.668 1.00 60.44 1128 ILE A O 1
ATOM 8973 N N . ASP A 1 1129 ? 16.146 -7.455 33.616 1.00 71.06 1129 ASP A N 1
ATOM 8974 C CA . ASP A 1 1129 ? 15.327 -7.307 34.839 1.00 71.06 1129 ASP A CA 1
ATOM 8975 C C . ASP A 1 1129 ? 15.635 -8.405 35.869 1.00 71.06 1129 ASP A C 1
ATOM 8977 O O . ASP A 1 1129 ? 15.844 -8.124 37.050 1.00 71.06 1129 ASP A O 1
ATOM 8981 N N . ALA A 1 1130 ? 15.781 -9.651 35.396 1.00 76.19 1130 ALA A N 1
ATOM 8982 C CA . ALA A 1 1130 ? 16.116 -10.817 36.212 1.00 76.19 1130 ALA A CA 1
ATOM 8983 C C . ALA A 1 1130 ? 17.391 -10.626 37.056 1.00 76.19 1130 ALA A C 1
ATOM 8985 O O . ALA A 1 1130 ? 17.476 -11.157 38.161 1.00 76.19 1130 ALA A O 1
ATOM 8986 N N . SER A 1 1131 ? 18.371 -9.845 36.579 1.00 80.44 1131 SER A N 1
ATOM 8987 C CA . SER A 1 1131 ? 19.587 -9.552 37.351 1.00 80.44 1131 SER A CA 1
ATOM 8988 C C . SER A 1 1131 ? 19.285 -8.638 38.543 1.00 80.44 1131 SER A C 1
ATOM 8990 O O . SER A 1 1131 ? 19.670 -8.967 39.665 1.00 80.44 1131 SER A O 1
ATOM 8992 N N . VAL A 1 1132 ? 18.502 -7.569 38.347 1.00 84.75 1132 VAL A N 1
ATOM 8993 C CA . VAL A 1 1132 ? 18.060 -6.661 39.422 1.00 84.75 1132 VAL A CA 1
ATOM 8994 C C . VAL A 1 1132 ? 17.224 -7.425 40.447 1.00 84.75 1132 VAL A C 1
ATOM 8996 O O . VAL A 1 1132 ? 17.501 -7.355 41.643 1.00 84.75 1132 VAL A O 1
ATOM 8999 N N . VAL A 1 1133 ? 16.256 -8.221 39.981 1.00 87.50 1133 VAL A N 1
ATOM 9000 C CA . VAL A 1 1133 ? 15.406 -9.054 40.847 1.00 87.50 1133 VAL A CA 1
ATOM 9001 C C . VAL A 1 1133 ? 16.234 -10.094 41.611 1.00 87.50 1133 VAL A C 1
ATOM 9003 O O . VAL A 1 1133 ? 15.964 -10.325 42.788 1.00 87.50 1133 VAL A O 1
ATOM 9006 N N . SER A 1 1134 ? 17.287 -10.669 41.015 1.00 84.56 1134 SER A N 1
ATOM 9007 C CA . SER A 1 1134 ? 18.175 -11.604 41.724 1.00 84.56 1134 SER A CA 1
ATOM 9008 C C . SER A 1 1134 ? 18.948 -10.933 42.868 1.00 84.56 1134 SER A C 1
ATOM 9010 O O . SER A 1 1134 ? 19.025 -11.501 43.958 1.00 84.56 1134 SER A O 1
ATOM 9012 N N . TYR A 1 1135 ? 19.435 -9.698 42.677 1.00 88.44 1135 TYR A N 1
ATOM 9013 C CA . TYR A 1 1135 ? 20.079 -8.932 43.747 1.00 88.44 1135 TYR A CA 1
ATOM 9014 C C . TYR A 1 1135 ? 19.072 -8.522 44.829 1.00 88.44 1135 TYR A C 1
ATOM 9016 O O . TYR A 1 1135 ? 19.379 -8.654 46.011 1.00 88.44 1135 TYR A O 1
ATOM 9024 N N . LEU A 1 1136 ? 17.863 -8.080 44.459 1.00 89.62 1136 LEU A N 1
ATOM 9025 C CA . LEU A 1 1136 ? 16.811 -7.728 45.423 1.00 89.62 1136 LEU A CA 1
ATOM 9026 C C . LEU A 1 1136 ? 16.384 -8.947 46.257 1.00 89.62 1136 LEU A C 1
ATOM 9028 O O . LEU A 1 1136 ? 16.351 -8.865 47.483 1.00 89.62 1136 LEU A O 1
ATOM 9032 N N . ARG A 1 1137 ? 16.179 -10.109 45.622 1.00 90.88 1137 ARG A N 1
ATOM 9033 C CA . ARG A 1 1137 ? 15.916 -11.384 46.310 1.00 90.88 1137 ARG A CA 1
ATOM 9034 C C . ARG A 1 1137 ? 17.052 -11.756 47.266 1.00 90.88 1137 ARG A C 1
ATOM 9036 O O . ARG A 1 1137 ? 16.785 -12.188 48.380 1.00 90.88 1137 ARG A O 1
ATOM 9043 N N . ALA A 1 1138 ? 18.307 -11.544 46.873 1.00 89.31 1138 ALA A N 1
ATOM 9044 C CA . ALA A 1 1138 ? 19.468 -11.815 47.721 1.00 89.31 1138 ALA A CA 1
ATOM 9045 C C . ALA A 1 1138 ? 19.668 -10.788 48.864 1.00 89.31 1138 ALA A C 1
ATOM 9047 O O . ALA A 1 1138 ? 20.358 -11.090 49.837 1.00 89.31 1138 ALA A O 1
ATOM 9048 N N . ILE A 1 1139 ? 19.067 -9.593 48.780 1.00 91.25 1139 ILE A N 1
ATOM 9049 C CA . ILE A 1 1139 ? 18.977 -8.615 49.884 1.00 91.25 1139 ILE A CA 1
ATOM 9050 C C . ILE A 1 1139 ? 17.848 -8.993 50.859 1.00 91.25 1139 ILE A C 1
ATOM 9052 O O . ILE A 1 1139 ? 18.024 -8.856 52.070 1.00 91.25 1139 ILE A O 1
ATOM 9056 N N . ILE A 1 1140 ? 16.719 -9.493 50.344 1.00 91.25 1140 ILE A N 1
ATOM 9057 C CA . ILE A 1 1140 ? 15.594 -9.997 51.150 1.00 91.25 1140 ILE A CA 1
ATOM 9058 C C . ILE A 1 1140 ? 16.009 -11.249 51.932 1.00 91.25 1140 ILE A C 1
ATOM 9060 O O . ILE A 1 1140 ? 15.848 -11.270 53.141 1.00 91.25 1140 ILE A O 1
ATOM 9064 N N . LEU A 1 1141 ? 16.686 -12.217 51.300 1.00 88.56 1141 LEU A N 1
ATOM 9065 C CA . LEU A 1 1141 ? 17.264 -13.415 51.948 1.00 88.56 1141 LEU A CA 1
ATOM 9066 C C . LEU A 1 1141 ? 18.403 -13.125 52.964 1.00 88.56 1141 LEU A C 1
ATOM 9068 O O . LEU A 1 1141 ? 19.142 -14.031 53.346 1.00 88.56 1141 LEU A O 1
ATOM 9072 N N . ARG A 1 1142 ? 18.597 -11.861 53.359 1.00 89.06 1142 ARG A N 1
ATOM 9073 C CA . ARG A 1 1142 ? 19.566 -11.389 54.364 1.00 89.06 1142 ARG A CA 1
ATOM 9074 C C . ARG A 1 1142 ? 18.943 -10.404 55.369 1.00 89.06 1142 ARG A C 1
ATOM 9076 O O . ARG A 1 1142 ? 19.688 -9.718 56.072 1.00 89.06 1142 ARG A O 1
ATOM 9083 N N . ASP A 1 1143 ? 17.615 -10.254 55.370 1.00 88.56 1143 ASP A N 1
ATOM 9084 C CA . ASP A 1 1143 ? 16.854 -9.311 56.208 1.00 88.56 1143 ASP A CA 1
ATOM 9085 C C . ASP A 1 1143 ? 17.453 -7.892 56.212 1.00 88.56 1143 ASP A C 1
ATOM 9087 O O . ASP A 1 1143 ? 17.598 -7.201 57.228 1.00 88.56 1143 ASP A O 1
ATOM 9091 N N . ALA A 1 1144 ? 17.883 -7.459 55.025 1.00 89.50 1144 ALA A N 1
ATOM 9092 C CA . ALA A 1 1144 ? 18.584 -6.199 54.813 1.00 89.50 1144 ALA A CA 1
ATOM 9093 C C . ALA A 1 1144 ? 17.754 -5.175 54.022 1.00 89.50 1144 ALA A C 1
ATOM 9095 O O . ALA A 1 1144 ? 18.239 -4.068 53.802 1.00 89.50 1144 ALA A O 1
ATOM 9096 N N . ILE A 1 1145 ? 16.525 -5.506 53.601 1.00 92.31 1145 ILE A N 1
ATOM 9097 C CA . ILE A 1 1145 ? 15.771 -4.702 52.626 1.00 92.31 1145 ILE A CA 1
ATOM 9098 C C . ILE A 1 1145 ? 15.380 -3.311 53.153 1.00 92.31 1145 ILE A C 1
ATOM 9100 O O . ILE A 1 1145 ? 15.791 -2.319 52.553 1.00 92.31 1145 ILE A O 1
ATOM 9104 N N . HIS A 1 1146 ? 14.736 -3.203 54.320 1.00 91.31 1146 HIS A N 1
ATOM 9105 C CA . HIS A 1 1146 ? 14.388 -1.907 54.935 1.00 91.31 1146 HIS A CA 1
ATOM 9106 C C . HIS A 1 1146 ? 15.650 -1.056 55.200 1.00 91.31 1146 HIS A C 1
ATOM 9108 O O . HIS A 1 1146 ? 15.704 0.120 54.851 1.00 91.31 1146 HIS A O 1
ATOM 9114 N N . ARG A 1 1147 ? 16.732 -1.679 55.702 1.00 88.38 1147 ARG A N 1
ATOM 9115 C CA . ARG A 1 1147 ? 18.051 -1.039 55.920 1.00 88.38 1147 ARG A CA 1
ATOM 9116 C C . ARG A 1 1147 ? 18.762 -0.614 54.627 1.00 88.38 1147 ARG A C 1
ATOM 9118 O O . ARG A 1 1147 ? 19.667 0.216 54.672 1.00 88.38 1147 ARG A O 1
ATOM 9125 N N . ALA A 1 1148 ? 18.404 -1.199 53.486 1.00 89.62 1148 ALA A N 1
ATOM 9126 C CA . ALA A 1 1148 ? 18.945 -0.845 52.179 1.00 89.62 1148 ALA A CA 1
ATOM 9127 C C . ALA A 1 1148 ? 18.115 0.245 51.481 1.00 89.62 1148 ALA A C 1
ATOM 9129 O O . ALA A 1 1148 ? 18.682 1.012 50.702 1.00 89.62 1148 ALA A O 1
ATOM 9130 N N . ILE A 1 1149 ? 16.807 0.306 51.752 1.00 91.00 1149 ILE A N 1
ATOM 9131 C CA . ILE A 1 1149 ? 15.861 1.293 51.209 1.00 91.00 1149 ILE A CA 1
ATOM 9132 C C . ILE A 1 1149 ? 15.877 2.606 52.010 1.00 91.00 1149 ILE A C 1
ATOM 9134 O O . ILE A 1 1149 ? 15.723 3.669 51.414 1.00 91.00 1149 ILE A O 1
ATOM 9138 N N . ALA A 1 1150 ? 16.112 2.561 53.323 1.00 88.62 1150 ALA A N 1
ATOM 9139 C CA . ALA A 1 1150 ? 16.215 3.756 54.158 1.00 88.62 1150 ALA A CA 1
ATOM 9140 C C . ALA A 1 1150 ? 17.384 4.674 53.746 1.00 88.62 1150 ALA A C 1
ATOM 9142 O O . ALA A 1 1150 ? 18.483 4.214 53.416 1.00 88.62 1150 ALA A O 1
ATOM 9143 N N . GLY A 1 1151 ? 17.154 5.990 53.800 1.00 83.19 1151 GLY A N 1
ATOM 9144 C CA . GLY A 1 1151 ? 18.174 7.004 53.502 1.00 83.19 1151 GLY A CA 1
ATOM 9145 C C . GLY A 1 1151 ? 18.625 7.031 52.036 1.00 83.19 1151 GLY A C 1
ATOM 9146 O O . GLY A 1 1151 ? 19.816 7.206 51.764 1.00 83.19 1151 GLY A O 1
ATOM 9147 N N . GLN A 1 1152 ? 17.701 6.805 51.094 1.00 87.50 1152 GLN A N 1
ATOM 9148 C CA . GLN A 1 1152 ? 17.968 6.841 49.653 1.00 87.50 1152 GLN A CA 1
ATOM 9149 C C . GLN A 1 1152 ? 17.530 8.153 48.990 1.00 87.50 1152 GLN A C 1
ATOM 9151 O O . GLN A 1 1152 ? 16.477 8.712 49.305 1.00 87.50 1152 GLN A O 1
ATOM 9156 N N . ASP A 1 1153 ? 18.332 8.609 48.024 1.00 86.06 1153 ASP A N 1
ATOM 9157 C CA . ASP A 1 1153 ? 18.126 9.861 47.287 1.00 86.06 1153 ASP A CA 1
ATOM 9158 C C . ASP A 1 1153 ? 16.794 9.871 46.519 1.00 86.06 1153 ASP A C 1
ATOM 9160 O O . ASP A 1 1153 ? 16.389 8.859 45.946 1.00 86.06 1153 ASP A O 1
ATOM 9164 N N . LEU A 1 1154 ? 16.150 11.035 46.386 1.00 85.06 1154 LEU A N 1
ATOM 9165 C CA . LEU A 1 1154 ? 14.853 11.170 45.700 1.00 85.06 1154 LEU A CA 1
ATOM 9166 C C . LEU A 1 1154 ? 14.877 10.683 44.230 1.00 85.06 1154 LEU A C 1
ATOM 9168 O O . LEU A 1 1154 ? 13.872 10.193 43.718 1.00 85.06 1154 LEU A O 1
ATOM 9172 N N . VAL A 1 1155 ? 16.038 10.738 43.564 1.00 85.12 1155 VAL A N 1
ATOM 9173 C CA . VAL A 1 1155 ? 16.255 10.159 42.221 1.00 85.12 1155 VAL A CA 1
ATOM 9174 C C . VAL A 1 1155 ? 16.252 8.624 42.255 1.00 85.12 1155 VAL A C 1
ATOM 9176 O O . VAL A 1 1155 ? 15.652 7.989 41.390 1.00 85.12 1155 VAL A O 1
ATOM 9179 N N . VAL A 1 1156 ? 16.887 8.022 43.266 1.00 86.88 1156 VAL A N 1
ATOM 9180 C CA . VAL A 1 1156 ? 16.902 6.566 43.486 1.00 86.88 1156 VAL A CA 1
ATOM 9181 C C . VAL A 1 1156 ? 15.494 6.073 43.821 1.00 86.88 1156 VAL A C 1
ATOM 9183 O O . VAL A 1 1156 ? 15.052 5.087 43.237 1.00 86.88 1156 VAL A O 1
ATOM 9186 N N . GLN A 1 1157 ? 14.756 6.797 44.669 1.00 86.00 1157 GLN A N 1
ATOM 9187 C CA . GLN A 1 1157 ? 13.356 6.493 44.985 1.00 86.00 1157 GLN A CA 1
ATOM 9188 C C . GLN A 1 1157 ? 12.447 6.565 43.746 1.00 86.00 1157 GLN A C 1
ATOM 9190 O O . GLN A 1 1157 ? 11.710 5.618 43.473 1.00 86.00 1157 GLN A O 1
ATOM 9195 N N . LYS A 1 1158 ? 12.540 7.638 42.942 1.00 85.81 1158 LYS A N 1
ATOM 9196 C CA . LYS A 1 1158 ? 11.770 7.782 41.691 1.00 85.81 1158 LYS A CA 1
ATOM 9197 C C . LYS A 1 1158 ? 12.050 6.636 40.712 1.00 85.81 1158 LYS A C 1
ATOM 9199 O O . LYS A 1 1158 ? 11.120 6.093 40.117 1.00 85.81 1158 LYS A O 1
ATOM 9204 N N . ASN A 1 1159 ? 13.313 6.230 40.576 1.00 86.31 1159 ASN A N 1
ATOM 9205 C CA . ASN A 1 1159 ? 13.697 5.121 39.702 1.00 86.31 1159 ASN A CA 1
ATOM 9206 C C . ASN A 1 1159 ? 13.269 3.748 40.254 1.00 86.31 1159 ASN A C 1
ATOM 9208 O O . ASN A 1 1159 ? 12.900 2.880 39.465 1.00 86.31 1159 ASN A O 1
ATOM 9212 N N . LEU A 1 1160 ? 13.254 3.558 41.579 1.00 88.00 1160 LEU A N 1
ATOM 9213 C CA . LEU A 1 1160 ? 12.739 2.347 42.225 1.00 88.00 1160 LEU A CA 1
ATOM 9214 C C . LEU A 1 1160 ? 11.217 2.211 42.041 1.00 88.00 1160 LEU A C 1
ATOM 9216 O O . LEU A 1 1160 ? 10.758 1.161 41.600 1.00 88.00 1160 LEU A O 1
ATOM 9220 N N . LEU A 1 1161 ? 10.440 3.275 42.282 1.00 86.50 1161 LEU A N 1
ATOM 9221 C CA . LEU A 1 1161 ? 8.988 3.291 42.039 1.00 86.50 1161 LEU A CA 1
ATOM 9222 C C . LEU A 1 1161 ? 8.641 3.033 40.564 1.00 86.50 1161 LEU A C 1
ATOM 9224 O O . LEU A 1 1161 ? 7.727 2.261 40.258 1.00 86.50 1161 LEU A O 1
ATOM 9228 N N . ARG A 1 1162 ? 9.405 3.618 39.632 1.00 84.88 1162 ARG A N 1
ATOM 9229 C CA . ARG A 1 1162 ? 9.249 3.345 38.196 1.00 84.88 1162 ARG A CA 1
ATOM 9230 C C . ARG A 1 1162 ? 9.623 1.902 37.829 1.00 84.88 1162 ARG A C 1
ATOM 9232 O O . ARG A 1 1162 ? 8.970 1.293 36.989 1.00 84.88 1162 ARG A O 1
ATOM 9239 N N . PHE A 1 1163 ? 10.645 1.325 38.461 1.00 86.81 1163 PHE A N 1
ATOM 9240 C CA . PHE A 1 1163 ? 10.996 -0.081 38.252 1.00 86.81 1163 PHE A CA 1
ATOM 9241 C C . PHE A 1 1163 ? 9.911 -1.028 38.784 1.00 86.81 1163 PHE A C 1
ATOM 9243 O O . PHE A 1 1163 ? 9.576 -1.991 38.097 1.00 86.81 1163 PHE A O 1
ATOM 9250 N N . LEU A 1 1164 ? 9.331 -0.732 39.954 1.00 87.31 1164 LEU A N 1
ATOM 9251 C CA . LEU A 1 1164 ? 8.218 -1.490 40.529 1.00 87.31 1164 LEU A CA 1
ATOM 9252 C C . LEU A 1 1164 ? 6.975 -1.428 39.629 1.00 87.31 1164 LEU A C 1
ATOM 9254 O O . LEU A 1 1164 ? 6.473 -2.476 39.240 1.00 87.31 1164 LEU A O 1
ATOM 9258 N N . SER A 1 1165 ? 6.526 -0.239 39.218 1.00 83.94 1165 SER A N 1
ATOM 9259 C CA . SER A 1 1165 ? 5.326 -0.096 38.367 1.00 83.94 1165 SER A CA 1
ATOM 9260 C C . SER A 1 1165 ? 5.426 -0.805 37.007 1.00 83.94 1165 SER A C 1
ATOM 9262 O O . SER A 1 1165 ? 4.419 -1.320 36.532 1.00 83.94 1165 SER A O 1
ATOM 9264 N N . HIS A 1 1166 ? 6.619 -0.916 36.409 1.00 82.25 1166 HIS A N 1
ATOM 9265 C CA . HIS A 1 1166 ? 6.824 -1.682 35.168 1.00 82.25 1166 HIS A CA 1
ATOM 9266 C C . HIS A 1 1166 ? 7.025 -3.203 35.360 1.00 82.25 1166 HIS A C 1
ATOM 9268 O O . HIS A 1 1166 ? 6.953 -3.939 34.376 1.00 82.25 1166 HIS A O 1
ATOM 9274 N N . ASN A 1 1167 ? 7.340 -3.696 36.567 1.00 84.94 1167 ASN A N 1
ATOM 9275 C CA . ASN A 1 1167 ? 7.775 -5.094 36.762 1.00 84.94 1167 ASN A CA 1
ATOM 9276 C C . ASN A 1 1167 ? 7.016 -5.893 37.822 1.00 84.94 1167 ASN A C 1
ATOM 9278 O O . ASN A 1 1167 ? 7.145 -7.116 37.815 1.00 84.94 1167 ASN A O 1
ATOM 9282 N N . LEU A 1 1168 ? 6.254 -5.251 38.715 1.00 85.31 1168 LEU A N 1
ATOM 9283 C CA . LEU A 1 1168 ? 5.604 -5.906 39.855 1.00 85.31 1168 LEU A CA 1
ATOM 9284 C C . LEU A 1 1168 ? 4.777 -7.122 39.418 1.00 85.31 1168 LEU A C 1
ATOM 9286 O O . LEU A 1 1168 ? 4.955 -8.197 39.975 1.00 85.31 1168 LEU A O 1
ATOM 9290 N N . PHE A 1 1169 ? 3.955 -6.976 38.377 1.00 83.12 1169 PHE A N 1
ATOM 9291 C CA . PHE A 1 1169 ? 3.003 -7.999 37.921 1.00 83.12 1169 PHE A CA 1
ATOM 9292 C C . PHE A 1 1169 ? 3.597 -9.079 37.001 1.00 83.12 1169 PHE A C 1
ATOM 9294 O O . PHE A 1 1169 ? 2.883 -9.970 36.552 1.00 83.12 1169 PHE A O 1
ATOM 9301 N N . LYS A 1 1170 ? 4.915 -9.073 36.747 1.00 82.62 1170 LYS A N 1
ATOM 9302 C CA . LYS A 1 1170 ? 5.577 -10.219 36.100 1.00 82.62 1170 LYS A CA 1
ATOM 9303 C C . LYS A 1 1170 ? 5.566 -11.391 37.087 1.00 82.62 1170 LYS A C 1
ATOM 9305 O O . LYS A 1 1170 ? 6.278 -11.347 38.090 1.00 82.62 1170 LYS A O 1
ATOM 9310 N N . SER A 1 1171 ? 4.803 -12.446 36.795 1.00 78.06 1171 SER A N 1
ATOM 9311 C CA . SER A 1 1171 ? 4.586 -13.623 37.665 1.00 78.06 1171 SER A CA 1
ATOM 9312 C C . SER A 1 1171 ? 5.874 -14.199 38.281 1.00 78.06 1171 SER A C 1
ATOM 9314 O O . SER A 1 1171 ? 5.928 -14.490 39.474 1.00 78.06 1171 SER A O 1
ATOM 9316 N N . GLN A 1 1172 ? 6.953 -14.266 37.496 1.00 81.81 1172 GLN A N 1
ATOM 9317 C CA . GLN A 1 1172 ? 8.282 -14.740 37.917 1.00 81.81 1172 GLN A CA 1
ATOM 9318 C C . GLN A 1 1172 ? 8.964 -13.866 38.991 1.00 81.81 1172 GLN A C 1
ATOM 9320 O O . GLN A 1 1172 ? 9.895 -14.325 39.657 1.00 81.81 1172 GLN A O 1
ATOM 9325 N N . TYR A 1 1173 ? 8.554 -12.602 39.140 1.00 87.00 1173 TYR A N 1
ATOM 9326 C CA . TYR A 1 1173 ? 9.187 -11.598 40.005 1.00 87.00 1173 TYR A CA 1
ATOM 9327 C C . TYR A 1 1173 ? 8.261 -11.069 41.113 1.00 87.00 1173 TYR A C 1
ATOM 9329 O O . TYR A 1 1173 ? 8.771 -10.585 42.127 1.00 87.00 1173 TYR A O 1
ATOM 9337 N N . PHE A 1 1174 ? 6.935 -11.183 40.956 1.00 87.56 1174 PHE A N 1
ATOM 9338 C CA . PHE A 1 1174 ? 5.924 -10.648 41.880 1.00 87.56 1174 PHE A CA 1
ATOM 9339 C C . PHE A 1 1174 ? 6.201 -10.945 43.370 1.00 87.56 1174 PHE A C 1
ATOM 9341 O O . PHE A 1 1174 ? 6.216 -9.987 44.145 1.00 87.56 1174 PHE A O 1
ATOM 9348 N N . PRO A 1 1175 ? 6.540 -12.182 43.805 1.00 88.31 1175 PRO A N 1
ATOM 9349 C CA . PRO A 1 1175 ? 6.788 -12.462 45.226 1.00 88.31 1175 PRO A CA 1
ATOM 9350 C C . PRO A 1 1175 ? 7.983 -11.697 45.815 1.00 88.31 1175 PRO A C 1
ATOM 9352 O O . PRO A 1 1175 ? 8.006 -11.404 47.005 1.00 88.31 1175 PRO A O 1
ATOM 9355 N N . VAL A 1 1176 ? 8.980 -11.361 44.989 1.00 90.69 1176 VAL A N 1
ATOM 9356 C CA . VAL A 1 1176 ? 10.151 -10.573 45.405 1.00 90.69 1176 VAL A CA 1
ATOM 9357 C C . VAL A 1 1176 ? 9.809 -9.085 45.412 1.00 90.69 1176 VAL A C 1
ATOM 9359 O O . VAL A 1 1176 ? 10.168 -8.374 46.345 1.00 90.69 1176 VAL A O 1
ATOM 9362 N N . LEU A 1 1177 ? 9.119 -8.603 44.375 1.00 91.38 1177 LEU A N 1
ATOM 9363 C CA . LEU A 1 1177 ? 8.832 -7.178 44.201 1.00 91.38 1177 LEU A CA 1
ATOM 9364 C C . LEU A 1 1177 ? 7.706 -6.670 45.111 1.00 91.38 1177 LEU A C 1
ATOM 9366 O O . LEU A 1 1177 ? 7.755 -5.504 45.495 1.00 91.38 1177 LEU A O 1
ATOM 9370 N N . LYS A 1 1178 ? 6.771 -7.537 45.529 1.00 91.62 1178 LYS A N 1
ATOM 9371 C CA . LYS A 1 1178 ? 5.788 -7.249 46.586 1.00 91.62 1178 LYS A CA 1
ATOM 9372 C C . LYS A 1 1178 ? 6.491 -6.803 47.876 1.00 91.62 1178 LYS A C 1
ATOM 9374 O O . LYS A 1 1178 ? 6.282 -5.676 48.313 1.00 91.62 1178 LYS A O 1
ATOM 9379 N N . ILE A 1 1179 ? 7.428 -7.612 48.379 1.00 92.38 1179 ILE A N 1
ATOM 9380 C CA . ILE A 1 1179 ? 8.196 -7.331 49.607 1.00 92.38 1179 ILE A CA 1
ATOM 9381 C C . ILE A 1 1179 ? 9.015 -6.031 49.480 1.00 92.38 1179 ILE A C 1
ATOM 9383 O O . ILE A 1 1179 ? 9.130 -5.267 50.435 1.00 92.38 1179 ILE A O 1
ATOM 9387 N N . VAL A 1 1180 ? 9.570 -5.734 48.296 1.00 92.56 1180 VAL A N 1
ATOM 9388 C CA . VAL A 1 1180 ? 10.292 -4.467 48.047 1.00 92.56 1180 VAL A CA 1
ATOM 9389 C C . VAL A 1 1180 ? 9.349 -3.257 48.054 1.00 92.56 1180 VAL A C 1
ATOM 9391 O O . VAL A 1 1180 ? 9.747 -2.191 48.520 1.00 92.56 1180 VAL A O 1
ATOM 9394 N N . ALA A 1 1181 ? 8.121 -3.398 47.548 1.00 91.44 1181 ALA A N 1
ATOM 9395 C CA . ALA A 1 1181 ? 7.118 -2.335 47.566 1.00 91.44 1181 ALA A CA 1
ATOM 9396 C C . ALA A 1 1181 ? 6.577 -2.085 48.984 1.00 91.44 1181 ALA A C 1
ATOM 9398 O O . ALA A 1 1181 ? 6.496 -0.933 49.405 1.00 91.44 1181 ALA A O 1
ATOM 9399 N N . GLU A 1 1182 ? 6.282 -3.147 49.738 1.00 91.75 1182 GLU A N 1
ATOM 9400 C CA . GLU A 1 1182 ? 5.872 -3.084 51.149 1.00 91.75 1182 GLU A CA 1
ATOM 9401 C C . GLU A 1 1182 ? 6.954 -2.389 51.992 1.00 91.75 1182 GLU A C 1
ATOM 9403 O O . GLU A 1 1182 ? 6.696 -1.341 52.585 1.00 91.75 1182 GLU A O 1
ATOM 9408 N N . ALA A 1 1183 ? 8.205 -2.858 51.911 1.00 91.12 1183 ALA A N 1
ATOM 9409 C CA . ALA A 1 1183 ? 9.343 -2.248 52.601 1.00 91.12 1183 ALA A CA 1
ATOM 9410 C C . ALA A 1 1183 ? 9.662 -0.807 52.147 1.00 91.12 1183 ALA A C 1
ATOM 9412 O O . ALA A 1 1183 ? 10.310 -0.068 52.888 1.00 91.12 1183 ALA A O 1
ATOM 9413 N N . TYR A 1 1184 ? 9.239 -0.383 50.948 1.00 90.81 1184 TYR A N 1
ATOM 9414 C CA . TYR A 1 1184 ? 9.331 1.020 50.527 1.00 90.81 1184 TYR A CA 1
ATOM 9415 C C . TYR A 1 1184 ? 8.259 1.881 51.203 1.00 90.81 1184 TYR A C 1
ATOM 9417 O O . TYR A 1 1184 ? 8.584 2.935 51.750 1.00 90.81 1184 TYR A O 1
ATOM 9425 N N . PHE A 1 1185 ? 7.000 1.434 51.209 1.00 89.44 1185 PHE A N 1
ATOM 9426 C CA . PHE A 1 1185 ? 5.910 2.193 51.822 1.00 89.44 1185 PHE A CA 1
ATOM 9427 C C . PHE A 1 1185 ? 6.015 2.264 53.349 1.00 89.44 1185 PHE A C 1
ATOM 9429 O O . PHE A 1 1185 ? 5.745 3.325 53.899 1.00 89.44 1185 PHE A O 1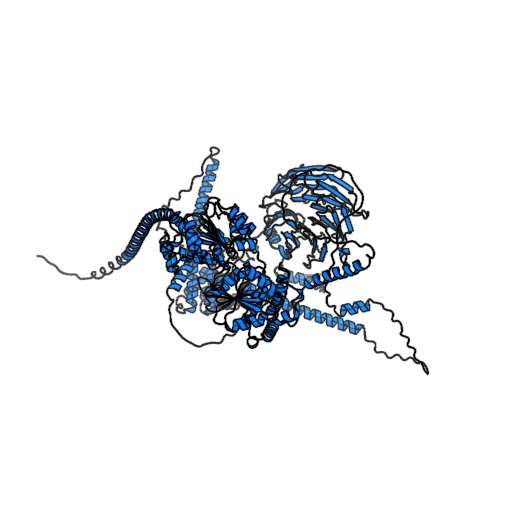
ATOM 9436 N N . GLU A 1 1186 ? 6.481 1.215 54.031 1.00 89.75 1186 GLU A N 1
ATOM 9437 C CA . GLU A 1 1186 ? 6.749 1.255 55.481 1.00 89.75 1186 GLU A CA 1
ATOM 9438 C C . GLU A 1 1186 ? 7.822 2.282 55.874 1.00 89.75 1186 GLU A C 1
ATOM 9440 O O . GLU A 1 1186 ? 7.724 2.916 56.922 1.00 89.75 1186 GLU A O 1
ATOM 9445 N N . VAL A 1 1187 ? 8.859 2.448 55.047 1.00 88.25 1187 VAL A N 1
ATOM 9446 C CA . VAL A 1 1187 ? 9.966 3.380 55.321 1.00 88.25 1187 VAL A CA 1
ATOM 9447 C C . VAL A 1 1187 ? 9.582 4.826 54.993 1.00 88.25 1187 VAL A C 1
ATOM 9449 O O . VAL A 1 1187 ? 10.039 5.743 55.672 1.00 88.25 1187 VAL A O 1
ATOM 9452 N N . TYR A 1 1188 ? 8.751 5.040 53.967 1.00 86.12 1188 TYR A N 1
ATOM 9453 C CA . TYR A 1 1188 ? 8.465 6.367 53.410 1.00 86.12 1188 TYR A CA 1
ATOM 9454 C C . TYR A 1 1188 ? 7.021 6.868 53.600 1.00 86.12 1188 TYR A C 1
ATOM 9456 O O . TYR A 1 1188 ? 6.695 7.951 53.112 1.00 86.12 1188 TYR A O 1
ATOM 9464 N N . SER A 1 1189 ? 6.166 6.157 54.350 1.00 79.12 1189 SER A N 1
ATOM 9465 C CA . SER A 1 1189 ? 4.760 6.535 54.610 1.00 79.12 1189 SER A CA 1
ATOM 9466 C C . SER A 1 1189 ? 4.575 7.959 55.142 1.00 79.12 1189 SER A C 1
ATOM 9468 O O . SER A 1 1189 ? 3.543 8.579 54.898 1.00 79.12 1189 SER A O 1
ATOM 9470 N N . ASN A 1 1190 ? 5.574 8.472 55.863 1.00 73.25 1190 ASN A N 1
ATOM 9471 C CA . ASN A 1 1190 ? 5.499 9.731 56.600 1.00 73.25 1190 ASN A CA 1
ATOM 9472 C C . ASN A 1 1190 ? 6.175 10.911 55.865 1.00 73.25 1190 ASN A C 1
ATOM 9474 O O . ASN A 1 1190 ? 6.088 12.037 56.339 1.00 73.25 1190 ASN A O 1
ATOM 9478 N N . GLU A 1 1191 ? 6.838 10.689 54.718 1.00 66.00 1191 GLU A N 1
ATOM 9479 C CA . GLU A 1 1191 ? 7.559 11.735 53.952 1.00 66.00 1191 GLU A CA 1
ATOM 9480 C C . GLU A 1 1191 ? 6.783 12.246 52.710 1.00 66.00 1191 GLU A C 1
ATOM 9482 O O . GLU A 1 1191 ? 7.333 12.943 51.853 1.00 66.00 1191 GLU A O 1
ATOM 9487 N N . VAL A 1 1192 ? 5.503 11.879 52.578 1.00 55.78 1192 VAL A N 1
ATOM 9488 C CA . VAL A 1 1192 ? 4.741 11.916 51.309 1.00 55.78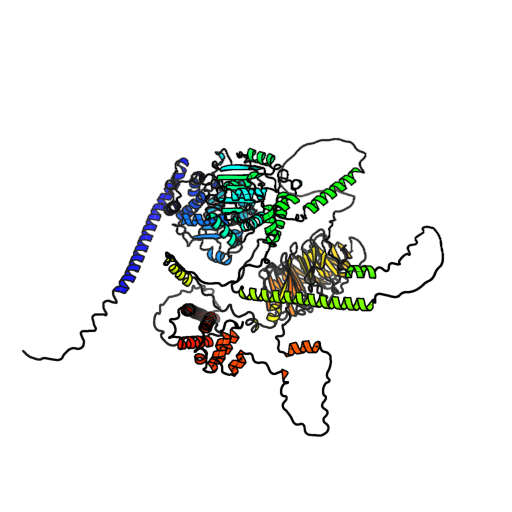 1192 VAL A CA 1
ATOM 9489 C C . VAL A 1 1192 ? 4.423 13.330 50.782 1.00 55.78 1192 VAL A C 1
ATOM 9491 O O . VAL A 1 1192 ? 4.091 13.483 49.608 1.00 55.78 1192 VAL A O 1
ATOM 9494 N N . GLU A 1 1193 ? 4.601 14.389 51.577 1.00 51.78 1193 GLU A N 1
ATOM 9495 C CA . GLU A 1 1193 ? 4.256 15.778 51.206 1.00 51.78 1193 GLU A CA 1
ATOM 9496 C C . GLU A 1 1193 ? 5.130 16.392 50.083 1.00 51.78 1193 GLU A C 1
ATOM 9498 O O . GLU A 1 1193 ? 4.879 17.502 49.611 1.00 51.78 1193 GLU A O 1
ATOM 9503 N N . ARG A 1 1194 ? 6.141 15.673 49.574 1.00 56.34 1194 ARG A N 1
ATOM 9504 C CA . ARG A 1 1194 ? 6.958 16.106 48.424 1.00 56.34 1194 ARG A CA 1
ATOM 9505 C C . ARG A 1 1194 ? 6.318 15.714 47.086 1.00 56.34 1194 ARG A C 1
ATOM 9507 O O . ARG A 1 1194 ? 6.628 14.667 46.514 1.00 56.34 1194 ARG A O 1
ATOM 9514 N N . GLY A 1 1195 ? 5.511 16.619 46.523 1.00 59.56 1195 GLY A N 1
ATOM 9515 C CA . GLY A 1 1195 ? 4.703 16.402 45.306 1.00 59.56 1195 GLY A CA 1
ATOM 9516 C C . GLY A 1 1195 ? 5.402 15.757 44.091 1.00 59.56 1195 GLY A C 1
ATOM 9517 O O . GLY A 1 1195 ? 4.761 15.016 43.352 1.00 59.56 1195 GLY A O 1
ATOM 9518 N N . ARG A 1 1196 ? 6.725 15.919 43.916 1.00 66.88 1196 ARG A N 1
ATOM 9519 C CA . ARG A 1 1196 ? 7.508 15.297 42.817 1.00 66.88 1196 ARG A CA 1
ATOM 9520 C C . ARG A 1 1196 ? 7.564 13.754 42.836 1.00 66.88 1196 ARG A C 1
ATOM 9522 O O . ARG A 1 1196 ? 8.014 13.168 41.849 1.00 66.88 1196 ARG A O 1
ATOM 9529 N N . LEU A 1 1197 ? 7.156 13.095 43.927 1.00 73.31 1197 LEU A N 1
ATOM 9530 C CA . LEU A 1 1197 ? 7.019 11.628 44.009 1.00 73.31 1197 LEU A CA 1
ATOM 9531 C C . LEU A 1 1197 ? 5.559 11.145 43.899 1.00 73.31 1197 LEU A C 1
ATOM 9533 O O . LEU A 1 1197 ? 5.327 10.004 43.493 1.00 73.31 1197 LEU A O 1
ATOM 9537 N N . PHE A 1 1198 ? 4.583 12.007 44.204 1.00 79.94 1198 PHE A N 1
ATOM 9538 C CA . PHE A 1 1198 ? 3.159 11.662 44.297 1.00 79.94 1198 PHE A CA 1
ATOM 9539 C C . PHE A 1 1198 ? 2.597 11.063 42.996 1.00 79.94 1198 PHE A C 1
ATOM 9541 O O . PHE A 1 1198 ? 1.870 10.070 43.029 1.00 79.94 1198 PHE A O 1
ATOM 9548 N N . GLU A 1 1199 ? 3.004 11.597 41.840 1.00 80.50 1199 GLU A N 1
ATOM 9549 C CA . GLU A 1 1199 ? 2.642 11.069 40.515 1.00 80.50 1199 GLU A CA 1
ATOM 9550 C C . GLU A 1 1199 ? 2.977 9.580 40.360 1.00 80.50 1199 GLU A C 1
ATOM 9552 O O . GLU A 1 1199 ? 2.154 8.798 39.893 1.00 80.50 1199 GLU A O 1
ATOM 9557 N N . GLN A 1 1200 ? 4.181 9.163 40.768 1.00 79.75 1200 GLN A N 1
ATOM 9558 C CA . GLN A 1 1200 ? 4.646 7.785 40.583 1.00 79.75 1200 GLN A CA 1
ATOM 9559 C C . GLN A 1 1200 ? 3.896 6.814 41.503 1.00 79.75 1200 GLN A C 1
ATOM 9561 O O . GLN A 1 1200 ? 3.615 5.683 41.110 1.00 79.75 1200 GLN A O 1
ATOM 9566 N N . VAL A 1 1201 ? 3.492 7.274 42.692 1.00 84.75 1201 VAL A N 1
ATOM 9567 C CA . VAL A 1 1201 ? 2.603 6.522 43.590 1.00 84.75 1201 VAL A CA 1
ATOM 9568 C C . VAL A 1 1201 ? 1.183 6.429 43.008 1.00 84.75 1201 VAL A C 1
ATOM 9570 O O . VAL A 1 1201 ? 0.575 5.361 43.064 1.00 84.75 1201 VAL A O 1
ATOM 9573 N N . LYS A 1 1202 ? 0.669 7.490 42.362 1.00 84.94 1202 LYS A N 1
ATOM 9574 C CA . LYS A 1 1202 ? -0.614 7.467 41.627 1.00 84.94 1202 LYS A CA 1
ATOM 9575 C C . LYS A 1 1202 ? -0.584 6.470 40.454 1.00 84.94 1202 LYS A C 1
ATOM 9577 O O . LYS A 1 1202 ? -1.535 5.703 40.287 1.00 84.94 1202 LYS A O 1
ATOM 9582 N N . PHE A 1 1203 ? 0.509 6.420 39.687 1.00 82.12 1203 PHE A N 1
ATOM 9583 C CA . PHE A 1 1203 ? 0.706 5.421 38.625 1.00 82.12 1203 PHE A CA 1
ATOM 9584 C C . PHE A 1 1203 ? 0.784 3.987 39.173 1.00 82.12 1203 PHE A C 1
ATOM 9586 O O . PHE A 1 1203 ? 0.134 3.093 38.638 1.00 82.12 1203 PHE A O 1
ATOM 9593 N N . LEU A 1 1204 ? 1.500 3.753 40.279 1.00 84.44 1204 LEU A N 1
ATOM 9594 C CA . LEU A 1 1204 ? 1.542 2.425 40.900 1.00 84.44 1204 LEU A CA 1
ATOM 9595 C C . LEU A 1 1204 ? 0.156 1.993 41.418 1.00 84.44 1204 LEU A C 1
ATOM 9597 O O . LEU A 1 1204 ? -0.253 0.857 41.193 1.00 84.44 1204 LEU A O 1
ATOM 9601 N N . ARG A 1 1205 ? -0.610 2.906 42.032 1.00 87.62 1205 ARG A N 1
ATOM 9602 C CA . ARG A 1 1205 ? -1.984 2.641 42.496 1.00 87.62 1205 ARG A CA 1
ATOM 9603 C C . ARG A 1 1205 ? -2.943 2.292 41.352 1.00 87.62 1205 ARG A C 1
ATOM 9605 O O . ARG A 1 1205 ? -3.753 1.384 41.509 1.00 87.62 1205 ARG A O 1
ATOM 9612 N N . THR A 1 1206 ? -2.870 2.994 40.220 1.00 86.12 1206 THR A N 1
ATOM 9613 C CA . THR A 1 1206 ? -3.723 2.698 39.050 1.00 86.12 1206 THR A CA 1
ATOM 9614 C C . THR A 1 1206 ? -3.343 1.377 38.379 1.00 86.12 1206 THR A C 1
ATOM 9616 O O . THR A 1 1206 ? -4.233 0.637 37.968 1.00 86.12 1206 THR A O 1
ATOM 9619 N N . ALA A 1 1207 ? -2.056 1.017 38.357 1.00 82.19 1207 ALA A N 1
ATOM 9620 C CA . ALA A 1 1207 ? -1.613 -0.294 37.885 1.00 82.19 1207 ALA A CA 1
ATOM 9621 C C . ALA A 1 1207 ? -2.106 -1.445 38.792 1.00 82.19 1207 ALA A C 1
ATOM 9623 O O . ALA A 1 1207 ? -2.615 -2.439 38.284 1.00 82.19 1207 ALA A O 1
ATOM 9624 N N . ILE A 1 1208 ? -2.044 -1.283 40.124 1.00 87.12 1208 ILE A N 1
ATOM 9625 C CA . ILE A 1 1208 ? -2.600 -2.254 41.090 1.00 87.12 1208 ILE A CA 1
ATOM 9626 C C . ILE A 1 1208 ? -4.117 -2.425 40.906 1.00 87.12 1208 ILE A C 1
ATOM 9628 O O . ILE A 1 1208 ? -4.607 -3.550 40.943 1.00 87.12 1208 ILE A O 1
ATOM 9632 N N . ALA A 1 1209 ? -4.862 -1.335 40.690 1.00 87.25 1209 ALA A N 1
ATOM 9633 C CA . ALA A 1 1209 ? -6.311 -1.401 40.485 1.00 87.25 1209 ALA A CA 1
ATOM 9634 C C . ALA A 1 1209 ? -6.687 -2.219 39.234 1.00 87.25 1209 ALA A C 1
ATOM 9636 O O . ALA A 1 1209 ? -7.529 -3.110 39.323 1.00 87.25 1209 ALA A O 1
ATOM 9637 N N . ARG A 1 1210 ? -6.005 -1.970 38.106 1.00 82.50 1210 ARG A N 1
ATOM 9638 C CA . ARG A 1 1210 ? -6.216 -2.698 36.842 1.00 82.50 1210 ARG A CA 1
ATOM 9639 C C . ARG A 1 1210 ? -5.883 -4.185 36.960 1.00 82.50 1210 ARG A C 1
ATOM 9641 O O . ARG A 1 1210 ? -6.648 -5.018 36.492 1.00 82.50 1210 ARG A O 1
ATOM 9648 N N . GLU A 1 1211 ? -4.782 -4.539 37.622 1.00 83.31 1211 GLU A N 1
ATOM 9649 C CA . GLU A 1 1211 ? -4.440 -5.954 37.823 1.00 83.31 1211 GLU A CA 1
ATOM 9650 C C . GLU A 1 1211 ? -5.479 -6.674 38.704 1.00 83.31 1211 GLU A C 1
ATOM 9652 O O . GLU A 1 1211 ? -5.809 -7.828 38.454 1.00 83.31 1211 GLU A O 1
ATOM 9657 N N . LEU A 1 1212 ? -6.068 -5.996 39.696 1.00 86.62 1212 LEU A N 1
ATOM 9658 C CA . LEU A 1 1212 ? -7.123 -6.571 40.543 1.00 86.62 1212 LEU A CA 1
ATOM 9659 C C . LEU A 1 1212 ? -8.392 -6.903 39.727 1.00 86.62 1212 LEU A C 1
ATOM 9661 O O . LEU A 1 1212 ? -9.019 -7.940 39.940 1.00 86.62 1212 LEU A O 1
ATOM 9665 N N . GLU A 1 1213 ? -8.752 -6.065 38.752 1.00 85.38 1213 GLU A N 1
ATOM 9666 C CA . GLU A 1 1213 ? -9.834 -6.345 37.793 1.00 85.38 1213 GLU A CA 1
ATOM 9667 C C . GLU A 1 1213 ? -9.506 -7.547 36.892 1.00 85.38 1213 GLU A C 1
ATOM 9669 O O . GLU A 1 1213 ? -10.370 -8.381 36.623 1.00 85.38 1213 GLU A O 1
ATOM 9674 N N . VAL A 1 1214 ? -8.243 -7.702 36.498 1.00 80.81 1214 VAL A N 1
ATOM 9675 C CA . VAL A 1 1214 ? -7.776 -8.821 35.668 1.00 80.81 1214 VAL A CA 1
ATOM 9676 C C . VAL A 1 1214 ? -7.753 -10.136 36.427 1.00 80.81 1214 VAL A C 1
ATOM 9678 O O . VAL A 1 1214 ? -8.227 -11.137 35.902 1.00 80.81 1214 VAL A O 1
ATOM 9681 N N . GLN A 1 1215 ? -7.276 -10.154 37.670 1.00 82.62 1215 GLN A N 1
ATOM 9682 C CA . GLN A 1 1215 ? -7.298 -11.366 38.489 1.00 82.62 1215 GLN A CA 1
ATOM 9683 C C . GLN A 1 1215 ? -8.743 -11.838 38.742 1.00 82.62 1215 GLN A C 1
ATOM 9685 O O . GLN A 1 1215 ? -9.001 -13.039 38.731 1.00 82.62 1215 GLN A O 1
ATOM 9690 N N . LYS A 1 1216 ? -9.724 -10.922 38.836 1.00 88.38 1216 LYS A N 1
ATOM 9691 C CA . LYS A 1 1216 ? -11.157 -11.286 38.823 1.00 88.38 1216 LYS A CA 1
ATOM 9692 C C . LYS A 1 1216 ? -11.587 -11.932 37.500 1.00 88.38 1216 LYS A C 1
ATOM 9694 O O . LYS A 1 1216 ? -12.268 -12.955 37.535 1.00 88.38 1216 LYS A O 1
ATOM 9699 N N . MET A 1 1217 ? -11.186 -11.377 36.352 1.00 86.81 1217 MET A N 1
ATOM 9700 C CA . MET A 1 1217 ? -11.475 -11.974 35.037 1.00 86.81 1217 MET A CA 1
ATOM 9701 C C . MET A 1 1217 ? -10.822 -13.355 34.873 1.00 86.81 1217 MET A C 1
ATOM 9703 O O . MET A 1 1217 ? -11.468 -14.273 34.378 1.00 86.81 1217 MET A O 1
ATOM 9707 N N . ILE A 1 1218 ? -9.584 -13.537 35.344 1.00 82.88 1218 ILE A N 1
ATOM 9708 C CA . ILE A 1 1218 ? -8.879 -14.826 35.328 1.00 82.88 1218 ILE A CA 1
ATOM 9709 C C . ILE A 1 1218 ? -9.600 -15.847 36.215 1.00 82.88 1218 ILE A C 1
ATOM 9711 O O . ILE A 1 1218 ? -9.860 -16.953 35.752 1.00 82.88 1218 ILE A O 1
ATOM 9715 N N . CYS A 1 1219 ? -9.998 -15.490 37.441 1.00 85.00 1219 CYS A N 1
ATOM 9716 C CA . CYS A 1 1219 ? -10.780 -16.384 38.302 1.00 85.00 1219 CYS A CA 1
ATOM 9717 C C . CYS A 1 1219 ? -12.139 -16.759 37.684 1.00 85.00 1219 CYS A C 1
ATOM 9719 O O . CYS A 1 1219 ? -12.542 -17.917 37.753 1.00 85.00 1219 CYS A O 1
ATOM 9721 N N . SER A 1 1220 ? -12.824 -15.811 37.034 1.00 88.81 1220 SER A N 1
ATOM 9722 C CA . SER A 1 1220 ? -14.070 -16.083 36.304 1.00 88.81 1220 SER A CA 1
ATOM 9723 C C . SER A 1 1220 ? -13.849 -17.033 35.120 1.00 88.81 1220 SER A C 1
ATOM 9725 O O . SER A 1 1220 ? -14.629 -17.967 34.928 1.00 88.81 1220 SER A O 1
ATOM 9727 N N . LEU A 1 1221 ? -12.756 -16.855 34.371 1.00 87.81 1221 LEU A N 1
ATOM 9728 C CA . LEU A 1 1221 ? -12.403 -17.721 33.248 1.00 87.81 1221 LEU A CA 1
ATOM 9729 C C . LEU A 1 1221 ? -11.997 -19.124 33.720 1.00 87.81 1221 LEU A C 1
ATOM 9731 O O . LEU A 1 1221 ? -12.462 -20.098 33.134 1.00 87.81 1221 LEU A O 1
ATOM 9735 N N . ILE A 1 1222 ? -11.221 -19.248 34.803 1.00 89.56 1222 ILE A N 1
ATOM 9736 C CA . ILE A 1 1222 ? -10.908 -20.538 35.442 1.00 89.56 1222 ILE A CA 1
ATOM 9737 C C . ILE A 1 1222 ? -12.203 -21.252 35.839 1.00 89.56 1222 ILE A C 1
ATOM 9739 O O . ILE A 1 1222 ? -12.385 -22.398 35.443 1.00 89.56 1222 ILE A O 1
ATOM 9743 N N . GLY A 1 1223 ? -13.141 -20.567 36.502 1.00 89.50 1223 GLY A N 1
ATOM 9744 C CA . GLY A 1 1223 ? -14.449 -21.140 36.837 1.00 89.50 1223 GLY A CA 1
ATOM 9745 C C . GLY A 1 1223 ? -15.220 -21.633 35.606 1.00 89.50 1223 GLY A C 1
ATOM 9746 O O . GLY A 1 1223 ? -15.740 -22.746 35.609 1.00 89.50 1223 GLY A O 1
ATOM 9747 N N . SER A 1 1224 ? -15.234 -20.863 34.510 1.00 88.25 1224 SER A N 1
ATOM 9748 C CA . SER A 1 1224 ? -15.871 -21.302 33.257 1.00 88.25 1224 SER A CA 1
ATOM 9749 C C . SER A 1 1224 ? -15.181 -22.521 32.625 1.00 88.25 1224 SER A C 1
ATOM 9751 O O . SER A 1 1224 ? -15.852 -23.428 32.137 1.00 88.25 1224 SER A O 1
ATOM 9753 N N . VAL A 1 1225 ? -13.847 -22.598 32.693 1.00 89.44 1225 VAL A N 1
ATOM 9754 C CA . VAL A 1 1225 ? -13.065 -23.733 32.184 1.00 89.44 1225 VAL A CA 1
ATOM 9755 C C . VAL A 1 1225 ? -13.236 -24.969 33.072 1.00 89.44 1225 VAL A C 1
ATOM 9757 O O . VAL A 1 1225 ? -13.317 -26.074 32.546 1.00 89.44 1225 VAL A O 1
ATOM 9760 N N . GLU A 1 1226 ? -13.374 -24.823 34.390 1.00 89.19 1226 GLU A N 1
ATOM 9761 C CA . GLU A 1 1226 ? -13.707 -25.930 35.298 1.00 89.19 1226 GLU A CA 1
ATOM 9762 C C . GLU A 1 1226 ? -15.127 -26.468 35.057 1.00 89.19 1226 GLU A C 1
ATOM 9764 O O . GLU A 1 1226 ? -15.330 -27.684 35.082 1.00 89.19 1226 GLU A O 1
ATOM 9769 N N . VAL A 1 1227 ? -16.096 -25.608 34.719 1.00 88.81 1227 VAL A N 1
ATOM 9770 C CA . VAL A 1 1227 ? -17.436 -26.036 34.270 1.00 88.81 1227 VAL A CA 1
ATOM 9771 C C . VAL A 1 1227 ? -17.360 -26.786 32.931 1.00 88.81 1227 VAL A C 1
ATOM 9773 O O . VAL A 1 1227 ? -17.966 -27.847 32.786 1.00 88.81 1227 VAL A O 1
ATOM 9776 N N . ILE A 1 1228 ? -16.557 -26.316 31.970 1.00 86.12 1228 ILE A N 1
ATOM 9777 C CA . ILE A 1 1228 ? -16.339 -27.015 30.688 1.00 86.12 1228 ILE A CA 1
ATOM 9778 C C . ILE A 1 1228 ? -15.621 -28.363 30.899 1.00 86.12 1228 ILE A C 1
ATOM 9780 O O . ILE A 1 1228 ? -15.967 -29.359 30.270 1.00 86.12 1228 ILE A O 1
ATOM 9784 N N . LEU A 1 1229 ? -14.653 -28.443 31.816 1.00 81.81 1229 LEU A N 1
ATOM 9785 C CA . LEU A 1 1229 ? -13.926 -29.682 32.119 1.00 81.81 1229 LEU A CA 1
ATOM 9786 C C . LEU A 1 1229 ? -14.754 -30.688 32.932 1.00 81.81 1229 LEU A C 1
ATOM 9788 O O . LEU A 1 1229 ? -14.572 -31.893 32.761 1.00 81.81 1229 LEU A O 1
ATOM 9792 N N . THR A 1 1230 ? -15.655 -30.236 33.807 1.00 82.38 1230 THR A N 1
ATOM 9793 C CA . THR A 1 1230 ? -16.573 -31.128 34.541 1.00 82.38 1230 THR A CA 1
ATOM 9794 C C . THR A 1 1230 ? -17.697 -31.645 33.646 1.00 82.38 1230 THR A C 1
ATOM 9796 O O . THR A 1 1230 ? -17.963 -32.844 33.670 1.00 82.38 1230 THR A O 1
ATOM 9799 N N . THR A 1 1231 ? -18.276 -30.805 32.782 1.00 79.12 1231 THR A N 1
ATOM 9800 C CA . THR A 1 1231 ? -19.237 -31.252 31.753 1.00 79.12 1231 THR A CA 1
ATOM 9801 C C . THR A 1 1231 ? -18.584 -32.163 30.710 1.00 79.12 1231 THR A C 1
ATOM 9803 O O . THR A 1 1231 ? -19.133 -33.215 30.404 1.00 79.12 1231 THR A O 1
ATOM 9806 N N . SER A 1 1232 ? -17.368 -31.864 30.238 1.00 75.94 1232 SER A N 1
ATOM 9807 C CA . SER A 1 1232 ? -16.626 -32.762 29.338 1.00 75.94 1232 SER A CA 1
ATOM 9808 C C . SER A 1 1232 ? -16.282 -34.111 29.985 1.00 75.94 1232 SER A C 1
ATOM 9810 O O . SER A 1 1232 ? -16.310 -35.126 29.292 1.00 75.94 1232 SER A O 1
ATOM 9812 N N . LYS A 1 1233 ? -16.000 -34.159 31.297 1.00 72.25 1233 LYS A N 1
ATOM 9813 C CA . LYS A 1 1233 ? -15.850 -35.431 32.024 1.00 72.25 1233 LYS A CA 1
ATOM 9814 C C . LYS A 1 1233 ? -17.169 -36.190 32.115 1.00 72.25 1233 LYS A C 1
ATOM 9816 O O . LYS A 1 1233 ? -17.197 -37.340 31.709 1.00 72.25 1233 LYS A O 1
ATOM 9821 N N . ALA A 1 1234 ? -18.256 -35.538 32.531 1.00 60.00 1234 ALA A N 1
ATOM 9822 C CA . ALA A 1 1234 ? -19.580 -36.160 32.588 1.00 60.00 1234 ALA A CA 1
ATOM 9823 C C . ALA A 1 1234 ? -20.036 -36.705 31.218 1.00 60.00 1234 ALA A C 1
ATOM 9825 O O . ALA A 1 1234 ? -20.626 -37.782 31.148 1.00 60.00 1234 ALA A O 1
ATOM 9826 N N . ASN A 1 1235 ? -19.707 -36.011 30.124 1.00 57.72 1235 ASN A N 1
ATOM 9827 C CA . ASN A 1 1235 ? -19.973 -36.476 28.762 1.00 57.72 1235 ASN A CA 1
ATOM 9828 C C . ASN A 1 1235 ? -19.080 -37.664 28.367 1.00 57.72 1235 ASN A C 1
ATOM 9830 O O . ASN A 1 1235 ? -19.573 -38.598 27.749 1.00 57.72 1235 ASN A O 1
ATOM 9834 N N . ASN A 1 1236 ? -17.799 -37.687 28.752 1.00 55.62 1236 ASN A N 1
ATOM 9835 C CA . ASN A 1 1236 ? -16.946 -38.859 28.526 1.00 55.62 1236 ASN A CA 1
ATOM 9836 C C . ASN A 1 1236 ? -17.418 -40.071 29.350 1.00 55.62 1236 ASN A C 1
ATOM 9838 O O . ASN A 1 1236 ? -17.500 -41.174 28.812 1.00 55.62 1236 ASN A O 1
ATOM 9842 N N . ASP A 1 1237 ? -17.781 -39.868 30.618 1.00 53.72 1237 ASP A N 1
ATOM 9843 C CA . ASP A 1 1237 ? -18.275 -40.922 31.508 1.00 53.72 1237 ASP A CA 1
ATOM 9844 C C . ASP A 1 1237 ? -19.606 -41.506 30.990 1.00 53.72 1237 ASP A C 1
ATOM 9846 O O . ASP A 1 1237 ? -19.745 -42.724 30.924 1.00 53.72 1237 ASP A O 1
ATOM 9850 N N . SER A 1 1238 ? -20.538 -40.670 30.509 1.00 51.44 1238 SER A N 1
ATOM 9851 C CA . SER A 1 1238 ? -21.811 -41.124 29.912 1.00 51.44 1238 SER A CA 1
ATOM 9852 C C . SER A 1 1238 ? -21.691 -41.663 28.478 1.00 51.44 1238 SER A C 1
ATOM 9854 O O . SER A 1 1238 ? -22.458 -42.545 28.097 1.00 51.44 1238 SER A O 1
ATOM 9856 N N . SER A 1 1239 ? -20.705 -41.221 27.687 1.00 42.88 1239 SER A N 1
ATOM 9857 C CA . SER A 1 1239 ? -20.472 -41.745 26.327 1.00 42.88 1239 SER A CA 1
ATOM 9858 C C . SER A 1 1239 ? -19.999 -43.205 26.288 1.00 42.88 1239 SER A C 1
ATOM 9860 O O . SER A 1 1239 ? -20.092 -43.843 25.241 1.00 42.88 1239 SER A O 1
ATOM 9862 N N . ASN A 1 1240 ? -19.542 -43.762 27.418 1.00 45.78 1240 ASN A N 1
ATOM 9863 C CA . ASN A 1 1240 ? -19.247 -45.194 27.531 1.00 45.78 1240 ASN A CA 1
ATOM 9864 C C . ASN A 1 1240 ? -20.515 -46.067 27.645 1.00 45.78 1240 ASN A C 1
ATOM 9866 O O . ASN A 1 1240 ? -20.450 -47.246 27.301 1.00 45.78 1240 ASN A O 1
ATOM 9870 N N . ASP A 1 1241 ? -21.651 -45.506 28.079 1.00 43.59 1241 ASP A N 1
ATOM 9871 C CA . ASP A 1 1241 ? -22.905 -46.243 28.321 1.00 43.59 1241 ASP A CA 1
ATOM 9872 C C . ASP A 1 1241 ? -23.945 -46.104 27.183 1.00 43.59 1241 ASP A C 1
ATOM 9874 O O . ASP A 1 1241 ? -24.957 -46.806 27.188 1.00 43.59 1241 ASP A O 1
ATOM 9878 N N . LEU A 1 1242 ? -23.726 -45.227 26.191 1.00 39.97 1242 LEU A N 1
ATOM 9879 C CA . LEU A 1 1242 ? -24.724 -44.883 25.161 1.00 39.97 1242 LEU A CA 1
ATOM 9880 C C . LEU A 1 1242 ? -24.245 -45.109 23.716 1.00 39.97 1242 LEU A C 1
ATOM 9882 O O . LEU A 1 1242 ? -24.074 -44.180 22.930 1.00 39.97 1242 LEU A O 1
ATOM 9886 N N . LEU A 1 1243 ? -24.129 -46.382 23.326 1.00 43.00 1243 LEU A N 1
ATOM 9887 C CA . LEU A 1 1243 ? -23.962 -46.813 21.928 1.00 43.00 1243 LEU A CA 1
ATOM 9888 C C . LEU A 1 1243 ? -25.307 -47.010 21.186 1.00 43.00 1243 LEU A C 1
ATOM 9890 O O . LEU A 1 1243 ? -25.508 -48.020 20.513 1.00 43.00 1243 LEU A O 1
ATOM 9894 N N . SER A 1 1244 ? -26.232 -46.045 21.280 1.00 37.22 1244 SER A N 1
ATOM 9895 C CA . SER A 1 1244 ? -27.413 -45.972 20.394 1.00 37.22 1244 SER A CA 1
ATOM 9896 C C . SER A 1 1244 ? -28.180 -44.647 20.495 1.00 37.22 1244 SER A C 1
ATOM 9898 O O . SER A 1 1244 ? -28.585 -44.274 21.595 1.00 37.22 1244 SER A O 1
ATOM 9900 N N . GLY A 1 1245 ? -28.511 -44.045 19.346 1.00 31.94 1245 GLY A N 1
ATOM 9901 C CA . GLY A 1 1245 ? -29.510 -42.974 19.215 1.00 31.94 1245 GLY A CA 1
ATOM 9902 C C . GLY A 1 1245 ? -28.924 -41.591 18.918 1.00 31.94 1245 GLY A C 1
ATOM 9903 O O . GLY A 1 1245 ? -28.113 -41.079 19.683 1.00 31.94 1245 GLY A O 1
ATOM 9904 N N . ASP A 1 1246 ? -29.363 -40.986 17.814 1.00 41.62 1246 ASP A N 1
ATOM 9905 C CA . ASP A 1 1246 ? -29.047 -39.605 17.447 1.00 41.62 1246 ASP A CA 1
ATOM 9906 C C . ASP A 1 1246 ? -29.892 -38.613 18.260 1.00 41.62 1246 ASP A C 1
ATOM 9908 O O . ASP A 1 1246 ? -31.115 -38.644 18.140 1.00 41.62 1246 ASP A O 1
ATOM 9912 N N . ASP A 1 1247 ? -29.260 -37.713 19.026 1.00 40.06 1247 ASP A N 1
ATOM 9913 C CA . ASP A 1 1247 ? -29.760 -36.347 19.270 1.00 40.06 1247 ASP A CA 1
ATOM 9914 C C . ASP A 1 1247 ? -28.718 -35.468 20.015 1.00 40.06 1247 ASP A C 1
ATOM 9916 O O . ASP A 1 1247 ? -27.587 -35.890 20.251 1.00 40.06 1247 ASP A O 1
ATOM 9920 N N . ILE A 1 1248 ? -29.141 -34.270 20.453 1.00 37.41 1248 ILE A N 1
ATOM 9921 C CA . ILE A 1 1248 ? -28.462 -33.329 21.379 1.00 37.41 1248 ILE A CA 1
ATOM 9922 C C . ILE A 1 1248 ? -27.511 -32.308 20.717 1.00 37.41 1248 ILE A C 1
ATOM 9924 O O . ILE A 1 1248 ? -26.287 -32.367 20.825 1.00 37.41 1248 ILE A O 1
ATOM 9928 N N . PHE A 1 1249 ? -28.111 -31.230 20.204 1.00 34.41 1249 PHE A N 1
ATOM 9929 C CA . PHE A 1 1249 ? -27.574 -29.870 20.369 1.00 34.41 1249 PHE A CA 1
ATOM 9930 C C . PHE A 1 1249 ? -28.473 -29.101 21.352 1.00 34.41 1249 PHE A C 1
ATOM 9932 O O . PHE A 1 1249 ? -29.447 -28.465 20.960 1.00 34.41 1249 PHE A O 1
ATOM 9939 N N . GLY A 1 1250 ? -28.173 -29.198 22.651 1.00 31.69 1250 GLY A N 1
ATOM 9940 C CA . GLY A 1 1250 ? -28.866 -28.440 23.699 1.00 31.69 1250 GLY A CA 1
ATOM 9941 C C . GLY A 1 1250 ? -28.170 -27.109 23.992 1.00 31.69 1250 GLY A C 1
ATOM 9942 O O . GLY A 1 1250 ? -26.975 -27.093 24.287 1.00 31.69 1250 GLY A O 1
ATOM 9943 N N . GLU A 1 1251 ? -28.901 -25.994 23.937 1.00 31.08 1251 GLU A N 1
ATOM 9944 C CA . GLU A 1 1251 ? -28.354 -24.673 24.274 1.00 31.08 1251 GLU A CA 1
ATOM 9945 C C . GLU A 1 1251 ? -28.081 -24.530 25.790 1.00 31.08 1251 GLU A C 1
ATOM 9947 O O . GLU A 1 1251 ? -28.921 -24.918 26.610 1.00 31.08 1251 GLU A O 1
ATOM 9952 N N . PRO A 1 1252 ? -26.940 -23.944 26.206 1.00 32.91 1252 PRO A N 1
ATOM 9953 C CA . PRO A 1 1252 ? -26.620 -23.756 27.618 1.00 32.91 1252 PRO A CA 1
ATOM 9954 C C . PRO A 1 1252 ? -27.396 -22.575 28.226 1.00 32.91 1252 PRO A C 1
ATOM 9956 O O . PRO A 1 1252 ? -26.997 -21.414 28.113 1.00 32.91 1252 PRO A O 1
ATOM 9959 N N . ILE A 1 1253 ? -28.493 -22.870 28.928 1.00 31.69 1253 ILE A N 1
ATOM 9960 C CA . ILE A 1 1253 ? -29.272 -21.867 29.671 1.00 31.69 1253 ILE A CA 1
ATOM 9961 C C . ILE A 1 1253 ? -28.492 -21.414 30.917 1.00 31.69 1253 ILE A C 1
ATOM 9963 O O . ILE A 1 1253 ? -28.386 -22.144 31.904 1.00 31.69 1253 ILE A O 1
ATOM 9967 N N . VAL A 1 1254 ? -27.985 -20.179 30.901 1.00 30.38 1254 VAL A N 1
ATOM 9968 C CA . VAL A 1 1254 ? -27.355 -19.547 32.071 1.00 30.38 1254 VAL A CA 1
ATOM 9969 C C . VAL A 1 1254 ? -28.436 -19.014 33.015 1.00 30.38 1254 VAL A C 1
ATOM 9971 O O . VAL A 1 1254 ? -29.099 -18.022 32.715 1.00 30.38 1254 VAL A O 1
ATOM 9974 N N . ILE A 1 1255 ? -28.601 -19.657 34.174 1.00 28.17 1255 ILE A N 1
ATOM 9975 C CA . ILE A 1 1255 ? -29.493 -19.193 35.247 1.00 28.17 1255 ILE A CA 1
ATOM 9976 C C . ILE A 1 1255 ? -28.678 -18.371 36.254 1.00 28.17 1255 ILE A C 1
ATOM 9978 O O . ILE A 1 1255 ? -27.898 -18.922 37.031 1.00 28.17 1255 ILE A O 1
ATOM 9982 N N . ASP A 1 1256 ? -28.880 -17.052 36.252 1.00 30.84 1256 ASP A N 1
ATOM 9983 C CA . ASP A 1 1256 ? -28.239 -16.114 37.183 1.00 30.84 1256 ASP A CA 1
ATOM 9984 C C . ASP A 1 1256 ? -28.876 -16.182 38.586 1.00 30.84 1256 ASP A C 1
ATOM 9986 O O . ASP A 1 1256 ? -29.758 -15.402 38.951 1.00 30.84 1256 ASP A O 1
ATOM 9990 N N . ASN A 1 1257 ? -28.448 -17.168 39.379 1.00 30.52 1257 ASN A N 1
ATOM 9991 C CA . ASN A 1 1257 ? -28.802 -17.285 40.793 1.00 30.52 1257 ASN A CA 1
ATOM 9992 C C . ASN A 1 1257 ? -27.872 -16.406 41.645 1.00 30.52 1257 ASN A C 1
ATOM 9994 O O . ASN A 1 1257 ? -26.858 -16.873 42.168 1.00 30.52 1257 ASN A O 1
ATOM 9998 N N . GLY A 1 1258 ? -28.237 -15.131 41.785 1.00 37.34 1258 GLY A N 1
ATOM 9999 C CA . GLY A 1 1258 ? -27.438 -14.125 42.486 1.00 37.34 1258 GLY A CA 1
ATOM 10000 C C . GLY A 1 1258 ? -27.067 -14.496 43.930 1.00 37.34 1258 GLY A C 1
ATOM 10001 O O . GLY A 1 1258 ? -27.933 -14.678 44.786 1.00 37.34 1258 GLY A O 1
ATOM 10002 N N . PHE A 1 1259 ? -25.761 -14.523 44.207 1.00 27.75 1259 PHE A N 1
ATOM 10003 C CA . PHE A 1 1259 ? -25.174 -14.675 45.542 1.00 27.75 1259 PHE A CA 1
ATOM 10004 C C . PHE A 1 1259 ? -24.215 -13.512 45.842 1.00 27.75 1259 PHE A C 1
ATOM 10006 O O . PHE A 1 1259 ? -23.004 -13.605 45.636 1.00 27.75 1259 PHE A O 1
ATOM 10013 N N . GLU A 1 1260 ? -24.754 -12.409 46.364 1.00 32.91 1260 GLU A N 1
ATOM 10014 C CA . GLU A 1 1260 ? -23.943 -11.388 47.038 1.00 32.91 1260 GLU A CA 1
ATOM 10015 C C . GLU A 1 1260 ? -23.639 -11.788 48.499 1.00 32.91 1260 GLU A C 1
ATOM 10017 O O . GLU A 1 1260 ? -24.398 -12.503 49.151 1.00 32.91 1260 GLU A O 1
ATOM 10022 N N . GLU A 1 1261 ? -22.507 -11.293 49.009 1.00 40.25 1261 GLU A N 1
ATOM 10023 C CA . GLU A 1 1261 ? -22.105 -11.251 50.427 1.00 40.25 1261 GLU A CA 1
ATOM 10024 C C . GLU A 1 1261 ? -22.175 -12.548 51.275 1.00 40.25 1261 GLU A C 1
ATOM 10026 O O . GLU A 1 1261 ? -23.061 -12.700 52.121 1.00 40.25 1261 GLU A O 1
ATOM 10031 N N . LYS A 1 1262 ? -21.127 -13.400 51.199 1.00 31.27 1262 LYS A N 1
ATOM 10032 C CA . LYS A 1 1262 ? -20.567 -14.144 52.370 1.00 31.27 1262 LYS A CA 1
ATOM 10033 C C . LYS A 1 1262 ? -19.212 -14.849 52.132 1.00 31.27 1262 LYS A C 1
ATOM 10035 O O . LYS A 1 1262 ? -19.062 -16.040 52.377 1.00 31.27 1262 LYS A O 1
ATOM 10040 N N . ALA A 1 1263 ? -18.186 -14.099 51.721 1.00 27.31 1263 ALA A N 1
ATOM 10041 C CA . ALA A 1 1263 ? -16.804 -14.603 51.640 1.00 27.31 1263 ALA A CA 1
ATOM 10042 C C . ALA A 1 1263 ? -15.767 -13.519 52.003 1.00 27.31 1263 ALA A C 1
ATOM 10044 O O . ALA A 1 1263 ? -14.989 -13.059 51.172 1.00 27.31 1263 ALA A O 1
ATOM 10045 N N . THR A 1 1264 ? -15.785 -13.058 53.256 1.00 35.62 1264 THR A N 1
ATOM 10046 C CA . THR A 1 1264 ? -14.817 -12.079 53.782 1.00 35.62 1264 THR A CA 1
ATOM 10047 C C . THR A 1 1264 ? -13.542 -12.742 54.304 1.00 35.62 1264 THR A C 1
ATOM 10049 O O . THR A 1 1264 ? -13.632 -13.770 54.967 1.00 35.62 1264 THR A O 1
ATOM 10052 N N . ASN A 1 1265 ? -12.411 -12.041 54.183 1.00 32.31 1265 ASN A N 1
ATOM 10053 C CA . ASN A 1 1265 ? -11.233 -12.153 55.058 1.00 32.31 1265 ASN A CA 1
ATOM 10054 C C . ASN A 1 1265 ? -10.579 -13.547 55.185 1.00 32.31 1265 ASN A C 1
ATOM 10056 O O . ASN A 1 1265 ? -10.792 -14.226 56.187 1.00 32.31 1265 ASN A O 1
ATOM 10060 N N . ASN A 1 1266 ? -9.710 -13.909 54.229 1.00 29.12 1266 ASN A N 1
ATOM 10061 C CA . ASN A 1 1266 ? -8.351 -14.438 54.486 1.00 29.12 1266 ASN A CA 1
ATOM 10062 C C . ASN A 1 1266 ? -7.668 -14.888 53.178 1.00 29.12 1266 ASN A C 1
ATOM 10064 O O . ASN A 1 1266 ? -7.899 -16.017 52.748 1.00 29.12 1266 ASN A O 1
ATOM 10068 N N . LEU A 1 1267 ? -6.822 -14.027 52.590 1.00 27.67 1267 LEU A N 1
ATOM 10069 C CA . LEU A 1 1267 ? -5.636 -14.337 51.759 1.00 27.67 1267 LEU A CA 1
ATOM 10070 C C . LEU A 1 1267 ? -4.902 -13.039 51.366 1.00 27.67 1267 LEU A C 1
ATOM 10072 O O . LEU A 1 1267 ? -5.597 -12.007 51.230 1.00 27.67 1267 LEU A O 1
#

Organism: NCBI:txid2654633

Sequence (1267 aa):
MPHTNNKQGKRKQKFKQKSRYAENYDFKSLKVLKERRNAKKRKQSLKEKEGEMLENIEENYKELMKKSTQTFLTFDDFPLSWRTLEGLKENDYKKPTDIQRETLSHALNGSDVVGAAKTGSGKTLAFVIPVLEALWRAKWSSTYGLGALVISPTRELALQIFGTINAVGKHHEFSCGLLIGGNDVSFEKNRIAGVNIIVCTPGRLLQHMDENEQMQCDQLQILVLDEADRMLDMGFARQLNSIVLNLPKNRQTLLFSATQTRNVKDLCRVCTQNPVYVSVHENSMTSTPENLKQMYALIDEHEKLNNLWSFIETFRKKKILVFVATCKQARFITEAFCALRPGVPVMGLWGTMNQTKRIESFTRFDESKAAVMIATDVASRGLDFENVEWVVQFDCPAEIEDYIHRVGRSARMEEKGNSLLFITPRQHDEMISLLQKSNIPIEESRIDPNSIKDIRVQLRALLAESSDLKKNAQKSVVAYLRSVHSMRNKKLFHLSAINLKDYSDSYGLIAAPRVRFLEKDAKRSKQKEAKNEEDENEDSAGLFSINENDDYLFAKASPSKKTPNGDDDDIAKETASTTKKALTKKLVTKVSMAKKILNKKIKVNSKKVFDDDEDGGEKSTMLSEGLDIQKAKEDMKNVDKEDRKRFRELRAKRREEKLAKKRRKMQTDDVEMDCGDDGDEPDLSWLPDPDKFKDDSDCDEDDNNTDSLEQNVLNMLEQMAQSYLPVEKFLSRKQETLNLHDDVIYWKRMQQLTVFQEPSVVSSVRISPVKPFNVASTSSVRLTLYDTSICEPLNLFSRFKKAVSSIDFRHDGRLIAIGGDEGKLRVFDIEKNTSSKVIALRVMQASQSTVKSVHFSTSGEFVYSMADDGFVKQYRVADTNYGVNAVPTIEFRAHDDSIRCGAVSKLNDHIVVTGGYDHKVRVWDIRSKQNVAELDCEYPVESVLFMPGEQLISTAAGPVVKVWDLTGGGRQIAALQAHYKTVTALRLATNSTCLLTAGIDKRINVFKTTNYSLLHSWSMPAPVLDFDISKDDKTMAIGMGNLLAIYKRADIKKEVTATAVHEKKRSLIRTSAPPTKLVELNQKSRKTEAVAKSADKVKLNRIDALFAGYKHSAVIRQLFNGKFQSSIDASVVSYLRAIILRDAIHRAIAGQDLVVQKNLLRFLSHNLFKSQYFPVLKIVAEAYFEVYSNEVERGRLFEQVKFLRTAIARELEVQKMICSLIGSVEVILTTSKANNDSSNDLLSGDDIFGEPIVIDNGFEEKATNNL